Protein AF-0000000078990098 (afdb_homodimer)

Nearest PDB structures (foldseek):
  3ni2-assembly1_A  TM=8.924E-01  e=1.882E-48  Populus tomentosa
  5bsr-assembly1_A  TM=8.924E-01  e=5.964E-48  Nicotiana tabacum
  3a9u-assembly1_A  TM=7.288E-01  e=2.255E-46  Populus tomentosa
  4fuq-assembly3_C  TM=7.105E-01  e=2.298E-41  Rhodopseudomonas palustris CGA009
  4gxq-assembly1_A  TM=7.314E-01  e=4.350E-40  Rhodopseudomonas palustris CGA009

Organism: Anopheles darlingi (NCBI:txid43151)

Radius of gyration: 35.0 Å; Cα contacts (8 Å, |Δi|>4): 2481; chains: 2; bounding box: 60×123×85 Å

InterPro domains:
  IPR000873 AMP-dependent synthetase/ligase domain [PF00501] (38-394)
  IPR020845 AMP-binding, conserved site [PS00455] (195-206)
  IPR025110 AMP-binding enzyme, C-terminal domain [PF13193] (445-523)
  IPR042099 ANL, N-terminal domain [G3DSA:3.40.50.12780] (17-432)
  IPR045851 AMP-binding enzyme domain superfamily [G3DSA:3.30.300.30] (433-537)

Solvent-accessible surface area (backbone atoms only — not comparable to full-atom values): 55470 Å² total; per-residue (Å²): 130,65,56,38,49,75,42,77,90,78,31,34,39,29,14,37,80,68,72,42,49,51,20,41,63,21,27,51,20,42,44,51,53,51,56,28,65,54,39,39,79,44,54,42,35,33,31,70,83,78,65,51,71,34,28,20,43,56,40,46,50,39,16,48,21,26,32,54,41,42,43,72,75,67,54,48,66,67,39,30,32,34,37,28,37,65,43,52,88,60,47,58,31,48,54,50,11,39,41,21,54,36,19,19,38,30,33,32,64,49,73,52,44,46,66,60,45,18,50,54,37,44,72,61,53,43,62,32,36,38,28,25,74,92,35,40,68,45,51,53,54,17,39,62,69,33,33,78,77,76,65,49,59,59,26,27,46,91,56,85,64,83,91,57,46,53,43,65,67,32,49,42,88,77,88,53,70,88,73,65,70,66,51,82,42,77,59,11,71,71,40,52,32,32,32,39,56,37,68,29,68,83,49,58,69,40,31,38,25,33,18,24,18,56,57,42,54,52,40,60,50,66,83,58,78,84,38,54,22,34,36,40,68,50,28,67,42,35,69,67,22,43,49,49,55,43,40,24,68,53,45,54,12,21,28,41,40,38,70,56,75,93,46,64,66,59,51,50,44,41,33,63,76,64,40,27,15,31,37,49,45,36,35,47,57,51,54,53,40,72,66,36,89,60,47,83,75,54,64,37,63,43,30,45,38,39,34,31,28,60,41,56,73,43,68,63,60,43,54,60,48,33,74,58,21,84,61,28,40,63,30,42,38,40,63,46,89,69,75,38,76,43,24,32,27,79,69,72,83,50,91,79,40,37,18,22,37,26,59,41,20,34,34,36,28,23,32,82,85,80,60,45,74,35,55,76,64,37,72,18,36,35,28,36,30,48,93,60,62,51,69,38,34,65,96,31,66,66,63,26,56,74,33,39,45,94,90,48,31,33,58,67,52,33,25,22,31,32,46,94,81,38,36,31,32,74,77,45,59,68,60,81,55,46,31,29,73,51,39,64,34,25,30,61,31,54,32,57,57,54,56,69,38,86,40,48,64,44,66,48,44,26,67,31,61,69,42,98,64,41,26,22,29,22,38,16,39,34,34,20,62,28,92,88,44,81,74,47,54,67,57,51,46,53,57,48,49,74,74,43,44,75,74,61,34,52,74,47,34,62,42,81,40,90,69,75,59,50,45,98,88,63,48,72,38,55,68,60,44,30,50,52,49,51,52,50,51,54,60,66,65,58,130,127,64,58,37,49,75,42,78,91,76,32,33,38,29,13,37,80,67,72,43,50,51,21,39,64,20,28,53,21,42,45,52,53,52,55,30,63,54,40,37,80,45,55,42,34,34,31,69,81,79,64,50,70,33,29,21,44,57,39,46,50,39,16,50,23,25,31,55,42,41,42,73,75,66,54,48,65,68,41,31,31,32,37,28,37,65,41,52,87,60,48,59,32,49,54,51,12,40,41,22,55,36,19,20,38,30,32,32,63,48,71,50,41,47,65,61,45,18,50,52,38,45,74,61,52,43,61,32,37,38,28,25,74,92,34,40,68,47,50,52,55,17,40,62,68,33,34,79,78,74,66,49,58,58,27,26,46,92,54,85,64,82,92,57,46,52,42,66,67,33,49,42,87,75,89,52,71,89,74,66,68,66,50,83,42,77,59,11,71,71,38,52,33,33,32,39,56,37,67,28,71,83,47,57,68,39,31,38,26,32,18,22,18,56,57,43,55,51,40,60,49,66,84,58,78,85,38,53,22,36,37,40,67,52,29,66,43,35,68,67,23,43,48,48,56,44,40,25,67,53,45,53,12,23,29,40,39,38,70,56,72,94,45,62,65,60,52,50,43,42,33,62,76,63,41,26,16,30,36,50,47,35,33,48,58,49,54,53,40,71,66,36,89,59,48,83,74,53,66,37,63,44,29,45,38,38,36,30,26,60,43,57,75,42,67,65,59,43,54,61,50,33,73,58,20,82,61,29,40,63,32,42,38,40,64,46,88,68,74,37,75,42,25,32,26,80,70,73,84,50,89,79,42,40,17,23,37,26,61,40,21,34,34,36,28,24,33,83,84,80,60,45,74,34,56,76,64,37,74,19,36,35,30,37,29,46,92,57,60,52,70,36,35,66,96,30,67,66,63,27,55,72,33,39,44,95,89,47,32,32,58,66,53,33,25,23,31,32,44,95,81,39,34,32,32,72,76,46,58,71,54,83,57,46,30,29,74,51,41,62,34,25,28,62,33,55,31,57,57,55,58,68,40,85,43,49,64,42,66,46,42,25,66,30,60,70,42,99,62,42,25,23,28,24,39,17,38,36,32,21,63,28,92,90,45,81,75,48,54,68,58,50,45,54,58,47,48,74,73,44,43,75,75,63,33,52,74,46,34,62,43,80,42,92,69,73,58,51,46,98,90,63,46,72,38,56,68,58,47,30,49,51,50,50,51,50,52,54,59,67,65,58,132

Structure (mmCIF, N/CA/C/O backbone):
data_AF-0000000078990098-model_v1
#
loop_
_entity.id
_entity.type
_entity.pdbx_description
1 polymer 'AMP dependent ligase'
#
loop_
_atom_site.group_PDB
_atom_site.id
_atom_site.type_symbol
_atom_site.label_atom_id
_atom_site.label_alt_id
_atom_site.label_comp_id
_atom_site.label_asym_id
_atom_site.label_entity_id
_atom_site.label_seq_id
_atom_site.pdbx_PDB_ins_code
_atom_site.Cartn_x
_atom_site.Cartn_y
_atom_site.Cartn_z
_atom_site.occupancy
_atom_site.B_iso_or_equiv
_atom_site.auth_seq_id
_atom_site.auth_comp_id
_atom_site.auth_asym_id
_atom_site.auth_atom_id
_atom_site.pdbx_PDB_model_num
ATOM 1 N N . MET A 1 1 ? 22.219 -3.115 -4.188 1 63.97 1 MET A N 1
ATOM 2 C CA . MET A 1 1 ? 21.875 -4.141 -3.213 1 63.97 1 MET A CA 1
ATOM 3 C C . MET A 1 1 ? 22.312 -5.52 -3.684 1 63.97 1 MET A C 1
ATOM 5 O O . MET A 1 1 ? 22.172 -5.855 -4.863 1 63.97 1 MET A O 1
ATOM 9 N N . ALA A 1 2 ? 22.953 -6.195 -2.762 1 83.06 2 ALA A N 1
ATOM 10 C CA . ALA A 1 2 ? 23.406 -7.539 -3.115 1 83.06 2 ALA A CA 1
ATOM 11 C C . ALA A 1 2 ? 22.219 -8.461 -3.369 1 83.06 2 ALA A C 1
ATOM 13 O O . ALA A 1 2 ? 21.219 -8.414 -2.648 1 83.06 2 ALA A O 1
ATOM 14 N N . LEU A 1 3 ? 22.281 -9.141 -4.445 1 88.88 3 LEU A N 1
ATOM 15 C CA . LEU A 1 3 ? 21.188 -10.047 -4.816 1 88.88 3 LEU A CA 1
ATOM 16 C C . LEU A 1 3 ? 21.109 -11.219 -3.844 1 88.88 3 LEU A C 1
ATOM 18 O O . LEU A 1 3 ? 20.031 -11.812 -3.676 1 88.88 3 LEU A O 1
ATOM 22 N N . CYS A 1 4 ? 22.219 -11.516 -3.225 1 93.69 4 CYS A N 1
ATOM 23 C CA . CYS A 1 4 ? 22.234 -12.578 -2.225 1 93.69 4 CYS A CA 1
ATOM 24 C C . CYS A 1 4 ? 23.281 -12.289 -1.151 1 93.69 4 CYS A C 1
ATOM 26 O O . CYS A 1 4 ? 24.391 -11.844 -1.457 1 93.69 4 CYS A O 1
ATOM 28 N N . THR A 1 5 ? 22.922 -12.484 0.093 1 95.75 5 THR A N 1
ATOM 29 C CA . THR A 1 5 ? 23.844 -12.398 1.218 1 95.75 5 THR A CA 1
ATOM 30 C C . THR A 1 5 ? 23.891 -13.711 1.989 1 95.75 5 THR A C 1
ATOM 32 O O . THR A 1 5 ? 22.906 -14.453 2.02 1 95.75 5 THR A O 1
ATOM 35 N N . TYR A 1 6 ? 25.016 -14.023 2.523 1 97.06 6 TYR A N 1
ATOM 36 C CA . TYR A 1 6 ? 25.219 -15.258 3.271 1 97.06 6 TYR A CA 1
ATOM 37 C C . TYR A 1 6 ? 25.609 -14.961 4.715 1 97.06 6 TYR A C 1
ATOM 39 O O . TYR A 1 6 ? 26.547 -14.203 4.965 1 97.06 6 TYR A O 1
ATOM 47 N N . ASP A 1 7 ? 24.844 -15.453 5.672 1 97.12 7 ASP A N 1
ATOM 48 C CA . ASP A 1 7 ? 25.203 -15.406 7.09 1 97.12 7 ASP A CA 1
ATOM 49 C C . ASP A 1 7 ? 25.953 -16.672 7.512 1 97.12 7 ASP A C 1
ATOM 51 O O . ASP A 1 7 ? 25.359 -17.734 7.664 1 97.12 7 ASP A O 1
ATOM 55 N N . GLU A 1 8 ? 27.141 -16.547 7.805 1 95.38 8 GLU A N 1
ATOM 56 C CA . GLU A 1 8 ? 28.016 -17.688 8.109 1 95.38 8 GLU A CA 1
ATOM 57 C C . GLU A 1 8 ? 27.625 -18.344 9.422 1 95.38 8 GLU A C 1
ATOM 59 O O . GLU A 1 8 ? 27.734 -19.562 9.57 1 95.38 8 GLU A O 1
ATOM 64 N N . GLN A 1 9 ? 27.219 -17.609 10.391 1 96 9 GLN A N 1
ATOM 65 C CA . GLN A 1 9 ? 26.875 -18.125 11.711 1 96 9 GLN A CA 1
ATOM 66 C C . GLN A 1 9 ? 25.656 -19.031 11.641 1 96 9 GLN A C 1
ATOM 68 O O . GLN A 1 9 ? 25.656 -20.156 12.164 1 96 9 GLN A O 1
ATOM 73 N N . SER A 1 10 ? 24.656 -18.625 10.93 1 96 10 SER A N 1
ATOM 74 C CA . SER A 1 10 ? 23.422 -19.391 10.828 1 96 10 SER A CA 1
ATOM 75 C C . SER A 1 10 ? 23.438 -20.281 9.586 1 96 10 SER A C 1
ATOM 77 O O . SER A 1 10 ? 22.531 -21.109 9.398 1 96 10 SER A O 1
ATOM 79 N N . ARG A 1 11 ? 24.469 -20.031 8.711 1 97.31 11 ARG A N 1
ATOM 80 C CA . ARG A 1 11 ? 24.578 -20.75 7.438 1 97.31 11 ARG A CA 1
ATOM 81 C C . ARG A 1 11 ? 23.312 -20.594 6.605 1 97.31 11 ARG A C 1
ATOM 83 O O . ARG A 1 11 ? 22.734 -21.578 6.16 1 97.31 11 ARG A O 1
ATOM 90 N N . THR A 1 12 ? 22.891 -19.422 6.461 1 98.12 12 THR A N 1
ATOM 91 C CA . THR A 1 12 ? 21.656 -19.094 5.762 1 98.12 12 THR A CA 1
ATOM 92 C C . THR A 1 12 ? 21.922 -18.109 4.621 1 98.12 12 THR A C 1
ATOM 94 O O . THR A 1 12 ? 22.672 -17.141 4.789 1 98.12 12 THR A O 1
ATOM 97 N N . TRP A 1 13 ? 21.469 -18.438 3.443 1 98.19 13 TRP A N 1
ATOM 98 C CA . TRP A 1 13 ? 21.484 -17.516 2.311 1 98.19 13 TRP A CA 1
ATOM 99 C C . TRP A 1 13 ? 20.203 -16.703 2.26 1 98.19 13 TRP A C 1
ATOM 101 O O . TRP A 1 13 ? 19.109 -17.234 2.447 1 98.19 13 TRP A O 1
ATOM 111 N N . TYR A 1 14 ? 20.328 -15.406 2.057 1 96.81 14 TYR A N 1
ATOM 112 C CA . TYR A 1 14 ? 19.188 -14.508 1.988 1 96.81 14 TYR A CA 1
ATOM 113 C C . TYR A 1 14 ? 19.141 -13.773 0.653 1 96.81 14 TYR A C 1
ATOM 115 O O . TYR A 1 14 ? 20.156 -13.219 0.209 1 96.81 14 TYR A O 1
ATOM 123 N N . GLY A 1 15 ? 17.938 -13.867 -0.055 1 94.88 15 GLY A N 1
ATOM 124 C CA . GLY A 1 15 ? 17.719 -12.836 -1.061 1 94.88 15 GLY A CA 1
ATOM 125 C C . GLY A 1 15 ? 17.609 -11.445 -0.476 1 94.88 15 GLY A C 1
ATOM 126 O O . GLY A 1 15 ? 17.781 -11.258 0.731 1 94.88 15 GLY A O 1
ATOM 127 N N . PRO A 1 16 ? 17.422 -10.469 -1.361 1 92.19 16 PRO A N 1
ATOM 128 C CA . PRO A 1 16 ? 17.25 -9.117 -0.822 1 92.19 16 PRO A CA 1
ATOM 129 C C . PRO A 1 16 ? 16.156 -9.055 0.239 1 92.19 16 PRO A C 1
ATOM 131 O O . PRO A 1 16 ? 15.055 -9.578 0.035 1 92.19 16 PRO A O 1
ATOM 134 N N . ARG A 1 17 ? 16.453 -8.547 1.43 1 92.12 17 ARG A N 1
ATOM 135 C CA . ARG A 1 17 ? 15.484 -8.391 2.508 1 92.12 17 ARG A CA 1
ATOM 136 C C . ARG A 1 17 ? 14.828 -7.02 2.457 1 92.12 17 ARG A C 1
ATOM 138 O O . ARG A 1 17 ? 15.461 -6.008 2.762 1 92.12 17 ARG A O 1
ATOM 145 N N . VAL A 1 18 ? 13.602 -7.008 2.062 1 90.44 18 VAL A N 1
ATOM 146 C CA . VAL A 1 18 ? 12.883 -5.754 1.853 1 90.44 18 VAL A CA 1
ATOM 147 C C . VAL A 1 18 ? 11.578 -5.766 2.646 1 90.44 18 VAL A C 1
ATOM 149 O O . VAL A 1 18 ? 10.836 -6.75 2.617 1 90.44 18 VAL A O 1
ATOM 152 N N . THR A 1 19 ? 11.281 -4.691 3.398 1 92.31 19 THR A N 1
ATOM 153 C CA . THR A 1 19 ? 9.992 -4.543 4.062 1 92.31 19 THR A CA 1
ATOM 154 C C . THR A 1 19 ? 8.875 -4.34 3.037 1 92.31 19 THR A C 1
ATOM 156 O O . THR A 1 19 ? 8.961 -3.445 2.191 1 92.31 19 THR A O 1
ATOM 159 N N . PRO A 1 20 ? 7.863 -5.172 3.115 1 92 20 PRO A N 1
ATOM 160 C CA . PRO A 1 20 ? 6.789 -5.008 2.135 1 92 20 PRO A CA 1
ATOM 161 C C . PRO A 1 20 ? 6.113 -3.643 2.221 1 92 20 PRO A C 1
ATOM 163 O O . PRO A 1 20 ? 5.93 -3.107 3.316 1 92 20 PRO A O 1
ATOM 166 N N . VAL A 1 21 ? 5.727 -3.125 1.087 1 92 21 VAL A N 1
ATOM 167 C CA . VAL A 1 21 ? 5.066 -1.824 1.02 1 92 21 VAL A CA 1
ATOM 168 C C . VAL A 1 21 ? 3.621 -1.955 1.491 1 92 21 VAL A C 1
ATOM 170 O O . VAL A 1 21 ? 3.105 -1.073 2.182 1 92 21 VAL A O 1
ATOM 173 N N . TYR A 1 22 ? 2.938 -3.023 1.151 1 93.44 22 TYR A N 1
ATOM 174 C CA . TYR A 1 22 ? 1.552 -3.246 1.547 1 93.44 22 TYR A CA 1
ATOM 175 C C . TYR A 1 22 ? 1.478 -3.979 2.883 1 93.44 22 TYR A C 1
ATOM 177 O O . TYR A 1 22 ? 2.336 -4.809 3.189 1 93.44 22 TYR A O 1
ATOM 185 N N . ASN A 1 23 ? 0.471 -3.689 3.654 1 94.69 23 ASN A N 1
ATOM 186 C CA . ASN A 1 23 ? 0.284 -4.184 5.016 1 94.69 23 ASN A CA 1
ATOM 187 C C . ASN A 1 23 ? -0.19 -5.633 5.027 1 94.69 23 ASN A C 1
ATOM 189 O O . ASN A 1 23 ? -1.329 -5.922 4.652 1 94.69 23 ASN A O 1
ATOM 193 N N . PRO A 1 24 ? 0.655 -6.543 5.496 1 94.25 24 PRO A N 1
ATOM 194 C CA . PRO A 1 24 ? 0.235 -7.945 5.512 1 94.25 24 PRO A CA 1
ATOM 195 C C . PRO A 1 24 ? -0.899 -8.211 6.5 1 94.25 24 PRO A C 1
ATOM 197 O O . PRO A 1 24 ? -1.482 -9.297 6.496 1 94.25 24 PRO A O 1
ATOM 200 N N . ALA A 1 25 ? -1.232 -7.23 7.32 1 94.88 25 ALA A N 1
ATOM 201 C CA . ALA A 1 25 ? -2.357 -7.371 8.242 1 94.88 25 ALA A CA 1
ATOM 202 C C . ALA A 1 25 ? -3.678 -7.043 7.547 1 94.88 25 ALA A C 1
ATOM 204 O O . ALA A 1 25 ? -4.754 -7.328 8.078 1 94.88 25 ALA A O 1
ATOM 205 N N . ALA A 1 26 ? -3.621 -6.438 6.387 1 94.5 26 ALA A N 1
ATOM 206 C CA . ALA A 1 26 ? -4.824 -6.133 5.621 1 94.5 26 ALA A CA 1
ATOM 207 C C . ALA A 1 26 ? -5.309 -7.359 4.848 1 94.5 26 ALA A C 1
ATOM 209 O O . ALA A 1 26 ? -4.645 -8.398 4.84 1 94.5 26 ALA A O 1
ATOM 210 N N . SER A 1 27 ? -6.473 -7.277 4.234 1 96.19 27 SER A N 1
ATOM 211 C CA . SER A 1 27 ? -6.945 -8.328 3.338 1 96.19 27 SER A CA 1
ATOM 212 C C . SER A 1 27 ? -6.531 -8.047 1.896 1 96.19 27 SER A C 1
ATOM 214 O O . SER A 1 27 ? -6.32 -6.895 1.518 1 96.19 27 SER A O 1
ATOM 216 N N . VAL A 1 28 ? -6.453 -9.086 1.129 1 96 28 VAL A N 1
ATOM 217 C CA . VAL A 1 28 ? -6.105 -8.953 -0.282 1 96 28 VAL A CA 1
ATOM 218 C C . VAL A 1 28 ? -7.113 -8.039 -0.979 1 96 28 VAL A C 1
ATOM 220 O O . VAL A 1 28 ? -6.734 -7.199 -1.8 1 96 28 VAL A O 1
ATOM 223 N N . GLY A 1 29 ? -8.367 -8.203 -0.566 1 96.12 29 GLY A N 1
ATOM 224 C CA . GLY A 1 29 ? -9.43 -7.406 -1.163 1 96.12 29 GLY A CA 1
ATOM 225 C C . GLY A 1 29 ? -9.273 -5.918 -0.908 1 96.12 29 GLY A C 1
ATOM 226 O O . GLY A 1 29 ? -9.516 -5.102 -1.799 1 96.12 29 GLY A O 1
ATOM 227 N N . GLN A 1 30 ? -8.867 -5.52 0.289 1 94.12 30 GLN A N 1
ATOM 228 C CA . GLN A 1 30 ? -8.609 -4.117 0.613 1 94.12 30 GLN A CA 1
ATOM 229 C C . GLN A 1 30 ? -7.504 -3.543 -0.266 1 94.12 30 GLN A C 1
ATOM 231 O O . GLN A 1 30 ? -7.637 -2.438 -0.796 1 94.12 30 GLN A O 1
ATOM 236 N N . ILE A 1 31 ? -6.48 -4.328 -0.445 1 94 31 ILE A N 1
ATOM 237 C CA . ILE A 1 31 ? -5.312 -3.871 -1.188 1 94 31 ILE A CA 1
ATOM 238 C C . ILE A 1 31 ? -5.652 -3.775 -2.674 1 94 31 ILE A C 1
ATOM 240 O O . ILE A 1 31 ? -5.371 -2.762 -3.318 1 94 31 ILE A O 1
ATOM 244 N N . PHE A 1 32 ? -6.324 -4.781 -3.219 1 94.56 32 PHE A N 1
ATOM 245 C CA . PHE A 1 32 ? -6.711 -4.75 -4.625 1 94.56 32 PHE A CA 1
ATOM 246 C C . PHE A 1 32 ? -7.617 -3.559 -4.91 1 94.56 32 PHE A C 1
ATOM 248 O O . PHE A 1 32 ? -7.414 -2.838 -5.891 1 94.56 32 PHE A O 1
ATOM 255 N N . ASN A 1 33 ? -8.586 -3.408 -4.082 1 93.62 33 ASN A N 1
ATOM 256 C CA . ASN A 1 33 ? -9.523 -2.303 -4.266 1 93.62 33 ASN A CA 1
ATOM 257 C C . ASN A 1 33 ? -8.797 -0.957 -4.273 1 93.62 33 ASN A C 1
ATOM 259 O O . ASN A 1 33 ? -9.086 -0.099 -5.109 1 93.62 33 ASN A O 1
ATOM 263 N N . ASP A 1 34 ? -7.898 -0.811 -3.381 1 90 34 ASP A N 1
ATOM 264 C CA . ASP A 1 34 ? -7.141 0.433 -3.283 1 90 34 ASP A CA 1
ATOM 265 C C . ASP A 1 34 ? -6.32 0.676 -4.547 1 90 34 ASP A C 1
ATOM 267 O O . ASP A 1 34 ? -6.309 1.786 -5.082 1 90 34 ASP A O 1
ATOM 271 N N . ILE A 1 35 ? -5.613 -0.307 -5.008 1 90 35 ILE A N 1
ATOM 272 C CA . ILE A 1 35 ? -4.754 -0.201 -6.184 1 90 35 ILE A CA 1
ATOM 273 C C . ILE A 1 35 ? -5.594 0.166 -7.402 1 90 35 ILE A C 1
ATOM 275 O O . ILE A 1 35 ? -5.215 1.041 -8.188 1 90 35 ILE A O 1
ATOM 279 N N . LEU A 1 36 ? -6.746 -0.444 -7.574 1 91.69 36 LEU A N 1
ATOM 280 C CA . LEU A 1 36 ? -7.617 -0.191 -8.719 1 91.69 36 LEU A CA 1
ATOM 281 C C . LEU A 1 36 ? -8.164 1.231 -8.68 1 91.69 36 LEU A C 1
ATOM 283 O O . LEU A 1 36 ? -8.328 1.867 -9.719 1 91.69 36 LEU A O 1
ATOM 287 N N . LEU A 1 37 ? -8.422 1.689 -7.566 1 86.25 37 LEU A N 1
ATOM 288 C CA . LEU A 1 37 ? -9 3.018 -7.391 1 86.25 37 LEU A CA 1
ATOM 289 C C . LEU A 1 37 ? -7.996 4.102 -7.766 1 86.25 37 LEU A C 1
ATOM 291 O O . LEU A 1 37 ? -8.383 5.184 -8.211 1 86.25 37 LEU A O 1
ATOM 295 N N . ARG A 1 38 ? -6.785 3.877 -7.688 1 81.75 38 ARG A N 1
ATOM 296 C CA . ARG A 1 38 ? -5.746 4.891 -7.855 1 81.75 38 ARG A CA 1
ATOM 297 C C . ARG A 1 38 ? -5.43 5.109 -9.336 1 81.75 38 ARG A C 1
ATOM 299 O O . ARG A 1 38 ? -4.887 6.148 -9.711 1 81.75 38 ARG A O 1
ATOM 306 N N . SER A 1 39 ? -5.691 4.105 -10.148 1 83.38 39 SER A N 1
ATOM 307 C CA . SER A 1 39 ? -5.395 4.223 -11.57 1 83.38 39 SER A CA 1
ATOM 308 C C . SER A 1 39 ? -6.566 3.746 -12.422 1 83.38 39 SER A C 1
ATOM 310 O O . SER A 1 39 ? -6.426 2.814 -13.219 1 83.38 39 SER A O 1
ATOM 312 N N . PRO A 1 40 ? -7.621 4.441 -12.344 1 86.19 40 PRO A N 1
ATOM 313 C CA . PRO A 1 40 ? -8.852 3.951 -12.969 1 86.19 40 PRO A CA 1
ATOM 314 C C . PRO A 1 40 ? -8.727 3.793 -14.484 1 86.19 40 PRO A C 1
ATOM 316 O O . PRO A 1 40 ? -9.352 2.906 -15.07 1 86.19 40 PRO A O 1
ATOM 319 N N . ASN A 1 41 ? -7.871 4.547 -15.141 1 87.81 41 ASN A N 1
ATOM 320 C CA . ASN A 1 41 ? -7.82 4.551 -16.594 1 87.81 41 ASN A CA 1
ATOM 321 C C . ASN A 1 41 ? -6.758 3.592 -17.125 1 87.81 41 ASN A C 1
ATOM 323 O O . ASN A 1 41 ? -6.688 3.336 -18.328 1 87.81 41 ASN A O 1
ATOM 327 N N . ARG A 1 42 ? -5.953 3.105 -16.266 1 88.94 42 ARG A N 1
ATOM 328 C CA . ARG A 1 42 ? -4.926 2.154 -16.688 1 88.94 42 ARG A CA 1
ATOM 329 C C . ARG A 1 42 ? -5.555 0.849 -17.172 1 88.94 42 ARG A C 1
ATOM 331 O O . ARG A 1 42 ? -6.5 0.349 -16.562 1 88.94 42 ARG A O 1
ATOM 338 N N . ILE A 1 43 ? -5.039 0.333 -18.312 1 93.94 43 ILE A N 1
ATOM 339 C CA . ILE A 1 43 ? -5.484 -0.969 -18.797 1 93.94 43 ILE A CA 1
ATOM 340 C C . ILE A 1 43 ? -4.781 -2.078 -18.016 1 93.94 43 ILE A C 1
ATOM 342 O O . ILE A 1 43 ? -3.557 -2.207 -18.078 1 93.94 43 ILE A O 1
ATOM 346 N N . ILE A 1 44 ? -5.508 -2.91 -17.297 1 95 44 ILE A N 1
ATOM 347 C CA . ILE A 1 44 ? -4.898 -3.898 -16.422 1 95 44 ILE A CA 1
ATOM 348 C C . ILE A 1 44 ? -4.914 -5.27 -17.094 1 95 44 ILE A C 1
ATOM 350 O O . ILE A 1 44 ? -4.133 -6.152 -16.734 1 95 44 ILE A O 1
ATOM 354 N N . GLN A 1 45 ? -5.805 -5.465 -18.094 1 96.94 45 GLN A N 1
ATOM 355 C CA . GLN A 1 45 ? -5.922 -6.762 -18.75 1 96.94 45 GLN A CA 1
ATOM 356 C C . GLN A 1 45 ? -6.336 -6.605 -20.203 1 96.94 45 GLN A C 1
ATOM 358 O O . GLN A 1 45 ? -7.195 -5.785 -20.531 1 96.94 45 GLN A O 1
ATOM 363 N N . ILE A 1 46 ? -5.773 -7.367 -21.094 1 97.25 46 ILE A N 1
ATOM 364 C CA . ILE A 1 46 ? -6.176 -7.461 -22.5 1 97.25 46 ILE A CA 1
ATOM 365 C C . ILE A 1 46 ? -6.352 -8.922 -22.891 1 97.25 46 ILE A C 1
ATOM 367 O O . ILE A 1 46 ? -5.5 -9.766 -22.578 1 97.25 46 ILE A O 1
ATOM 371 N N . ASP A 1 47 ? -7.414 -9.25 -23.438 1 96.25 47 ASP A N 1
ATOM 372 C CA . ASP A 1 47 ? -7.633 -10.562 -24.031 1 96.25 47 ASP A CA 1
ATOM 373 C C . ASP A 1 47 ? -7.031 -10.633 -25.438 1 96.25 47 ASP A C 1
ATOM 375 O O . ASP A 1 47 ? -7.551 -10.016 -26.375 1 96.25 47 ASP A O 1
ATOM 379 N N . VAL A 1 48 ? -6.07 -11.422 -25.578 1 95.56 48 VAL A N 1
ATOM 380 C CA . VAL A 1 48 ? -5.316 -11.5 -26.812 1 95.56 48 VAL A CA 1
ATOM 381 C C . VAL A 1 48 ? -6.199 -12.062 -27.922 1 95.56 48 VAL A C 1
ATOM 383 O O . VAL A 1 48 ? -6.027 -11.719 -29.094 1 95.56 48 VAL A O 1
ATOM 386 N N . ASP A 1 49 ? -7.094 -12.891 -27.594 1 93.88 49 ASP A N 1
ATOM 387 C CA . ASP A 1 49 ? -7.945 -13.562 -28.562 1 93.88 49 ASP A CA 1
ATOM 388 C C . ASP A 1 49 ? -8.961 -12.602 -29.172 1 93.88 49 ASP A C 1
ATOM 390 O O . ASP A 1 49 ? -9.219 -12.633 -30.375 1 93.88 49 ASP A O 1
ATOM 394 N N . THR A 1 50 ? -9.508 -11.664 -28.391 1 93.25 50 THR A N 1
ATOM 395 C CA . THR A 1 50 ? -10.617 -10.828 -28.828 1 93.25 50 THR A CA 1
ATOM 396 C C . THR A 1 50 ? -10.18 -9.367 -28.953 1 93.25 50 THR A C 1
ATOM 398 O O . THR A 1 50 ? -10.852 -8.562 -29.594 1 93.25 50 THR A O 1
ATOM 401 N N . GLY A 1 51 ? -9.141 -8.984 -28.25 1 95.25 51 GLY A N 1
ATOM 402 C CA . GLY A 1 51 ? -8.711 -7.594 -28.188 1 95.25 51 GLY A CA 1
ATOM 403 C C . GLY A 1 51 ? -9.398 -6.793 -27.109 1 95.25 51 GLY A C 1
ATOM 404 O O . GLY A 1 51 ? -9.094 -5.617 -26.906 1 95.25 51 GLY A O 1
ATOM 405 N N . ALA A 1 52 ? -10.242 -7.457 -26.422 1 95.81 52 ALA A N 1
ATOM 406 C CA . ALA A 1 52 ? -10.977 -6.77 -25.359 1 95.81 52 ALA A CA 1
ATOM 407 C C . ALA A 1 52 ? -10.023 -6.266 -24.266 1 95.81 52 ALA A C 1
ATOM 409 O O . ALA A 1 52 ? -9.109 -6.977 -23.859 1 95.81 52 ALA A O 1
ATOM 410 N N . GLN A 1 53 ? -10.258 -5.031 -23.891 1 97.06 53 GLN A N 1
ATOM 411 C CA . GLN A 1 53 ? -9.438 -4.398 -22.859 1 97.06 53 GLN A CA 1
ATOM 412 C C . GLN A 1 53 ? -10.266 -4.082 -21.625 1 97.06 53 GLN A C 1
ATOM 414 O O . GLN A 1 53 ? -11.43 -3.691 -21.734 1 97.06 53 GLN A O 1
ATOM 419 N N . LEU A 1 54 ? -9.664 -4.262 -20.484 1 96.94 54 LEU A N 1
ATOM 420 C CA . LEU A 1 54 ? -10.273 -3.887 -19.219 1 96.94 54 LEU A CA 1
ATOM 421 C C . LEU A 1 54 ? -9.43 -2.834 -18.5 1 96.94 54 LEU A C 1
ATOM 423 O O . LEU A 1 54 ? -8.258 -3.064 -18.203 1 96.94 54 LEU A O 1
ATOM 427 N N . SER A 1 55 ? -10.031 -1.679 -18.281 1 95.69 55 SER A N 1
ATOM 428 C CA . SER A 1 55 ? -9.391 -0.678 -17.438 1 95.69 55 SER A CA 1
ATOM 429 C C . SER A 1 55 ? -9.516 -1.044 -15.953 1 95.69 55 SER A C 1
ATOM 431 O O . SER A 1 55 ? -10.305 -1.917 -15.586 1 95.69 55 SER A O 1
ATOM 433 N N . CYS A 1 56 ? -8.742 -0.421 -15.141 1 93.94 56 CYS A N 1
ATOM 434 C CA . CYS A 1 56 ? -8.836 -0.641 -13.703 1 93.94 56 CYS A CA 1
ATOM 435 C C . CYS A 1 56 ? -10.227 -0.289 -13.188 1 93.94 56 CYS A C 1
ATOM 437 O O . CYS A 1 56 ? -10.766 -0.978 -12.32 1 93.94 56 CYS A O 1
ATOM 439 N N . ALA A 1 57 ? -10.828 0.747 -13.742 1 94.19 57 ALA A N 1
ATOM 440 C CA . ALA A 1 57 ? -12.18 1.145 -13.336 1 94.19 57 ALA A CA 1
ATOM 441 C C . ALA A 1 57 ? -13.195 0.063 -13.68 1 94.19 57 ALA A C 1
ATOM 443 O O . ALA A 1 57 ? -14.055 -0.276 -12.867 1 94.19 57 ALA A O 1
ATOM 444 N N . GLU A 1 58 ? -13.117 -0.422 -14.883 1 97.38 58 GLU A N 1
ATOM 445 C CA . GLU A 1 58 ? -14.031 -1.476 -15.312 1 97.38 58 GLU A CA 1
ATOM 446 C C . GLU A 1 58 ? -13.805 -2.76 -14.516 1 97.38 58 GLU A C 1
ATOM 448 O O . GLU A 1 58 ? -14.766 -3.422 -14.117 1 97.38 58 GLU A O 1
ATOM 453 N N . PHE A 1 59 ? -12.539 -3.102 -14.336 1 97.5 59 PHE A N 1
ATOM 454 C CA . PHE A 1 59 ? -12.188 -4.27 -13.539 1 97.5 59 PHE A CA 1
ATOM 455 C C . PHE A 1 59 ? -12.773 -4.156 -12.133 1 97.5 59 PHE A C 1
ATOM 457 O O . PHE A 1 59 ? -13.406 -5.094 -11.641 1 97.5 59 PHE A O 1
ATOM 464 N N . ARG A 1 60 ? -12.633 -3.002 -11.539 1 96.94 60 ARG A N 1
ATOM 465 C CA . ARG A 1 60 ? -13.125 -2.742 -10.188 1 96.94 60 ARG A CA 1
ATOM 466 C C . ARG A 1 60 ? -14.648 -2.836 -10.141 1 96.94 60 ARG A C 1
ATOM 468 O O . ARG A 1 60 ? -15.211 -3.41 -9.211 1 96.94 60 ARG A O 1
ATOM 475 N N . LYS A 1 61 ? -15.297 -2.275 -11.125 1 97.88 61 LYS A N 1
ATOM 476 C CA . LYS A 1 61 ? -16.75 -2.324 -11.203 1 97.88 61 LYS A CA 1
ATOM 477 C C . LYS A 1 61 ? -17.25 -3.766 -11.234 1 97.88 61 LYS A C 1
ATOM 479 O O . LYS A 1 61 ? -18.172 -4.129 -10.492 1 97.88 61 LYS A O 1
ATOM 484 N N . ARG A 1 62 ? -16.672 -4.574 -12.062 1 98.12 62 ARG A N 1
ATOM 485 C CA . ARG A 1 62 ? -17.047 -5.977 -12.156 1 98.12 62 ARG A CA 1
ATOM 486 C C . ARG A 1 62 ? -16.766 -6.711 -10.852 1 98.12 62 ARG A C 1
ATOM 488 O O . ARG A 1 62 ? -17.562 -7.535 -10.406 1 98.12 62 ARG A O 1
ATOM 495 N N . MET A 1 63 ? -15.609 -6.43 -10.258 1 98.06 63 MET A N 1
ATOM 496 C CA . MET A 1 63 ? -15.25 -7.035 -8.977 1 98.06 63 MET A CA 1
ATOM 497 C C . MET A 1 63 ? -16.281 -6.699 -7.902 1 98.06 63 MET A C 1
ATOM 499 O O . MET A 1 63 ? -16.766 -7.59 -7.199 1 98.06 63 MET A O 1
ATOM 503 N N . ILE A 1 64 ? -16.703 -5.406 -7.832 1 98.06 64 ILE A N 1
ATOM 504 C CA . ILE A 1 64 ? -17.641 -4.934 -6.82 1 98.06 64 ILE A CA 1
ATOM 505 C C . ILE A 1 64 ? -19 -5.602 -7.023 1 98.06 64 ILE A C 1
ATOM 507 O O . ILE A 1 64 ? -19.594 -6.113 -6.07 1 98.06 64 ILE A O 1
ATOM 511 N N . ARG A 1 65 ? -19.469 -5.605 -8.266 1 98.62 65 ARG A N 1
ATOM 512 C CA . ARG A 1 65 ? -20.75 -6.238 -8.57 1 98.62 65 ARG A CA 1
ATOM 513 C C . ARG A 1 65 ? -20.734 -7.723 -8.211 1 98.62 65 ARG A C 1
ATOM 515 O O . ARG A 1 65 ? -21.672 -8.234 -7.609 1 98.62 65 ARG A O 1
ATOM 522 N N . ALA A 1 66 ? -19.656 -8.352 -8.555 1 98.5 66 ALA A N 1
ATOM 523 C CA . ALA A 1 66 ? -19.516 -9.773 -8.227 1 98.5 66 ALA A CA 1
ATOM 524 C C . ALA A 1 66 ? -19.531 -9.992 -6.719 1 98.5 66 ALA A C 1
ATOM 526 O O . ALA A 1 66 ? -20.219 -10.891 -6.223 1 98.5 66 ALA A O 1
ATOM 527 N N . VAL A 1 67 ? -18.75 -9.172 -5.93 1 98.38 67 VAL A N 1
ATOM 528 C CA . VAL A 1 67 ? -18.719 -9.297 -4.477 1 98.38 67 VAL A CA 1
ATOM 529 C C . VAL A 1 67 ? -20.141 -9.188 -3.918 1 98.38 67 VAL A C 1
ATOM 531 O O . VAL A 1 67 ? -20.562 -10.031 -3.125 1 98.38 67 VAL A O 1
ATOM 534 N N . GLN A 1 68 ? -20.875 -8.211 -4.336 1 98.06 68 GLN A N 1
ATOM 535 C CA . GLN A 1 68 ? -22.203 -7.918 -3.799 1 98.06 68 GLN A CA 1
ATOM 536 C C . GLN A 1 68 ? -23.203 -9 -4.195 1 98.06 68 GLN A C 1
ATOM 538 O O . GLN A 1 68 ? -24 -9.438 -3.369 1 98.06 68 GLN A O 1
ATOM 543 N N . ASN A 1 69 ? -23.172 -9.422 -5.445 1 98.25 69 ASN A N 1
ATOM 544 C CA . ASN A 1 69 ? -24.078 -10.461 -5.895 1 98.25 69 ASN A CA 1
ATOM 545 C C . ASN A 1 69 ? -23.75 -11.812 -5.273 1 98.25 69 ASN A C 1
ATOM 547 O O . ASN A 1 69 ? -24.641 -12.586 -4.945 1 98.25 69 ASN A O 1
ATOM 551 N N . LEU A 1 70 ? -22.484 -12.141 -5.129 1 98.19 70 LEU A N 1
ATOM 552 C CA . LEU A 1 70 ? -22.062 -13.375 -4.469 1 98.19 70 LEU A CA 1
ATOM 553 C C . LEU A 1 70 ? -22.562 -13.414 -3.029 1 98.19 70 LEU A C 1
ATOM 555 O O . LEU A 1 70 ? -23.047 -14.445 -2.562 1 98.19 70 LEU A O 1
ATOM 559 N N . ALA A 1 71 ? -22.391 -12.32 -2.311 1 96.5 71 ALA A N 1
ATOM 560 C CA . ALA A 1 71 ? -22.891 -12.234 -0.946 1 96.5 71 ALA A CA 1
ATOM 561 C C . ALA A 1 71 ? -24.406 -12.445 -0.916 1 96.5 71 ALA A C 1
ATOM 563 O O . ALA A 1 71 ? -24.922 -13.148 -0.039 1 96.5 71 ALA A O 1
ATOM 564 N N . SER A 1 72 ? -25.125 -11.883 -1.855 1 95.62 72 SER A N 1
ATOM 565 C CA . SER A 1 72 ? -26.578 -11.953 -1.919 1 95.62 72 SER A CA 1
ATOM 566 C C . SER A 1 72 ? -27.047 -13.391 -2.154 1 95.62 72 SER A C 1
ATOM 568 O O . SER A 1 72 ? -28.141 -13.766 -1.731 1 95.62 72 SER A O 1
ATOM 570 N N . VAL A 1 73 ? -26.219 -14.188 -2.814 1 94.31 73 VAL A N 1
ATOM 571 C CA . VAL A 1 73 ? -26.641 -15.562 -3.102 1 94.31 73 VAL A CA 1
ATOM 572 C C . VAL A 1 73 ? -26.109 -16.5 -2.023 1 94.31 73 VAL A C 1
ATOM 574 O O . VAL A 1 73 ? -26.141 -17.719 -2.178 1 94.31 73 VAL A O 1
ATOM 577 N N . GLY A 1 74 ? -25.469 -15.922 -0.982 1 94.19 74 GLY A N 1
ATOM 578 C CA . GLY A 1 74 ? -25.266 -16.719 0.218 1 94.19 74 GLY A CA 1
ATOM 579 C C . GLY A 1 74 ? -23.797 -17.016 0.493 1 94.19 74 GLY A C 1
ATOM 580 O O . GLY A 1 74 ? -23.469 -17.734 1.434 1 94.19 74 GLY A O 1
ATOM 581 N N . LEU A 1 75 ? -22.891 -16.531 -0.298 1 96.94 75 LEU A N 1
ATOM 582 C CA . LEU A 1 75 ? -21.484 -16.734 -0.018 1 96.94 75 LEU A CA 1
ATOM 583 C C . LEU A 1 75 ? -21 -15.828 1.104 1 96.94 75 LEU A C 1
ATOM 585 O O . LEU A 1 75 ? -21.375 -14.648 1.148 1 96.94 75 LEU A O 1
ATOM 589 N N . ALA A 1 76 ? -20.234 -16.328 2 1 95.69 76 ALA A N 1
ATOM 590 C CA . ALA A 1 76 ? -19.734 -15.586 3.146 1 95.69 76 ALA A CA 1
ATOM 591 C C . ALA A 1 76 ? -18.219 -15.789 3.303 1 95.69 76 ALA A C 1
ATOM 593 O O . ALA A 1 76 ? -17.625 -16.625 2.625 1 95.69 76 ALA A O 1
ATOM 594 N N . LYS A 1 77 ? -17.672 -15 4.172 1 94.75 77 LYS A N 1
ATOM 595 C CA . LYS A 1 77 ? -16.266 -15.125 4.516 1 94.75 77 LYS A CA 1
ATOM 596 C C . LYS A 1 77 ? -15.938 -16.547 4.996 1 94.75 77 LYS A C 1
ATOM 598 O O . LYS A 1 77 ? -16.688 -17.125 5.777 1 94.75 77 LYS A O 1
ATOM 603 N N . GLY A 1 78 ? -14.875 -17.047 4.418 1 94.94 78 GLY A N 1
ATOM 604 C CA . GLY A 1 78 ? -14.438 -18.359 4.859 1 94.94 78 GLY A CA 1
ATOM 605 C C . GLY A 1 78 ? -14.977 -19.484 4.008 1 94.94 78 GLY A C 1
ATOM 606 O O . GLY A 1 78 ? -14.453 -20.594 4.035 1 94.94 78 GLY A O 1
ATOM 607 N N . ASP A 1 79 ? -16.078 -19.266 3.271 1 97.62 79 ASP A N 1
ATOM 608 C CA . ASP A 1 79 ? -16.578 -20.297 2.359 1 97.62 79 ASP A CA 1
ATOM 609 C C . ASP A 1 79 ? -15.562 -20.609 1.268 1 97.62 79 ASP A C 1
ATOM 611 O O . ASP A 1 79 ? -14.844 -19.719 0.806 1 97.62 79 ASP A O 1
ATOM 615 N N . ILE A 1 80 ? -15.531 -21.859 0.875 1 98.19 80 ILE A N 1
ATOM 616 C CA . ILE A 1 80 ? -14.609 -22.281 -0.181 1 98.19 80 ILE A CA 1
ATOM 617 C C . ILE A 1 80 ? -15.344 -22.312 -1.52 1 98.19 80 ILE A C 1
ATOM 619 O O . ILE A 1 80 ? -16.484 -22.781 -1.598 1 98.19 80 ILE A O 1
ATOM 623 N N . VAL A 1 81 ? -14.742 -21.766 -2.523 1 98.62 81 VAL A N 1
ATOM 624 C CA . VAL A 1 81 ? -15.273 -21.766 -3.881 1 98.62 81 VAL A CA 1
ATOM 625 C C . VAL A 1 81 ? -14.273 -22.422 -4.832 1 98.62 81 VAL A C 1
ATOM 627 O O . VAL A 1 81 ? -13.094 -22.062 -4.848 1 98.62 81 VAL A O 1
ATOM 630 N N . ALA A 1 82 ? -14.711 -23.406 -5.594 1 98.38 82 ALA A N 1
ATOM 631 C CA . ALA A 1 82 ? -13.867 -24.016 -6.613 1 98.38 82 ALA A CA 1
ATOM 632 C C . ALA A 1 82 ? -13.984 -23.266 -7.941 1 98.38 82 ALA A C 1
ATOM 634 O O .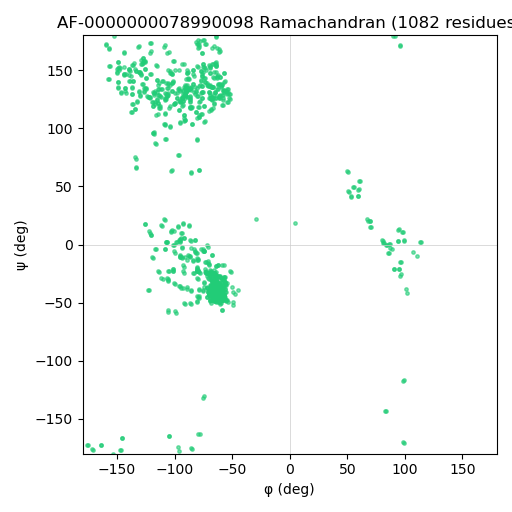 ALA A 1 82 ? -15.078 -22.891 -8.359 1 98.38 82 ALA A O 1
ATOM 635 N N . LEU A 1 83 ? -12.898 -23 -8.539 1 97.69 83 LEU A N 1
ATOM 636 C CA . LEU A 1 83 ? -12.82 -22.375 -9.852 1 97.69 83 LEU A CA 1
ATOM 637 C C . LEU A 1 83 ? -12.156 -23.281 -10.867 1 97.69 83 LEU A C 1
ATOM 639 O O . LEU A 1 83 ? -10.93 -23.266 -11.016 1 97.69 83 LEU A O 1
ATOM 643 N N . ALA A 1 84 ? -12.945 -24 -11.641 1 96.31 84 ALA A N 1
ATOM 644 C CA . ALA A 1 84 ? -12.453 -24.953 -12.633 1 96.31 84 ALA A CA 1
ATOM 645 C C . ALA A 1 84 ? -12.539 -24.391 -14.039 1 96.31 84 ALA A C 1
ATOM 647 O O . ALA A 1 84 ? -13.242 -24.922 -14.898 1 96.31 84 ALA A O 1
ATOM 648 N N . ASN A 1 85 ? -11.82 -23.328 -14.297 1 93.75 85 ASN A N 1
ATOM 649 C CA . ASN A 1 85 ? -11.891 -22.625 -15.578 1 93.75 85 ASN A CA 1
ATOM 650 C C . ASN A 1 85 ? -10.508 -22.25 -16.094 1 93.75 85 ASN A C 1
ATOM 652 O O . ASN A 1 85 ? -9.555 -22.156 -15.312 1 93.75 85 ASN A O 1
ATOM 656 N N . GLY A 1 86 ? -10.438 -22.109 -17.391 1 92.5 86 GLY A N 1
ATOM 657 C CA . GLY A 1 86 ? -9.297 -21.438 -17.984 1 92.5 86 GLY A CA 1
ATOM 658 C C . GLY A 1 86 ? -9.375 -19.922 -17.906 1 92.5 86 GLY A C 1
ATOM 659 O O . GLY A 1 86 ? -10.094 -19.391 -17.062 1 92.5 86 GLY A O 1
ATOM 660 N N . ASN A 1 87 ? -8.562 -19.297 -18.719 1 93.81 87 ASN A N 1
ATOM 661 C CA . ASN A 1 87 ? -8.578 -17.828 -18.734 1 93.81 87 ASN A CA 1
ATOM 662 C C . ASN A 1 87 ? -9.781 -17.297 -19.516 1 93.81 87 ASN A C 1
ATOM 664 O O . ASN A 1 87 ? -10.195 -17.906 -20.516 1 93.81 87 ASN A O 1
ATOM 668 N N . SER A 1 88 ? -10.289 -16.344 -19.078 1 93 88 SER A N 1
ATOM 669 C CA . SER A 1 88 ? -11.281 -15.555 -19.797 1 93 88 SER A CA 1
ATOM 670 C C . SER A 1 88 ? -11.352 -14.133 -19.266 1 93 88 SER A C 1
ATOM 672 O O . SER A 1 88 ? -10.773 -13.828 -18.219 1 93 88 SER A O 1
ATOM 674 N N . GLU A 1 89 ? -12.023 -13.297 -19.938 1 93.38 89 GLU A N 1
ATOM 675 C CA . GLU A 1 89 ? -12.078 -11.875 -19.625 1 93.38 89 GLU A CA 1
ATOM 676 C C . GLU A 1 89 ? -12.562 -11.648 -18.188 1 93.38 89 GLU A C 1
ATOM 678 O O . GLU A 1 89 ? -12.055 -10.773 -17.484 1 93.38 89 GLU A O 1
ATOM 683 N N . ASN A 1 90 ? -13.508 -12.461 -17.781 1 94.81 90 ASN A N 1
ATOM 684 C CA . ASN A 1 90 ? -14.188 -12.156 -16.531 1 94.81 90 ASN A CA 1
ATOM 685 C C . ASN A 1 90 ? -13.656 -13.008 -15.375 1 94.81 90 ASN A C 1
ATOM 687 O O . ASN A 1 90 ? -14.008 -12.781 -14.219 1 94.81 90 ASN A O 1
ATOM 691 N N . VAL A 1 91 ? -12.781 -13.961 -15.625 1 96.12 91 VAL A N 1
ATOM 692 C CA . VAL A 1 91 ? -12.273 -14.844 -14.586 1 96.12 91 VAL A CA 1
ATOM 693 C C . VAL A 1 91 ? -11.414 -14.047 -13.609 1 96.12 91 VAL A C 1
ATOM 695 O O . VAL A 1 91 ? -11.477 -14.258 -12.391 1 96.12 91 VAL A O 1
ATOM 698 N N . GLY A 1 92 ? -10.648 -13.07 -14.133 1 95.88 92 GLY A N 1
ATOM 699 C CA . GLY A 1 92 ? -9.836 -12.211 -13.281 1 95.88 92 GLY A CA 1
ATOM 700 C C . GLY A 1 92 ? -10.648 -11.445 -12.266 1 95.88 92 GLY A C 1
ATOM 701 O O . GLY A 1 92 ? -10.461 -11.602 -11.055 1 95.88 92 GLY A O 1
ATOM 702 N N . PRO A 1 93 ? -11.641 -10.664 -12.75 1 97.12 93 PRO A N 1
ATOM 703 C CA . PRO A 1 93 ? -12.516 -9.922 -11.828 1 97.12 93 PRO A CA 1
ATOM 704 C C . PRO A 1 93 ? -13.242 -10.836 -10.844 1 97.12 93 PRO A C 1
ATOM 706 O O . PRO A 1 93 ? -13.391 -10.492 -9.672 1 97.12 93 PRO A O 1
ATOM 709 N N . LEU A 1 94 ? -13.656 -12 -11.312 1 97.38 94 LEU A N 1
ATOM 710 C CA . LEU A 1 94 ? -14.359 -12.945 -10.453 1 97.38 94 LEU A CA 1
ATOM 711 C C . LEU A 1 94 ? -13.43 -13.484 -9.367 1 97.38 94 LEU A C 1
ATOM 713 O O . LEU A 1 94 ? -13.812 -13.555 -8.195 1 97.38 94 LEU A O 1
ATOM 717 N N . PHE A 1 95 ? -12.312 -13.867 -9.75 1 97.44 95 PHE A N 1
ATOM 718 C CA . PHE A 1 95 ? -11.289 -14.344 -8.82 1 97.44 95 PHE A CA 1
ATOM 719 C C . PHE A 1 95 ? -11.008 -13.312 -7.742 1 97.44 95 PHE A C 1
ATOM 721 O O . PHE A 1 95 ? -11.016 -13.633 -6.551 1 97.44 95 PHE A O 1
ATOM 728 N N . CYS A 1 96 ? -10.812 -12.094 -8.133 1 97.94 96 CYS A N 1
ATOM 729 C CA . CYS A 1 96 ? -10.523 -11.008 -7.203 1 97.94 96 CYS A CA 1
ATOM 730 C C . CYS A 1 96 ? -11.742 -10.703 -6.332 1 97.94 96 CYS A C 1
ATOM 732 O O . CYS A 1 96 ? -11.594 -10.336 -5.164 1 97.94 96 CYS A O 1
ATOM 734 N N . ALA A 1 97 ? -12.945 -10.836 -6.891 1 98.5 97 ALA A N 1
ATOM 735 C CA . ALA A 1 97 ? -14.164 -10.641 -6.117 1 98.5 97 ALA A CA 1
ATOM 736 C C . ALA A 1 97 ? -14.266 -11.648 -4.977 1 98.5 97 ALA A C 1
ATOM 738 O O . ALA A 1 97 ? -14.625 -11.297 -3.854 1 98.5 97 ALA A O 1
ATOM 739 N N . LEU A 1 98 ? -13.945 -12.891 -5.266 1 98.31 98 LEU A N 1
ATOM 740 C CA . LEU A 1 98 ? -13.984 -13.945 -4.258 1 98.31 98 LEU A CA 1
ATOM 741 C C . LEU A 1 98 ? -13.008 -13.648 -3.123 1 98.31 98 LEU A C 1
ATOM 743 O O . LEU A 1 98 ? -13.375 -13.719 -1.948 1 98.31 98 LEU A O 1
ATOM 747 N N . LEU A 1 99 ? -11.828 -13.258 -3.457 1 97.62 99 LEU A N 1
ATOM 748 C CA . LEU A 1 99 ? -10.836 -12.898 -2.453 1 97.62 99 LEU A CA 1
ATOM 749 C C . LEU A 1 99 ? -11.289 -11.688 -1.648 1 97.62 99 LEU A C 1
ATOM 751 O O . LEU A 1 99 ? -11.078 -11.625 -0.434 1 97.62 99 LEU A O 1
ATOM 755 N N . THR A 1 100 ? -11.883 -10.727 -2.332 1 97.75 100 THR A N 1
ATOM 756 C CA . THR A 1 100 ? -12.344 -9.5 -1.679 1 97.75 100 THR A CA 1
ATOM 757 C C . THR A 1 100 ? -13.453 -9.812 -0.681 1 97.75 100 THR A C 1
ATOM 759 O O . THR A 1 100 ? -13.484 -9.258 0.419 1 97.75 100 THR A O 1
ATOM 762 N N . LEU A 1 101 ? -14.312 -10.695 -1.076 1 97.5 101 LEU A N 1
ATOM 763 C CA . LEU A 1 101 ? -15.398 -11.117 -0.2 1 97.5 101 LEU A CA 1
ATOM 764 C C . LEU A 1 101 ? -14.867 -11.852 1.024 1 97.5 101 LEU A C 1
ATOM 766 O O . LEU A 1 101 ? -15.531 -11.906 2.061 1 97.5 101 LEU A O 1
ATOM 770 N N . GLY A 1 102 ? -13.664 -12.445 0.93 1 97.19 102 GLY A N 1
ATOM 771 C CA . GLY A 1 102 ? -13.07 -13.234 1.998 1 97.19 102 GLY A CA 1
ATOM 772 C C . GLY A 1 102 ? -13.266 -14.727 1.82 1 97.19 102 GLY A C 1
ATOM 773 O O . GLY A 1 102 ? -13.008 -15.508 2.738 1 97.19 102 GLY A O 1
ATOM 774 N N . ALA A 1 103 ? -13.719 -15.117 0.671 1 98 103 ALA A N 1
ATOM 775 C CA . ALA A 1 103 ? -13.844 -16.547 0.365 1 98 103 ALA A CA 1
ATOM 776 C C . ALA A 1 103 ? -12.477 -17.156 0.067 1 98 103 ALA A C 1
ATOM 778 O O . ALA A 1 103 ? -11.523 -16.438 -0.241 1 98 103 ALA A O 1
ATOM 779 N N . THR A 1 104 ? -12.383 -18.438 0.273 1 98.19 104 THR A N 1
ATOM 780 C CA . THR A 1 104 ? -11.203 -19.203 -0.111 1 98.19 104 THR A CA 1
ATOM 781 C C . THR A 1 104 ? -11.367 -19.797 -1.507 1 98.19 104 THR A C 1
ATOM 783 O O . THR A 1 104 ? -12.328 -20.516 -1.765 1 98.19 104 THR A O 1
ATOM 786 N N . VAL A 1 105 ? -10.469 -19.484 -2.354 1 98.31 105 VAL A N 1
ATOM 787 C CA . VAL A 1 105 ? -10.57 -19.953 -3.732 1 98.31 105 VAL A CA 1
ATOM 788 C C . VAL A 1 105 ? -9.742 -21.219 -3.91 1 98.31 105 VAL A C 1
ATOM 790 O O . VAL A 1 105 ? -8.602 -21.297 -3.447 1 98.31 105 VAL A O 1
ATOM 793 N N . ASN A 1 106 ? -10.336 -22.156 -4.516 1 98.12 106 ASN A N 1
ATOM 794 C CA . ASN A 1 106 ? -9.688 -23.406 -4.898 1 98.12 106 ASN A CA 1
ATOM 795 C C . ASN A 1 106 ? -9.664 -23.578 -6.414 1 98.12 106 ASN A C 1
ATOM 797 O O . ASN A 1 106 ? -10.539 -24.234 -6.984 1 98.12 106 ASN A O 1
ATOM 801 N N . PRO A 1 107 ? -8.641 -23.031 -7.008 1 96.81 107 PRO A N 1
ATOM 802 C CA . PRO A 1 107 ? -8.547 -23.188 -8.461 1 96.81 107 PRO A CA 1
ATOM 803 C C . PRO A 1 107 ? -8.203 -24.625 -8.875 1 96.81 107 PRO A C 1
ATOM 805 O O . PRO A 1 107 ? -7.32 -25.234 -8.281 1 96.81 107 PRO A O 1
ATOM 808 N N . LEU A 1 108 ? -8.891 -25.078 -9.891 1 94.62 108 LEU A N 1
ATOM 809 C CA . LEU A 1 108 ? -8.703 -26.453 -10.375 1 94.62 108 LEU A CA 1
ATOM 810 C C . LEU A 1 108 ? -8.477 -26.453 -11.883 1 94.62 108 LEU A C 1
ATOM 812 O O . LEU A 1 108 ? -9.062 -25.656 -12.609 1 94.62 108 LEU A O 1
ATOM 816 N N . ALA A 1 109 ? -7.668 -27.391 -12.312 1 88.81 109 ALA A N 1
ATOM 817 C CA . ALA A 1 109 ? -7.445 -27.531 -13.742 1 88.81 109 ALA A CA 1
ATOM 818 C C . ALA A 1 109 ? -8.727 -27.938 -14.461 1 88.81 109 ALA A C 1
ATOM 820 O O . ALA A 1 109 ? -9.375 -28.922 -14.102 1 88.81 109 ALA A O 1
ATOM 821 N N . PRO A 1 110 ? -9.094 -27.172 -15.461 1 90.44 110 PRO A N 1
ATOM 822 C CA . PRO A 1 110 ? -10.312 -27.531 -16.188 1 90.44 110 PRO A CA 1
ATOM 823 C C . PRO A 1 110 ? -10.211 -28.891 -16.875 1 90.44 110 PRO A C 1
ATOM 825 O O . PRO A 1 110 ? -11.227 -29.516 -17.172 1 90.44 110 PRO A O 1
ATOM 828 N N . GLY A 1 111 ? -9 -29.375 -17.047 1 84.69 111 GLY A N 1
ATOM 829 C CA . GLY A 1 111 ? -8.773 -30.641 -17.734 1 84.69 111 GLY A CA 1
ATOM 830 C C . GLY A 1 111 ? -8.734 -31.828 -16.797 1 84.69 111 GLY A C 1
ATOM 831 O O . GLY A 1 111 ? -8.453 -32.938 -17.219 1 84.69 111 GLY A O 1
ATOM 832 N N . PHE A 1 112 ? -9.008 -31.641 -15.555 1 85.75 112 PHE A N 1
ATOM 833 C CA . PHE A 1 112 ? -9.078 -32.75 -14.617 1 85.75 112 PHE A CA 1
ATOM 834 C C . PHE A 1 112 ? -10.133 -33.75 -15.062 1 85.75 112 PHE A C 1
ATOM 836 O O . PHE A 1 112 ? -11.211 -33.375 -15.531 1 85.75 112 PHE A O 1
ATOM 843 N N . ASN A 1 113 ? -9.75 -35.031 -14.922 1 85.44 113 ASN A N 1
ATOM 844 C CA . ASN A 1 113 ? -10.797 -36.031 -15.078 1 85.44 113 ASN A CA 1
ATOM 845 C C . ASN A 1 113 ? -11.734 -36.062 -13.875 1 85.44 113 ASN A C 1
ATOM 847 O O . ASN A 1 113 ? -11.531 -35.344 -12.906 1 85.44 113 ASN A O 1
ATOM 851 N N . LYS A 1 114 ? -12.773 -36.812 -14.016 1 91 114 LYS A N 1
ATOM 852 C CA . LYS A 1 114 ? -13.805 -36.875 -12.984 1 91 114 LYS A CA 1
ATOM 853 C C . LYS A 1 114 ? -13.227 -37.25 -11.633 1 91 114 LYS A C 1
ATOM 855 O O . LYS A 1 114 ? -13.578 -36.656 -10.602 1 91 114 LYS A O 1
ATOM 860 N N . GLN A 1 115 ? -12.305 -38.188 -11.586 1 85.94 115 GLN A N 1
ATOM 861 C CA . GLN A 1 115 ? -11.75 -38.688 -10.344 1 85.94 115 GLN A CA 1
ATOM 862 C C . GLN A 1 115 ? -10.914 -37.625 -9.625 1 85.94 115 GLN A C 1
ATOM 864 O O . GLN A 1 115 ? -11.07 -37.438 -8.422 1 85.94 115 GLN A O 1
ATOM 869 N N . ASP A 1 116 ? -10.062 -37 -10.391 1 85.44 116 ASP A N 1
ATOM 870 C CA . ASP A 1 116 ? -9.242 -35.938 -9.812 1 85.44 116 ASP A CA 1
ATOM 871 C C . ASP A 1 116 ? -10.094 -34.781 -9.336 1 85.44 116 ASP A C 1
ATOM 873 O O . ASP A 1 116 ? -9.867 -34.25 -8.258 1 85.44 116 ASP A O 1
ATOM 877 N N . MET A 1 117 ? -11.078 -34.469 -10.156 1 93.12 117 MET A N 1
ATOM 878 C CA . MET A 1 117 ? -12.008 -33.406 -9.797 1 93.12 117 MET A CA 1
ATOM 879 C C . MET A 1 117 ? -12.766 -33.75 -8.523 1 93.12 117 MET A C 1
ATOM 881 O O . MET A 1 117 ? -12.82 -32.938 -7.59 1 93.12 117 MET A O 1
ATOM 885 N N . ALA A 1 118 ? -13.203 -34.969 -8.461 1 94.44 118 ALA A N 1
ATOM 886 C CA . ALA A 1 118 ? -13.961 -35.406 -7.297 1 94.44 118 ALA A CA 1
ATOM 887 C C . ALA A 1 118 ? -13.086 -35.469 -6.047 1 94.44 118 ALA A C 1
ATOM 889 O O . ALA A 1 118 ? -13.555 -35.156 -4.949 1 94.44 118 ALA A O 1
ATOM 890 N N . HIS A 1 119 ? -11.93 -35.812 -6.25 1 91.56 119 HIS A N 1
ATOM 891 C CA . HIS A 1 119 ? -11.008 -35.875 -5.125 1 91.56 119 HIS A CA 1
ATOM 892 C C . HIS A 1 119 ? -10.859 -34.5 -4.457 1 91.56 119 HIS A C 1
ATOM 894 O O . HIS A 1 119 ? -11.008 -34.406 -3.242 1 91.56 119 HIS A O 1
ATOM 900 N N . MET A 1 120 ? -10.594 -33.531 -5.23 1 94.38 120 MET A N 1
ATOM 901 C CA . MET A 1 120 ? -10.383 -32.188 -4.688 1 94.38 120 MET A CA 1
ATOM 902 C C . MET A 1 120 ? -11.68 -31.625 -4.109 1 94.38 120 MET A C 1
ATOM 904 O O . MET A 1 120 ? -11.672 -30.984 -3.057 1 94.38 120 MET A O 1
ATOM 908 N N . LEU A 1 121 ? -12.789 -31.906 -4.777 1 96.5 121 LEU A N 1
ATOM 909 C CA . LEU A 1 121 ? -14.086 -31.438 -4.285 1 96.5 121 LEU A CA 1
ATOM 910 C C . LEU A 1 121 ? -14.438 -32.094 -2.963 1 96.5 121 LEU A C 1
ATOM 912 O O . LEU A 1 121 ? -15.055 -31.484 -2.094 1 96.5 121 LEU A O 1
ATOM 916 N N . ARG A 1 122 ? -14.062 -33.344 -2.842 1 95.5 122 ARG A N 1
ATOM 917 C CA . ARG A 1 122 ? -14.281 -34.062 -1.588 1 95.5 122 ARG A CA 1
ATOM 918 C C . ARG A 1 122 ? -13.438 -33.469 -0.465 1 95.5 122 ARG A C 1
ATOM 920 O O . ARG A 1 122 ? -13.898 -33.344 0.671 1 95.5 122 ARG A O 1
ATOM 927 N N . LEU A 1 123 ? -12.305 -33.125 -0.813 1 94.44 123 LEU A N 1
ATOM 928 C CA . LEU A 1 123 ? -11.359 -32.594 0.156 1 94.44 123 LEU A CA 1
ATOM 929 C C . LEU A 1 123 ? -11.797 -31.203 0.63 1 94.44 123 LEU A C 1
ATOM 931 O O . LEU A 1 123 ? -11.781 -30.922 1.83 1 94.44 123 LEU A O 1
ATOM 935 N N . THR A 1 124 ? -12.273 -30.297 -0.276 1 96.31 124 THR A N 1
ATOM 936 C CA . THR A 1 124 ? -12.445 -28.875 0.039 1 96.31 124 THR A CA 1
ATOM 937 C C . THR A 1 124 ? -13.906 -28.562 0.323 1 96.31 124 THR A C 1
ATOM 939 O O . THR A 1 124 ? -14.219 -27.531 0.923 1 96.31 124 THR A O 1
ATOM 942 N N . GLN A 1 125 ? -14.789 -29.391 -0.176 1 96.62 125 GLN A N 1
ATOM 943 C CA . GLN A 1 125 ? -16.219 -29.203 0.049 1 96.62 125 GLN A CA 1
ATOM 944 C C . GLN A 1 125 ? -16.656 -27.781 -0.275 1 96.62 125 GLN A C 1
ATOM 946 O O . GLN A 1 125 ? -17.172 -27.078 0.588 1 96.62 125 GLN A O 1
ATOM 951 N N . PRO A 1 126 ? -16.516 -27.375 -1.521 1 97.75 126 PRO A N 1
ATOM 952 C CA . PRO A 1 126 ? -16.844 -25.984 -1.868 1 97.75 126 PRO A CA 1
ATOM 953 C C . PRO A 1 126 ? -18.344 -25.703 -1.778 1 97.75 126 PRO A C 1
ATOM 955 O O . PRO A 1 126 ? -19.156 -26.578 -2.059 1 97.75 126 PRO A O 1
ATOM 958 N N . LYS A 1 127 ? -18.625 -24.469 -1.407 1 97 127 LYS A N 1
ATOM 959 C CA . LYS A 1 127 ? -20 -24 -1.318 1 97 127 LYS A CA 1
ATOM 960 C C . LYS A 1 127 ? -20.547 -23.625 -2.693 1 97 127 LYS A C 1
ATOM 962 O O . LYS A 1 127 ? -21.75 -23.594 -2.902 1 97 127 LYS A O 1
ATOM 967 N N . MET A 1 128 ? -19.672 -23.328 -3.602 1 97.25 128 MET A N 1
ATOM 968 C CA . MET A 1 128 ? -19.984 -22.906 -4.965 1 97.25 128 MET A CA 1
ATOM 969 C C . MET A 1 128 ? -18.875 -23.328 -5.93 1 97.25 128 MET A C 1
ATOM 971 O O . MET A 1 128 ? -17.719 -23.438 -5.535 1 97.25 128 MET A O 1
ATOM 975 N N . ILE A 1 129 ? -19.281 -23.625 -7.195 1 98.06 129 ILE A N 1
ATOM 976 C CA . ILE A 1 129 ? -18.312 -24.047 -8.195 1 98.06 129 ILE A CA 1
ATOM 977 C C . ILE A 1 129 ? -18.5 -23.234 -9.477 1 98.06 129 ILE A C 1
ATOM 979 O O . ILE A 1 129 ? -19.641 -23.062 -9.938 1 98.06 129 ILE A O 1
ATOM 983 N N . PHE A 1 130 ? -17.438 -22.719 -9.992 1 98.12 130 PHE A N 1
ATOM 984 C CA . PHE A 1 130 ? -17.391 -22.125 -11.328 1 98.12 130 PHE A CA 1
ATOM 985 C C . PHE A 1 130 ? -16.703 -23.062 -12.305 1 98.12 130 PHE A C 1
ATOM 987 O O . PHE A 1 130 ? -15.695 -23.688 -11.969 1 98.12 130 PHE A O 1
ATOM 994 N N . CYS A 1 131 ? -17.219 -23.203 -13.477 1 97.25 131 CYS A N 1
ATOM 995 C CA . CYS A 1 131 ? -16.641 -24.047 -14.5 1 97.25 131 CYS A CA 1
ATOM 996 C C . CYS A 1 131 ? -16.875 -23.469 -15.891 1 97.25 131 CYS A C 1
ATOM 998 O O . CYS A 1 131 ? -17.219 -22.297 -16.031 1 97.25 131 CYS A O 1
ATOM 1000 N N . GLU A 1 132 ? -16.484 -24.125 -16.875 1 95.12 132 GLU A N 1
ATOM 1001 C CA . GLU A 1 132 ? -16.703 -23.719 -18.266 1 95.12 132 GLU A CA 1
ATOM 1002 C C . GLU A 1 132 ? -17.5 -24.766 -19.031 1 95.12 132 GLU A C 1
ATOM 1004 O O . GLU A 1 132 ? -17.766 -25.844 -18.516 1 95.12 132 GLU A O 1
ATOM 1009 N N . ASP A 1 133 ? -17.875 -24.469 -20.234 1 94.56 133 ASP A N 1
ATOM 1010 C CA . ASP A 1 133 ? -18.734 -25.344 -21.031 1 94.56 133 ASP A CA 1
ATOM 1011 C C . ASP A 1 133 ? -18.047 -26.703 -21.266 1 94.56 133 ASP A C 1
ATOM 1013 O O . ASP A 1 133 ? -18.703 -27.75 -21.156 1 94.56 133 ASP A O 1
ATOM 1017 N N . SER A 1 134 ? -16.812 -26.688 -21.5 1 91.31 134 SER A N 1
ATOM 1018 C CA . SER A 1 134 ? -16.078 -27.875 -21.922 1 91.31 134 SER A CA 1
ATOM 1019 C C . SER A 1 134 ? -15.992 -28.906 -20.781 1 91.31 134 SER A C 1
ATOM 1021 O O . SER A 1 134 ? -15.828 -30.094 -21.031 1 91.31 134 SER A O 1
ATOM 1023 N N . ASN A 1 135 ? -16.109 -28.469 -19.531 1 94.56 135 ASN A N 1
ATOM 1024 C CA . ASN A 1 135 ? -15.945 -29.406 -18.438 1 94.56 135 ASN A CA 1
ATOM 1025 C C . ASN A 1 135 ? -17.188 -29.453 -17.547 1 94.56 135 ASN A C 1
ATOM 1027 O O . ASN A 1 135 ? -17.141 -30 -16.438 1 94.56 135 ASN A O 1
ATOM 1031 N N . TYR A 1 136 ? -18.266 -28.875 -17.969 1 96.75 136 TYR A N 1
ATOM 1032 C CA . TYR A 1 136 ? -19.484 -28.766 -17.172 1 96.75 136 TYR A CA 1
ATOM 1033 C C . TYR A 1 136 ? -19.969 -30.125 -16.719 1 96.75 136 TYR A C 1
ATOM 1035 O O . TYR A 1 136 ? -20.25 -30.328 -15.539 1 96.75 136 TYR A O 1
ATOM 1043 N N . GLU A 1 137 ? -20.031 -31.094 -17.625 1 96.31 137 GLU A N 1
ATOM 1044 C CA . GLU A 1 137 ? -20.562 -32.406 -17.312 1 96.31 137 GLU A CA 1
ATOM 1045 C C . GLU A 1 137 ? -19.656 -33.125 -16.312 1 96.31 137 GLU A C 1
ATOM 1047 O O . GLU A 1 137 ? -20.156 -33.812 -15.398 1 96.31 137 GLU A O 1
ATOM 1052 N N . ILE A 1 138 ? -18.391 -33 -16.484 1 95.44 138 ILE A N 1
ATOM 1053 C CA . ILE A 1 138 ? -17.438 -33.625 -15.594 1 95.44 138 ILE A CA 1
ATOM 1054 C C . ILE A 1 138 ? -17.547 -33.031 -14.195 1 95.44 138 ILE A C 1
ATOM 1056 O O . ILE A 1 138 ? -17.578 -33.75 -13.203 1 95.44 138 ILE A O 1
ATOM 1060 N N . VAL A 1 139 ? -17.609 -31.75 -14.102 1 97.38 139 VAL A N 1
ATOM 1061 C CA . VAL A 1 139 ? -17.703 -31.047 -12.82 1 97.38 139 VAL A CA 1
ATOM 1062 C C . VAL A 1 139 ? -19.016 -31.406 -12.125 1 97.38 139 VAL A C 1
ATOM 1064 O O . VAL A 1 139 ? -19.031 -31.656 -10.922 1 97.38 139 VAL A O 1
ATOM 1067 N N . LYS A 1 140 ? -20.078 -31.406 -12.867 1 96.31 140 LYS A N 1
ATOM 1068 C CA . LYS A 1 140 ? -21.391 -31.766 -12.328 1 96.31 140 LYS A CA 1
ATOM 1069 C C . LYS A 1 140 ? -21.375 -33.156 -11.742 1 96.31 140 LYS A C 1
ATOM 1071 O O . LYS A 1 140 ? -21.844 -33.375 -10.617 1 96.31 140 LYS A O 1
ATOM 1076 N N . ALA A 1 141 ? -20.844 -34.062 -12.477 1 95.88 141 ALA A N 1
ATOM 1077 C CA . ALA A 1 141 ? -20.797 -35.469 -12.039 1 95.88 141 ALA A CA 1
ATOM 1078 C C . ALA A 1 141 ? -19.891 -35.625 -10.812 1 95.88 141 ALA A C 1
ATOM 1080 O O . ALA A 1 141 ? -20.234 -36.312 -9.867 1 95.88 141 ALA A O 1
ATOM 1081 N N . ALA A 1 142 ? -18.75 -34.969 -10.891 1 96.12 142 ALA A N 1
ATOM 1082 C CA . ALA A 1 142 ? -17.797 -35.031 -9.773 1 96.12 142 ALA A CA 1
ATOM 1083 C C . ALA A 1 142 ? -18.406 -34.438 -8.516 1 96.12 142 ALA A C 1
ATOM 1085 O O . ALA A 1 142 ? -18.219 -34.969 -7.414 1 96.12 142 ALA A O 1
ATOM 1086 N N . SER A 1 143 ? -19.078 -33.312 -8.664 1 96.69 143 SER A N 1
ATOM 1087 C CA . SER A 1 143 ? -19.688 -32.625 -7.527 1 96.69 143 SER A CA 1
ATOM 1088 C C . SER A 1 143 ? -20.766 -33.5 -6.883 1 96.69 143 SER A C 1
ATOM 1090 O O . SER A 1 143 ? -20.859 -33.562 -5.656 1 96.69 143 SER A O 1
ATOM 1092 N N . ALA A 1 144 ? -21.578 -34.125 -7.641 1 94.94 144 ALA A N 1
ATOM 1093 C CA . ALA A 1 144 ? -22.641 -35 -7.137 1 94.94 144 ALA A CA 1
ATOM 1094 C C . ALA A 1 144 ? -22.047 -36.156 -6.336 1 94.94 144 ALA A C 1
ATOM 1096 O O . ALA A 1 144 ? -22.641 -36.625 -5.352 1 94.94 144 ALA A O 1
ATOM 1097 N N . GLU A 1 145 ? -20.984 -36.531 -6.742 1 94.12 145 GLU A N 1
ATOM 1098 C CA . GLU A 1 145 ? -20.328 -37.656 -6.086 1 94.12 145 GLU A CA 1
ATOM 1099 C C . GLU A 1 145 ? -19.625 -37.188 -4.805 1 94.12 145 GLU A C 1
ATOM 1101 O O . GLU A 1 145 ? -19.688 -37.906 -3.787 1 94.12 145 GLU A O 1
ATOM 1106 N N . ALA A 1 146 ? -18.984 -36.188 -4.875 1 94.94 146 ALA A N 1
ATOM 1107 C CA . ALA A 1 146 ? -17.984 -35.812 -3.877 1 94.94 146 ALA A CA 1
ATOM 1108 C C . ALA A 1 146 ? -18.625 -35 -2.756 1 94.94 146 ALA A C 1
ATOM 1110 O O . ALA A 1 146 ? -18.188 -35.062 -1.604 1 94.94 146 ALA A O 1
ATOM 1111 N N . ILE A 1 147 ? -19.531 -34.156 -3.08 1 92.69 147 ILE A N 1
ATOM 1112 C CA . ILE A 1 147 ? -20.016 -33.188 -2.111 1 92.69 147 ILE A CA 1
ATOM 1113 C C . ILE A 1 147 ? -21.219 -33.781 -1.359 1 92.69 147 ILE A C 1
ATOM 1115 O O . ILE A 1 147 ? -22.141 -34.312 -1.973 1 92.69 147 ILE A O 1
ATOM 1119 N N . GLN A 1 148 ? -21.094 -33.688 -0.128 1 84.19 148 GLN A N 1
ATOM 1120 C CA . GLN A 1 148 ? -22.156 -34.188 0.75 1 84.19 148 GLN A CA 1
ATOM 1121 C C . GLN A 1 148 ? -23.375 -33.25 0.726 1 84.19 148 GLN A C 1
ATOM 1123 O O . GLN A 1 148 ? -23.234 -32.031 0.73 1 84.19 148 GLN A O 1
ATOM 1128 N N . GLY A 1 149 ? -24.578 -33.812 0.715 1 81.88 149 GLY A N 1
ATOM 1129 C CA . GLY A 1 149 ? -25.812 -33.031 0.748 1 81.88 149 GLY A CA 1
ATOM 1130 C C . GLY A 1 149 ? -26.234 -32.531 -0.618 1 81.88 149 GLY A C 1
ATOM 1131 O O . GLY A 1 149 ? -26.078 -33.219 -1.619 1 81.88 149 GLY A O 1
ATOM 1132 N N . ASN A 1 150 ? -26.797 -31.281 -0.598 1 79.81 150 ASN A N 1
ATOM 1133 C CA . ASN A 1 150 ? -27.203 -30.672 -1.855 1 79.81 150 ASN A CA 1
ATOM 1134 C C . ASN A 1 150 ? -26.016 -30.156 -2.656 1 79.81 150 ASN A C 1
ATOM 1136 O O . ASN A 1 150 ? -25.078 -29.578 -2.092 1 79.81 150 ASN A O 1
ATOM 1140 N N . SER A 1 151 ? -26.031 -30.531 -3.906 1 83.88 151 SER A N 1
ATOM 1141 C CA . SER A 1 151 ? -24.969 -30.047 -4.785 1 83.88 151 SER A CA 1
ATOM 1142 C C . SER A 1 151 ? -24.891 -28.516 -4.754 1 83.88 151 SER A C 1
ATOM 1144 O O . SER A 1 151 ? -25.922 -27.844 -4.785 1 83.88 151 SER A O 1
ATOM 1146 N N . PRO A 1 152 ? -23.703 -28.062 -4.637 1 93 152 PRO A N 1
ATOM 1147 C CA . PRO A 1 152 ? -23.562 -26.609 -4.676 1 93 152 PRO A CA 1
ATOM 1148 C C . PRO A 1 152 ? -23.953 -26.016 -6.023 1 93 152 PRO A C 1
ATOM 1150 O O . PRO A 1 152 ? -23.984 -26.719 -7.031 1 93 152 PRO A O 1
ATOM 1153 N N . PRO A 1 153 ? -24.328 -24.75 -5.992 1 94.25 153 PRO A N 1
ATOM 1154 C CA . PRO A 1 153 ? -24.609 -24.094 -7.277 1 94.25 153 PRO A CA 1
ATOM 1155 C C . PRO A 1 153 ? -23.406 -24.125 -8.219 1 94.25 153 PRO A C 1
ATOM 1157 O O . PRO A 1 153 ? -22.266 -23.906 -7.785 1 94.25 153 PRO A O 1
ATOM 1160 N N . LEU A 1 154 ? -23.672 -24.5 -9.453 1 96.31 154 LEU A N 1
ATOM 1161 C CA . LEU A 1 154 ? -22.688 -24.5 -10.523 1 96.31 154 LEU A CA 1
ATOM 1162 C C . LEU A 1 154 ? -22.891 -23.328 -11.469 1 96.31 154 LEU A C 1
ATOM 1164 O O . LEU A 1 154 ? -23.969 -23.172 -12.047 1 96.31 154 LEU A O 1
ATOM 1168 N N . PHE A 1 155 ? -21.891 -22.484 -11.562 1 97.62 155 PHE A N 1
ATOM 1169 C CA . PHE A 1 155 ? -21.906 -21.375 -12.508 1 97.62 155 PHE A CA 1
ATOM 1170 C C . PHE A 1 155 ? -20.969 -21.641 -13.68 1 97.62 155 PHE A C 1
ATOM 1172 O O . PHE A 1 155 ? -19.844 -22.109 -13.484 1 97.62 155 PHE A O 1
ATOM 1179 N N . VAL A 1 156 ? -21.406 -21.391 -14.844 1 97.44 156 VAL A N 1
ATOM 1180 C CA . VAL A 1 156 ? -20.594 -21.594 -16.031 1 97.44 156 VAL A CA 1
ATOM 1181 C C . VAL A 1 156 ? -20.172 -20.25 -16.609 1 97.44 156 VAL A C 1
ATOM 1183 O O . VAL A 1 156 ? -21.016 -19.406 -16.906 1 97.44 156 VAL A O 1
ATOM 1186 N N . VAL A 1 157 ? -18.891 -20.094 -16.766 1 95.19 157 VAL A N 1
ATOM 1187 C CA . VAL A 1 157 ? -18.328 -18.828 -17.234 1 95.19 157 VAL A CA 1
ATOM 1188 C C . VAL A 1 157 ? -18.438 -18.734 -18.75 1 95.19 157 VAL A C 1
ATOM 1190 O O . VAL A 1 157 ? -18.094 -19.672 -19.453 1 95.19 157 VAL A O 1
ATOM 1193 N N . GLU A 1 158 ? -18.922 -17.594 -19.203 1 90.44 158 GLU A N 1
ATOM 1194 C CA . GLU A 1 158 ? -19.016 -17.25 -20.609 1 90.44 158 GLU A CA 1
ATOM 1195 C C . GLU A 1 158 ? -19.688 -18.359 -21.406 1 90.44 158 GLU A C 1
ATOM 1197 O O . GLU A 1 158 ? -19.203 -18.781 -22.469 1 90.44 158 GLU A O 1
ATOM 1202 N N . SER A 1 159 ? -20.734 -18.859 -20.938 1 92.88 159 SER A N 1
ATOM 1203 C CA . SER A 1 159 ? -21.469 -19.938 -21.578 1 92.88 159 SER A CA 1
ATOM 1204 C C . SER A 1 159 ? -22.672 -19.391 -22.359 1 92.88 159 SER A C 1
ATOM 1206 O O . SER A 1 159 ? -23.25 -18.375 -21.984 1 92.88 159 SER A O 1
ATOM 1208 N N . GLU A 1 160 ? -22.984 -20.141 -23.406 1 90.94 160 GLU A N 1
ATOM 1209 C CA . GLU A 1 160 ? -24.188 -19.844 -24.156 1 90.94 160 GLU A CA 1
ATOM 1210 C C . GLU A 1 160 ? -25.281 -20.875 -23.906 1 90.94 160 GLU A C 1
ATOM 1212 O O . GLU A 1 160 ? -26.375 -20.797 -24.469 1 90.94 160 GLU A O 1
ATOM 1217 N N . ARG A 1 161 ? -24.953 -21.781 -23.047 1 92.94 161 ARG A N 1
ATOM 1218 C CA . ARG A 1 161 ? -25.922 -22.812 -22.703 1 92.94 161 ARG A CA 1
ATOM 1219 C C . ARG A 1 161 ? -27.125 -22.219 -21.969 1 92.94 161 ARG A C 1
ATOM 1221 O O . ARG A 1 161 ? -26.969 -21.312 -21.141 1 92.94 161 ARG A O 1
ATOM 1228 N N . LYS A 1 162 ? -28.297 -22.719 -22.219 1 93.12 162 LYS A N 1
ATOM 1229 C CA . LYS A 1 162 ? -29.516 -22.219 -21.594 1 93.12 162 LYS A CA 1
ATOM 1230 C C . LYS A 1 162 ? -29.828 -22.984 -20.312 1 93.12 162 LYS A C 1
ATOM 1232 O O . LYS A 1 162 ? -30.578 -22.5 -19.453 1 93.12 162 LYS A O 1
ATOM 1237 N N . ASP A 1 163 ? -29.297 -24.172 -20.094 1 93.19 163 ASP A N 1
ATOM 1238 C CA . ASP A 1 163 ? -29.656 -25.047 -19 1 93.19 163 ASP A CA 1
ATOM 1239 C C . ASP A 1 163 ? -28.672 -24.906 -17.828 1 93.19 163 ASP A C 1
ATOM 1241 O O . ASP A 1 163 ? -28.547 -25.797 -17 1 93.19 163 ASP A O 1
ATOM 1245 N N . VAL A 1 164 ? -27.922 -23.859 -17.859 1 95 164 VAL A N 1
ATOM 1246 C CA . VAL A 1 164 ? -26.938 -23.672 -16.797 1 95 164 VAL A CA 1
ATOM 1247 C C . VAL A 1 164 ? -27.094 -22.297 -16.172 1 95 164 VAL A C 1
ATOM 1249 O O . VAL A 1 164 ? -27.766 -21.422 -16.719 1 95 164 VAL A O 1
ATOM 1252 N N . ARG A 1 165 ? -26.594 -22.062 -14.969 1 95.5 165 ARG A N 1
ATOM 1253 C CA . ARG A 1 165 ? -26.453 -20.734 -14.391 1 95.5 165 ARG A CA 1
ATOM 1254 C C . ARG A 1 165 ? -25.203 -20.031 -14.938 1 95.5 165 ARG A C 1
ATOM 1256 O O . ARG A 1 165 ? -24.109 -20.578 -14.898 1 95.5 165 ARG A O 1
ATOM 1263 N N . HIS A 1 166 ? -25.359 -18.859 -15.422 1 97.19 166 HIS A N 1
ATOM 1264 C CA . HIS A 1 166 ? -24.25 -18.109 -16.016 1 97.19 166 HIS A CA 1
ATOM 1265 C C . HIS A 1 166 ? -23.516 -17.281 -14.977 1 97.19 166 HIS A C 1
ATOM 1267 O O . HIS A 1 166 ? -24.141 -16.562 -14.188 1 97.19 166 HIS A O 1
ATOM 1273 N N . ALA A 1 167 ? -22.203 -17.375 -15.008 1 97.06 167 ALA A N 1
ATOM 1274 C CA . ALA A 1 167 ? -21.406 -16.578 -14.086 1 97.06 167 ALA A CA 1
ATOM 1275 C C . ALA A 1 167 ? -21.672 -15.086 -14.273 1 97.06 167 ALA A C 1
ATOM 1277 O O . ALA A 1 167 ? -21.578 -14.312 -13.32 1 97.06 167 ALA A O 1
ATOM 1278 N N . GLU A 1 168 ? -22.016 -14.648 -15.461 1 96 168 GLU A N 1
ATOM 1279 C CA . GLU A 1 168 ? -22.234 -13.25 -15.828 1 96 168 GLU A CA 1
ATOM 1280 C C . GLU A 1 168 ? -23.422 -12.672 -15.062 1 96 168 GLU A C 1
ATOM 1282 O O . GLU A 1 168 ? -23.578 -11.445 -14.977 1 96 168 GLU A O 1
ATOM 1287 N N . GLU A 1 169 ? -24.281 -13.531 -14.516 1 96.44 169 GLU A N 1
ATOM 1288 C CA . GLU A 1 169 ? -25.359 -13.07 -13.656 1 96.44 169 GLU A CA 1
ATOM 1289 C C . GLU A 1 169 ? -24.828 -12.344 -12.422 1 96.44 169 GLU A C 1
ATOM 1291 O O . GLU A 1 169 ? -25.469 -11.445 -11.891 1 96.44 169 GLU A O 1
ATOM 1296 N N . LEU A 1 170 ? -23.672 -12.727 -12.047 1 97.62 170 LEU A N 1
ATOM 1297 C CA . LEU A 1 170 ? -23.047 -12.172 -10.844 1 97.62 170 LEU A CA 1
ATOM 1298 C C . LEU A 1 170 ? -22.406 -10.82 -11.141 1 97.62 170 LEU A C 1
ATOM 1300 O O . LEU A 1 170 ? -21.953 -10.133 -10.219 1 97.62 170 LEU A O 1
ATOM 1304 N N . LEU A 1 171 ? -22.344 -10.406 -12.359 1 97.44 171 LEU A N 1
ATOM 1305 C CA . LEU A 1 171 ? -21.719 -9.148 -12.766 1 97.44 171 LEU A CA 1
ATOM 1306 C C . LEU A 1 171 ? -22.766 -8.07 -13.016 1 97.44 171 LEU A C 1
ATOM 1308 O O . LEU A 1 171 ? -22.438 -6.934 -13.352 1 97.44 171 LEU A O 1
ATOM 1312 N N . LYS A 1 172 ? -24 -8.438 -12.836 1 97.5 172 LYS A N 1
ATOM 1313 C CA . LYS A 1 172 ? -25.094 -7.496 -13.07 1 97.5 172 LYS A CA 1
ATOM 1314 C C . LYS A 1 172 ? -25.078 -6.367 -12.047 1 97.5 172 LYS A C 1
ATOM 1316 O O . LYS A 1 172 ? -24.578 -6.543 -10.93 1 97.5 172 LYS A O 1
ATOM 1321 N N . GLU A 1 173 ? -25.641 -5.25 -12.43 1 97.62 173 GLU A N 1
ATOM 1322 C CA . GLU A 1 173 ? -25.719 -4.074 -11.562 1 97.62 173 GLU A CA 1
ATOM 1323 C C . GLU A 1 173 ? -26.516 -4.379 -10.289 1 97.62 173 GLU A C 1
ATOM 1325 O O . GLU A 1 173 ? -27.531 -5.07 -10.328 1 97.62 173 GLU A O 1
ATOM 1330 N N . THR A 1 174 ? -25.984 -3.867 -9.195 1 96.94 174 THR A N 1
ATOM 1331 C CA . THR A 1 174 ? -26.609 -4.129 -7.906 1 96.94 174 THR A CA 1
ATOM 1332 C C . THR A 1 174 ? -27.344 -2.889 -7.406 1 96.94 174 THR A C 1
ATOM 1334 O O . THR A 1 174 ? -28.203 -2.984 -6.531 1 96.94 174 THR A O 1
ATOM 1337 N N . GLY A 1 175 ? -27 -1.711 -7.84 1 94.94 175 GLY A N 1
ATOM 1338 C CA . GLY A 1 175 ? -27.547 -0.45 -7.363 1 94.94 175 GLY A CA 1
ATOM 1339 C C . GLY A 1 175 ? -26.875 0.064 -6.109 1 94.94 175 GLY A C 1
ATOM 1340 O O . GLY A 1 175 ? -27.203 1.138 -5.609 1 94.94 175 GLY A O 1
ATOM 1341 N N . ARG A 1 176 ? -25.906 -0.658 -5.59 1 92.94 176 ARG A N 1
ATOM 1342 C CA . ARG A 1 176 ? -25.25 -0.278 -4.348 1 92.94 176 ARG A CA 1
ATOM 1343 C C . ARG A 1 176 ? -23.734 -0.189 -4.539 1 92.94 176 ARG A C 1
ATOM 1345 O O . ARG A 1 176 ? -22.969 -0.242 -3.568 1 92.94 176 ARG A O 1
ATOM 1352 N N . GLU A 1 177 ? -23.25 -0.096 -5.801 1 94.31 177 GLU A N 1
ATOM 1353 C CA . GLU A 1 177 ? -21.828 -0.127 -6.113 1 94.31 177 GLU A CA 1
ATOM 1354 C C . GLU A 1 177 ? -21.094 1.039 -5.457 1 94.31 177 GLU A C 1
ATOM 1356 O O . GLU A 1 177 ? -19.953 0.886 -4.992 1 94.31 177 GLU A O 1
ATOM 1361 N N . GLU A 1 178 ? -21.703 2.197 -5.328 1 85.56 178 GLU A N 1
ATOM 1362 C CA . GLU A 1 178 ? -21.078 3.414 -4.82 1 85.56 178 GLU A CA 1
ATOM 1363 C C . GLU A 1 178 ? -20.812 3.318 -3.32 1 85.56 178 GLU A C 1
ATOM 1365 O O . GLU A 1 178 ? -19.953 4.02 -2.787 1 85.56 178 GLU A O 1
ATOM 1370 N N . SER A 1 179 ? -21.562 2.502 -2.668 1 84.69 179 SER A N 1
ATOM 1371 C CA . SER A 1 179 ? -21.422 2.367 -1.221 1 84.69 179 SER A CA 1
ATOM 1372 C C . SER A 1 179 ? -20.484 1.222 -0.856 1 84.69 179 SER A C 1
ATOM 1374 O O . SER A 1 179 ? -20.359 0.867 0.317 1 84.69 179 SER A O 1
ATOM 1376 N N . PHE A 1 180 ? -19.844 0.708 -1.82 1 90.12 180 PHE A N 1
ATOM 1377 C CA . PHE A 1 180 ? -19.016 -0.469 -1.602 1 90.12 180 PHE A CA 1
ATOM 1378 C C . PHE A 1 180 ? -17.781 -0.117 -0.768 1 90.12 180 PHE A C 1
ATOM 1380 O O . PHE A 1 180 ? -17.109 0.886 -1.029 1 90.12 180 PHE A O 1
ATOM 1387 N N . PHE A 1 181 ? -17.531 -0.923 0.262 1 87.31 181 PHE A N 1
ATOM 1388 C CA . PHE A 1 181 ? -16.312 -0.948 1.069 1 87.31 181 PHE A CA 1
ATOM 1389 C C . PHE A 1 181 ? -15.82 -2.375 1.247 1 87.31 181 PHE A C 1
ATOM 1391 O O . PHE A 1 181 ? -16.578 -3.26 1.65 1 87.31 181 PHE A O 1
ATOM 1398 N N . PRO A 1 182 ? -14.586 -2.574 0.838 1 91.75 182 PRO A N 1
ATOM 1399 C CA . PRO A 1 182 ? -14.102 -3.953 0.938 1 91.75 182 PRO A CA 1
ATOM 1400 C C . PRO A 1 182 ? -14.125 -4.484 2.369 1 91.75 182 PRO A C 1
ATOM 1402 O O . PRO A 1 182 ? -13.688 -3.793 3.295 1 91.75 182 PRO A O 1
ATOM 1405 N N . PRO A 1 183 ? -14.578 -5.688 2.537 1 92.06 183 PRO A N 1
ATOM 1406 C CA . PRO A 1 183 ? -14.586 -6.285 3.875 1 92.06 183 PRO A CA 1
ATOM 1407 C C . PRO A 1 183 ? -13.18 -6.461 4.449 1 92.06 183 PRO A C 1
ATOM 1409 O O . PRO A 1 183 ? -12.242 -6.777 3.715 1 92.06 183 PRO A O 1
ATOM 1412 N N . GLN A 1 184 ? -13.109 -6.266 5.742 1 91.81 184 GLN A N 1
ATOM 1413 C CA . GLN A 1 184 ? -11.859 -6.539 6.445 1 91.81 184 GLN A CA 1
ATOM 1414 C C . GLN A 1 184 ? -11.789 -7.992 6.906 1 91.81 184 GLN A C 1
ATOM 1416 O O . GLN A 1 184 ? -12.82 -8.602 7.203 1 91.81 184 GLN A O 1
ATOM 1421 N N . ILE A 1 185 ? -10.625 -8.516 6.836 1 91.88 185 ILE A N 1
ATOM 1422 C CA . ILE A 1 185 ? -10.383 -9.883 7.301 1 91.88 185 ILE A CA 1
ATOM 1423 C C . ILE A 1 185 ? -9.445 -9.859 8.508 1 91.88 185 ILE A C 1
ATOM 1425 O O . ILE A 1 185 ? -8.328 -9.328 8.422 1 91.88 185 ILE A O 1
ATOM 1429 N N . GLU A 1 186 ? -9.953 -10.406 9.57 1 88.12 186 GLU A N 1
ATOM 1430 C CA . GLU A 1 186 ? -9.117 -10.492 10.773 1 88.12 186 GLU A CA 1
ATOM 1431 C C . GLU A 1 186 ? -8.078 -11.602 10.641 1 88.12 186 GLU A C 1
ATOM 1433 O O . GLU A 1 186 ? -8.305 -12.594 9.953 1 88.12 186 GLU A O 1
ATOM 1438 N N . ASN A 1 187 ? -6.938 -11.492 11.133 1 91 187 ASN A N 1
ATOM 1439 C CA . ASN A 1 187 ? -5.879 -12.492 11.156 1 91 187 ASN A CA 1
ATOM 1440 C C . ASN A 1 187 ? -5.457 -12.906 9.75 1 91 187 ASN A C 1
ATOM 1442 O O . ASN A 1 187 ? -5.48 -14.086 9.414 1 91 187 ASN A O 1
ATOM 1446 N N . SER A 1 188 ? -5.098 -11.945 8.961 1 93.25 188 SER A N 1
ATOM 1447 C CA . SER A 1 188 ? -4.73 -12.125 7.559 1 93.25 188 SER A CA 1
ATOM 1448 C C . SER A 1 188 ? -3.676 -13.219 7.398 1 93.25 188 SER A C 1
ATOM 1450 O O . SER A 1 188 ? -3.584 -13.852 6.344 1 93.25 188 SER A O 1
ATOM 1452 N N . ARG A 1 189 ? -2.867 -13.562 8.422 1 93.5 189 ARG A N 1
ATOM 1453 C CA . ARG A 1 189 ? -1.82 -14.578 8.375 1 93.5 189 ARG A CA 1
ATOM 1454 C C . ARG A 1 189 ? -2.41 -15.977 8.477 1 93.5 189 ARG A C 1
ATOM 1456 O O . ARG A 1 189 ? -1.812 -16.953 8 1 93.5 189 ARG A O 1
ATOM 1463 N N . GLU A 1 190 ? -3.553 -16.047 9.055 1 94.69 190 GLU A N 1
ATOM 1464 C CA . GLU A 1 190 ? -4.176 -17.344 9.281 1 94.69 190 GLU A CA 1
ATOM 1465 C C . GLU A 1 190 ? -5.328 -17.578 8.312 1 94.69 190 GLU A C 1
ATOM 1467 O O . GLU A 1 190 ? -5.656 -18.734 7.996 1 94.69 190 GLU A O 1
ATOM 1472 N N . ALA A 1 191 ? -5.973 -16.484 7.902 1 96.06 191 ALA A N 1
ATOM 1473 C CA . ALA A 1 191 ? -7.121 -16.609 7.012 1 96.06 191 ALA A CA 1
ATOM 1474 C C . ALA A 1 191 ? -6.695 -17.094 5.629 1 96.06 191 ALA A C 1
ATOM 1476 O O . ALA A 1 191 ? -5.984 -16.391 4.91 1 96.06 191 ALA A O 1
ATOM 1477 N N . ILE A 1 192 ? -7.133 -18.266 5.191 1 97.12 192 ILE A N 1
ATOM 1478 C CA . ILE A 1 192 ? -6.734 -18.875 3.932 1 97.12 192 ILE A CA 1
ATOM 1479 C C . ILE A 1 192 ? -7.453 -18.188 2.771 1 97.12 192 ILE A C 1
ATOM 1481 O O . ILE A 1 192 ? -8.68 -18.062 2.781 1 97.12 192 ILE A O 1
ATOM 1485 N N . SER A 1 193 ? -6.707 -17.75 1.838 1 96.81 193 SER A N 1
ATOM 1486 C CA . SER A 1 193 ? -7.254 -17.094 0.655 1 96.81 193 SER A CA 1
ATOM 1487 C C . SER A 1 193 ? -7.301 -18.047 -0.533 1 96.81 193 SER A C 1
ATOM 1489 O O . SER A 1 193 ? -8.203 -17.969 -1.37 1 96.81 193 SER A O 1
ATOM 1491 N N . LEU A 1 194 ? -6.309 -18.953 -0.593 1 96.75 194 LEU A N 1
ATOM 1492 C CA . LEU A 1 194 ? -6.176 -19.828 -1.745 1 96.75 194 LEU A CA 1
ATOM 1493 C C . LEU A 1 194 ? -5.797 -21.25 -1.307 1 96.75 194 LEU A C 1
ATOM 1495 O O . LEU A 1 194 ? -5.016 -21.422 -0.371 1 96.75 194 LEU A O 1
ATOM 1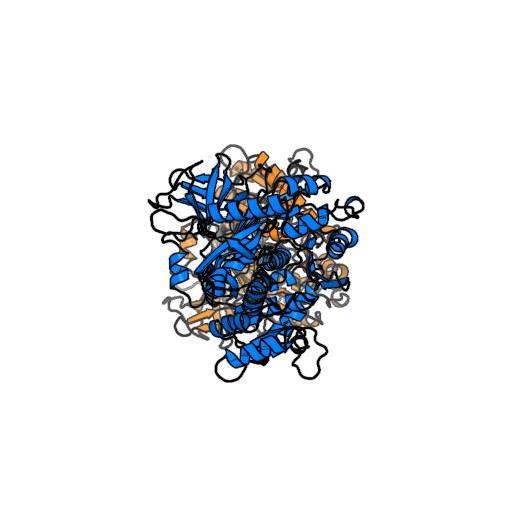499 N N . ILE A 1 195 ? -6.391 -22.219 -1.983 1 97.31 195 ILE A N 1
ATOM 1500 C CA . ILE A 1 195 ? -5.969 -23.609 -1.911 1 97.31 195 ILE A CA 1
ATOM 1501 C C . ILE A 1 195 ? -5.508 -24.078 -3.289 1 97.31 195 ILE A C 1
ATOM 1503 O O . ILE A 1 195 ? -6.328 -24.5 -4.113 1 97.31 195 ILE A O 1
ATOM 1507 N N . LEU A 1 196 ? -4.242 -24.016 -3.52 1 94.5 196 LEU A N 1
ATOM 1508 C CA . LEU A 1 196 ? -3.674 -24.375 -4.816 1 94.5 196 LEU A CA 1
ATOM 1509 C C . LEU A 1 196 ? -3.459 -25.891 -4.914 1 94.5 196 LEU A C 1
ATOM 1511 O O . LEU A 1 196 ? -2.988 -26.516 -3.965 1 94.5 196 LEU A O 1
ATOM 1515 N N . CYS A 1 197 ? -3.809 -26.344 -6.059 1 88.69 197 CYS A N 1
ATOM 1516 C CA . CYS A 1 197 ? -3.652 -27.766 -6.27 1 88.69 197 CYS A CA 1
ATOM 1517 C C . CYS A 1 197 ? -2.24 -28.109 -6.742 1 88.69 197 CYS A C 1
ATOM 1519 O O . CYS A 1 197 ? -1.747 -27.516 -7.703 1 88.69 197 CYS A O 1
ATOM 1521 N N . SER A 1 198 ? -1.584 -28.844 -5.969 1 80.12 198 SER A N 1
ATOM 1522 C CA . SER A 1 198 ? -0.255 -29.312 -6.352 1 80.12 198 SER A CA 1
ATOM 1523 C C . SER A 1 198 ? -0.234 -30.828 -6.547 1 80.12 198 SER A C 1
ATOM 1525 O O . SER A 1 198 ? -0.931 -31.562 -5.84 1 80.12 198 SER A O 1
ATOM 1527 N N . SER A 1 199 ? 0.441 -31.25 -7.562 1 62 199 SER A N 1
ATOM 1528 C CA . SER A 1 199 ? 0.529 -32.688 -7.84 1 62 199 SER A CA 1
ATOM 1529 C C . SER A 1 199 ? 1.457 -33.375 -6.855 1 62 199 SER A C 1
ATOM 1531 O O . SER A 1 199 ? 2.482 -32.812 -6.457 1 62 199 SER A O 1
ATOM 1533 N N . GLY A 1 200 ? 0.918 -34.125 -5.898 1 52.72 200 GLY A N 1
ATOM 1534 C CA . GLY A 1 200 ? 1.659 -34.781 -4.82 1 52.72 200 GLY A CA 1
ATOM 1535 C C . GLY A 1 200 ? 2.477 -35.969 -5.277 1 52.72 200 GLY A C 1
ATOM 1536 O O . GLY A 1 200 ? 2.23 -36.531 -6.352 1 52.72 200 GLY A O 1
ATOM 1537 N N . SER A 1 201 ? 3.578 -36.188 -4.551 1 45.38 201 SER A N 1
ATOM 1538 C CA . SER A 1 201 ? 4.434 -37.344 -4.754 1 45.38 201 SER A CA 1
ATOM 1539 C C . SER A 1 201 ? 3.637 -38.625 -4.652 1 45.38 201 SER A C 1
ATOM 1541 O O . SER A 1 201 ? 4.004 -39.656 -5.254 1 45.38 201 SER A O 1
ATOM 1543 N N . THR A 1 202 ? 2.637 -38.625 -3.779 1 47.66 202 THR A N 1
ATOM 1544 C CA . THR A 1 202 ? 1.857 -39.812 -3.51 1 47.66 202 THR A CA 1
ATOM 1545 C C . THR A 1 202 ? 0.761 -40 -4.555 1 47.66 202 THR A C 1
ATOM 1547 O O . THR A 1 202 ? -0.081 -40.875 -4.43 1 47.66 202 THR A O 1
ATOM 1550 N N . GLY A 1 203 ? 0.709 -39.188 -5.531 1 59.44 203 GLY A N 1
ATOM 1551 C CA . GLY A 1 203 ? -0.178 -39.344 -6.672 1 59.44 203 GLY A CA 1
ATOM 1552 C C . GLY A 1 203 ? -1.409 -38.438 -6.594 1 59.44 203 GLY A C 1
ATOM 1553 O O . GLY A 1 203 ? -1.88 -37.938 -7.617 1 59.44 203 GLY A O 1
ATOM 1554 N N . LEU A 1 204 ? -2.105 -38.25 -5.371 1 68.12 204 LEU A N 1
ATOM 1555 C CA . LEU A 1 204 ? -3.293 -37.406 -5.348 1 68.12 204 LEU A CA 1
ATOM 1556 C C . LEU A 1 204 ? -2.914 -35.938 -5.113 1 68.12 204 LEU A C 1
ATOM 1558 O O . LEU A 1 204 ? -2.01 -35.625 -4.328 1 68.12 204 LEU A O 1
ATOM 1562 N N . PRO A 1 205 ? -3.605 -35.125 -5.758 1 77.88 205 PRO A N 1
ATOM 1563 C CA . PRO A 1 205 ? -3.307 -33.688 -5.598 1 77.88 205 PRO A CA 1
ATOM 1564 C C . PRO A 1 205 ? -3.525 -33.219 -4.168 1 77.88 205 PRO A C 1
ATOM 1566 O O . PRO A 1 205 ? -4.43 -33.688 -3.477 1 77.88 205 PRO A O 1
ATOM 1569 N N . LYS A 1 206 ? -2.59 -32.375 -3.688 1 88.06 206 LYS A N 1
ATOM 1570 C CA . LYS A 1 206 ? -2.705 -31.75 -2.381 1 88.06 206 LYS A CA 1
ATOM 1571 C C . LYS A 1 206 ? -3.076 -30.266 -2.525 1 88.06 206 LYS A C 1
ATOM 1573 O O . LYS A 1 206 ? -2.785 -29.656 -3.549 1 88.06 206 LYS A O 1
ATOM 1578 N N . GLY A 1 207 ? -3.789 -29.797 -1.517 1 94.56 207 GLY A N 1
ATOM 1579 C CA . GLY A 1 207 ? -4.172 -28.391 -1.511 1 94.56 207 GLY A CA 1
ATOM 1580 C C . GLY A 1 207 ? -3.225 -27.516 -0.706 1 94.56 207 GLY A C 1
ATOM 1581 O O . GLY A 1 207 ? -3.248 -27.547 0.527 1 94.56 207 GLY A O 1
ATOM 1582 N N . VAL A 1 208 ? -2.391 -26.75 -1.379 1 95.38 208 VAL A N 1
ATOM 1583 C CA . VAL A 1 208 ? -1.459 -25.828 -0.73 1 95.38 208 VAL A CA 1
ATOM 1584 C C . VAL A 1 208 ? -2.193 -24.562 -0.301 1 95.38 208 VAL A C 1
ATOM 1586 O O . VAL A 1 208 ? -2.758 -23.859 -1.137 1 95.38 208 VAL A O 1
ATOM 1589 N N . CYS A 1 209 ? -2.143 -24.234 0.975 1 97.12 209 CYS A N 1
ATOM 1590 C CA . CYS A 1 209 ? -2.906 -23.109 1.506 1 97.12 209 CYS A CA 1
ATOM 1591 C C . CYS A 1 209 ? -2.057 -21.844 1.557 1 97.12 209 CYS A C 1
ATOM 1593 O O . CYS A 1 209 ? -0.97 -21.844 2.135 1 97.12 209 CYS A O 1
ATOM 1595 N N . TRP A 1 210 ? -2.57 -20.828 0.89 1 95.88 210 TRP A N 1
ATOM 1596 C CA . TRP A 1 210 ? -2.004 -19.484 1.011 1 95.88 210 TRP A CA 1
ATOM 1597 C C . TRP A 1 210 ? -2.924 -18.578 1.817 1 95.88 210 TRP A C 1
ATOM 1599 O O . TRP A 1 210 ? -4.129 -18.531 1.565 1 95.88 210 TRP A O 1
ATOM 1609 N N . SER A 1 211 ? -2.391 -17.922 2.781 1 96.75 211 SER A N 1
ATOM 1610 C CA . SER A 1 211 ? -3.145 -16.922 3.52 1 96.75 211 SER A CA 1
ATOM 1611 C C . SER A 1 211 ? -3.223 -15.602 2.744 1 96.75 211 SER A C 1
ATOM 1613 O O . SER A 1 211 ? -2.559 -15.445 1.72 1 96.75 211 SER A O 1
ATOM 1615 N N . HIS A 1 212 ? -4.074 -14.68 3.221 1 96.69 212 HIS A N 1
ATOM 1616 C CA . HIS A 1 212 ? -4.09 -13.328 2.674 1 96.69 212 HIS A CA 1
ATOM 1617 C C . HIS A 1 212 ? -2.717 -12.68 2.775 1 96.69 212 HIS A C 1
ATOM 1619 O O . HIS A 1 212 ? -2.225 -12.102 1.804 1 96.69 212 HIS A O 1
ATOM 1625 N N . ALA A 1 213 ? -2.088 -12.836 3.9 1 95.88 213 ALA A N 1
ATOM 1626 C CA . ALA A 1 213 ? -0.776 -12.234 4.129 1 95.88 213 ALA A CA 1
ATOM 1627 C C . ALA A 1 213 ? 0.25 -12.758 3.129 1 95.88 213 ALA A C 1
ATOM 1629 O O . ALA A 1 213 ? 1.119 -12.008 2.672 1 95.88 213 ALA A O 1
ATOM 1630 N N . HIS A 1 214 ? 0.17 -14.023 2.771 1 94.75 214 HIS A N 1
ATOM 1631 C CA . HIS A 1 214 ? 1.101 -14.617 1.818 1 94.75 214 HIS A CA 1
ATOM 1632 C C . HIS A 1 214 ? 1.005 -13.938 0.457 1 94.75 214 HIS A C 1
ATOM 1634 O O . HIS A 1 214 ? 2.025 -13.57 -0.131 1 94.75 214 HIS A O 1
ATOM 1640 N N . ILE A 1 215 ? -0.199 -13.695 0.01 1 94.25 215 ILE A N 1
ATOM 1641 C CA . ILE A 1 215 ? -0.428 -13.047 -1.278 1 94.25 215 ILE A CA 1
ATOM 1642 C C . ILE A 1 215 ? 0.056 -11.602 -1.226 1 94.25 215 ILE A C 1
ATOM 1644 O O . ILE A 1 215 ? 0.705 -11.125 -2.158 1 94.25 215 ILE A O 1
ATOM 1648 N N . ILE A 1 216 ? -0.201 -10.914 -0.139 1 94.12 216 ILE A N 1
ATOM 1649 C CA . ILE A 1 216 ? 0.179 -9.516 0.015 1 94.12 216 ILE A CA 1
ATOM 1650 C C . ILE A 1 216 ? 1.701 -9.391 0.013 1 94.12 216 ILE A C 1
ATOM 1652 O O . ILE A 1 216 ? 2.256 -8.492 -0.621 1 94.12 216 ILE A O 1
ATOM 1656 N N . ASN A 1 217 ? 2.342 -10.266 0.669 1 92.06 217 ASN A N 1
ATOM 1657 C CA . ASN A 1 217 ? 3.799 -10.266 0.707 1 92.06 217 ASN A CA 1
ATOM 1658 C C . ASN A 1 217 ? 4.395 -10.508 -0.676 1 92.06 217 ASN A C 1
ATOM 1660 O O . ASN A 1 217 ? 5.484 -10.016 -0.984 1 92.06 217 ASN A O 1
ATOM 1664 N N . MET A 1 218 ? 3.68 -11.18 -1.507 1 89.12 218 MET A N 1
ATOM 1665 C CA . MET A 1 218 ? 4.137 -11.438 -2.869 1 89.12 218 MET A CA 1
ATOM 1666 C C . MET A 1 218 ? 4.035 -10.18 -3.725 1 89.12 218 MET A C 1
ATOM 1668 O O . MET A 1 218 ? 4.836 -9.984 -4.641 1 89.12 218 MET A O 1
ATOM 1672 N N . LEU A 1 219 ? 3.068 -9.281 -3.525 1 85.56 219 LEU A N 1
ATOM 1673 C CA . LEU A 1 219 ? 2.867 -8.047 -4.27 1 85.56 219 LEU A CA 1
ATOM 1674 C C . LEU A 1 219 ? 4.117 -7.172 -4.219 1 85.56 219 LEU A C 1
ATOM 1676 O O . LEU A 1 219 ? 4.445 -6.496 -5.195 1 85.56 219 LEU A O 1
ATOM 1680 N N . GLY A 1 220 ? 4.941 -7.199 -3.277 1 68.31 220 GLY A N 1
ATOM 1681 C CA . GLY A 1 220 ? 6.125 -6.367 -3.117 1 68.31 220 GLY A CA 1
ATOM 1682 C C . GLY A 1 220 ? 7.391 -7.023 -3.631 1 68.31 220 GLY A C 1
ATOM 1683 O O . GLY A 1 220 ? 8.477 -6.438 -3.553 1 68.31 220 GLY A O 1
ATOM 1684 N N . SER A 1 221 ? 7.316 -8.164 -4.195 1 66.25 221 SER A N 1
ATOM 1685 C CA . SER A 1 221 ? 8.508 -8.945 -4.504 1 66.25 221 SER A CA 1
ATOM 1686 C C . SER A 1 221 ? 8.734 -9.039 -6.008 1 66.25 221 SER A C 1
ATOM 1688 O O . SER A 1 221 ? 9.531 -9.859 -6.477 1 66.25 221 SER A O 1
ATOM 1690 N N . TYR A 1 222 ? 8.07 -8.164 -6.746 1 62.53 222 TYR A N 1
ATOM 1691 C CA . TYR A 1 222 ? 8.227 -8.25 -8.195 1 62.53 222 TYR A CA 1
ATOM 1692 C C . TYR A 1 222 ? 9.359 -7.359 -8.672 1 62.53 222 TYR A C 1
ATOM 1694 O O . TYR A 1 222 ? 9.352 -6.148 -8.438 1 62.53 222 TYR A O 1
ATOM 1702 N N . PRO A 1 223 ? 10.414 -7.906 -9.07 1 57.53 223 PRO A N 1
ATOM 1703 C CA . PRO A 1 223 ? 11.594 -7.133 -9.445 1 57.53 223 PRO A CA 1
ATOM 1704 C C . PRO A 1 223 ? 11.414 -6.371 -10.758 1 57.53 223 PRO A C 1
ATOM 1706 O O . PRO A 1 223 ? 12.336 -5.695 -11.219 1 57.53 223 PRO A O 1
ATOM 1709 N N . ILE A 1 224 ? 10.266 -6.473 -11.477 1 58.16 224 ILE A N 1
ATOM 1710 C CA . ILE A 1 224 ? 10.281 -6.008 -12.859 1 58.16 224 ILE A CA 1
ATOM 1711 C C . ILE A 1 224 ? 9.727 -4.586 -12.93 1 58.16 224 ILE A C 1
ATOM 1713 O O . ILE A 1 224 ? 8.516 -4.387 -13.047 1 58.16 224 ILE A O 1
ATOM 1717 N N . ALA A 1 225 ? 10.477 -3.551 -12.555 1 55.88 225 ALA A N 1
ATOM 1718 C CA . ALA A 1 225 ? 9.992 -2.174 -12.492 1 55.88 225 ALA A CA 1
ATOM 1719 C C . ALA A 1 225 ? 9.586 -1.671 -13.875 1 55.88 225 ALA A C 1
ATOM 1721 O O . ALA A 1 225 ? 8.641 -0.897 -14.008 1 55.88 225 ALA A O 1
ATOM 1722 N N . ASP A 1 226 ? 10.273 -2.168 -14.914 1 59.94 226 ASP A N 1
ATOM 1723 C CA . ASP A 1 226 ? 10.062 -1.503 -16.188 1 59.94 226 ASP A CA 1
ATOM 1724 C C . ASP A 1 226 ? 9.125 -2.309 -17.078 1 59.94 226 ASP A C 1
ATOM 1726 O O . ASP A 1 226 ? 9.016 -2.043 -18.281 1 59.94 226 ASP A O 1
ATOM 1730 N N . SER A 1 227 ? 8.492 -3.291 -16.438 1 60.94 227 SER A N 1
ATOM 1731 C CA . SER A 1 227 ? 7.609 -4.066 -17.312 1 60.94 227 SER A CA 1
ATOM 1732 C C . SER A 1 227 ? 6.23 -3.424 -17.406 1 60.94 227 SER A C 1
ATOM 1734 O O . SER A 1 227 ? 5.598 -3.137 -16.391 1 60.94 227 SER A O 1
ATOM 1736 N N . THR A 1 228 ? 5.871 -3.414 -18.688 1 76.12 228 THR A N 1
ATOM 1737 C CA . THR A 1 228 ? 4.633 -2.691 -18.953 1 76.12 228 THR A CA 1
ATOM 1738 C C . THR A 1 228 ? 3.527 -3.654 -19.391 1 76.12 228 THR A C 1
ATOM 1740 O O . THR A 1 228 ? 2.35 -3.416 -19.109 1 76.12 228 THR A O 1
ATOM 1743 N N . VAL A 1 229 ? 3.984 -4.801 -20.047 1 93.25 229 VAL A N 1
ATOM 1744 C CA . VAL A 1 229 ? 3 -5.766 -20.531 1 93.25 229 VAL A CA 1
ATOM 1745 C C . VAL A 1 229 ? 3.469 -7.184 -20.219 1 93.25 229 VAL A C 1
ATOM 1747 O O . VAL A 1 229 ? 4.531 -7.609 -20.672 1 93.25 229 VAL A O 1
ATOM 1750 N N . SER A 1 230 ? 2.668 -7.918 -19.453 1 93.06 230 SER A N 1
ATOM 1751 C CA . SER A 1 230 ? 3.027 -9.266 -19.047 1 93.06 230 SER A CA 1
ATOM 1752 C C . SER A 1 230 ? 2.152 -10.312 -19.719 1 93.06 230 SER A C 1
ATOM 1754 O O . SER A 1 230 ? 0.95 -10.102 -19.906 1 93.06 230 SER A O 1
ATOM 1756 N N . PHE A 1 231 ? 2.826 -11.406 -20.078 1 92.75 231 PHE A N 1
ATOM 1757 C CA . PHE A 1 231 ? 2.08 -12.469 -20.75 1 92.75 231 PHE A CA 1
ATOM 1758 C C . PHE A 1 231 ? 2.479 -13.836 -20.203 1 92.75 231 PHE A C 1
ATOM 1760 O O . PHE A 1 231 ? 3.666 -14.125 -20.047 1 92.75 231 PHE A O 1
ATOM 1767 N N . SER A 1 232 ? 1.472 -14.602 -19.844 1 88.06 232 SER A N 1
ATOM 1768 C CA . SER A 1 232 ? 1.568 -16.031 -19.531 1 88.06 232 SER A CA 1
ATOM 1769 C C . SER A 1 232 ? 0.343 -16.781 -20.031 1 88.06 232 SER A C 1
ATOM 1771 O O . SER A 1 232 ? -0.789 -16.328 -19.859 1 88.06 232 SER A O 1
ATOM 1773 N N . PHE A 1 233 ? 0.538 -17.938 -20.672 1 86.81 233 PHE A N 1
ATOM 1774 C CA . PHE A 1 233 ? -0.558 -18.766 -21.156 1 86.81 233 PHE A CA 1
ATOM 1775 C C . PHE A 1 233 ? -1.291 -19.422 -19.984 1 86.81 233 PHE A C 1
ATOM 1777 O O . PHE A 1 233 ? -2.412 -19.906 -20.156 1 86.81 233 PHE A O 1
ATOM 1784 N N . SER A 1 234 ? -0.688 -19.406 -18.891 1 87.75 234 SER A N 1
ATOM 1785 C CA . SER A 1 234 ? -1.177 -20.188 -17.766 1 87.75 234 SER A CA 1
ATOM 1786 C C . SER A 1 234 ? -2.482 -19.625 -17.219 1 87.75 234 SER A C 1
ATOM 1788 O O . SER A 1 234 ? -2.637 -18.406 -17.109 1 87.75 234 SER A O 1
ATOM 1790 N N . PRO A 1 235 ? -3.418 -20.562 -16.922 1 91.44 235 PRO A N 1
ATOM 1791 C CA . PRO A 1 235 ? -4.598 -20.125 -16.172 1 91.44 235 PRO A CA 1
ATOM 1792 C C . PRO A 1 235 ? -4.316 -19.984 -14.68 1 91.44 235 PRO A C 1
ATOM 1794 O O . PRO A 1 235 ? -3.24 -20.344 -14.211 1 91.44 235 PRO A O 1
ATOM 1797 N N . LEU A 1 236 ? -5.289 -19.516 -13.945 1 92.31 236 LEU A N 1
ATOM 1798 C CA . LEU A 1 236 ? -5.098 -19.094 -12.562 1 92.31 236 LEU A CA 1
ATOM 1799 C C . LEU A 1 236 ? -4.938 -20.297 -11.641 1 92.31 236 LEU A C 1
ATOM 1801 O O . LEU A 1 236 ? -4.625 -20.141 -10.461 1 92.31 236 LEU A O 1
ATOM 1805 N N . TYR A 1 237 ? -5.094 -21.516 -12.125 1 89.94 237 TYR A N 1
ATOM 1806 C CA . TYR A 1 237 ? -4.848 -22.688 -11.281 1 89.94 237 TYR A CA 1
ATOM 1807 C C . TYR A 1 237 ? -3.361 -23.016 -11.227 1 89.94 237 TYR A C 1
ATOM 1809 O O . TYR A 1 237 ? -2.932 -23.844 -10.414 1 89.94 237 TYR A O 1
ATOM 1817 N N . TRP A 1 238 ? -2.627 -22.266 -12.055 1 86.88 238 TRP A N 1
ATOM 1818 C CA . TRP A 1 238 ? -1.172 -22.359 -12 1 86.88 238 TRP A CA 1
ATOM 1819 C C . TRP A 1 238 ? -0.568 -21.172 -11.258 1 86.88 238 TRP A C 1
ATOM 1821 O O . TRP A 1 238 ? -1.043 -20.047 -11.391 1 86.88 238 TRP A O 1
ATOM 1831 N N . GLY A 1 239 ? 0.523 -21.453 -10.57 1 87.81 239 GLY A N 1
ATOM 1832 C CA . GLY A 1 239 ? 1.213 -20.406 -9.828 1 87.81 239 GLY A CA 1
ATOM 1833 C C . GLY A 1 239 ? 1.703 -19.281 -10.719 1 87.81 239 GLY A C 1
ATOM 1834 O O . GLY A 1 239 ? 1.689 -18.109 -10.32 1 87.81 239 GLY A O 1
ATOM 1835 N N . SER A 1 240 ? 2.115 -19.594 -11.914 1 85.5 240 SER A N 1
ATOM 1836 C CA . SER A 1 240 ? 2.646 -18.578 -12.828 1 85.5 240 SER A CA 1
ATOM 1837 C C . SER A 1 240 ? 1.58 -17.562 -13.188 1 85.5 240 SER A C 1
ATOM 1839 O O . SER A 1 240 ? 1.876 -16.359 -13.312 1 85.5 240 SER A O 1
ATOM 1841 N N . ALA A 1 241 ? 0.371 -18.062 -13.398 1 89.88 241 ALA A N 1
ATOM 1842 C CA . ALA A 1 241 ? -0.724 -17.141 -13.711 1 89.88 241 ALA A CA 1
ATOM 1843 C C . ALA A 1 241 ? -1.049 -16.266 -12.508 1 89.88 241 ALA A C 1
ATOM 1845 O O . ALA A 1 241 ? -1.346 -15.07 -12.664 1 89.88 241 ALA A O 1
ATOM 1846 N N . LEU A 1 242 ? -1.021 -16.859 -11.344 1 90.69 242 LEU A N 1
ATOM 1847 C CA . LEU A 1 242 ? -1.259 -16.094 -10.133 1 90.69 242 LEU A CA 1
ATOM 1848 C C . LEU A 1 242 ? -0.21 -15.008 -9.961 1 90.69 242 LEU A C 1
ATOM 1850 O O . LEU A 1 242 ? -0.541 -13.867 -9.617 1 90.69 242 LEU A O 1
ATOM 1854 N N . PHE A 1 243 ? 0.934 -15.344 -10.289 1 86.56 243 PHE A N 1
ATOM 1855 C CA . PHE A 1 243 ? 2.027 -14.391 -10.188 1 86.56 243 PHE A CA 1
ATOM 1856 C C . PHE A 1 243 ? 1.82 -13.227 -11.156 1 86.56 243 PHE A C 1
ATOM 1858 O O . PHE A 1 243 ? 2.049 -12.07 -10.797 1 86.56 243 PHE A O 1
ATOM 1865 N N . THR A 1 244 ? 1.417 -13.516 -12.375 1 87.69 244 THR A N 1
ATOM 1866 C CA . THR A 1 244 ? 1.206 -12.461 -13.359 1 87.69 244 THR A CA 1
ATOM 1867 C C . THR A 1 244 ? 0.018 -11.586 -12.969 1 87.69 244 THR A C 1
ATOM 1869 O O . THR A 1 244 ? 0.042 -10.375 -13.18 1 87.69 244 THR A O 1
ATOM 1872 N N . MET A 1 245 ? -0.979 -12.258 -12.438 1 91.38 245 MET A N 1
ATOM 1873 C CA . MET A 1 245 ? -2.145 -11.5 -11.984 1 91.38 245 MET A CA 1
ATOM 1874 C C . MET A 1 245 ? -1.779 -10.578 -10.828 1 91.38 245 MET A C 1
ATOM 1876 O O . MET A 1 245 ? -2.053 -9.375 -10.875 1 91.38 245 MET A O 1
ATOM 1880 N N . ILE A 1 246 ? -1.102 -11.094 -9.859 1 89.19 246 ILE A N 1
ATOM 1881 C CA . ILE A 1 246 ? -0.677 -10.32 -8.695 1 89.19 246 ILE A CA 1
ATOM 1882 C C . ILE A 1 246 ? 0.314 -9.242 -9.133 1 89.19 246 ILE A C 1
ATOM 1884 O O . ILE A 1 246 ? 0.256 -8.102 -8.656 1 89.19 246 ILE A O 1
ATOM 1888 N N . GLY A 1 247 ? 1.146 -9.617 -10.047 1 87.38 247 GLY A N 1
ATOM 1889 C CA . GLY A 1 247 ? 2.113 -8.672 -10.586 1 87.38 247 GLY A CA 1
ATOM 1890 C C . GLY A 1 247 ? 1.472 -7.473 -11.258 1 87.38 247 GLY A C 1
ATOM 1891 O O . GLY A 1 247 ? 1.991 -6.359 -11.18 1 87.38 247 GLY A O 1
ATOM 1892 N N . SER A 1 248 ? 0.359 -7.664 -11.938 1 88.75 248 SER A N 1
ATOM 1893 C CA . SER A 1 248 ? -0.329 -6.566 -12.609 1 88.75 248 SER A CA 1
ATOM 1894 C C . SER A 1 248 ? -0.861 -5.551 -11.602 1 88.75 248 SER A C 1
ATOM 1896 O O . SER A 1 248 ? -0.981 -4.363 -11.914 1 88.75 248 SER A O 1
ATOM 1898 N N . PHE A 1 249 ? -1.137 -6 -10.43 1 88.62 249 PHE A N 1
ATOM 1899 C CA . PHE A 1 249 ? -1.541 -5.09 -9.367 1 88.62 249 PHE A CA 1
ATOM 1900 C C . PHE A 1 249 ? -0.33 -4.383 -8.766 1 88.62 249 PHE A C 1
ATOM 1902 O O . PHE A 1 249 ? -0.372 -3.176 -8.516 1 88.62 249 PHE A O 1
ATOM 1909 N N . GLY A 1 250 ? 0.727 -5.078 -8.633 1 81.69 250 GLY A N 1
ATOM 1910 C CA . GLY A 1 250 ? 1.898 -4.555 -7.949 1 81.69 250 GLY A CA 1
ATOM 1911 C C . GLY A 1 250 ? 2.742 -3.643 -8.82 1 81.69 250 GLY A C 1
ATOM 1912 O O . GLY A 1 250 ? 3.467 -2.787 -8.305 1 81.69 250 GLY A O 1
ATOM 1913 N N . THR A 1 251 ? 2.814 -3.766 -10.148 1 78.25 251 THR A N 1
ATOM 1914 C CA . THR A 1 251 ? 3.729 -3.041 -11.023 1 78.25 251 THR A CA 1
ATOM 1915 C C . THR A 1 251 ? 2.955 -2.15 -11.992 1 78.25 251 THR A C 1
ATOM 1917 O O . THR A 1 251 ? 3.553 -1.478 -12.836 1 78.25 251 THR A O 1
ATOM 1920 N N . ALA A 1 252 ? 1.702 -2.125 -12.062 1 78 252 ALA A N 1
ATOM 1921 C CA . ALA A 1 252 ? 0.844 -1.387 -12.984 1 78 252 ALA A CA 1
ATOM 1922 C C . ALA A 1 252 ? 0.978 -1.921 -14.406 1 78 252 ALA A C 1
ATOM 1924 O O . ALA A 1 252 ? 0.736 -1.195 -15.375 1 78 252 ALA A O 1
ATOM 1925 N N . ALA A 1 253 ? 1.469 -3.152 -14.523 1 86.88 253 ALA A N 1
ATOM 1926 C CA . ALA A 1 253 ? 1.578 -3.781 -15.836 1 86.88 253 ALA A CA 1
ATOM 1927 C C . ALA A 1 253 ? 0.209 -4.215 -16.344 1 86.88 253 ALA A C 1
ATOM 1929 O O . ALA A 1 253 ? -0.714 -4.441 -15.562 1 86.88 253 ALA A O 1
ATOM 1930 N N . THR A 1 254 ? 0.132 -4.246 -17.688 1 93.69 254 THR A N 1
ATOM 1931 C CA . THR A 1 254 ? -1.022 -4.852 -18.344 1 93.69 254 THR A CA 1
ATOM 1932 C C . THR A 1 254 ? -0.82 -6.355 -18.516 1 93.69 254 THR A C 1
ATOM 1934 O O . THR A 1 254 ? 0.224 -6.793 -19 1 93.69 254 THR A O 1
ATOM 1937 N N . ARG A 1 255 ? -1.754 -7.113 -18.078 1 94.94 255 ARG A N 1
ATOM 1938 C CA . ARG A 1 255 ? -1.694 -8.562 -18.219 1 94.94 255 ARG A CA 1
ATOM 1939 C C . ARG A 1 255 ? -2.41 -9.023 -19.484 1 94.94 255 ARG A C 1
ATOM 1941 O O . ARG A 1 255 ? -3.564 -8.656 -19.719 1 94.94 255 ARG A O 1
ATOM 1948 N N . LEU A 1 256 ? -1.736 -9.766 -20.297 1 96.56 256 LEU A N 1
ATOM 1949 C CA . LEU A 1 256 ? -2.352 -10.414 -21.453 1 96.56 256 LEU A CA 1
ATOM 1950 C C . LEU A 1 256 ? -2.883 -11.797 -21.078 1 96.56 256 LEU A C 1
ATOM 1952 O O . LEU A 1 256 ? -2.207 -12.562 -20.391 1 96.56 256 LEU A O 1
ATOM 1956 N N . ILE A 1 257 ? -4.07 -12.078 -21.5 1 95.88 257 ILE A N 1
ATOM 1957 C CA . ILE A 1 257 ? -4.617 -13.406 -21.25 1 95.88 257 ILE A CA 1
ATOM 1958 C C . ILE A 1 257 ? -5.074 -14.031 -22.578 1 95.88 257 ILE A C 1
ATOM 1960 O O . ILE A 1 257 ? -5.293 -13.32 -23.562 1 95.88 257 ILE A O 1
ATOM 1964 N N . THR A 1 258 ? -5.164 -15.352 -22.625 1 94.56 258 THR A N 1
ATOM 1965 C CA . THR A 1 258 ? -5.73 -16.109 -23.734 1 94.56 258 THR A CA 1
ATOM 1966 C C . THR A 1 258 ? -6.48 -17.344 -23.234 1 94.56 258 THR A C 1
ATOM 1968 O O . THR A 1 258 ? -6.102 -17.938 -22.219 1 94.56 258 THR A O 1
ATOM 1971 N N . ARG A 1 259 ? -7.504 -17.672 -23.938 1 88.88 259 ARG A N 1
ATOM 1972 C CA . ARG A 1 259 ? -8.289 -18.859 -23.609 1 88.88 259 ARG A CA 1
ATOM 1973 C C . ARG A 1 259 ? -7.707 -20.109 -24.281 1 88.88 259 ARG A C 1
ATOM 1975 O O . ARG A 1 259 ? -8.047 -21.234 -23.922 1 88.88 259 ARG A O 1
ATOM 1982 N N . LYS A 1 260 ? -6.852 -19.875 -25.094 1 86.88 260 LYS A N 1
ATOM 1983 C CA . LYS A 1 260 ? -6.344 -20.953 -25.938 1 86.88 260 LYS A CA 1
ATOM 1984 C C . LYS A 1 260 ? -5.168 -21.672 -25.266 1 86.88 260 LYS A C 1
ATOM 1986 O O . LYS A 1 260 ? -4.441 -21.062 -24.469 1 86.88 260 LYS A O 1
ATOM 1991 N N . SER A 1 261 ? -5.113 -22.969 -25.609 1 82.25 261 SER A N 1
ATOM 1992 C CA . SER A 1 261 ? -3.891 -23.688 -25.266 1 82.25 261 SER A CA 1
ATOM 1993 C C . SER A 1 261 ? -2.68 -23.078 -25.969 1 82.25 261 SER A C 1
ATOM 1995 O O . SER A 1 261 ? -2.828 -22.297 -26.906 1 82.25 261 SER A O 1
ATOM 1997 N N . PHE A 1 262 ? -1.618 -23.469 -25.562 1 85.75 262 PHE A N 1
ATOM 1998 C CA . PHE A 1 262 ? -0.403 -22.906 -26.141 1 85.75 262 PHE A CA 1
ATOM 1999 C C . PHE A 1 262 ? -0.364 -23.141 -27.641 1 85.75 262 PHE A C 1
ATOM 2001 O O . PHE A 1 262 ? -0.604 -24.25 -28.109 1 85.75 262 PHE A O 1
ATOM 2008 N N . CYS A 1 263 ? -0.141 -22.078 -28.312 1 88.62 263 CYS A N 1
ATOM 2009 C CA . CYS A 1 263 ? 0.147 -22.047 -29.75 1 88.62 263 CYS A CA 1
ATOM 2010 C C . CYS A 1 263 ? 1.175 -20.969 -30.062 1 88.62 263 CYS A C 1
ATOM 2012 O O . CYS A 1 263 ? 1.067 -19.828 -29.578 1 88.62 263 CYS A O 1
ATOM 2014 N N . VAL A 1 264 ? 2.148 -21.328 -30.812 1 91.75 264 VAL A N 1
ATOM 2015 C CA . VAL A 1 264 ? 3.27 -20.438 -31.094 1 91.75 264 VAL A CA 1
ATOM 2016 C C . VAL A 1 264 ? 2.76 -19.156 -31.734 1 91.75 264 VAL A C 1
ATOM 2018 O O . VAL A 1 264 ? 3.275 -18.078 -31.469 1 91.75 264 VAL A O 1
ATOM 2021 N N . GLU A 1 265 ? 1.725 -19.297 -32.531 1 93.44 265 GLU A N 1
ATOM 2022 C CA . GLU A 1 265 ? 1.175 -18.125 -33.219 1 93.44 265 GLU A CA 1
ATOM 2023 C C . GLU A 1 265 ? 0.595 -17.125 -32.219 1 93.44 265 GLU A C 1
ATOM 2025 O O . GLU A 1 265 ? 0.716 -15.914 -32.406 1 93.44 265 GLU A O 1
ATOM 2030 N N . THR A 1 266 ? -0.056 -17.609 -31.234 1 94.06 266 THR A N 1
ATOM 2031 C CA . THR A 1 266 ? -0.587 -16.734 -30.188 1 94.06 266 THR A CA 1
ATOM 2032 C C . THR A 1 266 ? 0.544 -16.031 -29.438 1 94.06 266 THR A C 1
ATOM 2034 O O . THR A 1 266 ? 0.426 -14.859 -29.094 1 94.06 266 THR A O 1
ATOM 2037 N N . PHE A 1 267 ? 1.544 -16.734 -29.25 1 94.56 267 PHE A N 1
ATOM 2038 C CA . PHE A 1 267 ? 2.729 -16.156 -28.641 1 94.56 267 PHE A CA 1
ATOM 2039 C C . PHE A 1 267 ? 3.279 -15.023 -29.5 1 94.56 267 PHE A C 1
ATOM 2041 O O . PHE A 1 267 ? 3.568 -13.938 -28.984 1 94.56 267 PHE A O 1
ATOM 2048 N N . PHE A 1 268 ? 3.439 -15.305 -30.797 1 96.81 268 PHE A N 1
ATOM 2049 C CA . PHE A 1 268 ? 3.932 -14.281 -31.703 1 96.81 268 PHE A CA 1
ATOM 2050 C C . PHE A 1 268 ? 3.016 -13.062 -31.703 1 96.81 268 PHE A C 1
ATOM 2052 O O . PHE A 1 268 ? 3.49 -11.922 -31.719 1 96.81 268 PHE A O 1
ATOM 2059 N N . LYS A 1 269 ? 1.771 -13.281 -31.609 1 95.56 269 LYS A N 1
ATOM 2060 C CA . LYS A 1 269 ? 0.802 -12.188 -31.562 1 95.56 269 LYS A CA 1
ATOM 2061 C C . LYS A 1 269 ? 1.008 -11.328 -30.312 1 95.56 269 LYS A C 1
ATOM 2063 O O . LYS A 1 269 ? 0.995 -10.102 -30.391 1 95.56 269 LYS A O 1
ATOM 2068 N N . ALA A 1 270 ? 1.206 -11.969 -29.188 1 95.94 270 ALA A N 1
ATOM 2069 C CA . ALA A 1 270 ? 1.445 -11.266 -27.922 1 95.94 270 ALA A CA 1
ATOM 2070 C C . ALA A 1 270 ? 2.672 -10.367 -28.016 1 95.94 270 ALA A C 1
ATOM 2072 O O . ALA A 1 270 ? 2.67 -9.242 -27.516 1 95.94 270 ALA A O 1
ATOM 2073 N N . VAL A 1 271 ? 3.684 -10.828 -28.688 1 96.5 271 VAL A N 1
ATOM 2074 C CA . VAL A 1 271 ? 4.953 -10.117 -28.781 1 96.5 271 VAL A CA 1
ATOM 2075 C C . VAL A 1 271 ? 4.848 -9.016 -29.844 1 96.5 271 VAL A C 1
ATOM 2077 O O . VAL A 1 271 ? 5.234 -7.871 -29.578 1 96.5 271 VAL A O 1
ATOM 2080 N N . GLU A 1 272 ? 4.277 -9.297 -30.969 1 96.06 272 GLU A N 1
ATOM 2081 C CA . GLU A 1 272 ? 4.285 -8.391 -32.125 1 96.06 272 GLU A CA 1
ATOM 2082 C C . GLU A 1 272 ? 3.217 -7.309 -31.953 1 96.06 272 GLU A C 1
ATOM 2084 O O . GLU A 1 272 ? 3.482 -6.125 -32.188 1 96.06 272 GLU A O 1
ATOM 2089 N N . GLN A 1 273 ? 2.08 -7.695 -31.641 1 95.69 273 GLN A N 1
ATOM 2090 C CA . GLN A 1 273 ? 0.944 -6.781 -31.625 1 95.69 273 GLN A CA 1
ATOM 2091 C C . GLN A 1 273 ? 0.839 -6.051 -30.297 1 95.69 273 GLN A C 1
ATOM 2093 O O . GLN A 1 273 ? 0.544 -4.855 -30.25 1 95.69 273 GLN A O 1
ATOM 2098 N N . TYR A 1 274 ? 1.1 -6.773 -29.203 1 96.06 274 TYR A N 1
ATOM 2099 C CA . TYR A 1 274 ? 0.849 -6.176 -27.891 1 96.06 274 TYR A CA 1
ATOM 2100 C C . TYR A 1 274 ? 2.156 -5.836 -27.188 1 96.06 274 TYR A C 1
ATOM 2102 O O . TYR A 1 274 ? 2.15 -5.316 -26.062 1 96.06 274 TYR A O 1
ATOM 2110 N N . ARG A 1 275 ? 3.238 -6.18 -27.797 1 95.56 275 ARG A N 1
ATOM 2111 C CA . ARG A 1 275 ? 4.566 -5.773 -27.344 1 95.56 275 ARG A CA 1
ATOM 2112 C C . ARG A 1 275 ? 4.84 -6.27 -25.922 1 95.56 275 ARG A C 1
ATOM 2114 O O . ARG A 1 275 ? 5.27 -5.5 -25.062 1 95.56 275 ARG A O 1
ATOM 2121 N N . ALA A 1 276 ? 4.539 -7.559 -25.703 1 95.56 276 ALA A N 1
ATOM 2122 C CA . ALA A 1 276 ? 4.824 -8.164 -24.406 1 95.56 276 ALA A CA 1
ATOM 2123 C C . ALA A 1 276 ? 6.277 -7.938 -24 1 95.56 276 ALA A C 1
ATOM 2125 O O . ALA A 1 276 ? 7.188 -8.117 -24.812 1 95.56 276 ALA A O 1
ATOM 2126 N N . SER A 1 277 ? 6.445 -7.453 -22.781 1 93.81 277 SER A N 1
ATOM 2127 C CA . SER A 1 277 ? 7.793 -7.148 -22.312 1 93.81 277 SER A CA 1
ATOM 2128 C C . SER A 1 277 ? 8.266 -8.188 -21.297 1 93.81 277 SER A C 1
ATOM 2130 O O . SER A 1 277 ? 9.469 -8.438 -21.172 1 93.81 277 SER A O 1
ATOM 2132 N N . PHE A 1 278 ? 7.348 -8.742 -20.562 1 92.69 278 PHE A N 1
ATOM 2133 C CA . PHE A 1 278 ? 7.613 -9.852 -19.656 1 92.69 278 PHE A CA 1
ATOM 2134 C C . PHE A 1 278 ? 6.812 -11.086 -20.062 1 92.69 278 PHE A C 1
ATOM 2136 O O . PHE A 1 278 ? 5.586 -11.016 -20.203 1 92.69 278 PHE A O 1
ATOM 2143 N N . ILE A 1 279 ? 7.52 -12.18 -20.172 1 93.44 279 ILE A N 1
ATOM 2144 C CA . ILE A 1 279 ? 6.859 -13.422 -20.562 1 93.44 279 ILE A CA 1
ATOM 2145 C C . ILE A 1 279 ? 7.363 -14.57 -19.703 1 93.44 279 ILE A C 1
ATOM 2147 O O . ILE A 1 279 ? 8.562 -14.688 -19.453 1 93.44 279 ILE A O 1
ATOM 2151 N N . PHE A 1 280 ? 6.441 -15.344 -19.25 1 91.44 280 PHE A N 1
ATOM 2152 C CA . PHE A 1 280 ? 6.781 -16.609 -18.609 1 91.44 280 PHE A CA 1
ATOM 2153 C C . PHE A 1 280 ? 6.297 -17.781 -19.453 1 91.44 280 PHE A C 1
ATOM 2155 O O . PHE A 1 280 ? 5.164 -17.781 -19.953 1 91.44 280 PHE A O 1
ATOM 2162 N N . MET A 1 281 ? 7.164 -18.75 -19.625 1 89.06 281 MET A N 1
ATOM 2163 C CA . MET A 1 281 ? 6.711 -19.984 -20.266 1 89.06 281 MET A CA 1
ATOM 2164 C C . MET A 1 281 ? 7.613 -21.156 -19.875 1 89.06 281 MET A C 1
ATOM 2166 O O . MET A 1 281 ? 8.781 -20.969 -19.531 1 89.06 281 MET A O 1
ATOM 2170 N N . PRO A 1 282 ? 7.059 -22.344 -19.922 1 85.19 282 PRO A N 1
ATOM 2171 C CA . PRO A 1 282 ? 7.875 -23.547 -19.703 1 85.19 282 PRO A CA 1
ATOM 2172 C C . PRO A 1 282 ? 8.859 -23.812 -20.844 1 85.19 282 PRO A C 1
ATOM 2174 O O . PRO A 1 282 ? 8.617 -23.391 -21.969 1 85.19 282 PRO A O 1
ATOM 2177 N N . PRO A 1 283 ? 9.938 -24.484 -20.547 1 82 283 PRO A N 1
ATOM 2178 C CA . PRO A 1 283 ? 10.938 -24.766 -21.578 1 82 283 PRO A CA 1
ATOM 2179 C C . PRO A 1 283 ? 10.352 -25.516 -22.766 1 82 283 PRO A C 1
ATOM 2181 O O . PRO A 1 283 ? 10.797 -25.312 -23.906 1 82 283 PRO A O 1
ATOM 2184 N N . SER A 1 284 ? 9.312 -26.391 -22.562 1 78.12 284 SER A N 1
ATOM 2185 C CA . SER A 1 284 ? 8.695 -27.125 -23.672 1 78.12 284 SER A CA 1
ATOM 2186 C C . SER A 1 284 ? 8.07 -26.172 -24.688 1 78.12 284 SER A C 1
ATOM 2188 O O . SER A 1 284 ? 8.18 -26.391 -25.891 1 78.12 284 SER A O 1
ATOM 2190 N N . TYR A 1 285 ? 7.453 -25.094 -24.203 1 85.44 285 TYR A N 1
ATOM 2191 C CA . TYR A 1 285 ? 6.871 -24.078 -25.078 1 85.44 285 TYR A CA 1
ATOM 2192 C C . TYR A 1 285 ? 7.957 -23.281 -25.781 1 85.44 285 TYR A C 1
ATOM 2194 O O . TYR A 1 285 ? 7.863 -23 -26.969 1 85.44 285 TYR A O 1
ATOM 2202 N N . ALA A 1 286 ? 8.992 -22.969 -25.031 1 88.75 286 ALA A N 1
ATOM 2203 C CA . ALA A 1 286 ? 10.094 -22.188 -25.594 1 88.75 286 ALA A CA 1
ATOM 2204 C C . ALA A 1 286 ? 10.766 -22.938 -26.75 1 88.75 286 ALA A C 1
ATOM 2206 O O . ALA A 1 286 ? 11.133 -22.328 -27.75 1 88.75 286 ALA A O 1
ATOM 2207 N N . ASN A 1 287 ? 10.891 -24.203 -26.5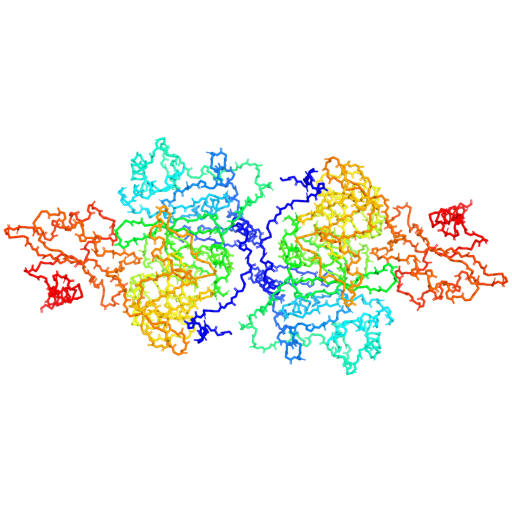62 1 82.25 287 ASN A N 1
ATOM 2208 C CA . ASN A 1 287 ? 11.484 -25.031 -27.609 1 82.25 287 ASN A CA 1
ATOM 2209 C C . ASN A 1 287 ? 10.664 -24.984 -28.891 1 82.25 287 ASN A C 1
ATOM 2211 O O . ASN A 1 287 ? 11.227 -24.969 -30 1 82.25 287 ASN A O 1
ATOM 2215 N N . GLN A 1 288 ? 9.367 -24.984 -28.75 1 85.12 288 GLN A N 1
ATOM 2216 C CA . GLN A 1 288 ? 8.484 -24.891 -29.906 1 85.12 288 GLN A CA 1
ATOM 2217 C C . GLN A 1 288 ? 8.641 -23.531 -30.594 1 85.12 288 GLN A C 1
ATOM 2219 O O . GLN A 1 288 ? 8.633 -23.453 -31.828 1 85.12 288 GLN A O 1
ATOM 2224 N N . VAL A 1 289 ? 8.859 -22.531 -29.875 1 92 289 VAL A N 1
ATOM 2225 C CA . VAL A 1 289 ? 8.992 -21.172 -30.422 1 92 289 VAL A CA 1
ATOM 2226 C C . VAL A 1 289 ? 10.289 -21.062 -31.219 1 92 289 VAL A C 1
ATOM 2228 O O . VAL A 1 289 ? 10.281 -20.625 -32.375 1 92 289 VAL A O 1
ATOM 2231 N N . VAL A 1 290 ? 11.391 -21.516 -30.672 1 90.38 290 VAL A N 1
ATOM 2232 C CA . VAL A 1 290 ? 12.711 -21.344 -31.266 1 90.38 290 VAL A CA 1
ATOM 2233 C C . VAL A 1 290 ? 12.805 -22.156 -32.562 1 90.38 290 VAL A C 1
ATOM 2235 O O . VAL A 1 290 ? 13.547 -21.797 -33.469 1 90.38 290 VAL A O 1
ATOM 2238 N N . ARG A 1 291 ? 12.023 -23.172 -32.656 1 86.62 291 ARG A N 1
ATOM 2239 C CA . ARG A 1 291 ? 12.094 -24.062 -33.781 1 86.62 291 ARG A CA 1
ATOM 2240 C C . ARG A 1 291 ? 11.086 -23.656 -34.875 1 86.62 291 ARG A C 1
ATOM 2242 O O . ARG A 1 291 ? 11.094 -24.203 -35.969 1 86.62 291 ARG A O 1
ATOM 2249 N N . HIS A 1 292 ? 10.258 -22.797 -34.5 1 89.81 292 HIS A N 1
ATOM 2250 C CA . HIS A 1 292 ? 9.195 -22.422 -35.438 1 89.81 292 HIS A CA 1
ATOM 2251 C C . HIS A 1 292 ? 9.773 -21.719 -36.656 1 89.81 292 HIS A C 1
ATOM 2253 O O . HIS A 1 292 ? 10.719 -20.938 -36.562 1 89.81 292 HIS A O 1
ATOM 2259 N N . GLU A 1 293 ? 9.156 -21.891 -37.75 1 90.69 293 GLU A N 1
ATOM 2260 C CA . GLU A 1 293 ? 9.656 -21.391 -39.031 1 90.69 293 GLU A CA 1
ATOM 2261 C C . GLU A 1 293 ? 9.641 -19.875 -39.094 1 90.69 293 GLU A C 1
ATOM 2263 O O . GLU A 1 293 ? 10.508 -19.266 -39.719 1 90.69 293 GLU A O 1
ATOM 2268 N N . ARG A 1 294 ? 8.773 -19.266 -38.406 1 93.5 294 ARG A N 1
ATOM 2269 C CA . ARG A 1 294 ? 8.586 -17.812 -38.5 1 93.5 294 ARG A CA 1
ATOM 2270 C C . ARG A 1 294 ? 9.375 -17.094 -37.406 1 93.5 294 ARG A C 1
ATOM 2272 O O . ARG A 1 294 ? 9.336 -15.867 -37.312 1 93.5 294 ARG A O 1
ATOM 2279 N N . VAL A 1 295 ? 10.094 -17.734 -36.656 1 93.25 295 VAL A N 1
ATOM 2280 C CA . VAL A 1 295 ? 10.688 -17.172 -35.438 1 93.25 295 VAL A CA 1
ATOM 2281 C C . VAL A 1 295 ? 11.609 -16.016 -35.812 1 93.25 295 VAL A C 1
ATOM 2283 O O . VAL A 1 295 ? 11.688 -15.023 -35.094 1 93.25 295 VAL A O 1
ATOM 2286 N N . THR A 1 296 ? 12.266 -16.078 -36.969 1 91.81 296 THR A N 1
ATOM 2287 C CA . THR A 1 296 ? 13.242 -15.07 -37.344 1 91.81 296 THR A CA 1
ATOM 2288 C C . THR A 1 296 ? 12.547 -13.82 -37.906 1 91.81 296 THR A C 1
ATOM 2290 O O . THR A 1 296 ? 13.172 -12.766 -38.031 1 91.81 296 THR A O 1
ATOM 2293 N N . GLU A 1 297 ? 11.305 -13.969 -38.188 1 95.31 297 GLU A N 1
ATOM 2294 C CA . GLU A 1 297 ? 10.539 -12.852 -38.719 1 95.31 297 GLU A CA 1
ATOM 2295 C C . GLU A 1 297 ? 9.914 -12.016 -37.594 1 95.31 297 GLU A C 1
ATOM 2297 O O . GLU A 1 297 ? 9.414 -10.914 -37.844 1 95.31 297 GLU A O 1
ATOM 2302 N N . VAL A 1 298 ? 9.922 -12.516 -36.5 1 96.06 298 VAL A N 1
ATOM 2303 C CA . VAL A 1 298 ? 9.242 -11.867 -35.375 1 96.06 298 VAL A CA 1
ATOM 2304 C C . VAL A 1 298 ? 10.18 -10.859 -34.719 1 96.06 298 VAL A C 1
ATOM 2306 O O . VAL A 1 298 ? 11.359 -11.148 -34.5 1 96.06 298 VAL A O 1
ATOM 2309 N N . ASP A 1 299 ? 9.695 -9.664 -34.438 1 97.19 299 ASP A N 1
ATOM 2310 C CA . ASP A 1 299 ? 10.453 -8.633 -33.719 1 97.19 299 ASP A CA 1
ATOM 2311 C C . ASP A 1 299 ? 10.336 -8.82 -32.219 1 97.19 299 ASP A C 1
ATOM 2313 O O . ASP A 1 299 ? 9.359 -8.375 -31.594 1 97.19 299 ASP A O 1
ATOM 2317 N N . PHE A 1 300 ? 11.344 -9.32 -31.609 1 97.06 300 PHE A N 1
ATOM 2318 C CA . PHE A 1 300 ? 11.336 -9.625 -30.188 1 97.06 300 PHE A CA 1
ATOM 2319 C C . PHE A 1 300 ? 11.883 -8.453 -29.375 1 97.06 300 PHE A C 1
ATOM 2321 O O . PHE A 1 300 ? 12.211 -8.609 -28.203 1 97.06 300 PHE A O 1
ATOM 2328 N N . SER A 1 301 ? 11.961 -7.246 -29.906 1 96.19 301 SER A N 1
ATOM 2329 C CA . SER A 1 301 ? 12.633 -6.121 -29.266 1 96.19 301 SER A CA 1
ATOM 2330 C C . SER A 1 301 ? 11.844 -5.641 -28.047 1 96.19 301 SER A C 1
ATOM 2332 O O . SER A 1 301 ? 12.383 -4.926 -27.188 1 96.19 301 SER A O 1
ATOM 2334 N N . SER A 1 302 ? 10.547 -6.016 -27.906 1 94.81 302 SER A N 1
ATOM 2335 C CA . SER A 1 302 ? 9.75 -5.613 -26.75 1 94.81 302 SER A CA 1
ATOM 2336 C C . SER A 1 302 ? 10.031 -6.5 -25.547 1 94.81 302 SER A C 1
ATOM 2338 O O . SER A 1 302 ? 9.719 -6.129 -24.406 1 94.81 302 SER A O 1
ATOM 2340 N N . VAL A 1 303 ? 10.57 -7.68 -25.766 1 95.06 303 VAL A N 1
ATOM 2341 C CA . VAL A 1 303 ? 10.766 -8.664 -24.703 1 95.06 303 VAL A CA 1
ATOM 2342 C C . VAL A 1 303 ? 12 -8.297 -23.875 1 95.06 303 VAL A C 1
ATOM 2344 O O . VAL A 1 303 ? 13.125 -8.422 -24.359 1 95.06 303 VAL A O 1
ATOM 2347 N N . LYS A 1 304 ? 11.773 -7.898 -22.703 1 92.12 304 LYS A N 1
ATOM 2348 C CA . LYS A 1 304 ? 12.859 -7.531 -21.812 1 92.12 304 LYS A CA 1
ATOM 2349 C C . LYS A 1 304 ? 13.25 -8.695 -20.906 1 92.12 304 LYS A C 1
ATOM 2351 O O . LYS A 1 304 ? 14.43 -8.867 -20.578 1 92.12 304 LYS A O 1
ATOM 2356 N N . MET A 1 305 ? 12.25 -9.438 -20.531 1 92.69 305 MET A N 1
ATOM 2357 C CA . MET A 1 305 ? 12.461 -10.578 -19.641 1 92.69 305 MET A CA 1
ATOM 2358 C C . MET A 1 305 ? 11.648 -11.789 -20.109 1 92.69 305 MET A C 1
ATOM 2360 O O . MET A 1 305 ? 10.422 -11.75 -20.094 1 92.69 305 MET A O 1
ATOM 2364 N N . LEU A 1 306 ? 12.328 -12.766 -20.5 1 94.56 306 LEU A N 1
ATOM 2365 C CA . LEU A 1 306 ? 11.703 -14.047 -20.797 1 94.56 306 LEU A CA 1
ATOM 2366 C C . LEU A 1 306 ? 12.062 -15.086 -19.734 1 94.56 306 LEU A C 1
ATOM 2368 O O . LEU A 1 306 ? 13.148 -15.664 -19.766 1 94.56 306 LEU A O 1
ATOM 2372 N N . SER A 1 307 ? 11.148 -15.344 -18.906 1 93.06 307 SER A N 1
ATOM 2373 C CA . SER A 1 307 ? 11.375 -16.234 -17.781 1 93.06 307 SER A CA 1
ATOM 2374 C C . SER A 1 307 ? 10.977 -17.672 -18.109 1 93.06 307 SER A C 1
ATOM 2376 O O . SER A 1 307 ? 9.859 -17.922 -18.578 1 93.06 307 SER A O 1
ATOM 2378 N N . LEU A 1 308 ? 11.906 -18.531 -17.891 1 90.38 308 LEU A N 1
ATOM 2379 C CA . LEU A 1 308 ? 11.688 -19.953 -18.094 1 90.38 308 LEU A CA 1
ATOM 2380 C C . LEU A 1 308 ? 11.688 -20.703 -16.766 1 90.38 308 LEU A C 1
ATOM 2382 O O . LEU A 1 308 ? 12.484 -20.391 -15.883 1 90.38 308 LEU A O 1
ATOM 2386 N N . GLY A 1 309 ? 10.719 -21.547 -16.641 1 85.44 309 GLY A N 1
ATOM 2387 C CA . GLY A 1 309 ? 10.633 -22.328 -15.414 1 85.44 309 GLY A CA 1
ATOM 2388 C C . GLY A 1 309 ? 9.578 -23.422 -15.469 1 85.44 309 GLY A C 1
ATOM 2389 O O . GLY A 1 309 ? 8.953 -23.625 -16.516 1 85.44 309 GLY A O 1
ATOM 2390 N N . GLY A 1 310 ? 9.406 -24.125 -14.305 1 78.06 310 GLY A N 1
ATOM 2391 C CA . GLY A 1 310 ? 8.453 -25.219 -14.203 1 78.06 310 GLY A CA 1
ATOM 2392 C C . GLY A 1 310 ? 9.086 -26.578 -14.422 1 78.06 310 GLY A C 1
ATOM 2393 O O . GLY A 1 310 ? 8.516 -27.609 -14.023 1 78.06 310 GLY A O 1
ATOM 2394 N N . SER A 1 311 ? 10.148 -26.594 -15.164 1 73.56 311 SER A N 1
ATOM 2395 C CA . SER A 1 311 ? 10.992 -27.766 -15.391 1 73.56 311 SER A CA 1
ATOM 2396 C C . SER A 1 311 ? 12.43 -27.375 -15.695 1 73.56 311 SER A C 1
ATOM 2398 O O . SER A 1 311 ? 12.789 -26.203 -15.602 1 73.56 311 SER A O 1
ATOM 2400 N N . PHE A 1 312 ? 13.258 -28.375 -15.898 1 72.88 312 PHE A N 1
ATOM 2401 C CA . PHE A 1 312 ? 14.664 -28.125 -16.172 1 72.88 312 PHE A CA 1
ATOM 2402 C C . PHE A 1 312 ? 14.82 -27.234 -17.406 1 72.88 312 PHE A C 1
ATOM 2404 O O . PHE A 1 312 ? 14.18 -27.453 -18.422 1 72.88 312 PHE A O 1
ATOM 2411 N N . VAL A 1 313 ? 15.625 -26.219 -17.281 1 81.88 313 VAL A N 1
ATOM 2412 C CA . VAL A 1 313 ? 15.914 -25.281 -18.375 1 81.88 313 VAL A CA 1
ATOM 2413 C C . VAL A 1 313 ? 17.328 -25.5 -18.891 1 81.88 313 VAL A C 1
ATOM 2415 O O . VAL A 1 313 ? 18.297 -25.203 -18.188 1 81.88 313 VAL A O 1
ATOM 2418 N N . SER A 1 314 ? 17.469 -25.969 -20.125 1 79.44 314 SER A N 1
ATOM 2419 C CA . SER A 1 314 ? 18.797 -26.219 -20.672 1 79.44 314 SER A CA 1
ATOM 2420 C C . SER A 1 314 ? 19.484 -24.922 -21.094 1 79.44 314 SER A C 1
ATOM 2422 O O . SER A 1 314 ? 18.828 -24 -21.547 1 79.44 314 SER A O 1
ATOM 2424 N N . GLU A 1 315 ? 20.812 -24.922 -21 1 84.62 315 GLU A N 1
ATOM 2425 C CA . GLU A 1 315 ? 21.609 -23.781 -21.422 1 84.62 315 GLU A CA 1
ATOM 2426 C C . GLU A 1 315 ? 21.516 -23.562 -22.938 1 84.62 315 GLU A C 1
ATOM 2428 O O . GLU A 1 315 ? 21.516 -22.422 -23.406 1 84.62 315 GLU A O 1
ATOM 2433 N N . GLU A 1 316 ? 21.391 -24.594 -23.609 1 81.94 316 GLU A N 1
ATOM 2434 C CA . GLU A 1 316 ? 21.281 -24.5 -25.062 1 81.94 316 GLU A CA 1
ATOM 2435 C C . GLU A 1 316 ? 20.016 -23.781 -25.484 1 81.94 316 GLU A C 1
ATOM 2437 O O . GLU A 1 316 ? 20.047 -22.938 -26.391 1 81.94 316 GLU A O 1
ATOM 2442 N N . LEU A 1 317 ? 18.922 -24.188 -24.875 1 85.44 317 LEU A N 1
ATOM 2443 C CA . LEU A 1 317 ? 17.656 -23.516 -25.156 1 85.44 317 LEU A CA 1
ATOM 2444 C C . LEU A 1 317 ? 17.766 -22.016 -24.875 1 85.44 317 LEU A C 1
ATOM 2446 O O . LEU A 1 317 ? 17.328 -21.203 -25.688 1 85.44 317 LEU A O 1
ATOM 2450 N N . ARG A 1 318 ? 18.359 -21.672 -23.75 1 93.69 318 ARG A N 1
ATOM 2451 C CA . ARG A 1 318 ? 18.516 -20.266 -23.391 1 93.69 318 ARG A CA 1
ATOM 2452 C C . ARG A 1 318 ? 19.406 -19.531 -24.391 1 93.69 318 ARG A C 1
ATOM 2454 O O . ARG A 1 318 ? 19.109 -18.406 -24.781 1 93.69 318 ARG A O 1
ATOM 2461 N N . ASP A 1 319 ? 20.516 -20.188 -24.828 1 92.25 319 ASP A N 1
ATOM 2462 C CA . ASP A 1 319 ? 21.406 -19.594 -25.812 1 92.25 319 ASP A CA 1
ATOM 2463 C C . ASP A 1 319 ? 20.656 -19.281 -27.109 1 92.25 319 ASP A C 1
ATOM 2465 O O . ASP A 1 319 ? 20.812 -18.188 -27.672 1 92.25 319 ASP A O 1
ATOM 2469 N N . ARG A 1 320 ? 19.906 -20.25 -27.562 1 90.5 320 ARG A N 1
ATOM 2470 C CA . ARG A 1 320 ? 19.156 -20.078 -28.812 1 90.5 320 ARG A CA 1
ATOM 2471 C C . ARG A 1 320 ? 18.156 -18.938 -28.688 1 90.5 320 ARG A C 1
ATOM 2473 O O . ARG A 1 320 ? 18.047 -18.109 -29.594 1 90.5 320 ARG A O 1
ATOM 2480 N N . PHE A 1 321 ? 17.438 -18.891 -27.625 1 94.88 321 PHE A N 1
ATOM 2481 C CA . PHE A 1 321 ? 16.422 -17.859 -27.484 1 94.88 321 PHE A CA 1
ATOM 2482 C C . PHE A 1 321 ? 17.047 -16.484 -27.281 1 94.88 321 PHE A C 1
ATOM 2484 O O . PHE A 1 321 ? 16.547 -15.484 -27.797 1 94.88 321 PHE A O 1
ATOM 2491 N N . ASP A 1 322 ? 18.109 -16.406 -26.5 1 96.12 322 ASP A N 1
ATOM 2492 C CA . ASP A 1 322 ? 18.797 -15.141 -26.219 1 96.12 322 ASP A CA 1
ATOM 2493 C C . ASP A 1 322 ? 19.234 -14.461 -27.516 1 96.12 322 ASP A C 1
ATOM 2495 O O . ASP A 1 322 ? 19.234 -13.234 -27.609 1 96.12 322 ASP A O 1
ATOM 2499 N N . ARG A 1 323 ? 19.562 -15.195 -28.5 1 94.81 323 ARG A N 1
ATOM 2500 C CA . ARG A 1 323 ? 19.969 -14.648 -29.797 1 94.81 323 ARG A CA 1
ATOM 2501 C C . ARG A 1 323 ? 18.812 -13.906 -30.453 1 94.81 323 ARG A C 1
ATOM 2503 O O . ARG A 1 323 ? 19.047 -13.023 -31.281 1 94.81 323 ARG A O 1
ATOM 2510 N N . LEU A 1 324 ? 17.594 -14.281 -30.094 1 95.62 324 LEU A N 1
ATOM 2511 C CA . LEU A 1 324 ? 16.406 -13.672 -30.688 1 95.62 324 LEU A CA 1
ATOM 2512 C C . LEU A 1 324 ? 16.016 -12.414 -29.922 1 95.62 324 LEU A C 1
ATOM 2514 O O . LEU A 1 324 ? 15.172 -11.641 -30.391 1 95.62 324 LEU A O 1
ATOM 2518 N N . LEU A 1 325 ? 16.625 -12.141 -28.766 1 96.56 325 LEU A N 1
ATOM 2519 C CA . LEU A 1 325 ? 16.188 -11.07 -27.859 1 96.56 325 LEU A CA 1
ATOM 2520 C C . LEU A 1 325 ? 17.188 -9.914 -27.875 1 96.56 325 LEU A C 1
ATOM 2522 O O . LEU A 1 325 ? 18.062 -9.836 -27 1 96.56 325 LEU A O 1
ATOM 2526 N N . PRO A 1 326 ? 17.031 -8.953 -28.703 1 95.38 326 PRO A N 1
ATOM 2527 C CA . PRO A 1 326 ? 18.031 -7.891 -28.828 1 95.38 326 PRO A CA 1
ATOM 2528 C C . PRO A 1 326 ? 18.062 -6.965 -27.609 1 95.38 326 PRO A C 1
ATOM 2530 O O . PRO A 1 326 ? 19.094 -6.336 -27.344 1 95.38 326 PRO A O 1
ATOM 2533 N N . LYS A 1 327 ? 16.984 -6.84 -26.875 1 93.12 327 LYS A N 1
ATOM 2534 C CA . LYS A 1 327 ? 16.922 -5.891 -25.766 1 93.12 327 LYS A CA 1
ATOM 2535 C C . LYS A 1 327 ? 16.641 -6.602 -24.438 1 93.12 327 LYS A C 1
ATOM 2537 O O . LYS A 1 327 ? 16.281 -5.961 -23.453 1 93.12 327 LYS A O 1
ATOM 2542 N N . GLY A 1 328 ? 16.672 -7.895 -24.5 1 93.44 328 GLY A N 1
ATOM 2543 C CA . GLY A 1 328 ? 16.391 -8.688 -23.312 1 93.44 328 GLY A CA 1
ATOM 2544 C C . GLY A 1 328 ? 17.188 -9.969 -23.25 1 93.44 328 GLY A C 1
ATOM 2545 O O . GLY A 1 328 ? 18.203 -10.109 -23.938 1 93.44 328 GLY A O 1
ATOM 2546 N N . ARG A 1 329 ? 16.797 -10.836 -22.375 1 94.25 329 ARG A N 1
ATOM 2547 C CA . ARG A 1 329 ? 17.391 -12.156 -22.266 1 94.25 329 ARG A CA 1
ATOM 2548 C C . ARG A 1 329 ? 16.469 -13.133 -21.547 1 94.25 329 ARG A C 1
ATOM 2550 O O . ARG A 1 329 ? 15.414 -12.727 -21.047 1 94.25 329 ARG A O 1
ATOM 2557 N N . THR A 1 330 ? 16.891 -14.367 -21.562 1 94.81 330 THR A N 1
ATOM 2558 C CA . THR A 1 330 ? 16.156 -15.391 -20.828 1 94.81 330 THR A CA 1
ATOM 2559 C C . THR A 1 330 ? 16.578 -15.422 -19.359 1 94.81 330 THR A C 1
ATOM 2561 O O . THR A 1 330 ? 17.719 -15.086 -19.031 1 94.81 330 THR A O 1
ATOM 2564 N N . PHE A 1 331 ? 15.672 -15.789 -18.531 1 94.38 331 PHE A N 1
ATOM 2565 C CA . PHE A 1 331 ? 15.914 -15.977 -17.109 1 94.38 331 PHE A CA 1
ATOM 2566 C C . PHE A 1 331 ? 15.484 -17.375 -16.656 1 94.38 331 PHE A C 1
ATOM 2568 O O . PHE A 1 331 ? 14.438 -17.859 -17.094 1 94.38 331 PHE A O 1
ATOM 2575 N N . ASN A 1 332 ? 16.297 -18.031 -15.898 1 92.69 332 ASN A N 1
ATOM 2576 C CA . ASN A 1 332 ? 15.938 -19.281 -15.242 1 92.69 332 ASN A CA 1
ATOM 2577 C C . ASN A 1 332 ? 15.258 -19.031 -13.898 1 92.69 332 ASN A C 1
ATOM 2579 O O . ASN A 1 332 ? 15.828 -18.375 -13.023 1 92.69 332 ASN A O 1
ATOM 2583 N N . THR A 1 333 ? 14.039 -19.562 -13.766 1 91.81 333 THR A N 1
ATOM 2584 C CA . THR A 1 333 ? 13.266 -19.266 -12.562 1 91.81 333 THR A CA 1
ATOM 2585 C C . THR A 1 333 ? 12.766 -20.562 -11.914 1 91.81 333 THR A C 1
ATOM 2587 O O . THR A 1 333 ? 12.359 -21.484 -12.609 1 91.81 333 THR A O 1
ATOM 2590 N N . ILE A 1 334 ? 12.875 -20.547 -10.602 1 89.69 334 ILE A N 1
ATOM 2591 C CA . ILE A 1 334 ? 12.352 -21.656 -9.812 1 89.69 334 ILE A CA 1
ATOM 2592 C C . ILE A 1 334 ? 11.25 -21.156 -8.883 1 89.69 334 ILE A C 1
ATOM 2594 O O . ILE A 1 334 ? 11.375 -20.094 -8.281 1 89.69 334 ILE A O 1
ATOM 2598 N N . GLY A 1 335 ? 10.172 -21.844 -8.93 1 90.31 335 GLY A N 1
ATOM 2599 C CA . GLY A 1 335 ? 9.086 -21.625 -7.988 1 90.31 335 GLY A CA 1
ATOM 2600 C C . GLY A 1 335 ? 8.453 -22.906 -7.484 1 90.31 335 GLY A C 1
ATOM 2601 O O . GLY A 1 335 ? 8.484 -23.922 -8.164 1 90.31 335 GLY A O 1
ATOM 2602 N N . ILE A 1 336 ? 7.973 -22.875 -6.293 1 88.31 336 ILE A N 1
ATOM 2603 C CA . ILE A 1 336 ? 7.188 -23.984 -5.738 1 88.31 336 ILE A CA 1
ATOM 2604 C C . ILE A 1 336 ? 5.898 -23.438 -5.133 1 88.31 336 ILE A C 1
ATOM 2606 O O . ILE A 1 336 ? 5.852 -22.297 -4.676 1 88.31 336 ILE A O 1
ATOM 2610 N N . SER A 1 337 ? 4.859 -24.172 -5.156 1 89.88 337 SER A N 1
ATOM 2611 C CA . SER A 1 337 ? 3.539 -23.734 -4.723 1 89.88 337 SER A CA 1
ATOM 2612 C C . SER A 1 337 ? 3.561 -23.281 -3.266 1 89.88 337 SER A C 1
ATOM 2614 O O . SER A 1 337 ? 2.816 -22.375 -2.877 1 89.88 337 SER A O 1
ATOM 2616 N N . GLU A 1 338 ? 4.445 -23.891 -2.482 1 92.12 338 GLU A N 1
ATOM 2617 C CA . GLU A 1 338 ? 4.48 -23.625 -1.05 1 92.12 338 GLU A CA 1
ATOM 2618 C C . GLU A 1 338 ? 5.062 -22.234 -0.768 1 92.12 338 GLU A C 1
ATOM 2620 O O . GLU A 1 338 ? 4.773 -21.641 0.271 1 92.12 338 GLU A O 1
ATOM 2625 N N . ILE A 1 339 ? 5.875 -21.703 -1.7 1 90.25 339 ILE A N 1
ATOM 2626 C CA . ILE A 1 339 ? 6.574 -20.453 -1.471 1 90.25 339 ILE A CA 1
ATOM 2627 C C . ILE A 1 339 ? 6.215 -19.453 -2.57 1 90.25 339 ILE A C 1
ATOM 2629 O O . ILE A 1 339 ? 6.027 -18.266 -2.301 1 90.25 339 ILE A O 1
ATOM 2633 N N . ALA A 1 340 ? 6.094 -19.828 -3.719 1 88.88 340 ALA A N 1
ATOM 2634 C CA . ALA A 1 340 ? 5.926 -19.031 -4.934 1 88.88 340 ALA A CA 1
ATOM 2635 C C . ALA A 1 340 ? 7.25 -18.859 -5.672 1 88.88 340 ALA A C 1
ATOM 2637 O O . ALA A 1 340 ? 7.895 -19.844 -6.039 1 88.88 340 ALA A O 1
ATOM 2638 N N . TRP A 1 341 ? 7.758 -17.688 -5.836 1 89.12 341 TRP A N 1
ATOM 2639 C CA . TRP A 1 341 ? 8.992 -17.406 -6.57 1 89.12 341 TRP A CA 1
ATOM 2640 C C . TRP A 1 341 ? 10.211 -17.578 -5.664 1 89.12 341 TRP A C 1
ATOM 2642 O O . TRP A 1 341 ? 10.367 -16.828 -4.695 1 89.12 341 TRP A O 1
ATOM 2652 N N . VAL A 1 342 ? 11.086 -18.5 -5.992 1 92.75 342 VAL A N 1
ATOM 2653 C CA . VAL A 1 342 ? 12.148 -18.906 -5.078 1 92.75 342 VAL A CA 1
ATOM 2654 C C . VAL A 1 342 ? 13.484 -18.328 -5.543 1 92.75 342 VAL A C 1
ATOM 2656 O O . VAL A 1 342 ? 14.18 -17.641 -4.777 1 92.75 342 VAL A O 1
ATOM 2659 N N . THR A 1 343 ? 13.867 -18.641 -6.801 1 94.06 343 THR A N 1
ATOM 2660 C CA . THR A 1 343 ? 15.125 -18.141 -7.344 1 94.06 343 THR A CA 1
ATOM 2661 C C . THR A 1 343 ? 14.938 -17.656 -8.781 1 94.06 343 THR A C 1
ATOM 2663 O O . THR A 1 343 ? 14 -18.062 -9.461 1 94.06 343 THR A O 1
ATOM 2666 N N . CYS A 1 344 ? 15.742 -16.812 -9.156 1 92.56 344 CYS A N 1
ATOM 2667 C CA . CYS A 1 344 ? 15.852 -16.312 -10.516 1 92.56 344 CYS A CA 1
ATOM 2668 C C . CYS A 1 344 ? 17.25 -15.734 -10.773 1 92.56 344 CYS A C 1
ATOM 2670 O O . CYS A 1 344 ? 17.859 -15.164 -9.875 1 92.56 344 CYS A O 1
ATOM 2672 N N . ASP A 1 345 ? 17.734 -15.93 -11.898 1 92.75 345 ASP A N 1
ATOM 2673 C CA . ASP A 1 345 ? 19.047 -15.375 -12.188 1 92.75 345 ASP A CA 1
ATOM 2674 C C . ASP A 1 345 ? 18.938 -13.93 -12.68 1 92.75 345 ASP A C 1
ATOM 2676 O O . ASP A 1 345 ? 19.438 -13.602 -13.758 1 92.75 345 ASP A O 1
ATOM 2680 N N . ILE A 1 346 ? 18.438 -13.062 -11.875 1 88.5 346 ILE A N 1
ATOM 2681 C CA . ILE A 1 346 ? 18.172 -11.664 -12.172 1 88.5 346 ILE A CA 1
ATOM 2682 C C . ILE A 1 346 ? 19.484 -10.945 -12.492 1 88.5 346 ILE A C 1
ATOM 2684 O O . ILE A 1 346 ? 19.516 -10.062 -13.344 1 88.5 346 ILE A O 1
ATOM 2688 N N . GLY A 1 347 ? 20.5 -11.305 -11.773 1 88.31 347 GLY A N 1
ATOM 2689 C CA . GLY A 1 347 ? 21.797 -10.734 -12.07 1 88.31 347 GLY A CA 1
ATOM 2690 C C . GLY A 1 347 ? 22.438 -11.312 -13.32 1 88.31 347 GLY A C 1
ATOM 2691 O O . GLY A 1 347 ? 21.781 -11.414 -14.359 1 88.31 347 GLY A O 1
ATOM 2692 N N . GLN A 1 348 ? 23.625 -11.688 -13.164 1 90.12 348 GLN A N 1
ATOM 2693 C CA . GLN A 1 348 ? 24.344 -12.297 -14.281 1 90.12 348 GLN A CA 1
ATOM 2694 C C . GLN A 1 348 ? 23.938 -13.758 -14.469 1 90.12 348 GLN A C 1
ATOM 2696 O O . GLN A 1 348 ? 23.734 -14.477 -13.492 1 90.12 348 GLN A O 1
ATOM 2701 N N . ARG A 1 349 ? 23.75 -14.086 -15.695 1 92.81 349 ARG A N 1
ATOM 2702 C CA . ARG A 1 349 ? 23.531 -15.5 -15.992 1 92.81 349 ARG A CA 1
ATOM 2703 C C . ARG A 1 349 ? 24.781 -16.328 -15.695 1 92.81 349 ARG A C 1
ATOM 2705 O O . ARG A 1 349 ? 25.859 -16.031 -16.219 1 92.81 349 ARG A O 1
ATOM 2712 N N . LYS A 1 350 ? 24.656 -17.266 -14.852 1 92 350 LYS A N 1
ATOM 2713 C CA . LYS A 1 350 ? 25.688 -18.266 -14.609 1 92 350 LYS A CA 1
ATOM 2714 C C . LYS A 1 350 ? 25.219 -19.641 -15.07 1 92 350 LYS A C 1
ATOM 2716 O O . LYS A 1 350 ? 24.219 -20.172 -14.578 1 92 350 LYS A O 1
ATOM 2721 N N . ARG A 1 351 ? 25.938 -20.156 -15.992 1 88.31 351 ARG A N 1
ATOM 2722 C CA . ARG A 1 351 ? 25.547 -21.406 -16.609 1 88.31 351 ARG A CA 1
ATOM 2723 C C . ARG A 1 351 ? 25.344 -22.5 -15.562 1 88.31 351 ARG A C 1
ATOM 2725 O O . ARG A 1 351 ? 26.188 -22.672 -14.672 1 88.31 351 ARG A O 1
ATOM 2732 N N . GLY A 1 352 ? 24.188 -23.156 -15.664 1 84.31 352 GLY A N 1
ATOM 2733 C CA . GLY A 1 352 ? 23.875 -24.266 -14.781 1 84.31 352 GLY A CA 1
ATOM 2734 C C . GLY A 1 352 ? 23.156 -23.844 -13.516 1 84.31 352 GLY A C 1
ATOM 2735 O O . GLY A 1 352 ? 22.547 -24.672 -12.828 1 84.31 352 GLY A O 1
ATOM 2736 N N . SER A 1 353 ? 23.281 -22.578 -13.148 1 92.88 353 SER A N 1
ATOM 2737 C CA . SER A 1 353 ? 22.656 -22.062 -11.938 1 92.88 353 SER A CA 1
ATOM 2738 C C . SER A 1 353 ? 21.172 -21.75 -12.172 1 92.88 353 SER A C 1
ATOM 2740 O O . SER A 1 353 ? 20.766 -21.5 -13.305 1 92.88 353 SER A O 1
ATOM 2742 N N . VAL A 1 354 ? 20.484 -21.828 -11.086 1 93.44 354 VAL A N 1
ATOM 2743 C CA . VAL A 1 354 ? 19.078 -21.422 -11.172 1 93.44 354 VAL A CA 1
ATOM 2744 C C . VAL A 1 354 ? 18.906 -20.031 -10.562 1 93.44 354 VAL A C 1
ATOM 2746 O O . VAL A 1 354 ? 17.766 -19.594 -10.328 1 93.44 354 VAL A O 1
ATOM 2749 N N . GLY A 1 355 ? 20 -19.359 -10.289 1 95.75 355 GLY A N 1
ATOM 2750 C CA . GLY A 1 355 ? 19.938 -17.984 -9.859 1 95.75 355 GLY A CA 1
ATOM 2751 C C . GLY A 1 355 ? 20.062 -17.812 -8.352 1 95.75 355 GLY A C 1
ATOM 2752 O O . GLY A 1 355 ? 20.547 -18.719 -7.668 1 95.75 355 GLY A O 1
ATOM 2753 N N . THR A 1 356 ? 19.828 -16.625 -7.855 1 96.56 356 THR A N 1
ATOM 2754 C CA . THR A 1 356 ? 19.906 -16.281 -6.441 1 96.56 356 THR A CA 1
ATOM 2755 C C . THR A 1 356 ? 18.516 -16.234 -5.809 1 96.56 356 THR A C 1
ATOM 2757 O O . THR A 1 356 ? 17.516 -16.141 -6.516 1 96.56 356 THR A O 1
ATOM 2760 N N . PRO A 1 357 ? 18.438 -16.391 -4.488 1 96.12 357 PRO A N 1
ATOM 2761 C CA . PRO A 1 357 ? 17.125 -16.297 -3.838 1 96.12 357 PRO A CA 1
ATOM 2762 C C . PRO A 1 357 ? 16.422 -14.969 -4.125 1 96.12 357 PRO A C 1
ATOM 2764 O O . PRO A 1 357 ? 17.062 -13.922 -4.164 1 96.12 357 PRO A O 1
ATOM 2767 N N . MET A 1 358 ? 15.148 -15.062 -4.324 1 94.25 358 MET A N 1
ATOM 2768 C CA . MET A 1 358 ? 14.336 -13.891 -4.621 1 94.25 358 MET A CA 1
ATOM 2769 C C . MET A 1 358 ? 14.109 -13.055 -3.363 1 94.25 358 MET A C 1
ATOM 2771 O O . MET A 1 358 ? 14.547 -13.43 -2.275 1 94.25 358 MET A O 1
ATOM 2775 N N . ILE A 1 359 ? 13.469 -11.961 -3.584 1 92.31 359 ILE A N 1
ATOM 2776 C CA . ILE A 1 359 ? 13.195 -11.008 -2.514 1 92.31 359 ILE A CA 1
ATOM 2777 C C . ILE A 1 359 ? 12.5 -11.711 -1.354 1 92.31 359 ILE A C 1
ATOM 2779 O O . ILE A 1 359 ? 11.484 -12.391 -1.552 1 92.31 359 ILE A O 1
ATOM 2783 N N . ASN A 1 360 ? 13.086 -11.633 -0.195 1 93.62 360 ASN A N 1
ATOM 2784 C CA . ASN A 1 360 ? 12.555 -12.086 1.084 1 93.62 360 ASN A CA 1
ATOM 2785 C C . ASN A 1 360 ? 12.484 -13.609 1.152 1 93.62 360 ASN A C 1
ATOM 2787 O O . ASN A 1 360 ? 11.688 -14.164 1.911 1 93.62 360 ASN A O 1
ATOM 2791 N N . VAL A 1 361 ? 13.25 -14.227 0.314 1 95.44 361 VAL A N 1
ATOM 2792 C CA . VAL A 1 361 ? 13.422 -15.68 0.396 1 95.44 361 VAL A CA 1
ATOM 2793 C C . VAL A 1 361 ? 14.758 -16 1.053 1 95.44 361 VAL A C 1
ATOM 2795 O O . VAL A 1 361 ? 15.773 -15.375 0.749 1 95.44 361 VAL A O 1
ATOM 2798 N N . SER A 1 362 ? 14.742 -16.875 1.986 1 96.88 362 SER A N 1
ATOM 2799 C CA . SER A 1 362 ? 15.969 -17.406 2.568 1 96.88 362 SER A CA 1
ATOM 2800 C C . SER A 1 362 ? 16.109 -18.906 2.295 1 96.88 362 SER A C 1
ATOM 2802 O O . SER A 1 362 ? 15.117 -19.578 2.016 1 96.88 362 SER A O 1
ATOM 2804 N N . ALA A 1 363 ? 17.297 -19.328 2.299 1 97.44 363 ALA A N 1
ATOM 2805 C CA . ALA A 1 363 ? 17.562 -20.719 1.967 1 97.44 363 ALA A CA 1
ATOM 2806 C C . ALA A 1 363 ? 18.641 -21.312 2.873 1 97.44 363 ALA A C 1
ATOM 2808 O O . ALA A 1 363 ? 19.5 -20.578 3.375 1 97.44 363 ALA A O 1
ATOM 2809 N N . LYS A 1 364 ? 18.594 -22.531 3.107 1 97.75 364 LYS A N 1
ATOM 2810 C CA . LYS A 1 364 ? 19.609 -23.344 3.771 1 97.75 364 LYS A CA 1
ATOM 2811 C C . LYS A 1 364 ? 19.875 -24.641 2.996 1 97.75 364 LYS A C 1
ATOM 2813 O O . LYS A 1 364 ? 19.016 -25.109 2.246 1 97.75 364 LYS A O 1
ATOM 2818 N N . ILE A 1 365 ? 21.062 -25.062 3.111 1 96.69 365 ILE A N 1
ATOM 2819 C CA . ILE A 1 365 ? 21.422 -26.406 2.65 1 96.69 365 ILE A CA 1
ATOM 2820 C C . ILE A 1 365 ? 21.641 -27.312 3.852 1 96.69 365 ILE A C 1
ATOM 2822 O O . ILE A 1 365 ? 22.422 -26.984 4.754 1 96.69 365 ILE A O 1
ATOM 2826 N N . VAL A 1 366 ? 20.938 -28.438 3.797 1 96.06 366 VAL A N 1
ATOM 2827 C CA . VAL A 1 366 ? 21.031 -29.297 4.969 1 96.06 366 VAL A CA 1
ATOM 2828 C C . VAL A 1 366 ? 21.484 -30.688 4.551 1 96.06 366 VAL A C 1
ATOM 2830 O O . VAL A 1 366 ? 21.078 -31.188 3.5 1 96.06 366 VAL A O 1
ATOM 2833 N N . ASP A 1 367 ? 22.281 -31.234 5.43 1 90.75 367 ASP A N 1
ATOM 2834 C CA . ASP A 1 367 ? 22.688 -32.625 5.223 1 90.75 367 ASP A CA 1
ATOM 2835 C C . ASP A 1 367 ? 21.516 -33.562 5.41 1 90.75 367 ASP A C 1
ATOM 2837 O O . ASP A 1 367 ? 20.828 -33.531 6.434 1 90.75 367 ASP A O 1
ATOM 2841 N N . GLU A 1 368 ? 21.281 -34.375 4.449 1 81.12 368 GLU A N 1
ATOM 2842 C CA . GLU A 1 368 ? 20.109 -35.25 4.449 1 81.12 368 GLU A CA 1
ATOM 2843 C C . GLU A 1 368 ? 20.172 -36.25 5.594 1 81.12 368 GLU A C 1
ATOM 2845 O O . GLU A 1 368 ? 19.141 -36.719 6.078 1 81.12 368 GLU A O 1
ATOM 2850 N N . VAL A 1 369 ? 21.359 -36.594 5.977 1 80.19 369 VAL A N 1
ATOM 2851 C CA . VAL A 1 369 ? 21.547 -37.656 6.969 1 80.19 369 VAL A CA 1
ATOM 2852 C C . VAL A 1 369 ? 21.594 -37.031 8.367 1 80.19 369 VAL A C 1
ATOM 2854 O O . VAL A 1 369 ? 20.844 -37.438 9.258 1 80.19 369 VAL A O 1
ATOM 2857 N N . THR A 1 370 ? 22.391 -36.031 8.555 1 86.38 370 THR A N 1
ATOM 2858 C CA . THR A 1 370 ? 22.625 -35.5 9.883 1 86.38 370 THR A CA 1
ATOM 2859 C C . THR A 1 370 ? 21.656 -34.344 10.195 1 86.38 370 THR A C 1
ATOM 2861 O O . THR A 1 370 ? 21.453 -34 11.359 1 86.38 370 THR A O 1
ATOM 2864 N N . GLY A 1 371 ? 21.172 -33.75 9.164 1 89.69 371 GLY A N 1
ATOM 2865 C CA . GLY A 1 371 ? 20.297 -32.625 9.367 1 89.69 371 GLY A CA 1
ATOM 2866 C C . GLY A 1 371 ? 21.031 -31.312 9.641 1 89.69 371 GLY A C 1
ATOM 2867 O O . GLY A 1 371 ? 20.422 -30.281 9.852 1 89.69 371 GLY A O 1
ATOM 2868 N N . GLN A 1 372 ? 22.328 -31.375 9.633 1 93.19 372 GLN A N 1
ATOM 2869 C CA . GLN A 1 372 ? 23.141 -30.188 9.914 1 93.19 372 GLN A CA 1
ATOM 2870 C C . GLN A 1 372 ? 23.125 -29.219 8.742 1 93.19 372 GLN A C 1
ATOM 2872 O O . GLN A 1 372 ? 23.141 -29.625 7.582 1 93.19 372 GLN A O 1
ATOM 2877 N N . ASP A 1 373 ? 23.125 -27.953 9.117 1 97.44 373 ASP A N 1
ATOM 2878 C CA . ASP A 1 373 ? 23.234 -26.922 8.094 1 97.44 373 ASP A CA 1
ATOM 2879 C C . ASP A 1 373 ? 24.625 -26.953 7.441 1 97.44 373 ASP A C 1
ATOM 2881 O O . ASP A 1 373 ? 25.641 -27.062 8.125 1 97.44 373 ASP A O 1
ATOM 2885 N N . LEU A 1 374 ? 24.625 -26.859 6.164 1 96.69 374 LEU A N 1
ATOM 2886 C CA . LEU A 1 374 ? 25.859 -26.938 5.395 1 96.69 374 LEU A CA 1
ATOM 2887 C C . LEU A 1 374 ? 26.25 -25.562 4.875 1 96.69 374 LEU A C 1
ATOM 2889 O O . LEU A 1 374 ? 25.453 -24.625 4.898 1 96.69 374 LEU A O 1
ATOM 2893 N N . GLY A 1 375 ? 27.516 -25.453 4.438 1 96 375 GLY A N 1
ATOM 2894 C CA . GLY A 1 375 ? 28.047 -24.172 3.996 1 96 375 GLY A CA 1
ATOM 2895 C C . GLY A 1 375 ? 28.172 -24.047 2.488 1 96 375 GLY A C 1
ATOM 2896 O O . GLY A 1 375 ? 27.594 -24.859 1.755 1 96 375 GLY A O 1
ATOM 2897 N N . ILE A 1 376 ? 28.938 -23.047 2.078 1 96.94 376 ILE A N 1
ATOM 2898 C CA . ILE A 1 376 ? 29.125 -22.719 0.669 1 96.94 376 ILE A CA 1
ATOM 2899 C C . ILE A 1 376 ? 29.75 -23.906 -0.062 1 96.94 376 ILE A C 1
ATOM 2901 O O . ILE A 1 376 ? 30.734 -24.469 0.405 1 96.94 376 ILE A O 1
ATOM 2905 N N . GLY A 1 377 ? 29.125 -24.281 -1.152 1 93.06 377 GLY A N 1
ATOM 2906 C CA . GLY A 1 377 ? 29.672 -25.312 -2.008 1 93.06 377 GLY A CA 1
ATOM 2907 C C . GLY A 1 377 ? 29.297 -26.719 -1.562 1 93.06 377 GLY A C 1
ATOM 2908 O O . GLY A 1 377 ? 29.531 -27.688 -2.283 1 93.06 377 GLY A O 1
ATOM 2909 N N . GLU A 1 378 ? 28.688 -26.844 -0.456 1 92.56 378 GLU A N 1
ATOM 2910 C CA . GLU A 1 378 ? 28.344 -28.156 0.076 1 92.56 378 GLU A CA 1
ATOM 2911 C C . GLU A 1 378 ? 26.953 -28.594 -0.395 1 92.56 378 GLU A C 1
ATOM 2913 O O . GLU A 1 378 ? 26.016 -27.797 -0.379 1 92.56 378 GLU A O 1
ATOM 2918 N N . ARG A 1 379 ? 26.859 -29.844 -0.762 1 89.31 379 ARG A N 1
ATOM 2919 C CA . ARG A 1 379 ? 25.656 -30.375 -1.362 1 89.31 379 ARG A CA 1
ATOM 2920 C C . ARG A 1 379 ? 24.719 -30.953 -0.298 1 89.31 379 ARG A C 1
ATOM 2922 O O . ARG A 1 379 ? 25.188 -31.625 0.628 1 89.31 379 ARG A O 1
ATOM 2929 N N . GLY A 1 380 ? 23.469 -30.641 -0.428 1 91.94 380 GLY A N 1
ATOM 2930 C CA . GLY A 1 380 ? 22.438 -31.156 0.465 1 91.94 380 GLY A CA 1
ATOM 2931 C C . GLY A 1 380 ? 21.031 -30.734 0.062 1 91.94 380 GLY A C 1
ATOM 2932 O O . GLY A 1 380 ? 20.812 -30.281 -1.06 1 91.94 380 GLY A O 1
ATOM 2933 N N . GLU A 1 381 ? 20.031 -31.031 0.917 1 93.06 381 GLU A N 1
ATOM 2934 C CA . GLU A 1 381 ? 18.656 -30.656 0.65 1 93.06 381 GLU A CA 1
ATOM 2935 C C . GLU A 1 381 ? 18.469 -29.141 0.75 1 93.06 381 GLU A C 1
ATOM 2937 O O . GLU A 1 381 ? 18.969 -28.516 1.679 1 93.06 381 GLU A O 1
ATOM 2942 N N . VAL A 1 382 ? 17.75 -28.641 -0.202 1 95.19 382 VAL A N 1
ATOM 2943 C CA . VAL A 1 382 ? 17.484 -27.203 -0.215 1 95.19 382 VAL A CA 1
ATOM 2944 C C . VAL A 1 382 ? 16.25 -26.906 0.634 1 95.19 382 VAL A C 1
ATOM 2946 O O . VAL A 1 382 ? 15.156 -27.422 0.36 1 95.19 382 VAL A O 1
ATOM 2949 N N . LEU A 1 383 ? 16.422 -26.141 1.675 1 95.88 383 LEU A N 1
ATOM 2950 C CA . LEU A 1 383 ? 15.32 -25.609 2.475 1 95.88 383 LEU A CA 1
ATOM 2951 C C . LEU A 1 383 ? 15.047 -24.156 2.125 1 95.88 383 LEU A C 1
ATOM 2953 O O . LEU A 1 383 ? 15.984 -23.375 1.886 1 95.88 383 LEU A O 1
ATOM 2957 N N . LEU A 1 384 ? 13.805 -23.844 2.09 1 96.62 384 LEU A N 1
ATOM 2958 C CA . LEU A 1 384 ? 13.422 -22.5 1.676 1 96.62 384 LEU A CA 1
ATOM 2959 C C . LEU A 1 384 ? 12.438 -21.891 2.668 1 96.62 384 LEU A C 1
ATOM 2961 O O . LEU A 1 384 ? 11.641 -22.609 3.283 1 96.62 384 LEU A O 1
ATOM 2965 N N . ARG A 1 385 ? 12.539 -20.625 2.779 1 95.75 385 ARG A N 1
ATOM 2966 C CA . ARG A 1 385 ? 11.594 -19.906 3.629 1 95.75 385 ARG A CA 1
ATOM 2967 C C . ARG A 1 385 ? 11.305 -18.516 3.072 1 95.75 385 ARG A C 1
ATOM 2969 O O . ARG A 1 385 ? 12.211 -17.828 2.584 1 95.75 385 ARG A O 1
ATOM 2976 N N . PHE A 1 386 ? 10.094 -18.234 3.01 1 93.75 386 PHE A N 1
ATOM 2977 C CA . PHE A 1 386 ? 9.633 -16.891 2.688 1 93.75 386 PHE A CA 1
ATOM 2978 C C . PHE A 1 386 ? 9.289 -16.109 3.957 1 93.75 386 PHE A C 1
ATOM 2980 O O . PHE A 1 386 ? 9.664 -16.516 5.059 1 93.75 386 PHE A O 1
ATOM 2987 N N . LEU A 1 387 ? 8.734 -14.875 3.955 1 88.56 387 LEU A N 1
ATOM 2988 C CA . LEU A 1 387 ? 8.477 -14.039 5.117 1 88.56 387 LEU A CA 1
ATOM 2989 C C . LEU A 1 387 ? 7.738 -14.82 6.199 1 88.56 387 LEU A C 1
ATOM 2991 O O . LEU A 1 387 ? 8.016 -14.656 7.391 1 88.56 387 LEU A O 1
ATOM 2995 N N . ALA A 1 388 ? 6.82 -15.727 5.781 1 79.75 388 ALA A N 1
ATOM 2996 C CA . ALA A 1 388 ? 6.152 -16.672 6.664 1 79.75 388 ALA A CA 1
ATOM 2997 C C . ALA A 1 388 ? 5.926 -18.016 5.961 1 79.75 388 ALA A C 1
ATOM 2999 O O . ALA A 1 388 ? 5.852 -18.078 4.73 1 79.75 388 ALA A O 1
ATOM 3000 N N . PRO A 1 389 ? 6.012 -19.047 6.781 1 84.06 389 PRO A N 1
ATOM 3001 C CA . PRO A 1 389 ? 5.664 -20.328 6.152 1 84.06 389 PRO A CA 1
ATOM 3002 C C . PRO A 1 389 ? 4.262 -20.328 5.555 1 84.06 389 PRO A C 1
ATOM 3004 O O . PRO A 1 389 ? 3.4 -19.547 5.984 1 84.06 389 PRO A O 1
ATOM 3007 N N . PHE A 1 390 ? 4.176 -21.094 4.48 1 87.81 390 PHE A N 1
ATOM 3008 C CA . PHE A 1 390 ? 2.818 -21.25 3.965 1 87.81 390 PHE A CA 1
ATOM 3009 C C . PHE A 1 390 ? 1.918 -21.906 5.008 1 87.81 390 PHE A C 1
ATOM 3011 O O . PHE A 1 390 ? 2.398 -22.406 6.027 1 87.81 390 PHE A O 1
ATOM 3018 N N . ASN A 1 391 ? 0.652 -21.875 4.867 1 92.62 391 ASN A N 1
ATOM 3019 C CA . ASN A 1 391 ? -0.312 -22.25 5.895 1 92.62 391 ASN A CA 1
ATOM 3020 C C . ASN A 1 391 ? -0.608 -23.75 5.859 1 92.62 391 ASN A C 1
ATOM 3022 O O . ASN A 1 391 ? -1.651 -24.188 6.348 1 92.62 391 ASN A O 1
ATOM 3026 N N . GLY A 1 392 ? 0.208 -24.562 5.203 1 94.94 392 GLY A N 1
ATOM 3027 C CA . GLY A 1 392 ? 0.087 -26.016 5.227 1 94.94 392 GLY A CA 1
ATOM 3028 C C . GLY A 1 392 ? -0.781 -26.562 4.105 1 94.94 392 GLY A C 1
ATOM 3029 O O . GLY A 1 392 ? -1.212 -25.812 3.229 1 94.94 392 GLY A O 1
ATOM 3030 N N . TYR A 1 393 ? -0.885 -27.906 4.113 1 95.25 393 TYR A N 1
ATOM 3031 C CA . TYR A 1 393 ? -1.751 -28.594 3.164 1 95.25 393 TYR A CA 1
ATOM 3032 C C . TYR A 1 393 ? -3.152 -28.781 3.734 1 95.25 393 TYR A C 1
ATOM 3034 O O . TYR A 1 393 ? -3.316 -29.281 4.848 1 95.25 393 TYR A O 1
ATOM 3042 N N . TYR A 1 394 ? -4.125 -28.344 2.945 1 96.56 394 TYR A N 1
ATOM 3043 C CA . TYR A 1 394 ? -5.504 -28.344 3.424 1 96.56 394 TYR A CA 1
ATOM 3044 C C . TYR A 1 394 ? -5.945 -29.734 3.834 1 96.56 394 TYR A C 1
ATOM 3046 O O . TYR A 1 394 ? -5.895 -30.672 3.031 1 96.56 394 TYR A O 1
ATOM 3054 N N . GLY A 1 395 ? -6.316 -29.922 5.082 1 94.44 395 GLY A N 1
ATOM 3055 C CA . GLY A 1 395 ? -6.82 -31.188 5.582 1 94.44 395 GLY A CA 1
ATOM 3056 C C . GLY A 1 395 ? -5.75 -32.25 5.672 1 94.44 395 GLY A C 1
ATOM 3057 O O . GLY A 1 395 ? -6.062 -33.469 5.727 1 94.44 395 GLY A O 1
ATOM 3058 N N . ASN A 1 396 ? -4.562 -31.891 5.602 1 93.75 396 ASN A N 1
ATOM 3059 C CA . ASN A 1 396 ? -3.479 -32.844 5.621 1 93.75 396 ASN A CA 1
ATOM 3060 C C . ASN A 1 396 ? -2.359 -32.438 6.566 1 93.75 396 ASN A C 1
ATOM 3062 O O . ASN A 1 396 ? -1.263 -32.094 6.125 1 93.75 396 ASN A O 1
ATOM 3066 N N . PRO A 1 397 ? -2.576 -32.562 7.832 1 94.25 397 PRO A N 1
ATOM 3067 C CA . PRO A 1 397 ? -1.588 -32.125 8.82 1 94.25 397 PRO A CA 1
ATOM 3068 C C . PRO A 1 397 ? -0.29 -32.938 8.75 1 94.25 397 PRO A C 1
ATOM 3070 O O . PRO A 1 397 ? 0.788 -32.406 9.016 1 94.25 397 PRO A O 1
ATOM 3073 N N . GLU A 1 398 ? -0.396 -34.188 8.414 1 92.5 398 GLU A N 1
ATOM 3074 C CA . GLU A 1 398 ? 0.796 -35.031 8.344 1 92.5 398 GLU A CA 1
ATOM 3075 C C . GLU A 1 398 ? 1.739 -34.531 7.242 1 92.5 398 GLU A C 1
ATOM 3077 O O . GLU A 1 398 ? 2.941 -34.375 7.469 1 92.5 398 GLU A O 1
ATOM 3082 N N . ALA A 1 399 ? 1.213 -34.312 6.082 1 90 399 ALA A N 1
ATOM 3083 C CA . ALA A 1 399 ? 2.027 -33.812 4.98 1 90 399 ALA A CA 1
ATOM 3084 C C . ALA A 1 399 ? 2.602 -32.438 5.316 1 90 399 ALA A C 1
ATOM 3086 O O . ALA A 1 399 ? 3.73 -32.125 4.934 1 90 399 ALA A O 1
ATOM 3087 N N . THR A 1 400 ? 1.821 -31.656 6.059 1 94.62 400 THR A N 1
ATOM 3088 C CA . THR A 1 400 ? 2.26 -30.328 6.461 1 94.62 400 THR A CA 1
ATOM 3089 C C . THR A 1 400 ? 3.475 -30.406 7.379 1 94.62 400 THR A C 1
ATOM 3091 O O . THR A 1 400 ? 4.48 -29.734 7.148 1 94.62 400 THR A O 1
ATOM 3094 N N . LYS A 1 401 ? 3.377 -31.25 8.328 1 93.44 401 LYS A N 1
ATOM 3095 C CA . LYS A 1 401 ? 4.457 -31.422 9.297 1 93.44 401 LYS A CA 1
ATOM 3096 C C . LYS A 1 401 ? 5.715 -31.969 8.617 1 93.44 401 LYS A C 1
ATOM 3098 O O . LYS A 1 401 ? 6.832 -31.609 8.992 1 93.44 401 LYS A O 1
ATOM 3103 N N . ALA A 1 402 ? 5.508 -32.781 7.688 1 90 402 ALA A N 1
ATOM 3104 C CA . ALA A 1 402 ? 6.629 -33.406 6.984 1 90 402 ALA A CA 1
ATOM 3105 C C . ALA A 1 402 ? 7.348 -32.406 6.094 1 90 402 ALA A C 1
ATOM 3107 O O . ALA A 1 402 ? 8.547 -32.531 5.836 1 90 402 ALA A O 1
ATOM 3108 N N . THR A 1 403 ? 6.668 -31.422 5.656 1 92.12 403 THR A N 1
ATOM 3109 C CA . THR A 1 403 ? 7.203 -30.484 4.68 1 92.12 403 THR A CA 1
ATOM 3110 C C . THR A 1 403 ? 7.801 -29.266 5.379 1 92.12 403 THR A C 1
ATOM 3112 O O . THR A 1 403 ? 8.828 -28.734 4.945 1 92.12 403 THR A O 1
ATOM 3115 N N . ILE A 1 404 ? 7.18 -28.828 6.441 1 94.12 404 ILE A N 1
ATOM 3116 C CA . ILE A 1 404 ? 7.684 -27.688 7.188 1 94.12 404 ILE A CA 1
ATOM 3117 C C . ILE A 1 404 ? 8.523 -28.156 8.367 1 94.12 404 ILE A C 1
ATOM 3119 O O . ILE A 1 404 ? 8.016 -28.797 9.289 1 94.12 404 ILE A O 1
ATOM 3123 N N . GLU A 1 405 ? 9.758 -27.812 8.289 1 89.81 405 GLU A N 1
ATOM 3124 C CA . GLU A 1 405 ? 10.641 -28.25 9.375 1 89.81 405 GLU A CA 1
ATOM 3125 C C . GLU A 1 405 ? 10.484 -27.359 10.602 1 89.81 405 GLU A C 1
ATOM 3127 O O . GLU A 1 405 ? 9.805 -26.328 10.547 1 89.81 405 GLU A O 1
ATOM 3132 N N . GLU A 1 406 ? 11.062 -27.656 11.695 1 88.81 406 GLU A N 1
ATOM 3133 C CA . GLU A 1 406 ? 10.82 -27.078 13.008 1 88.81 406 GLU A CA 1
ATOM 3134 C C . GLU A 1 406 ? 11.195 -25.594 13.039 1 88.81 406 GLU A C 1
ATOM 3136 O O . GLU A 1 406 ? 10.602 -24.812 13.773 1 88.81 406 GLU A O 1
ATOM 3141 N N . ARG A 1 407 ? 12.18 -25.266 12.273 1 93.12 407 ARG A N 1
ATOM 3142 C CA . ARG A 1 407 ? 12.648 -23.891 12.266 1 93.12 407 ARG A CA 1
ATOM 3143 C C . ARG A 1 407 ? 11.852 -23.047 11.289 1 93.12 407 ARG A C 1
ATOM 3145 O O . ARG A 1 407 ? 12.18 -21.875 11.047 1 93.12 407 ARG A O 1
ATOM 3152 N N . GLY A 1 408 ? 10.766 -23.625 10.602 1 93.31 408 GLY A N 1
ATOM 3153 C CA . GLY A 1 408 ? 9.859 -22.891 9.727 1 93.31 408 GLY A CA 1
ATOM 3154 C C . GLY A 1 408 ? 10.273 -22.938 8.266 1 93.31 408 GLY A C 1
ATOM 3155 O O . GLY A 1 408 ? 9.664 -22.266 7.426 1 93.31 408 GLY A O 1
ATOM 3156 N N . TYR A 1 409 ? 11.297 -23.641 7.953 1 95.88 409 TYR A N 1
ATOM 3157 C CA . TYR A 1 409 ? 11.719 -23.797 6.566 1 95.88 409 TYR A CA 1
ATOM 3158 C C . TYR A 1 409 ? 10.93 -24.891 5.871 1 95.88 409 TYR A C 1
ATOM 3160 O O . TYR A 1 409 ? 10.602 -25.906 6.48 1 95.88 409 TYR A O 1
ATOM 3168 N N . THR A 1 410 ? 10.672 -24.688 4.617 1 95.62 410 THR A N 1
ATOM 3169 C CA . THR A 1 410 ? 10.008 -25.656 3.756 1 95.62 410 THR A CA 1
ATOM 3170 C C . THR A 1 410 ? 11.031 -26.562 3.074 1 95.62 410 THR A C 1
ATOM 3172 O O . THR A 1 410 ? 11.984 -26.078 2.457 1 95.62 410 THR A O 1
ATOM 3175 N N . ARG A 1 411 ? 10.805 -27.812 3.191 1 92.31 411 ARG A N 1
ATOM 3176 C CA . ARG A 1 411 ? 11.625 -28.766 2.447 1 92.31 411 ARG A CA 1
ATOM 3177 C C . ARG A 1 411 ? 11.242 -28.781 0.97 1 92.31 411 ARG A C 1
ATOM 3179 O O . ARG A 1 411 ? 10.117 -29.125 0.616 1 92.31 411 ARG A O 1
ATOM 3186 N N . SER A 1 412 ? 12.195 -28.438 0.149 1 89.31 412 SER A N 1
ATOM 3187 C CA . SER A 1 412 ? 11.875 -28.312 -1.271 1 89.31 412 SER A CA 1
ATOM 3188 C C . SER A 1 412 ? 11.852 -29.672 -1.954 1 89.31 412 SER A C 1
ATOM 3190 O O . SER A 1 412 ? 11.258 -29.828 -3.023 1 89.31 412 SER A O 1
ATOM 3192 N N . GLY A 1 413 ? 12.523 -30.625 -1.361 1 84.94 413 GLY A N 1
ATOM 3193 C CA . GLY A 1 413 ? 12.695 -31.906 -2.002 1 84.94 413 GLY A CA 1
ATOM 3194 C C . GLY A 1 413 ? 13.797 -31.922 -3.043 1 84.94 413 GLY A C 1
ATOM 3195 O O . GLY A 1 413 ? 14.062 -32.969 -3.66 1 84.94 413 GLY A O 1
ATOM 3196 N N . ASP A 1 414 ? 14.508 -30.828 -3.199 1 83.94 414 ASP A N 1
ATOM 3197 C CA . ASP A 1 414 ? 15.609 -30.719 -4.148 1 83.94 414 ASP A CA 1
ATOM 3198 C C . ASP A 1 414 ? 16.953 -30.781 -3.438 1 83.94 414 ASP A C 1
ATOM 3200 O O . ASP A 1 414 ? 17.078 -30.359 -2.287 1 83.94 414 ASP A O 1
ATOM 3204 N N . ILE A 1 415 ? 17.906 -31.359 -4.191 1 86.44 415 ILE A N 1
ATOM 3205 C CA . ILE A 1 415 ? 19.281 -31.391 -3.719 1 86.44 415 ILE A CA 1
ATOM 3206 C C . ILE A 1 415 ? 20.109 -30.391 -4.512 1 86.44 415 ILE A C 1
ATOM 3208 O O . ILE A 1 415 ? 20.016 -30.312 -5.738 1 86.44 415 ILE A O 1
ATOM 3212 N N . GLY A 1 416 ? 20.812 -29.578 -3.799 1 92.5 416 GLY A N 1
ATOM 3213 C CA . GLY A 1 416 ? 21.625 -28.578 -4.48 1 92.5 416 GLY A CA 1
ATOM 3214 C C . GLY A 1 416 ? 22.688 -27.953 -3.59 1 92.5 416 GLY A C 1
ATOM 3215 O O . GLY A 1 416 ? 23.016 -28.5 -2.529 1 92.5 416 GLY A O 1
ATOM 3216 N N . TYR A 1 417 ? 23.375 -26.938 -4.055 1 93.69 417 TYR A N 1
ATOM 3217 C CA . TYR A 1 417 ? 24.375 -26.172 -3.318 1 93.69 417 TYR A CA 1
ATOM 3218 C C . TYR A 1 417 ? 24.422 -24.719 -3.795 1 93.69 417 TYR A C 1
ATOM 3220 O O . TYR A 1 417 ? 23.922 -24.406 -4.875 1 93.69 417 TYR A O 1
ATOM 3228 N N . PHE A 1 418 ? 24.906 -23.859 -2.959 1 97.5 418 PHE A N 1
ATOM 3229 C CA . PHE A 1 418 ? 25.172 -22.469 -3.326 1 97.5 418 PHE A CA 1
ATOM 3230 C C . PHE A 1 418 ? 26.656 -22.25 -3.572 1 97.5 418 PHE A C 1
ATOM 3232 O O . PHE A 1 418 ? 27.5 -22.781 -2.846 1 97.5 418 PHE A O 1
ATOM 3239 N N . ASP A 1 419 ? 26.969 -21.484 -4.602 1 95.12 419 ASP A N 1
ATOM 3240 C CA . ASP A 1 419 ? 28.375 -21.125 -4.793 1 95.12 419 ASP A CA 1
ATOM 3241 C C . ASP A 1 419 ? 28.734 -19.891 -3.973 1 95.12 419 ASP A C 1
ATOM 3243 O O . ASP A 1 419 ? 27.938 -19.406 -3.174 1 95.12 419 ASP A O 1
ATOM 3247 N N . LYS A 1 420 ? 29.953 -19.375 -4.102 1 94.75 420 LYS A N 1
ATOM 3248 C CA . LYS A 1 420 ? 30.484 -18.297 -3.281 1 94.75 420 LYS A CA 1
ATOM 3249 C C . LYS A 1 420 ? 29.766 -16.969 -3.57 1 94.75 420 LYS A C 1
ATOM 3251 O O . LYS A 1 420 ? 29.734 -16.078 -2.729 1 94.75 420 LYS A O 1
ATOM 3256 N N . ASP A 1 421 ? 29.172 -16.922 -4.789 1 95 421 ASP A N 1
ATOM 3257 C CA . ASP A 1 421 ? 28.5 -15.68 -5.195 1 95 421 ASP A CA 1
ATOM 3258 C C . ASP A 1 421 ? 27.016 -15.727 -4.855 1 95 421 ASP A C 1
ATOM 3260 O O . ASP A 1 421 ? 26.266 -14.789 -5.156 1 95 421 ASP A O 1
ATOM 3264 N N . GLY A 1 422 ? 26.516 -16.859 -4.305 1 96.94 422 GLY A N 1
ATOM 3265 C CA . GLY A 1 422 ? 25.141 -16.953 -3.842 1 96.94 422 GLY A CA 1
ATOM 3266 C C . GLY A 1 422 ? 24.203 -17.547 -4.879 1 96.94 422 GLY A C 1
ATOM 3267 O O . GLY A 1 422 ? 22.984 -17.375 -4.781 1 96.94 422 GLY A O 1
ATOM 3268 N N . TYR A 1 423 ? 24.797 -18.125 -5.898 1 96.56 423 TYR A N 1
ATOM 3269 C CA . TYR A 1 423 ? 23.984 -18.781 -6.91 1 96.56 423 TYR A CA 1
ATOM 3270 C C . TYR A 1 423 ? 23.672 -20.219 -6.512 1 96.56 423 TYR A C 1
ATOM 3272 O O . TYR A 1 423 ? 24.547 -20.953 -6.078 1 96.56 423 TYR A O 1
ATOM 3280 N N . LEU A 1 424 ? 22.453 -20.594 -6.676 1 97 424 LEU A N 1
ATOM 3281 C CA . LEU A 1 424 ? 21.984 -21.938 -6.359 1 97 424 LEU A CA 1
ATOM 3282 C C . LEU A 1 424 ? 22.109 -22.859 -7.57 1 97 424 LEU A C 1
ATOM 3284 O O . LEU A 1 424 ? 21.797 -22.469 -8.695 1 97 424 LEU A O 1
ATOM 3288 N N . TYR A 1 425 ? 22.656 -23.969 -7.344 1 91.12 425 TYR A N 1
ATOM 3289 C CA . TYR A 1 425 ? 22.719 -25.047 -8.32 1 91.12 425 TYR A CA 1
ATOM 3290 C C . TYR A 1 425 ? 21.922 -26.266 -7.852 1 91.12 425 TYR A C 1
ATOM 3292 O O . TYR A 1 425 ? 22.109 -26.734 -6.727 1 91.12 425 TYR A O 1
ATOM 3300 N N . LEU A 1 426 ? 21 -26.688 -8.688 1 87.12 426 LEU A N 1
ATOM 3301 C CA . LEU A 1 426 ? 20.219 -27.875 -8.375 1 87.12 426 LEU A CA 1
ATOM 3302 C C . LEU A 1 426 ? 20.781 -29.094 -9.078 1 87.12 426 LEU A C 1
ATOM 3304 O O . LEU A 1 426 ? 21.062 -29.062 -10.281 1 87.12 426 LEU A O 1
ATOM 3308 N N . ILE A 1 427 ? 21.062 -30.094 -8.375 1 74.62 427 ILE A N 1
ATOM 3309 C CA . ILE A 1 427 ? 21.703 -31.281 -8.906 1 74.62 427 ILE A CA 1
ATOM 3310 C C . ILE A 1 427 ? 20.641 -32.344 -9.18 1 74.62 427 ILE A C 1
ATOM 3312 O O . ILE A 1 427 ? 20.656 -33 -10.242 1 74.62 427 ILE A O 1
ATOM 3316 N N . ASP A 1 428 ? 19.922 -32.719 -8.141 1 65.19 428 ASP A N 1
ATOM 3317 C CA . ASP A 1 428 ? 18.969 -33.812 -8.242 1 65.19 428 ASP A CA 1
ATOM 3318 C C . ASP A 1 428 ? 17.734 -33.531 -7.371 1 65.19 428 ASP A C 1
ATOM 3320 O O . ASP A 1 428 ? 17.703 -32.594 -6.598 1 65.19 428 ASP A O 1
ATOM 3324 N N . ARG A 1 429 ? 16.547 -34.188 -7.875 1 56.84 429 ARG A N 1
ATOM 3325 C CA . ARG A 1 429 ? 15.422 -34.219 -6.945 1 56.84 429 ARG A CA 1
ATOM 3326 C C . ARG A 1 429 ? 15.547 -35.375 -5.961 1 56.84 429 ARG A C 1
ATOM 3328 O O . ARG A 1 429 ? 16.078 -36.438 -6.309 1 56.84 429 ARG A O 1
ATOM 3335 N N . GLN A 1 430 ? 15.352 -34.969 -4.73 1 51.59 430 GLN A N 1
ATOM 3336 C CA . GLN A 1 430 ? 15.445 -36.062 -3.758 1 51.59 430 GLN A CA 1
ATOM 3337 C C . GLN A 1 430 ? 14.602 -37.25 -4.191 1 51.59 430 GLN A C 1
ATOM 3339 O O . GLN A 1 430 ? 15.023 -38.406 -4.031 1 51.59 430 GLN A O 1
ATOM 3344 N N . LYS A 1 431 ? 13.203 -37.062 -4.535 1 52.97 431 LYS A N 1
ATOM 3345 C CA . LYS A 1 431 ? 12.281 -38.156 -4.738 1 52.97 431 LYS A CA 1
ATOM 3346 C C . LYS A 1 431 ? 11.922 -38.312 -6.211 1 52.97 431 LYS A C 1
ATOM 3348 O O . LYS A 1 431 ? 11.469 -37.375 -6.852 1 52.97 431 LYS A O 1
ATOM 3353 N N . ASP A 1 432 ? 12.406 -39.188 -6.938 1 56 432 ASP A N 1
ATOM 3354 C CA . ASP A 1 432 ? 12.164 -39.719 -8.281 1 56 432 ASP A CA 1
ATOM 3355 C C . ASP A 1 432 ? 11.062 -38.906 -8.984 1 56 432 ASP A C 1
ATOM 3357 O O . ASP A 1 432 ? 10.547 -39.344 -10.016 1 56 432 ASP A O 1
ATOM 3361 N N . ILE A 1 433 ? 10.695 -37.688 -8.594 1 60.44 433 ILE A N 1
ATOM 3362 C CA . ILE A 1 433 ? 9.617 -36.938 -9.227 1 60.44 433 ILE A CA 1
ATOM 3363 C C . ILE A 1 433 ? 10.172 -36.125 -10.383 1 60.44 433 ILE A C 1
ATOM 3365 O O . ILE A 1 433 ? 11.266 -35.562 -10.289 1 60.44 433 ILE A O 1
ATOM 3369 N N . PHE A 1 434 ? 9.477 -36.344 -11.625 1 68.81 434 PHE A N 1
ATOM 3370 C CA . PHE A 1 434 ? 9.922 -35.562 -12.781 1 68.81 434 PHE A CA 1
ATOM 3371 C C . PHE A 1 434 ? 8.781 -34.719 -13.336 1 68.81 434 PHE A C 1
ATOM 3373 O O . PHE A 1 434 ? 7.664 -34.75 -12.82 1 68.81 434 PHE A O 1
ATOM 3380 N N . LYS A 1 435 ? 9.062 -33.75 -14.164 1 73 435 LYS A N 1
ATOM 3381 C CA . LYS A 1 435 ? 8.047 -32.812 -14.648 1 73 435 LYS A CA 1
ATOM 3382 C C . LYS A 1 435 ? 7.777 -33 -16.141 1 73 435 LYS A C 1
ATOM 3384 O O . LYS A 1 435 ? 8.711 -33.094 -16.938 1 73 435 LYS A O 1
ATOM 3389 N N . TYR A 1 436 ? 6.453 -33.188 -16.547 1 76.88 436 TYR A N 1
ATOM 3390 C CA . TYR A 1 436 ? 5.988 -33.125 -17.922 1 76.88 436 TYR A CA 1
ATOM 3391 C C . TYR A 1 436 ? 5.266 -31.828 -18.219 1 76.88 436 TYR A C 1
ATOM 3393 O O . TYR A 1 436 ? 4.133 -31.625 -17.766 1 76.88 436 TYR A O 1
ATOM 3401 N N . ARG A 1 437 ? 5.949 -30.906 -18.875 1 67.88 437 ARG A N 1
ATOM 3402 C CA . ARG A 1 437 ? 5.402 -29.625 -19.297 1 67.88 437 ARG A CA 1
ATOM 3403 C C . ARG A 1 437 ? 4.891 -28.812 -18.109 1 67.88 437 ARG A C 1
ATOM 3405 O O . ARG A 1 437 ? 3.758 -28.328 -18.125 1 67.88 437 ARG A O 1
ATOM 3412 N N . GLY A 1 438 ? 5.66 -28.875 -17.125 1 64.62 438 GLY A N 1
ATOM 3413 C CA . GLY A 1 438 ? 5.387 -28.047 -15.969 1 64.62 438 GLY A CA 1
ATOM 3414 C C . GLY A 1 438 ? 4.613 -28.766 -14.883 1 64.62 438 GLY A C 1
ATOM 3415 O O . GLY A 1 438 ? 4.449 -28.234 -13.773 1 64.62 438 GLY A O 1
ATOM 3416 N N . PHE A 1 439 ? 3.988 -29.984 -15.266 1 66.88 439 PHE A N 1
ATOM 3417 C CA . PHE A 1 439 ? 3.236 -30.75 -14.281 1 66.88 439 PHE A CA 1
ATOM 3418 C C . PHE A 1 439 ? 4.125 -31.797 -13.617 1 66.88 439 PHE A C 1
ATOM 3420 O O . PHE A 1 439 ? 4.902 -32.469 -14.297 1 66.88 439 PHE A O 1
ATOM 3427 N N . HIS A 1 440 ? 4.078 -31.875 -12.336 1 68.44 440 HIS A N 1
ATOM 3428 C CA . HIS A 1 440 ? 4.809 -32.906 -11.609 1 68.44 440 HIS A CA 1
ATOM 3429 C C . HIS A 1 440 ? 4.215 -34.281 -11.859 1 68.44 440 HIS A C 1
ATOM 3431 O O . HIS A 1 440 ? 2.992 -34.469 -11.852 1 68.44 440 HIS A O 1
ATOM 3437 N N . VAL A 1 441 ? 5.09 -35.188 -12.242 1 74.19 441 VAL A N 1
ATOM 3438 C CA . VAL A 1 441 ? 4.676 -36.594 -12.438 1 74.19 441 VAL A CA 1
ATOM 3439 C C . VAL A 1 441 ? 5.363 -37.469 -11.406 1 74.19 441 VAL A C 1
ATOM 3441 O O . VAL A 1 441 ? 6.59 -37.469 -11.281 1 74.19 441 VAL A O 1
ATOM 3444 N N . SER A 1 442 ? 4.688 -37.969 -10.586 1 69.69 442 SER A N 1
ATOM 3445 C CA . SER A 1 442 ? 5.188 -38.906 -9.609 1 69.69 442 SER A CA 1
ATOM 3446 C C . SER A 1 442 ? 5.312 -40.312 -10.219 1 69.69 442 SER A C 1
ATOM 3448 O O . SER A 1 442 ? 4.309 -40.969 -10.523 1 69.69 442 SER A O 1
ATOM 3450 N N . PRO A 1 443 ? 6.566 -40.75 -10.438 1 79.88 443 PRO A N 1
ATOM 3451 C CA . PRO A 1 443 ? 6.715 -42.094 -10.992 1 79.88 443 PRO A CA 1
ATOM 3452 C C . PRO A 1 443 ? 5.996 -43.156 -10.156 1 79.88 443 PRO A C 1
ATOM 3454 O O . PRO A 1 443 ? 5.375 -44.062 -10.719 1 79.88 443 PRO A O 1
ATOM 3457 N N . SER A 1 444 ? 5.984 -42.906 -8.859 1 68.56 444 SER A N 1
ATOM 3458 C CA . SER A 1 444 ? 5.375 -43.906 -7.984 1 68.56 444 SER A CA 1
ATOM 3459 C C . SER A 1 444 ? 3.865 -43.969 -8.188 1 68.56 444 SER A C 1
ATOM 3461 O O . SER A 1 444 ? 3.266 -45.031 -8.109 1 68.56 444 SER A O 1
ATOM 3463 N N . GLU A 1 445 ? 3.326 -42.812 -8.453 1 72.56 445 GLU A N 1
ATOM 3464 C CA . GLU A 1 445 ? 1.896 -42.812 -8.75 1 72.56 445 GLU A CA 1
ATOM 3465 C C . GLU A 1 445 ? 1.585 -43.625 -9.992 1 72.56 445 GLU A C 1
ATOM 3467 O O . GLU A 1 445 ? 0.67 -44.469 -9.992 1 72.56 445 GLU A O 1
ATOM 3472 N N . LEU A 1 446 ? 2.248 -43.406 -10.953 1 85.19 446 LEU A N 1
ATOM 3473 C CA . LEU A 1 446 ? 2.027 -44.125 -12.203 1 85.19 446 LEU A CA 1
ATOM 3474 C C . LEU A 1 446 ? 2.342 -45.594 -12.039 1 85.19 446 LEU A C 1
ATOM 3476 O O . LEU A 1 446 ? 1.642 -46.469 -12.586 1 85.19 446 LEU A O 1
ATOM 3480 N N . GLU A 1 447 ? 3.346 -45.938 -11.273 1 81.12 447 GLU A N 1
ATOM 3481 C CA . GLU A 1 447 ? 3.695 -47.344 -11 1 81.12 447 GLU A CA 1
ATOM 3482 C C . GLU A 1 447 ? 2.559 -48.062 -10.281 1 81.12 447 GLU A C 1
ATOM 3484 O O . GLU A 1 447 ? 2.213 -49.188 -10.633 1 81.12 447 GLU A O 1
ATOM 3489 N N . SER A 1 448 ? 1.992 -47.281 -9.375 1 75.56 448 SER A N 1
ATOM 3490 C CA . SER A 1 448 ? 0.88 -47.875 -8.641 1 75.56 448 SER A CA 1
ATOM 3491 C C . SER A 1 448 ? -0.286 -48.188 -9.57 1 75.56 448 SER A C 1
ATOM 3493 O O . SER A 1 448 ? -0.979 -49.188 -9.391 1 75.56 448 SER A O 1
ATOM 3495 N N . ILE A 1 449 ? -0.501 -47.406 -10.469 1 82 449 ILE A N 1
ATOM 3496 C CA . ILE A 1 449 ? -1.573 -47.594 -11.438 1 82 449 ILE A CA 1
ATOM 3497 C C . ILE A 1 449 ? -1.235 -48.812 -12.328 1 82 449 ILE A C 1
ATOM 3499 O O . ILE A 1 449 ? -2.057 -49.688 -12.5 1 82 449 ILE A O 1
ATOM 3503 N N . VAL A 1 450 ? -0.08 -48.875 -12.867 1 89.44 450 VAL A N 1
ATOM 3504 C CA . VAL A 1 450 ? 0.34 -49.906 -13.797 1 89.44 450 VAL A CA 1
ATOM 3505 C C . VAL A 1 450 ? 0.362 -51.281 -13.086 1 89.44 450 VAL A C 1
ATOM 3507 O O . VAL A 1 450 ? 0.017 -52.281 -13.68 1 89.44 450 VAL A O 1
ATOM 3510 N N . GLU A 1 451 ? 0.683 -51.188 -11.82 1 78.94 451 GLU A N 1
ATOM 3511 C CA . GLU A 1 451 ? 0.79 -52.438 -11.031 1 78.94 451 GLU A CA 1
ATOM 3512 C C . GLU A 1 451 ? -0.565 -53.125 -10.898 1 78.94 451 GLU A C 1
ATOM 3514 O O . GLU A 1 451 ? -0.634 -54.312 -10.617 1 78.94 451 GLU A O 1
ATOM 3519 N N . ARG A 1 452 ? -1.543 -52.375 -11.055 1 78.56 452 ARG A N 1
ATOM 3520 C CA . ARG A 1 452 ? -2.881 -52.938 -10.93 1 78.56 452 ARG A CA 1
ATOM 3521 C C . ARG A 1 452 ? -3.229 -53.812 -12.141 1 78.56 452 ARG A C 1
ATOM 3523 O O . ARG A 1 452 ? -4.203 -54.562 -12.109 1 78.56 452 ARG A O 1
ATOM 3530 N N . LEU A 1 453 ? -2.543 -53.719 -13.133 1 82.81 453 LEU A N 1
ATOM 3531 C CA . LEU A 1 453 ? -2.797 -54.5 -14.336 1 82.81 453 LEU A CA 1
ATOM 3532 C C . LEU A 1 453 ? -2.316 -55.938 -14.172 1 82.81 453 LEU A C 1
ATOM 3534 O O . LEU A 1 453 ? -1.175 -56.156 -13.773 1 82.81 453 LEU A O 1
ATOM 3538 N N . ASP A 1 454 ? -3.23 -56.781 -14.523 1 83.5 454 ASP A N 1
ATOM 3539 C CA . ASP A 1 454 ? -2.852 -58.188 -14.508 1 83.5 454 ASP A CA 1
ATOM 3540 C C . ASP A 1 454 ? -1.764 -58.469 -15.539 1 83.5 454 ASP A C 1
ATOM 3542 O O . ASP A 1 454 ? -1.827 -58 -16.672 1 83.5 454 ASP A O 1
ATOM 3546 N N . GLY A 1 455 ? -0.688 -59.156 -15.109 1 85 455 GLY A N 1
ATOM 3547 C CA . GLY A 1 455 ? 0.385 -59.531 -16.016 1 85 455 GLY A CA 1
ATOM 3548 C C . GLY A 1 455 ? 1.649 -58.719 -15.812 1 85 455 GLY A C 1
ATOM 3549 O O . GLY A 1 455 ? 2.672 -58.969 -16.453 1 85 455 GLY A O 1
ATOM 3550 N N . VAL A 1 456 ? 1.546 -57.75 -14.977 1 87.38 456 VAL A N 1
ATOM 3551 C CA . VAL A 1 456 ? 2.715 -56.938 -14.648 1 87.38 456 VAL A CA 1
ATOM 3552 C C . VAL A 1 456 ? 3.402 -57.5 -13.406 1 87.38 456 VAL A C 1
ATOM 3554 O O . VAL A 1 456 ? 2.791 -57.594 -12.336 1 87.38 456 VAL A O 1
ATOM 3557 N N . ARG A 1 457 ? 4.637 -57.906 -13.523 1 80.94 457 ARG A N 1
ATOM 3558 C CA . ARG A 1 457 ? 5.426 -58.375 -12.398 1 80.94 457 ARG A CA 1
ATOM 3559 C C . ARG A 1 457 ? 6.109 -57.219 -11.68 1 80.94 457 ARG A C 1
ATOM 3561 O O . ARG A 1 457 ? 6.043 -57.125 -10.453 1 80.94 457 ARG A O 1
ATOM 3568 N N . GLU A 1 458 ? 6.805 -56.406 -12.477 1 81.69 458 GLU A N 1
ATOM 3569 C CA . GLU A 1 458 ? 7.477 -55.219 -11.969 1 81.69 458 GLU A CA 1
ATOM 3570 C C . GLU A 1 458 ? 7.297 -54.031 -12.914 1 81.69 458 GLU A C 1
ATOM 3572 O O . GLU A 1 458 ? 7.152 -54.219 -14.125 1 81.69 458 GLU A O 1
ATOM 3577 N N . VAL A 1 459 ? 7.203 -52.938 -12.367 1 87.5 459 VAL A N 1
ATOM 3578 C CA . VAL A 1 459 ? 7.125 -51.719 -13.164 1 87.5 459 VAL A CA 1
ATOM 3579 C C . VAL A 1 459 ? 8.016 -50.656 -12.555 1 87.5 459 VAL A C 1
ATOM 3581 O O . VAL A 1 459 ? 8.141 -50.562 -11.328 1 87.5 459 VAL A O 1
ATOM 3584 N N . CYS A 1 460 ? 8.734 -49.844 -13.391 1 85.44 460 CYS A N 1
ATOM 3585 C CA . CYS A 1 460 ? 9.492 -48.656 -13.062 1 85.44 460 CYS A CA 1
ATOM 3586 C C . CYS A 1 460 ? 9.203 -47.531 -14.062 1 85.44 460 CYS A C 1
ATOM 3588 O O . CYS A 1 460 ? 9.422 -47.688 -15.266 1 85.44 460 CYS A O 1
ATOM 3590 N N . VAL A 1 461 ? 8.648 -46.5 -13.523 1 88.31 461 VAL A N 1
ATOM 3591 C CA . VAL A 1 461 ? 8.398 -45.375 -14.398 1 88.31 461 VAL A CA 1
ATOM 3592 C C . VAL A 1 461 ? 9.594 -44.406 -14.367 1 88.31 461 VAL A C 1
ATOM 3594 O O . VAL A 1 461 ? 10.102 -44.094 -13.297 1 88.31 461 VAL A O 1
ATOM 3597 N N . VAL A 1 462 ? 10.031 -44.094 -15.508 1 86.12 462 VAL A N 1
ATOM 3598 C CA . VAL A 1 462 ? 11.188 -43.219 -15.648 1 86.12 462 VAL A CA 1
ATOM 3599 C C . VAL A 1 462 ? 10.852 -42.062 -16.594 1 86.12 462 VAL A C 1
ATOM 3601 O O . VAL A 1 462 ? 9.867 -42.125 -17.328 1 86.12 462 VAL A O 1
ATOM 3604 N N . ALA A 1 463 ? 11.617 -41.156 -16.359 1 85.5 463 ALA A N 1
ATOM 3605 C CA . ALA A 1 463 ? 11.461 -40 -17.234 1 85.5 463 ALA A CA 1
ATOM 3606 C C . ALA A 1 463 ? 12.281 -40.156 -18.5 1 85.5 463 ALA A C 1
ATOM 3608 O O . ALA A 1 463 ? 13.445 -40.562 -18.453 1 85.5 463 ALA A O 1
ATOM 3609 N N . VAL A 1 464 ? 11.555 -40.031 -19.672 1 87.06 464 VAL A N 1
ATOM 3610 C CA . VAL A 1 464 ? 12.211 -40 -20.969 1 87.06 464 VAL A CA 1
ATOM 3611 C C . VAL A 1 464 ? 12.125 -38.562 -21.531 1 87.06 464 VAL A C 1
ATOM 3613 O O . VAL A 1 464 ? 11.062 -37.938 -21.516 1 87.06 464 VAL A O 1
ATOM 3616 N N . PRO A 1 465 ? 13.273 -38.062 -21.875 1 84.75 465 PRO A N 1
ATOM 3617 C CA . PRO A 1 465 ? 13.242 -36.688 -22.422 1 84.75 465 PRO A CA 1
ATOM 3618 C C . PRO A 1 465 ? 12.305 -36.562 -23.625 1 84.75 465 PRO A C 1
ATOM 3620 O O . PRO A 1 465 ? 12.273 -37.438 -24.484 1 84.75 465 PRO A O 1
ATOM 3623 N N . GLU A 1 466 ? 11.469 -35.531 -23.578 1 79.75 466 GLU A N 1
ATOM 3624 C CA . GLU A 1 466 ? 10.57 -35.25 -24.703 1 79.75 466 GLU A CA 1
ATOM 3625 C C . GLU A 1 466 ? 11.336 -34.781 -25.922 1 79.75 466 GLU A C 1
ATOM 3627 O O . GLU A 1 466 ? 10.898 -35 -27.062 1 79.75 466 GLU A O 1
ATOM 3632 N N . ASP A 1 467 ? 12.422 -34.125 -25.641 1 75.06 467 ASP A N 1
ATOM 3633 C CA . ASP A 1 467 ? 13.273 -33.594 -26.703 1 75.06 467 ASP A CA 1
ATOM 3634 C C . ASP A 1 467 ? 14.75 -33.688 -26.312 1 75.06 467 ASP A C 1
ATOM 3636 O O . ASP A 1 467 ? 15.078 -34.094 -25.203 1 75.06 467 ASP A O 1
ATOM 3640 N N . ALA A 1 468 ? 15.586 -33.531 -27.312 1 73.94 468 ALA A N 1
ATOM 3641 C CA . ALA A 1 468 ? 17.016 -33.656 -27.094 1 73.94 468 ALA A CA 1
ATOM 3642 C C . ALA A 1 468 ? 17.516 -32.688 -26.031 1 73.94 468 ALA A C 1
ATOM 3644 O O . ALA A 1 468 ? 18.531 -32.938 -25.375 1 73.94 468 ALA A O 1
ATOM 3645 N N . GLU A 1 469 ? 16.656 -31.672 -25.766 1 66.5 469 GLU A N 1
ATOM 3646 C CA . GLU A 1 469 ? 17.078 -30.641 -24.812 1 66.5 469 GLU A CA 1
ATOM 3647 C C . GLU A 1 469 ? 16.5 -30.891 -23.422 1 66.5 469 GLU A C 1
ATOM 3649 O O . GLU A 1 469 ? 16.75 -30.141 -22.5 1 66.5 469 GLU A O 1
ATOM 3654 N N . ASN A 1 470 ? 15.781 -31.969 -23.25 1 70.31 470 ASN A N 1
ATOM 3655 C CA . ASN A 1 470 ? 15.195 -32.375 -21.969 1 70.31 470 ASN A CA 1
ATOM 3656 C C . ASN A 1 470 ? 14.375 -31.281 -21.344 1 70.31 470 ASN A C 1
ATOM 3658 O O . ASN A 1 470 ? 14.477 -31.031 -20.141 1 70.31 470 ASN A O 1
ATOM 3662 N N . THR A 1 471 ? 13.586 -30.547 -22.188 1 66.88 471 THR A N 1
ATOM 3663 C CA . THR A 1 471 ? 12.766 -29.438 -21.703 1 66.88 471 THR A CA 1
ATOM 3664 C C . THR A 1 471 ? 11.555 -29.953 -20.938 1 66.88 471 THR A C 1
ATOM 3666 O O . THR A 1 471 ? 10.906 -29.203 -20.219 1 66.88 471 THR A O 1
ATOM 3669 N N . SER A 1 472 ? 11.203 -31.156 -21.25 1 78.56 472 SER A N 1
ATOM 3670 C CA . SER A 1 472 ? 10.141 -31.875 -20.562 1 78.56 472 SER A CA 1
ATOM 3671 C C . SER A 1 472 ? 10.406 -33.375 -20.531 1 78.56 472 SER A C 1
ATOM 3673 O O . SER A 1 472 ? 11.211 -33.875 -21.312 1 78.56 472 SER A O 1
ATOM 3675 N N . GLU A 1 473 ? 9.914 -34.031 -19.578 1 82.19 473 GLU A N 1
ATOM 3676 C CA . GLU A 1 473 ? 10.109 -35.469 -19.406 1 82.19 473 GLU A CA 1
ATOM 3677 C C . GLU A 1 473 ? 8.781 -36.219 -19.484 1 82.19 473 GLU A C 1
ATOM 3679 O O . GLU A 1 473 ? 7.805 -35.812 -18.844 1 82.19 473 GLU A O 1
ATOM 3684 N N . MET A 1 474 ? 8.797 -37.062 -20.406 1 90 474 MET A N 1
ATOM 3685 C CA . MET A 1 474 ? 7.613 -37.906 -20.578 1 90 474 MET A CA 1
ATOM 3686 C C . MET A 1 474 ? 7.711 -39.188 -19.719 1 90 474 MET A C 1
ATOM 3688 O O . MET A 1 474 ? 8.781 -39.781 -19.625 1 90 474 MET A O 1
ATOM 3692 N N . PRO A 1 475 ? 6.648 -39.469 -19.094 1 90.5 475 PRO A N 1
ATOM 3693 C CA . PRO A 1 475 ? 6.684 -40.719 -18.344 1 90.5 475 PRO A CA 1
ATOM 3694 C C . PRO A 1 475 ? 6.762 -41.969 -19.234 1 90.5 475 PRO A C 1
ATOM 3696 O O . PRO A 1 475 ? 6.012 -42.062 -20.203 1 90.5 475 PRO A O 1
ATOM 3699 N N . ALA A 1 476 ? 7.742 -42.781 -19.016 1 93.31 476 ALA A N 1
ATOM 3700 C CA . ALA A 1 476 ? 7.859 -44.094 -19.641 1 93.31 476 ALA A CA 1
ATOM 3701 C C . ALA A 1 476 ? 7.777 -45.219 -18.609 1 93.31 476 ALA A C 1
ATOM 3703 O O . ALA A 1 476 ? 8.344 -45.094 -17.516 1 93.31 476 ALA A O 1
ATOM 3704 N N . ALA A 1 477 ? 6.969 -46.125 -18.922 1 93.25 477 ALA A N 1
ATOM 3705 C CA . ALA A 1 477 ? 6.879 -47.281 -18.031 1 93.25 477 ALA A CA 1
ATOM 3706 C C . ALA A 1 477 ? 7.789 -48.406 -18.516 1 93.25 477 ALA A C 1
ATOM 3708 O O . ALA A 1 477 ? 7.715 -48.812 -19.672 1 93.25 477 ALA A O 1
ATOM 3709 N N . VAL A 1 478 ? 8.617 -48.75 -17.625 1 92.19 478 VAL A N 1
ATOM 3710 C CA . VAL A 1 478 ? 9.453 -49.906 -17.859 1 92.19 478 VAL A CA 1
ATOM 3711 C C . VAL A 1 478 ? 8.867 -51.125 -17.109 1 92.19 478 VAL A C 1
ATOM 3713 O O . VAL A 1 478 ? 8.734 -51.094 -15.891 1 92.19 478 VAL A O 1
ATOM 3716 N N . ILE A 1 479 ? 8.547 -52.188 -17.922 1 91.69 479 ILE A N 1
ATOM 3717 C CA . ILE A 1 479 ? 7.715 -53.219 -17.344 1 91.69 479 ILE A CA 1
ATOM 3718 C C . ILE A 1 479 ? 8.422 -54.562 -17.5 1 91.69 479 ILE A C 1
ATOM 3720 O O . ILE A 1 479 ? 9.023 -54.844 -18.531 1 91.69 479 ILE A O 1
ATOM 3724 N N . VAL A 1 480 ? 8.43 -55.344 -16.406 1 87.19 480 VAL A N 1
ATOM 3725 C CA . VAL A 1 480 ? 8.695 -56.781 -16.453 1 87.19 480 VAL A CA 1
ATOM 3726 C C . VAL A 1 480 ? 7.383 -57.531 -16.391 1 87.19 480 VAL A C 1
ATOM 3728 O O . VAL A 1 480 ? 6.609 -57.406 -15.445 1 87.19 480 VAL A O 1
ATOM 3731 N N . ARG A 1 481 ? 7.16 -58.312 -17.391 1 88.5 481 ARG A N 1
ATOM 3732 C CA . ARG A 1 481 ? 5.918 -59.062 -17.469 1 88.5 481 ARG A CA 1
ATOM 3733 C C . ARG A 1 481 ? 5.934 -60.25 -16.5 1 88.5 481 ARG A C 1
ATOM 3735 O O . ARG A 1 481 ? 6.996 -60.812 -16.219 1 88.5 481 ARG A O 1
ATOM 3742 N N . GLN A 1 482 ? 4.711 -60.531 -16.031 1 83.56 482 GLN A N 1
ATOM 3743 C CA . GLN A 1 482 ? 4.566 -61.844 -15.414 1 83.56 482 GLN A CA 1
ATOM 3744 C C . GLN A 1 482 ? 4.781 -62.969 -16.422 1 83.56 482 GLN A C 1
ATOM 3746 O O . GLN A 1 482 ? 4.566 -62.75 -17.625 1 83.56 482 GLN A O 1
ATOM 3751 N N . ASP A 1 483 ? 5.219 -64.125 -15.883 1 79.81 483 ASP A N 1
ATOM 3752 C CA . ASP A 1 483 ? 5.418 -65.25 -16.766 1 79.81 483 ASP A CA 1
ATOM 3753 C C . ASP A 1 483 ? 4.133 -65.625 -17.516 1 79.81 483 ASP A C 1
ATOM 3755 O O . ASP A 1 483 ? 3.07 -65.75 -16.906 1 79.81 483 ASP A O 1
ATOM 3759 N N . GLY A 1 484 ? 4.199 -65.688 -18.828 1 84 484 GLY A N 1
ATOM 3760 C CA . GLY A 1 484 ? 3.055 -66.062 -19.641 1 84 484 GLY A CA 1
ATOM 3761 C C . GLY A 1 484 ? 2.16 -64.875 -20 1 84 484 GLY A C 1
ATOM 3762 O O . GLY A 1 484 ? 1.207 -65.062 -20.766 1 84 484 GLY A O 1
ATOM 3763 N N . SER A 1 485 ? 2.535 -63.719 -19.453 1 85.44 485 SER A N 1
ATOM 3764 C CA . SER A 1 485 ? 1.686 -62.562 -19.703 1 85.44 485 SER A CA 1
ATOM 3765 C C . SER A 1 485 ? 1.831 -62.094 -21.141 1 85.44 485 SER A C 1
ATOM 3767 O O . SER A 1 485 ? 2.932 -62.094 -21.703 1 85.44 485 SER A O 1
ATOM 3769 N N . THR A 1 486 ? 0.672 -61.688 -21.844 1 87.38 486 THR A N 1
ATOM 3770 C CA . THR A 1 486 ? 0.667 -61.188 -23.219 1 87.38 486 THR A CA 1
ATOM 3771 C C . THR A 1 486 ? 0.363 -59.688 -23.234 1 87.38 486 THR A C 1
ATOM 3773 O O . THR A 1 486 ? -0.028 -59.156 -24.266 1 87.38 486 THR A O 1
ATOM 3776 N N . LEU A 1 487 ? 0.619 -59.156 -22.141 1 87.19 487 LEU A N 1
ATOM 3777 C CA . LEU A 1 487 ? 0.347 -57.719 -22.016 1 87.19 487 LEU A CA 1
ATOM 3778 C C . LEU A 1 487 ? 1.188 -56.938 -23.016 1 87.19 487 LEU A C 1
ATOM 3780 O O . LEU A 1 487 ? 2.395 -57.156 -23.125 1 87.19 487 LEU A O 1
ATOM 3784 N N . ASP A 1 488 ? 0.531 -56.125 -23.812 1 90.19 488 ASP A N 1
ATOM 3785 C CA . ASP A 1 488 ? 1.3 -55.312 -24.75 1 90.19 488 ASP A CA 1
ATOM 3786 C C . ASP A 1 488 ? 1.284 -53.844 -24.344 1 90.19 488 ASP A C 1
ATOM 3788 O O . ASP A 1 488 ? 0.581 -53.469 -23.406 1 90.19 488 ASP A O 1
ATOM 3792 N N . ALA A 1 489 ? 2.125 -53.125 -25.031 1 93.25 489 ALA A N 1
ATOM 3793 C CA . ALA A 1 489 ? 2.334 -51.719 -24.719 1 93.25 489 ALA A CA 1
ATOM 3794 C C . ALA A 1 489 ? 1.041 -50.906 -24.875 1 93.25 489 ALA A C 1
ATOM 3796 O O . ALA A 1 489 ? 0.731 -50.031 -24.047 1 93.25 489 ALA A O 1
ATOM 3797 N N . ALA A 1 490 ? 0.267 -51.219 -25.859 1 92.69 490 ALA A N 1
ATOM 3798 C CA . ALA A 1 490 ? -0.97 -50.5 -26.141 1 92.69 490 ALA A CA 1
ATOM 3799 C C . ALA A 1 490 ? -1.985 -50.688 -25.016 1 92.69 490 ALA A C 1
ATOM 3801 O O . ALA A 1 490 ? -2.691 -49.75 -24.641 1 92.69 490 ALA A O 1
ATOM 3802 N N . GLN A 1 491 ? -2.043 -51.875 -24.516 1 89.5 491 GLN A N 1
ATOM 3803 C CA . GLN A 1 491 ? -2.945 -52.156 -23.406 1 89.5 491 GLN A CA 1
ATOM 3804 C C . GLN A 1 491 ? -2.58 -51.375 -22.156 1 89.5 491 GLN A C 1
ATOM 3806 O O . GLN A 1 491 ? -3.457 -50.812 -21.484 1 89.5 491 GLN A O 1
ATOM 3811 N N . ILE A 1 492 ? -1.36 -51.281 -21.922 1 92 492 ILE A N 1
ATOM 3812 C CA . ILE A 1 492 ? -0.886 -50.562 -20.734 1 92 492 ILE A CA 1
ATOM 3813 C C . ILE A 1 492 ? -1.141 -49.062 -20.891 1 92 492 ILE A C 1
ATOM 3815 O O . ILE A 1 492 ? -1.642 -48.406 -19.969 1 92 492 ILE A O 1
ATOM 3819 N N . VAL A 1 493 ? -0.854 -48.562 -22.031 1 93.62 493 VAL A N 1
ATOM 3820 C CA . VAL A 1 493 ? -1.058 -47.156 -22.297 1 93.62 493 VAL A CA 1
ATOM 3821 C C . VAL A 1 493 ? -2.535 -46.812 -22.141 1 93.62 493 VAL A C 1
ATOM 3823 O O . VAL A 1 493 ? -2.883 -45.844 -21.469 1 93.62 493 VAL A O 1
ATOM 3826 N N . ARG A 1 494 ? -3.41 -47.594 -22.641 1 90.06 494 ARG A N 1
ATOM 3827 C CA . ARG A 1 494 ? -4.848 -47.375 -22.547 1 90.06 494 ARG A CA 1
ATOM 3828 C C . ARG A 1 494 ? -5.316 -47.438 -21.094 1 90.06 494 ARG A C 1
ATOM 3830 O O . ARG A 1 494 ? -6.109 -46.594 -20.656 1 90.06 494 ARG A O 1
ATOM 3837 N N . PHE A 1 495 ? -4.836 -48.438 -20.469 1 86.44 495 PHE A N 1
ATOM 3838 C CA . PHE A 1 495 ? -5.207 -48.625 -19.078 1 86.44 495 PHE A CA 1
ATOM 3839 C C . PHE A 1 495 ? -4.828 -47.406 -18.25 1 86.44 495 PHE A C 1
ATOM 3841 O O . PHE A 1 495 ? -5.633 -46.906 -17.453 1 86.44 495 PHE A O 1
ATOM 3848 N N . VAL A 1 496 ? -3.65 -46.875 -18.406 1 89.56 496 VAL A N 1
ATOM 3849 C CA . VAL A 1 496 ? -3.158 -45.719 -17.656 1 89.56 496 VAL A CA 1
ATOM 3850 C C . VAL A 1 496 ? -3.904 -44.469 -18.094 1 89.56 496 VAL A C 1
ATOM 3852 O O . VAL A 1 496 ? -4.32 -43.688 -17.25 1 89.56 496 VAL A O 1
ATOM 3855 N N . GLU A 1 497 ? -4.145 -44.344 -19.344 1 87.94 497 GLU A N 1
ATOM 3856 C CA . GLU A 1 497 ? -4.801 -43.156 -19.891 1 87.94 497 GLU A CA 1
ATOM 3857 C C . GLU A 1 497 ? -6.203 -42.969 -19.312 1 87.94 497 GLU A C 1
ATOM 3859 O O . GLU A 1 497 ? -6.672 -41.844 -19.125 1 87.94 497 GLU A O 1
ATOM 3864 N N . GLU A 1 498 ? -6.762 -44.031 -18.938 1 80 498 GLU A N 1
ATOM 3865 C CA . GLU A 1 498 ? -8.117 -44 -18.391 1 80 498 GLU A CA 1
ATOM 3866 C C . GLU A 1 498 ? -8.125 -43.562 -16.938 1 80 498 GLU A C 1
ATOM 3868 O O . GLU A 1 498 ? -9.172 -43.188 -16.391 1 80 498 GLU A O 1
ATOM 3873 N N . GLN A 1 499 ? -7.008 -43.531 -16.359 1 75.75 499 GLN A N 1
ATOM 3874 C CA . GLN A 1 499 ? -6.969 -43.375 -14.906 1 75.75 499 GLN A CA 1
ATOM 3875 C C . GLN A 1 499 ? -6.234 -42.094 -14.531 1 75.75 499 GLN A C 1
ATOM 3877 O O . GLN A 1 499 ? -6.23 -41.688 -13.359 1 75.75 499 GLN A O 1
ATOM 3882 N N . VAL A 1 500 ? -5.602 -41.531 -15.5 1 79.88 500 VAL A N 1
ATOM 3883 C CA . VAL A 1 500 ? -4.742 -40.406 -15.125 1 79.88 500 VAL A CA 1
ATOM 3884 C C . VAL A 1 500 ? -5.055 -39.188 -16 1 79.88 500 VAL A C 1
ATOM 3886 O O . VAL A 1 500 ? -5.656 -39.344 -17.078 1 79.88 500 VAL A O 1
ATOM 3889 N N . SER A 1 501 ? -4.75 -38 -15.484 1 79.62 501 SER A N 1
ATOM 3890 C CA . SER A 1 501 ? -4.828 -36.781 -16.266 1 79.62 501 SER A CA 1
ATOM 3891 C C . SER A 1 501 ? -3.836 -36.781 -17.422 1 79.62 501 SER A C 1
ATOM 3893 O O . SER A 1 501 ? -2.861 -37.562 -17.406 1 79.62 501 SER A O 1
ATOM 3895 N N . ASP A 1 502 ? -4.148 -36 -18.391 1 79.94 502 ASP A N 1
ATOM 3896 C CA . ASP A 1 502 ? -3.4 -35.969 -19.641 1 79.94 502 ASP A CA 1
ATOM 3897 C C . ASP A 1 502 ? -1.899 -35.844 -19.391 1 79.94 502 ASP A C 1
ATOM 3899 O O . ASP A 1 502 ? -1.105 -36.562 -19.984 1 79.94 502 ASP A O 1
ATOM 3903 N N . PHE A 1 503 ? -1.486 -35.062 -18.484 1 75.19 503 PHE A N 1
ATOM 3904 C CA . PHE A 1 503 ? -0.067 -34.812 -18.297 1 75.19 503 PHE A CA 1
ATOM 3905 C C . PHE A 1 503 ? 0.633 -35.969 -17.625 1 75.19 503 PHE A C 1
ATOM 3907 O O . PHE A 1 503 ? 1.862 -36 -17.547 1 75.19 503 PHE A O 1
ATOM 3914 N N . LYS A 1 504 ? -0.1 -37 -17.234 1 81.19 504 LYS A N 1
ATOM 3915 C CA . LYS A 1 504 ? 0.468 -38.156 -16.562 1 81.19 504 LYS A CA 1
ATOM 3916 C C . LYS A 1 504 ? 0.511 -39.344 -17.5 1 81.19 504 LYS A C 1
ATOM 3918 O O . LYS A 1 504 ? 0.994 -40.438 -17.125 1 81.19 504 LYS A O 1
ATOM 3923 N N . ARG A 1 505 ? 0.086 -39.156 -18.75 1 88.88 505 ARG A N 1
ATOM 3924 C CA . ARG A 1 505 ? 0.009 -40.281 -19.672 1 88.88 505 ARG A CA 1
ATOM 3925 C C . ARG A 1 505 ? 1.401 -40.781 -20.062 1 88.88 505 ARG A C 1
ATOM 3927 O O . ARG A 1 505 ? 2.352 -40 -20.109 1 88.88 505 ARG A O 1
ATOM 3934 N N . LEU A 1 506 ? 1.583 -42.062 -20.406 1 92.31 506 LEU A N 1
ATOM 3935 C CA . LEU A 1 506 ? 2.852 -42.719 -20.688 1 92.31 506 LEU A CA 1
ATOM 3936 C C . LEU A 1 506 ? 3.33 -42.375 -22.094 1 92.31 506 LEU A C 1
ATOM 3938 O O . LEU A 1 506 ? 3.582 -43.281 -22.906 1 92.31 506 LEU A O 1
ATOM 3942 N N . ARG A 1 507 ? 3.59 -41.094 -22.219 1 91.12 507 ARG A N 1
ATOM 3943 C CA . ARG A 1 507 ? 3.996 -40.625 -23.531 1 91.12 507 ARG A CA 1
ATOM 3944 C C . ARG A 1 507 ? 5.422 -41.062 -23.859 1 91.12 507 ARG A C 1
ATOM 3946 O O . ARG A 1 507 ? 5.832 -41.062 -25.031 1 91.12 507 ARG A O 1
ATOM 3953 N N . GLY A 1 508 ? 6.203 -41.375 -22.891 1 91.44 508 GLY A N 1
ATOM 3954 C CA . GLY A 1 508 ? 7.543 -41.875 -23.109 1 91.44 508 GLY A CA 1
ATOM 3955 C C . GLY A 1 508 ? 7.551 -43.344 -23.531 1 91.44 508 GLY A C 1
ATOM 3956 O O . GLY A 1 508 ? 8.609 -43.906 -23.797 1 91.44 508 GLY A O 1
ATOM 3957 N N . GLY A 1 509 ? 6.363 -43.906 -23.547 1 91.44 509 GLY A N 1
ATOM 3958 C CA . GLY A 1 509 ? 6.23 -45.281 -24.031 1 91.44 509 GLY A CA 1
ATOM 3959 C C . GLY A 1 509 ? 6.246 -46.312 -22.922 1 91.44 509 GLY A C 1
ATOM 3960 O O . GLY A 1 509 ? 6.352 -45.969 -21.75 1 91.44 509 GLY A O 1
ATOM 3961 N N . VAL A 1 510 ? 5.945 -47.5 -23.359 1 93.75 510 VAL A N 1
ATOM 3962 C CA . VAL A 1 510 ? 6.039 -48.688 -22.5 1 93.75 510 VAL A CA 1
ATOM 3963 C C . VAL A 1 510 ? 7.141 -49.625 -23.016 1 93.75 510 VAL A C 1
ATOM 3965 O O . VAL A 1 510 ? 7.156 -49.969 -24.203 1 93.75 510 VAL A O 1
ATOM 3968 N N . HIS A 1 511 ? 8.086 -49.781 -22.156 1 92.94 511 HIS A N 1
ATOM 3969 C CA . HIS A 1 511 ? 9.234 -50.625 -22.516 1 92.94 511 HIS A CA 1
ATOM 3970 C C . HIS A 1 511 ? 9.289 -51.875 -21.672 1 92.94 511 HIS A C 1
ATOM 3972 O O . HIS A 1 511 ? 9.219 -51.812 -20.453 1 92.94 511 HIS A O 1
ATOM 3978 N N . PHE A 1 512 ? 9.398 -53.062 -22.406 1 91.75 512 PHE A N 1
ATOM 3979 C CA . PHE A 1 512 ? 9.43 -54.344 -21.703 1 91.75 512 PHE A CA 1
ATOM 3980 C C . PHE A 1 512 ? 10.867 -54.812 -21.547 1 91.75 512 PHE A C 1
ATOM 3982 O O . PHE A 1 512 ? 11.664 -54.719 -22.469 1 91.75 512 PHE A O 1
ATOM 3989 N N . PHE A 1 513 ? 11.172 -55.156 -20.359 1 88.5 513 PHE A N 1
ATOM 3990 C CA . PHE A 1 513 ? 12.453 -55.781 -20.062 1 88.5 513 PHE A CA 1
ATOM 3991 C C . PHE A 1 513 ? 12.25 -57.094 -19.281 1 88.5 513 PHE A C 1
ATOM 3993 O O . PHE A 1 513 ? 11.195 -57.312 -18.688 1 88.5 513 PHE A O 1
ATOM 4000 N N . GLU A 1 514 ? 13.266 -58.031 -19.375 1 87.12 514 GLU A N 1
ATOM 4001 C CA . GLU A 1 514 ? 13.195 -59.281 -18.656 1 87.12 514 GLU A CA 1
ATOM 4002 C C . GLU A 1 514 ? 13.398 -59.094 -17.156 1 87.12 514 GLU A C 1
ATOM 4004 O O . GLU A 1 514 ? 12.797 -59.781 -16.344 1 87.12 514 GLU A O 1
ATOM 4009 N N . GLU A 1 515 ? 14.242 -58.219 -16.828 1 83.44 515 GLU A N 1
ATOM 4010 C CA . GLU A 1 515 ? 14.547 -57.875 -15.438 1 83.44 515 GLU A CA 1
ATOM 4011 C C . GLU A 1 515 ? 14.93 -56.406 -15.289 1 83.44 515 GLU A C 1
ATOM 4013 O O . GLU A 1 515 ? 15.359 -55.781 -16.25 1 83.44 515 GLU A O 1
ATOM 4018 N N . LEU A 1 516 ? 14.625 -55.875 -14.102 1 84.62 516 LEU A N 1
ATOM 4019 C CA . LEU A 1 516 ? 15.031 -54.531 -13.781 1 84.62 516 LEU A CA 1
ATOM 4020 C C . LEU A 1 516 ? 16.188 -54.5 -12.797 1 84.62 516 LEU A C 1
ATOM 4022 O O . LEU A 1 516 ? 16.25 -55.344 -11.898 1 84.62 516 LEU A O 1
ATOM 4026 N N . PRO A 1 517 ? 17.109 -53.594 -13.07 1 81.75 517 PRO A N 1
ATOM 4027 C CA . PRO A 1 517 ? 18.219 -53.5 -12.133 1 81.75 517 PRO A CA 1
ATOM 4028 C C . PRO A 1 517 ? 17.781 -53.125 -10.719 1 81.75 517 PRO A C 1
ATOM 4030 O O . PRO A 1 517 ? 16.953 -52.219 -10.547 1 81.75 517 PRO A O 1
ATOM 4033 N N . LYS A 1 518 ? 18.234 -53.969 -9.789 1 73.06 518 LYS A N 1
ATOM 4034 C CA . LYS A 1 518 ? 17.875 -53.781 -8.391 1 73.06 518 LYS A CA 1
ATOM 4035 C C . LYS A 1 518 ? 19.109 -53.719 -7.496 1 73.06 518 LYS A C 1
ATOM 4037 O O . LYS A 1 518 ? 20.172 -54.188 -7.879 1 73.06 518 LYS A O 1
ATOM 4042 N N . THR A 1 519 ? 18.922 -53 -6.426 1 61.34 519 THR A N 1
ATOM 4043 C CA . THR A 1 519 ? 19.969 -53.062 -5.406 1 61.34 519 THR A CA 1
ATOM 4044 C C . THR A 1 519 ? 20.016 -54.438 -4.781 1 61.34 519 THR A C 1
ATOM 4046 O O . THR A 1 519 ? 19.172 -55.312 -5.07 1 61.34 519 THR A O 1
ATOM 4049 N N . GLN A 1 520 ? 21.062 -54.688 -4 1 59.91 520 GLN A N 1
ATOM 4050 C CA . GLN A 1 520 ? 21.172 -55.938 -3.289 1 59.91 520 GLN A CA 1
ATOM 4051 C C . GLN A 1 520 ? 19.969 -56.188 -2.393 1 59.91 520 GLN A C 1
ATOM 4053 O O . GLN A 1 520 ? 19.562 -57.344 -2.178 1 59.91 520 GLN A O 1
ATOM 4058 N N . SER A 1 521 ? 19.281 -55.094 -1.889 1 52.56 521 SER A N 1
ATOM 4059 C CA . SER A 1 521 ? 18.125 -55.188 -1.016 1 52.56 521 SER A CA 1
ATOM 4060 C C . SER A 1 521 ? 16.844 -55.344 -1.823 1 52.56 521 SER A C 1
ATOM 4062 O O . SER A 1 521 ? 15.75 -55.438 -1.254 1 52.56 521 SER A O 1
ATOM 4064 N N . GLY A 1 522 ? 16.906 -55.312 -3.107 1 58.34 522 GLY A N 1
ATOM 4065 C CA . GLY A 1 522 ? 15.758 -55.562 -3.959 1 58.34 522 GLY A CA 1
ATOM 4066 C C . GLY A 1 522 ? 15.094 -54.312 -4.48 1 58.34 522 GLY A C 1
ATOM 4067 O O . GLY A 1 522 ? 14.047 -54.375 -5.137 1 58.34 522 GLY A O 1
ATOM 4068 N N . LYS A 1 523 ? 15.68 -53.188 -4.137 1 61.03 523 LYS A N 1
ATOM 4069 C CA . LYS A 1 523 ? 15.07 -51.938 -4.605 1 61.03 523 LYS A CA 1
ATOM 4070 C C . LYS A 1 523 ? 15.453 -51.656 -6.051 1 61.03 523 LYS A C 1
ATOM 4072 O O . LYS A 1 523 ? 16.625 -51.812 -6.43 1 61.03 523 LYS A O 1
ATOM 4077 N N . ILE A 1 524 ? 14.398 -51.25 -6.887 1 72.25 524 ILE A N 1
ATOM 4078 C CA . ILE A 1 524 ? 14.648 -50.938 -8.289 1 72.25 524 ILE A CA 1
ATOM 4079 C C . ILE A 1 524 ? 15.516 -49.688 -8.391 1 72.25 524 ILE A C 1
ATOM 4081 O O . ILE A 1 524 ? 15.258 -48.688 -7.715 1 72.25 524 ILE A O 1
ATOM 4085 N N . LEU A 1 525 ? 16.641 -49.719 -9.102 1 71.38 525 LEU A N 1
ATOM 4086 C CA . LEU A 1 525 ? 17.5 -48.594 -9.406 1 71.38 525 LEU A CA 1
ATOM 4087 C C . LEU A 1 525 ? 16.953 -47.781 -10.578 1 71.38 525 LEU A C 1
ATOM 4089 O O . LEU A 1 525 ? 17.297 -48.031 -11.734 1 71.38 525 LEU A O 1
ATOM 4093 N N . ARG A 1 526 ? 16.125 -46.781 -10.289 1 78.19 526 ARG A N 1
ATOM 4094 C CA . ARG A 1 526 ? 15.383 -46.031 -11.297 1 78.19 526 ARG A CA 1
ATOM 4095 C C . ARG A 1 526 ? 16.328 -45.375 -12.289 1 78.19 526 ARG A C 1
ATOM 4097 O O . ARG A 1 526 ? 16.047 -45.312 -13.492 1 78.19 526 ARG A O 1
ATOM 4104 N N . ARG A 1 527 ? 17.359 -44.906 -11.766 1 75 527 ARG A N 1
ATOM 4105 C CA . ARG A 1 527 ? 18.328 -44.25 -12.633 1 75 527 ARG A CA 1
ATOM 4106 C C . ARG A 1 527 ? 18.859 -45.219 -13.695 1 75 527 ARG A C 1
ATOM 4108 O O . ARG A 1 527 ? 18.984 -44.844 -14.867 1 75 527 ARG A O 1
ATOM 4115 N N . LYS A 1 528 ? 19.203 -46.375 -13.242 1 75.94 528 LYS A N 1
ATOM 4116 C CA . LYS A 1 528 ? 19.688 -47.375 -14.18 1 75.94 528 LYS A CA 1
ATOM 4117 C C . LYS A 1 528 ? 18.609 -47.781 -15.164 1 75.94 528 LYS A C 1
ATOM 4119 O O . LYS A 1 528 ? 18.891 -48 -16.344 1 75.94 528 LYS A O 1
ATOM 4124 N N . VAL A 1 529 ? 17.406 -47.875 -14.617 1 84.06 529 VAL A N 1
ATOM 4125 C CA . VAL A 1 529 ? 16.281 -48.219 -15.484 1 84.06 529 VAL A CA 1
ATOM 4126 C C . VAL A 1 529 ? 16.109 -47.125 -16.547 1 84.06 529 VAL A C 1
ATOM 4128 O O . VAL A 1 529 ? 15.891 -47.438 -17.719 1 84.06 529 VAL A O 1
ATOM 4131 N N . GLN A 1 530 ? 16.234 -45.938 -16.094 1 84.12 530 GLN A N 1
ATOM 4132 C CA . GLN A 1 530 ? 16.109 -44.812 -17.016 1 84.12 530 GLN A CA 1
ATOM 4133 C C . GLN A 1 530 ? 17.188 -44.875 -18.109 1 84.12 530 GLN A C 1
ATOM 4135 O O . GLN A 1 530 ? 16.891 -44.688 -19.281 1 84.12 530 GLN A O 1
ATOM 4140 N N . GLU A 1 531 ? 18.359 -45.188 -17.672 1 83.81 531 GLU A N 1
ATOM 4141 C CA . GLU A 1 531 ? 19.453 -45.344 -18.625 1 83.81 531 GLU A CA 1
ATOM 4142 C C . GLU A 1 531 ? 19.172 -46.438 -19.625 1 83.81 531 GLU A C 1
ATOM 4144 O O . GLU A 1 531 ? 19.453 -46.312 -20.812 1 83.81 531 GLU A O 1
ATOM 4149 N N . MET A 1 532 ? 18.609 -47.562 -19.141 1 83.38 532 MET A N 1
ATOM 4150 C CA . MET A 1 532 ? 18.266 -48.688 -19.984 1 83.38 532 MET A CA 1
ATOM 4151 C C . MET A 1 532 ? 17.25 -48.312 -21.062 1 83.38 532 MET A C 1
ATOM 4153 O O . MET A 1 532 ? 17.391 -48.656 -22.219 1 83.38 532 MET A O 1
ATOM 4157 N N . VAL A 1 533 ? 16.328 -47.562 -20.578 1 87.19 533 VAL A N 1
ATOM 4158 C CA . VAL A 1 533 ? 15.273 -47.125 -21.5 1 87.19 533 VAL A CA 1
ATOM 4159 C C . VAL A 1 533 ? 15.844 -46.156 -22.531 1 87.19 533 VAL A C 1
ATOM 4161 O O . VAL A 1 533 ? 15.547 -46.281 -23.719 1 87.19 533 VAL A O 1
ATOM 4164 N N . LEU A 1 534 ? 16.672 -45.281 -22.094 1 86.25 534 LEU A N 1
ATOM 4165 C CA . LEU A 1 534 ? 17.266 -44.312 -23 1 86.25 534 LEU A CA 1
ATOM 4166 C C . LEU A 1 534 ? 18.172 -44.969 -24.031 1 86.25 534 LEU A C 1
ATOM 4168 O O . LEU A 1 534 ? 18.188 -44.594 -25.203 1 86.25 534 LEU A O 1
ATOM 4172 N N . ALA A 1 535 ? 18.875 -46 -23.625 1 81.25 535 ALA A N 1
ATOM 4173 C CA . ALA A 1 535 ? 19.719 -46.75 -24.531 1 81.25 535 ALA A CA 1
ATOM 4174 C C . ALA A 1 535 ? 18.875 -47.5 -25.562 1 81.25 535 ALA A C 1
ATOM 4176 O O . ALA A 1 535 ? 19.25 -47.562 -26.734 1 81.25 535 ALA A O 1
ATOM 4177 N N . LYS A 1 536 ? 17.781 -47.969 -25.094 1 81.5 536 LYS A N 1
ATOM 4178 C CA . LYS A 1 536 ? 16.875 -48.688 -25.984 1 81.5 536 LYS A CA 1
ATOM 4179 C C . LYS A 1 536 ? 16.25 -47.75 -27 1 81.5 536 LYS A C 1
ATOM 4181 O O . LYS A 1 536 ? 16.094 -48.094 -28.172 1 81.5 536 LYS A O 1
ATOM 4186 N N . ILE A 1 537 ? 15.906 -46.562 -26.562 1 79.31 537 ILE A N 1
ATOM 4187 C CA . ILE A 1 537 ? 15.273 -45.594 -27.438 1 79.31 537 ILE A CA 1
ATOM 4188 C C . ILE A 1 537 ? 16.281 -45.094 -28.453 1 79.31 537 ILE A C 1
ATOM 4190 O O . ILE A 1 537 ? 15.953 -44.906 -29.625 1 79.31 537 ILE A O 1
ATOM 4194 N N . CYS A 1 538 ? 17.469 -44.812 -28 1 70.81 538 CYS A N 1
ATOM 4195 C CA . CYS A 1 538 ? 18.531 -44.375 -28.891 1 70.81 538 CYS A CA 1
ATOM 4196 C C . CYS A 1 538 ? 18.875 -45.469 -29.906 1 70.81 538 CYS A C 1
ATOM 4198 O O . CYS A 1 538 ? 19.172 -45.156 -31.062 1 70.81 538 CYS A O 1
ATOM 4200 N N . ASN A 1 539 ? 18.922 -46.688 -29.5 1 62.34 539 ASN A N 1
ATOM 4201 C CA . ASN A 1 539 ? 19.219 -47.781 -30.406 1 62.34 539 ASN A CA 1
ATOM 4202 C C . ASN A 1 539 ? 18.109 -48 -31.422 1 62.34 539 ASN A C 1
ATOM 4204 O O . ASN A 1 539 ? 18.359 -48.406 -32.562 1 62.34 539 ASN A O 1
ATOM 4208 N N . ASN A 1 540 ? 16.969 -47.719 -31.016 1 56.25 540 ASN A N 1
ATOM 4209 C CA . ASN A 1 540 ? 15.867 -47.844 -31.969 1 56.25 540 ASN A CA 1
ATOM 4210 C C . ASN A 1 540 ? 15.797 -46.656 -32.906 1 56.25 540 ASN A C 1
ATOM 4212 O O . ASN A 1 540 ? 15.07 -46.688 -33.906 1 56.25 540 ASN A O 1
ATOM 4216 N N . SER A 1 541 ? 16.328 -45.5 -32.594 1 47.09 541 SER A N 1
ATOM 4217 C CA . SER A 1 541 ? 16.344 -44.312 -33.438 1 47.09 541 SER A CA 1
ATOM 4218 C C . SER A 1 541 ? 17.453 -44.406 -34.5 1 47.09 541 SER A C 1
ATOM 4220 O O . SER A 1 541 ? 17.594 -43.5 -35.312 1 47.09 541 SER A O 1
ATOM 4222 N N . THR A 1 542 ? 18.516 -45.125 -34.438 1 36.62 542 THR A N 1
ATOM 4223 C CA . THR A 1 542 ? 19.422 -45.312 -35.562 1 36.62 542 THR A CA 1
ATOM 4224 C C . THR A 1 542 ? 18.75 -46.094 -36.688 1 36.62 542 THR A C 1
ATOM 4226 O O . THR A 1 542 ? 18.312 -47.25 -36.438 1 36.62 542 THR A O 1
ATOM 4229 N N . PRO A 1 543 ? 18.594 -45.438 -37.906 1 41.44 543 PRO A N 1
ATOM 4230 C CA . PRO A 1 543 ? 18.156 -46.219 -39.094 1 41.44 543 PRO A CA 1
ATOM 4231 C C . PRO A 1 543 ? 19.172 -47.281 -39.5 1 41.44 543 PRO A C 1
ATOM 4233 O O . PRO A 1 543 ? 20.391 -47.062 -39.375 1 41.44 543 PRO A O 1
ATOM 4236 N N . MET B 1 1 ? -21.031 1.219 7.246 1 63.69 1 MET B N 1
ATOM 4237 C CA . MET B 1 1 ? -20.203 1.23 8.438 1 63.69 1 MET B CA 1
ATOM 4238 C C . MET B 1 1 ? -20.547 2.414 9.336 1 63.69 1 MET B C 1
ATOM 4240 O O . MET B 1 1 ? -20.766 3.523 8.852 1 63.69 1 MET B O 1
ATOM 4244 N N . ALA B 1 2 ? -20.719 2.08 10.586 1 82.88 2 ALA B N 1
ATOM 4245 C CA . ALA B 1 2 ? -21.031 3.156 11.523 1 82.88 2 ALA B CA 1
ATOM 4246 C C . ALA B 1 2 ? -19.859 4.137 11.648 1 82.88 2 ALA B C 1
ATOM 4248 O O . ALA B 1 2 ? -18.703 3.73 11.68 1 82.88 2 ALA B O 1
ATOM 4249 N N . LEU B 1 3 ? -20.188 5.367 11.539 1 88.75 3 LEU B N 1
ATOM 4250 C CA . LEU B 1 3 ? -19.156 6.406 11.609 1 88.75 3 LEU B CA 1
ATOM 4251 C C . LEU B 1 3 ? -18.562 6.48 13.008 1 88.75 3 LEU B C 1
ATOM 4253 O O . LEU B 1 3 ? -17.406 6.91 13.172 1 88.75 3 LEU B O 1
ATOM 4257 N N . CYS B 1 4 ? -19.328 6.051 13.969 1 93.75 4 CYS B N 1
ATOM 4258 C CA . CYS B 1 4 ? -18.828 6.016 15.344 1 93.75 4 CYS B CA 1
ATOM 4259 C C . CYS B 1 4 ? -19.469 4.875 16.125 1 93.75 4 CYS B C 1
ATOM 4261 O O . CYS B 1 4 ? -20.672 4.629 16 1 93.75 4 CYS B O 1
ATOM 4263 N N . THR B 1 5 ? -18.672 4.145 16.859 1 95.69 5 THR B N 1
ATOM 4264 C CA . THR B 1 5 ? -19.141 3.109 17.766 1 95.69 5 THR B CA 1
ATOM 4265 C C . THR B 1 5 ? -18.719 3.404 19.203 1 95.69 5 THR B C 1
ATOM 4267 O O . THR B 1 5 ? -17.672 4.035 19.438 1 95.69 5 THR B O 1
ATOM 4270 N N . TYR B 1 6 ? -19.531 3.035 20.141 1 97.12 6 TYR B N 1
ATOM 4271 C CA . TYR B 1 6 ? -19.25 3.27 21.547 1 97.12 6 TYR B CA 1
ATOM 4272 C C . TYR B 1 6 ? -19.172 1.955 22.312 1 97.12 6 TYR B C 1
ATOM 4274 O O . TYR B 1 6 ? -20.062 1.114 22.219 1 97.12 6 TYR B O 1
ATOM 4282 N N . ASP B 1 7 ? -18.047 1.688 22.984 1 97.12 7 ASP B N 1
ATOM 4283 C CA . ASP B 1 7 ? -17.891 0.563 23.891 1 97.12 7 ASP B CA 1
ATOM 4284 C C . ASP B 1 7 ? -18.234 0.965 25.328 1 97.12 7 ASP B C 1
ATOM 4286 O O . ASP B 1 7 ? -17.453 1.647 26 1 97.12 7 ASP B O 1
ATOM 4290 N N . GLU B 1 8 ? -19.25 0.475 25.828 1 95.5 8 GLU B N 1
ATOM 4291 C CA . GLU B 1 8 ? -19.766 0.866 27.125 1 95.5 8 GLU B CA 1
ATOM 4292 C C . GLU B 1 8 ? -18.844 0.399 28.25 1 95.5 8 GLU B C 1
ATOM 4294 O O . GLU B 1 8 ? -18.703 1.076 29.266 1 95.5 8 GLU B O 1
ATOM 4299 N N . GLN B 1 9 ? -18.266 -0.738 28.141 1 96 9 GLN B N 1
ATOM 4300 C CA . GLN B 1 9 ? -17.406 -1.303 29.172 1 96 9 GLN B CA 1
ATOM 4301 C C . GLN B 1 9 ? -16.156 -0.457 29.359 1 96 9 GLN B C 1
ATOM 4303 O O . GLN B 1 9 ? -15.805 -0.108 30.484 1 96 9 GLN B O 1
ATOM 4308 N N . SER B 1 10 ? -15.555 -0.054 28.297 1 96 10 SER B N 1
ATOM 4309 C CA . SER B 1 10 ? -14.328 0.731 28.375 1 96 10 SER B CA 1
ATOM 4310 C C . SER B 1 10 ? -14.617 2.227 28.297 1 96 10 SER B C 1
ATOM 4312 O O . SER B 1 10 ? -13.719 3.051 28.484 1 96 10 SER B O 1
ATOM 4314 N N . ARG B 1 11 ? -15.914 2.555 27.969 1 97.31 11 ARG B N 1
ATOM 4315 C CA . ARG B 1 11 ? -16.344 3.938 27.781 1 97.31 11 ARG B CA 1
ATOM 4316 C C . ARG B 1 11 ? -15.492 4.648 26.75 1 97.31 11 ARG B C 1
ATOM 4318 O O . ARG B 1 11 ? -14.945 5.723 27.016 1 97.31 11 ARG B O 1
ATOM 4325 N N . THR B 1 12 ? -15.336 4.043 25.672 1 98.12 12 THR B N 1
ATOM 4326 C CA . THR B 1 12 ? -14.484 4.535 24.594 1 98.12 12 THR B CA 1
ATOM 4327 C C . THR B 1 12 ? -15.281 4.684 23.297 1 98.12 12 THR B C 1
ATOM 4329 O O . THR B 1 12 ? -16.062 3.801 22.938 1 98.12 12 THR B O 1
ATOM 4332 N N . TRP B 1 13 ? -15.227 5.836 22.703 1 98.19 13 TRP B N 1
ATOM 4333 C CA . TRP B 1 13 ? -15.773 6.055 21.359 1 98.19 13 TRP B CA 1
ATOM 4334 C C . TRP B 1 13 ? -14.727 5.762 20.297 1 98.19 13 TRP B C 1
ATOM 4336 O O . TRP B 1 13 ? -13.562 6.152 20.422 1 98.19 13 TRP B O 1
ATOM 4346 N N . TYR B 1 14 ? -15.125 5.035 19.266 1 96.81 14 TYR B N 1
ATOM 4347 C CA . TYR B 1 14 ? -14.227 4.676 18.172 1 96.81 14 TYR B CA 1
ATOM 4348 C C . TYR B 1 14 ? -14.766 5.18 16.844 1 96.81 14 TYR B C 1
ATOM 4350 O O . TYR B 1 14 ? -15.938 4.98 16.531 1 96.81 14 TYR B O 1
ATOM 4358 N N . GLY B 1 15 ? -13.883 5.945 16.078 1 94.88 15 GLY B N 1
ATOM 4359 C CA . GLY B 1 15 ? -14.195 6.039 14.656 1 94.88 15 GLY B CA 1
ATOM 4360 C C . GLY B 1 15 ? -14.117 4.707 13.938 1 94.88 15 GLY B C 1
ATOM 4361 O O . GLY B 1 15 ? -13.883 3.67 14.562 1 94.88 15 GLY B O 1
ATOM 4362 N N . PRO B 1 16 ? -14.414 4.746 12.648 1 92.19 16 PRO B N 1
ATOM 4363 C CA . PRO B 1 16 ? -14.281 3.486 11.906 1 92.19 16 PRO B CA 1
ATOM 4364 C C . PRO B 1 16 ? -12.914 2.834 12.094 1 92.19 16 PRO B C 1
ATOM 4366 O O . PRO B 1 16 ? -11.883 3.506 11.977 1 92.19 16 PRO B O 1
ATOM 4369 N N . ARG B 1 17 ? -12.859 1.573 12.516 1 92.19 17 ARG B N 1
ATOM 4370 C CA . ARG B 1 17 ? -11.617 0.832 12.688 1 92.19 17 ARG B CA 1
ATOM 4371 C C . ARG B 1 17 ? -11.242 0.082 11.414 1 92.19 17 ARG B C 1
ATOM 4373 O O . ARG B 1 17 ? -11.891 -0.899 11.055 1 92.19 17 ARG B O 1
ATOM 4380 N N . VAL B 1 18 ? -10.25 0.565 10.758 1 90.5 18 VAL B N 1
ATOM 4381 C CA . VAL B 1 18 ? -9.852 0.017 9.461 1 90.5 18 VAL B CA 1
ATOM 4382 C C . VAL B 1 18 ? -8.375 -0.348 9.484 1 90.5 18 VAL B C 1
ATOM 4384 O O . VAL B 1 18 ? -7.539 0.443 9.93 1 90.5 18 VAL B O 1
ATOM 4387 N N . THR B 1 19 ? -8.008 -1.568 9.039 1 92.38 19 THR B N 1
ATOM 4388 C CA . THR B 1 19 ? -6.605 -1.947 8.867 1 92.38 19 THR B CA 1
ATOM 4389 C C . THR B 1 19 ? -5.961 -1.151 7.738 1 92.38 19 THR B C 1
ATOM 4391 O O . THR B 1 19 ? -6.473 -1.133 6.617 1 92.38 19 THR B O 1
ATOM 4394 N N . PRO B 1 20 ? -4.871 -0.499 8.047 1 92.06 20 PRO B N 1
ATOM 4395 C CA . PRO B 1 20 ? -4.238 0.289 6.988 1 92.06 20 PRO B CA 1
ATOM 4396 C C . PRO B 1 20 ? -3.799 -0.566 5.801 1 92.06 20 PRO B C 1
ATOM 4398 O O . PRO B 1 20 ? -3.332 -1.692 5.988 1 92.06 20 PRO B O 1
ATOM 4401 N N . VAL B 1 21 ? -3.912 -0.012 4.625 1 92 21 VAL B N 1
ATOM 4402 C CA . VAL B 1 21 ? -3.527 -0.712 3.406 1 92 21 VAL B CA 1
ATOM 4403 C C . VAL B 1 21 ? -2.006 -0.743 3.285 1 92 21 VAL B C 1
ATOM 4405 O O . VAL B 1 21 ? -1.43 -1.752 2.871 1 92 21 VAL B O 1
ATOM 4408 N N . TYR B 1 22 ? -1.318 0.321 3.625 1 93.44 22 TYR B N 1
ATOM 4409 C CA . TYR B 1 22 ? 0.137 0.394 3.545 1 93.44 22 TYR B CA 1
ATOM 4410 C C . TYR B 1 22 ? 0.779 -0.092 4.84 1 93.44 22 TYR B C 1
ATOM 4412 O O . TYR B 1 22 ? 0.222 0.092 5.922 1 93.44 22 TYR B O 1
ATOM 4420 N N . ASN B 1 23 ? 1.936 -0.685 4.738 1 94.69 23 ASN B N 1
ATOM 4421 C CA . ASN B 1 23 ? 2.652 -1.331 5.832 1 94.69 23 ASN B CA 1
ATOM 4422 C C . ASN B 1 23 ? 3.328 -0.309 6.742 1 94.69 23 ASN B C 1
ATOM 4424 O O . ASN B 1 23 ? 4.301 0.333 6.348 1 94.69 23 ASN B O 1
ATOM 4428 N N . PRO B 1 24 ? 2.846 -0.19 7.969 1 94.25 24 PRO B N 1
ATOM 4429 C CA . PRO B 1 24 ? 3.463 0.789 8.867 1 94.25 24 PRO B CA 1
ATOM 4430 C C . PRO B 1 24 ? 4.895 0.417 9.25 1 94.25 24 PRO B C 1
ATOM 4432 O O . PRO B 1 24 ? 5.605 1.227 9.852 1 94.25 24 PRO B O 1
ATOM 4435 N N . ALA B 1 25 ? 5.324 -0.777 8.898 1 94.94 25 ALA B N 1
ATOM 4436 C CA . ALA B 1 25 ? 6.703 -1.186 9.156 1 94.94 25 ALA B CA 1
ATOM 4437 C C . ALA B 1 25 ? 7.637 -0.688 8.055 1 94.94 25 ALA B C 1
ATOM 4439 O O . ALA B 1 25 ? 8.859 -0.72 8.211 1 94.94 25 ALA B O 1
ATOM 4440 N N . ALA B 1 26 ? 7.094 -0.233 6.953 1 94.5 26 ALA B N 1
ATOM 4441 C CA . ALA B 1 26 ? 7.902 0.321 5.871 1 94.5 26 ALA B CA 1
ATOM 4442 C C . ALA B 1 26 ? 8.289 1.77 6.156 1 94.5 26 ALA B C 1
ATOM 4444 O O . ALA B 1 26 ? 7.863 2.342 7.164 1 94.5 26 ALA B O 1
ATOM 4445 N N . SER B 1 27 ? 9.117 2.365 5.32 1 96.19 27 SER B N 1
ATOM 4446 C CA . SER B 1 27 ? 9.414 3.791 5.406 1 96.19 27 SER B CA 1
ATOM 4447 C C . SER B 1 27 ? 8.492 4.602 4.5 1 96.19 27 SER B C 1
ATOM 4449 O O . SER B 1 27 ? 7.988 4.086 3.5 1 96.19 27 SER B O 1
ATOM 4451 N N . VAL B 1 28 ? 8.32 5.828 4.836 1 96 28 VAL B N 1
ATOM 4452 C CA . VAL B 1 28 ? 7.488 6.723 4.031 1 96 28 VAL B CA 1
ATOM 4453 C C . VAL B 1 28 ? 8.039 6.797 2.609 1 96 28 VAL B C 1
ATOM 4455 O O . VAL B 1 28 ? 7.273 6.789 1.643 1 96 28 VAL B O 1
ATOM 4458 N N . GLY B 1 29 ? 9.367 6.797 2.535 1 96.12 29 GLY B N 1
ATOM 4459 C CA . GLY B 1 29 ? 10.016 6.883 1.236 1 96.12 29 GLY B CA 1
ATOM 4460 C C . GLY B 1 29 ? 9.727 5.691 0.345 1 96.12 29 GLY B C 1
ATOM 4461 O O . GLY B 1 29 ? 9.516 5.848 -0.86 1 96.12 29 GLY B O 1
ATOM 4462 N N . GLN B 1 30 ? 9.695 4.48 0.899 1 94.19 30 GLN B N 1
ATOM 4463 C CA . GLN B 1 30 ? 9.352 3.281 0.145 1 94.19 30 GLN B CA 1
ATOM 4464 C C . GLN B 1 30 ? 7.93 3.375 -0.414 1 94.19 30 GLN B C 1
ATOM 4466 O O . GLN B 1 30 ? 7.695 3.059 -1.582 1 94.19 30 GLN B O 1
ATOM 4471 N N . ILE B 1 31 ? 7.047 3.854 0.402 1 94 31 ILE B N 1
ATOM 4472 C CA . ILE B 1 31 ? 5.637 3.912 0.032 1 94 31 ILE B CA 1
ATOM 4473 C C . ILE B 1 31 ? 5.422 4.996 -1.023 1 94 31 ILE B C 1
ATOM 4475 O O . ILE B 1 31 ? 4.781 4.754 -2.047 1 94 31 ILE B O 1
ATOM 4479 N N . PHE B 1 32 ? 6.02 6.176 -0.827 1 94.5 32 PHE B N 1
ATOM 4480 C CA . PHE B 1 32 ? 5.891 7.25 -1.806 1 94.5 32 PHE B CA 1
ATOM 4481 C C . PHE B 1 32 ? 6.441 6.816 -3.16 1 94.5 32 PHE B C 1
ATOM 4483 O O . PHE B 1 32 ? 5.801 7.031 -4.191 1 94.5 32 PHE B O 1
ATOM 4490 N N . ASN B 1 33 ? 7.598 6.262 -3.119 1 93.69 33 ASN B N 1
ATOM 4491 C CA . ASN B 1 33 ? 8.219 5.816 -4.359 1 93.69 33 ASN B CA 1
ATOM 4492 C C . ASN B 1 33 ? 7.34 4.82 -5.105 1 93.69 33 ASN B C 1
ATOM 4494 O O . ASN B 1 33 ? 7.184 4.914 -6.324 1 93.69 33 ASN B O 1
ATOM 4498 N N . ASP B 1 34 ? 6.785 3.926 -4.379 1 90.06 34 ASP B N 1
ATOM 4499 C CA . ASP B 1 34 ? 5.922 2.912 -4.973 1 90.06 34 ASP B CA 1
ATOM 4500 C C . ASP B 1 34 ? 4.688 3.551 -5.609 1 90.06 34 ASP B C 1
ATOM 4502 O O . ASP B 1 34 ? 4.316 3.209 -6.734 1 90.06 34 ASP B O 1
ATOM 4506 N N . ILE B 1 35 ? 4.027 4.426 -4.914 1 90 35 ILE B N 1
ATOM 4507 C CA . ILE B 1 35 ? 2.816 5.082 -5.387 1 90 35 ILE B CA 1
ATOM 4508 C C . ILE B 1 35 ? 3.117 5.871 -6.66 1 90 35 ILE B C 1
ATOM 4510 O O . ILE B 1 35 ? 2.361 5.805 -7.633 1 90 35 ILE B O 1
ATOM 4514 N N . LEU B 1 36 ? 4.23 6.594 -6.699 1 91.75 36 LEU B N 1
ATOM 4515 C CA . LEU B 1 36 ? 4.605 7.406 -7.852 1 91.75 36 LEU B CA 1
ATOM 4516 C C . LEU B 1 36 ? 4.902 6.527 -9.062 1 91.75 36 LEU B C 1
ATOM 4518 O O . LEU B 1 36 ? 4.594 6.898 -10.195 1 91.75 36 LEU B O 1
ATOM 4522 N N . LEU B 1 37 ? 5.449 5.453 -8.844 1 86.44 37 LEU B N 1
ATOM 4523 C CA . LEU B 1 37 ? 5.84 4.539 -9.914 1 86.44 37 LEU B CA 1
ATOM 4524 C C . LEU B 1 37 ? 4.609 3.941 -10.594 1 86.44 37 LEU B C 1
ATOM 4526 O O . LEU B 1 37 ? 4.645 3.623 -11.781 1 86.44 37 LEU B O 1
ATOM 4530 N N . ARG B 1 38 ? 3.549 3.83 -9.969 1 81.75 38 ARG B N 1
ATOM 4531 C CA . ARG B 1 38 ? 2.375 3.119 -10.461 1 81.75 38 ARG B CA 1
ATOM 4532 C C . ARG B 1 38 ? 1.538 4.008 -11.375 1 81.75 38 ARG B C 1
ATOM 4534 O O . ARG B 1 38 ? 0.746 3.51 -12.18 1 81.75 38 ARG B O 1
ATOM 4541 N N . SER B 1 39 ? 1.653 5.312 -11.203 1 83.31 39 SER B N 1
ATOM 4542 C CA . SER B 1 39 ? 0.87 6.23 -12.023 1 83.31 39 SER B CA 1
ATOM 4543 C C . SER B 1 39 ? 1.737 7.359 -12.57 1 83.31 39 SER B C 1
ATOM 4545 O O . SER B 1 39 ? 1.479 8.531 -12.312 1 83.31 39 SER B O 1
ATOM 4547 N N . PRO B 1 40 ? 2.623 7.016 -13.406 1 86.31 40 PRO B N 1
ATOM 4548 C CA . PRO B 1 40 ? 3.627 7.996 -13.828 1 86.31 40 PRO B CA 1
ATOM 4549 C C . PRO B 1 40 ? 3.016 9.195 -14.555 1 86.31 40 PRO B C 1
ATOM 4551 O O . PRO B 1 40 ? 3.533 10.305 -14.453 1 86.31 40 PRO B O 1
ATOM 4554 N N . ASN B 1 41 ? 1.884 9.039 -15.195 1 87.94 41 ASN B N 1
ATOM 4555 C CA . ASN B 1 41 ? 1.338 10.102 -16.031 1 87.94 41 ASN B CA 1
ATOM 4556 C C . ASN B 1 41 ? 0.322 10.945 -15.273 1 87.94 41 ASN B C 1
ATOM 4558 O O . ASN B 1 41 ? -0.116 11.992 -15.766 1 87.94 41 ASN B O 1
ATOM 4562 N N . ARG B 1 42 ? -0.052 10.516 -14.148 1 89 42 ARG B N 1
ATOM 4563 C CA . ARG B 1 42 ? -0.996 11.281 -13.336 1 89 42 ARG B CA 1
ATOM 4564 C C . ARG B 1 42 ? -0.376 12.594 -12.867 1 89 42 ARG B C 1
ATOM 4566 O O . ARG B 1 42 ? 0.79 12.625 -12.469 1 89 42 ARG B O 1
ATOM 4573 N N . ILE B 1 43 ? -1.163 13.695 -12.977 1 93.94 43 ILE B N 1
ATOM 4574 C CA . ILE B 1 43 ? -0.711 14.977 -12.445 1 93.94 43 ILE B CA 1
ATOM 4575 C C . ILE B 1 43 ? -0.918 15.016 -10.938 1 93.94 43 ILE B C 1
ATOM 4577 O O . ILE B 1 43 ? -2.051 14.945 -10.453 1 93.94 43 ILE B O 1
ATOM 4581 N N . ILE B 1 44 ? 0.114 15.156 -10.148 1 95 44 ILE B N 1
ATOM 4582 C CA . ILE B 1 44 ? 0.013 15.055 -8.695 1 95 44 ILE B CA 1
ATOM 4583 C C . ILE B 1 44 ? 0.011 16.453 -8.086 1 95 44 ILE B C 1
ATOM 4585 O O . ILE B 1 44 ? -0.453 16.656 -6.961 1 95 44 ILE B O 1
ATOM 4589 N N . GLN B 1 45 ? 0.529 17.469 -8.836 1 96.94 45 GLN B N 1
ATOM 4590 C CA . GLN B 1 45 ? 0.613 18.828 -8.305 1 96.94 45 GLN B CA 1
ATOM 4591 C C . GLN B 1 45 ? 0.469 19.859 -9.414 1 96.94 45 GLN B C 1
ATOM 4593 O O . GLN B 1 45 ? 1.025 19.703 -10.5 1 96.94 45 GLN B O 1
ATOM 4598 N N . ILE B 1 46 ? -0.232 20.922 -9.18 1 97.31 46 ILE B N 1
ATOM 4599 C CA . ILE B 1 46 ? -0.326 22.078 -10.062 1 97.31 46 ILE B CA 1
ATOM 4600 C C . ILE B 1 46 ? -0.067 23.359 -9.273 1 97.31 46 ILE B C 1
ATOM 4602 O O . ILE B 1 46 ? -0.615 23.547 -8.188 1 97.31 46 ILE B O 1
ATOM 4606 N N . ASP B 1 47 ? 0.781 24.141 -9.711 1 96.31 47 ASP B N 1
ATOM 4607 C CA . ASP B 1 47 ? 0.981 25.484 -9.172 1 96.31 47 ASP B CA 1
ATOM 4608 C C . ASP B 1 47 ? -0.044 26.469 -9.734 1 96.31 47 ASP B C 1
ATOM 4610 O O . ASP B 1 47 ? 0.023 26.828 -10.914 1 96.31 47 ASP B O 1
ATOM 4614 N N . VAL B 1 48 ? -0.859 26.938 -8.906 1 95.69 48 VAL B N 1
ATOM 4615 C CA . VAL B 1 48 ? -1.976 27.781 -9.32 1 95.69 48 VAL B CA 1
ATOM 4616 C C . VAL B 1 48 ? -1.45 29.109 -9.852 1 95.69 48 VAL B C 1
ATOM 4618 O O . VAL B 1 48 ? -2.066 29.719 -10.734 1 95.69 48 VAL B O 1
ATOM 4621 N N . ASP B 1 49 ? -0.377 29.547 -9.352 1 93.94 49 ASP B N 1
ATOM 4622 C CA . ASP B 1 49 ? 0.184 30.844 -9.711 1 93.94 49 ASP B CA 1
ATOM 4623 C C . ASP B 1 49 ? 0.766 30.828 -11.125 1 93.94 49 ASP B C 1
ATOM 4625 O O . ASP B 1 49 ? 0.592 31.766 -11.891 1 93.94 49 ASP B O 1
ATOM 4629 N N . THR B 1 50 ? 1.383 29.719 -11.555 1 93.31 50 THR B N 1
ATOM 4630 C CA . THR B 1 50 ? 2.129 29.672 -12.805 1 93.31 50 THR B CA 1
ATOM 4631 C C . THR B 1 50 ? 1.454 28.719 -13.805 1 93.31 50 THR B C 1
ATOM 4633 O O . THR B 1 50 ? 1.731 28.781 -15 1 93.31 50 THR B O 1
ATOM 4636 N N . GLY B 1 51 ? 0.675 27.797 -13.312 1 95.25 51 GLY B N 1
ATOM 4637 C CA . GLY B 1 51 ? 0.075 26.766 -14.148 1 95.25 51 GLY B CA 1
ATOM 4638 C C . GLY B 1 51 ? 0.964 25.562 -14.344 1 95.25 51 GLY B C 1
ATOM 4639 O O . GLY B 1 51 ? 0.566 24.578 -14.984 1 95.25 51 GLY B O 1
ATOM 4640 N N . ALA B 1 52 ? 2.084 25.625 -13.742 1 95.81 52 ALA B N 1
ATOM 4641 C CA . ALA B 1 52 ? 3.021 24.5 -13.875 1 95.81 52 ALA B CA 1
ATOM 4642 C C . ALA B 1 52 ? 2.436 23.219 -13.297 1 95.81 52 ALA B C 1
ATOM 4644 O O . ALA B 1 52 ? 1.84 23.234 -12.211 1 95.81 52 ALA B O 1
ATOM 4645 N N . GLN B 1 53 ? 2.588 22.172 -14.062 1 97.06 53 GLN B N 1
ATOM 4646 C CA . GLN B 1 53 ? 2.086 20.859 -13.648 1 97.06 53 GLN B CA 1
ATOM 4647 C C . GLN B 1 53 ? 3.229 19.875 -13.438 1 97.06 53 GLN B C 1
ATOM 4649 O O . GLN B 1 53 ? 4.211 19.891 -14.188 1 97.06 53 GLN B O 1
ATOM 4654 N N . LEU B 1 54 ? 3.086 19.062 -12.438 1 97 54 LEU B N 1
ATOM 4655 C CA . LEU B 1 54 ? 4.027 17.969 -12.18 1 97 54 LEU B CA 1
ATOM 4656 C C . LEU B 1 54 ? 3.328 16.625 -12.25 1 97 54 LEU B C 1
ATOM 4658 O O . LEU B 1 54 ? 2.377 16.375 -11.508 1 97 54 LEU B O 1
ATOM 4662 N N . SER B 1 55 ? 3.781 15.797 -13.18 1 95.81 55 SER B N 1
ATOM 4663 C CA . SER B 1 55 ? 3.324 14.414 -13.203 1 95.81 55 SER B CA 1
ATOM 4664 C C . SER B 1 55 ? 4 13.586 -12.117 1 95.81 55 SER B C 1
ATOM 4666 O O . SER B 1 55 ? 4.996 14.023 -11.523 1 95.81 55 SER B O 1
ATOM 4668 N N . CYS B 1 56 ? 3.469 12.453 -11.836 1 94 56 CYS B N 1
ATOM 4669 C CA . CYS B 1 56 ? 4.086 11.555 -10.867 1 94 56 CYS B CA 1
ATOM 4670 C C . CYS B 1 56 ? 5.496 11.164 -11.297 1 94 56 CYS B C 1
ATOM 4672 O O . CYS B 1 56 ? 6.398 11.07 -10.469 1 94 56 CYS B O 1
ATOM 4674 N N . ALA B 1 57 ? 5.699 10.984 -12.586 1 94.25 57 ALA B N 1
ATOM 4675 C CA . ALA B 1 57 ? 7.023 10.641 -13.102 1 94.25 57 ALA B CA 1
ATOM 4676 C C . ALA B 1 57 ? 8.016 11.773 -12.859 1 94.25 57 ALA B C 1
ATOM 4678 O O . ALA B 1 57 ? 9.148 11.539 -12.43 1 94.25 57 ALA B O 1
ATOM 4679 N N . GLU B 1 58 ? 7.613 12.969 -13.172 1 97.38 58 GLU B N 1
ATOM 4680 C CA . GLU B 1 58 ? 8.469 14.125 -12.961 1 97.38 58 GLU B CA 1
ATOM 4681 C C . GLU B 1 58 ? 8.742 14.352 -11.477 1 97.38 58 GLU B C 1
ATOM 4683 O O . GLU B 1 58 ? 9.875 14.648 -11.086 1 97.38 58 GLU B O 1
ATOM 4688 N N . PHE B 1 59 ? 7.68 14.234 -10.68 1 97.56 59 PHE B N 1
ATOM 4689 C CA . PHE B 1 59 ? 7.816 14.359 -9.234 1 97.56 59 PHE B CA 1
ATOM 4690 C C . PHE B 1 59 ? 8.82 13.344 -8.695 1 97.56 59 PHE B C 1
ATOM 4692 O O . PHE B 1 59 ? 9.727 13.703 -7.938 1 97.56 59 PHE B O 1
ATOM 4699 N N . ARG B 1 60 ? 8.719 12.125 -9.148 1 97 60 ARG B N 1
ATOM 4700 C CA . ARG B 1 60 ? 9.602 11.047 -8.719 1 97 60 ARG B CA 1
ATOM 4701 C C . ARG B 1 60 ? 11.039 11.32 -9.141 1 97 60 ARG B C 1
ATOM 4703 O O . ARG B 1 60 ? 11.969 11.094 -8.367 1 97 60 ARG B O 1
ATOM 4710 N N . LYS B 1 61 ? 11.211 11.773 -10.352 1 97.88 61 LYS B N 1
ATOM 4711 C CA . LYS B 1 61 ? 12.539 12.094 -10.859 1 97.88 61 LYS B CA 1
ATOM 4712 C C . LYS B 1 61 ? 13.219 13.156 -9.992 1 97.88 61 LYS B C 1
ATOM 4714 O O . LYS B 1 61 ? 14.375 12.992 -9.602 1 97.88 61 LYS B O 1
ATOM 4719 N N . ARG B 1 62 ? 12.523 14.195 -9.672 1 98.12 62 ARG B N 1
ATOM 4720 C CA . ARG B 1 62 ? 13.062 15.258 -8.828 1 98.12 62 ARG B CA 1
ATOM 4721 C C . ARG B 1 62 ? 13.367 14.734 -7.426 1 98.12 62 ARG B C 1
ATOM 4723 O O . ARG B 1 62 ? 14.391 15.07 -6.84 1 98.12 62 ARG B O 1
ATOM 4730 N N . MET B 1 63 ? 12.453 13.922 -6.898 1 98.06 63 MET B N 1
ATOM 4731 C CA . MET B 1 63 ? 12.648 13.32 -5.582 1 98.06 63 MET B CA 1
ATOM 4732 C C . MET B 1 63 ? 13.922 12.477 -5.555 1 98.06 63 MET B C 1
ATOM 4734 O O . MET B 1 63 ? 14.75 12.625 -4.652 1 98.06 63 MET B O 1
ATOM 4738 N N . ILE B 1 64 ? 14.133 11.641 -6.598 1 98.06 64 ILE B N 1
ATOM 4739 C CA . ILE B 1 64 ? 15.273 10.742 -6.68 1 98.06 64 ILE B CA 1
ATOM 4740 C C . ILE B 1 64 ? 16.562 11.547 -6.773 1 98.06 64 ILE B C 1
ATOM 4742 O O . ILE B 1 64 ? 17.516 11.281 -6.043 1 98.06 64 ILE B O 1
ATOM 4746 N N . ARG B 1 65 ? 16.578 12.539 -7.656 1 98.62 65 ARG B N 1
ATOM 4747 C CA . ARG B 1 65 ? 17.766 13.383 -7.805 1 98.62 65 ARG B CA 1
ATOM 4748 C C . ARG B 1 65 ? 18.094 14.094 -6.496 1 98.62 65 ARG B C 1
ATOM 4750 O O . ARG B 1 65 ? 19.266 14.141 -6.094 1 98.62 65 ARG B O 1
ATOM 4757 N N . ALA B 1 66 ? 17.078 14.594 -5.871 1 98.5 66 ALA B N 1
ATOM 4758 C CA . ALA B 1 66 ? 17.297 15.266 -4.594 1 98.5 66 ALA B CA 1
ATOM 4759 C C . ALA B 1 66 ? 17.875 14.305 -3.557 1 98.5 66 ALA B C 1
ATOM 4761 O O . ALA B 1 66 ? 18.812 14.641 -2.846 1 98.5 66 ALA B O 1
ATOM 4762 N N . VAL B 1 67 ? 17.281 13.055 -3.428 1 98.31 67 VAL B N 1
ATOM 4763 C CA . VAL B 1 67 ? 17.781 12.07 -2.473 1 98.31 67 VAL B CA 1
ATOM 4764 C C . VAL B 1 67 ? 19.266 11.805 -2.713 1 98.31 67 VAL B C 1
ATOM 4766 O O . VAL B 1 67 ? 20.062 11.852 -1.776 1 98.31 67 VAL B O 1
ATOM 4769 N N . GLN B 1 68 ? 19.641 11.586 -3.924 1 98 68 GLN B N 1
ATOM 4770 C CA . GLN B 1 68 ? 21 11.211 -4.281 1 98 68 GLN B CA 1
ATOM 4771 C C . GLN B 1 68 ? 21.969 12.375 -4.062 1 98 68 GLN B C 1
ATOM 4773 O O . GLN B 1 68 ? 23.062 12.18 -3.535 1 98 68 GLN B O 1
ATOM 4778 N N . ASN B 1 69 ? 21.562 13.562 -4.469 1 98.25 69 ASN B N 1
ATOM 4779 C CA . ASN B 1 69 ? 22.422 14.727 -4.285 1 98.25 69 ASN B CA 1
ATOM 4780 C C . ASN B 1 69 ? 22.547 15.109 -2.814 1 98.25 69 ASN B C 1
ATOM 4782 O O . ASN B 1 69 ? 23.609 15.523 -2.359 1 98.25 69 ASN B O 1
ATOM 4786 N N . LEU B 1 70 ? 21.469 15.016 -2.057 1 98.12 70 LEU B N 1
ATOM 4787 C CA . LEU B 1 70 ? 21.516 15.273 -0.623 1 98.12 70 LEU B CA 1
ATOM 4788 C C . LEU B 1 70 ? 22.469 14.32 0.078 1 98.12 70 LEU B C 1
ATOM 4790 O O . LEU B 1 70 ? 23.25 14.734 0.945 1 98.12 70 LEU B O 1
ATOM 4794 N N . ALA B 1 71 ? 22.375 13.047 -0.24 1 96.5 71 ALA B N 1
ATOM 4795 C CA . ALA B 1 71 ? 23.312 12.07 0.318 1 96.5 71 ALA B CA 1
ATOM 4796 C C . ALA B 1 71 ? 24.75 12.43 -0.027 1 96.5 71 ALA B C 1
ATOM 4798 O O . ALA B 1 71 ? 25.641 12.328 0.819 1 96.5 71 ALA B O 1
ATOM 4799 N N . SER B 1 72 ? 25 12.859 -1.237 1 95.62 72 SER B N 1
ATOM 4800 C CA . SER B 1 72 ? 26.344 13.188 -1.719 1 95.62 72 SER B CA 1
ATOM 4801 C C . SER B 1 72 ? 26.922 14.383 -0.965 1 95.62 72 SER B C 1
ATOM 4803 O O . SER B 1 72 ? 28.141 14.5 -0.817 1 95.62 72 SER B O 1
ATOM 4805 N N . VAL B 1 73 ? 26.047 15.266 -0.478 1 94.19 73 VAL B N 1
ATOM 4806 C CA . VAL B 1 73 ? 26.547 16.453 0.218 1 94.19 73 VAL B CA 1
ATOM 4807 C C . VAL B 1 73 ? 26.578 16.188 1.723 1 94.19 73 VAL B C 1
ATOM 4809 O O . VAL B 1 73 ? 26.766 17.125 2.516 1 94.19 73 VAL B O 1
ATOM 4812 N N . GLY B 1 74 ? 26.266 14.938 2.119 1 94.12 74 GLY B N 1
ATOM 4813 C CA . GLY B 1 74 ? 26.609 14.547 3.477 1 94.12 74 GLY B CA 1
ATOM 4814 C C . GLY B 1 74 ? 25.406 14.312 4.359 1 94.12 74 GLY B C 1
ATOM 4815 O O . GLY B 1 74 ? 25.547 14.047 5.555 1 94.12 74 GLY B O 1
ATOM 4816 N N . LEU B 1 75 ? 24.219 14.43 3.852 1 96.88 75 LEU B N 1
ATOM 4817 C CA . LEU B 1 75 ? 23.031 14.133 4.652 1 96.88 75 LEU B CA 1
ATOM 4818 C C . LEU B 1 75 ? 22.828 12.633 4.797 1 96.88 75 LEU B C 1
ATOM 4820 O O . LEU B 1 75 ? 23 11.883 3.83 1 96.88 75 LEU B O 1
ATOM 4824 N N . ALA B 1 76 ? 22.516 12.188 5.961 1 95.69 76 ALA B N 1
ATOM 4825 C CA . ALA B 1 76 ? 22.312 10.773 6.254 1 95.69 76 ALA B CA 1
ATOM 4826 C C . ALA B 1 76 ? 21 10.547 7.008 1 95.69 76 ALA B C 1
ATOM 4828 O O . ALA B 1 76 ? 20.359 11.508 7.441 1 95.69 76 ALA B O 1
ATOM 4829 N N . LYS B 1 77 ? 20.672 9.297 7.125 1 94.75 77 LYS B N 1
ATOM 4830 C CA . LYS B 1 77 ? 19.5 8.906 7.91 1 94.75 77 LYS B CA 1
ATOM 4831 C C . LYS B 1 77 ? 19.594 9.438 9.336 1 94.75 77 LYS B C 1
ATOM 4833 O O . LYS B 1 77 ? 20.656 9.367 9.961 1 94.75 77 LYS B O 1
ATOM 4838 N N . GLY B 1 78 ? 18.5 10.031 9.734 1 94.94 78 GLY B N 1
ATOM 4839 C CA . GLY B 1 78 ? 18.453 10.492 11.109 1 94.94 78 GLY B CA 1
ATOM 4840 C C . GLY B 1 78 ? 18.844 11.953 11.258 1 94.94 78 GLY B C 1
ATOM 4841 O O . GLY B 1 78 ? 18.531 12.586 12.273 1 94.94 78 GLY B O 1
ATOM 4842 N N . ASP B 1 79 ? 19.562 12.531 10.297 1 97.62 79 ASP B N 1
ATOM 4843 C CA . ASP B 1 79 ? 19.891 13.953 10.344 1 97.62 79 ASP B CA 1
ATOM 4844 C C . ASP B 1 79 ? 18.609 14.797 10.281 1 97.62 79 ASP B C 1
ATOM 4846 O O . ASP B 1 79 ? 17.656 14.438 9.602 1 97.62 79 ASP B O 1
ATOM 4850 N N . ILE B 1 80 ? 18.641 15.906 10.992 1 98.19 80 ILE B N 1
ATOM 4851 C CA . ILE B 1 80 ? 17.5 16.812 10.992 1 98.19 80 ILE B CA 1
ATOM 4852 C C . ILE B 1 80 ? 17.719 17.922 9.984 1 98.19 80 ILE B C 1
ATOM 4854 O O . ILE B 1 80 ? 18.828 18.469 9.883 1 98.19 80 ILE B O 1
ATOM 4858 N N . VAL B 1 81 ? 16.734 18.219 9.203 1 98.62 81 VAL B N 1
ATOM 4859 C CA . VAL B 1 81 ? 16.75 19.297 8.227 1 98.62 81 VAL B CA 1
ATOM 4860 C C . VAL B 1 81 ? 15.602 20.266 8.5 1 98.62 81 VAL B C 1
ATOM 4862 O O . VAL B 1 81 ? 14.453 19.844 8.625 1 98.62 81 VAL B O 1
ATOM 4865 N N . ALA B 1 82 ? 15.906 21.531 8.625 1 98.31 82 ALA B N 1
ATOM 4866 C CA . ALA B 1 82 ? 14.867 22.547 8.766 1 98.31 82 ALA B CA 1
ATOM 4867 C C . ALA B 1 82 ? 14.398 23.047 7.398 1 98.31 82 ALA B C 1
ATOM 4869 O O . ALA B 1 82 ? 15.219 23.281 6.504 1 98.31 82 ALA B O 1
ATOM 4870 N N . LEU B 1 83 ? 13.148 23.141 7.23 1 97.69 83 LEU B N 1
ATOM 4871 C CA . LEU B 1 83 ? 12.523 23.656 6.02 1 97.69 83 LEU B CA 1
ATOM 4872 C C . LEU B 1 83 ? 11.695 24.891 6.32 1 97.69 83 LEU B C 1
ATOM 4874 O O . LEU B 1 83 ? 10.508 24.797 6.629 1 97.69 83 LEU B O 1
ATOM 4878 N N . ALA B 1 84 ? 12.258 26.062 6.125 1 96.25 84 ALA B N 1
ATOM 4879 C CA . ALA B 1 84 ? 11.594 27.344 6.41 1 96.25 84 ALA B CA 1
ATOM 4880 C C . ALA B 1 84 ? 11.094 28 5.129 1 96.25 84 ALA B C 1
ATOM 4882 O O . ALA B 1 84 ? 11.539 29.094 4.773 1 96.25 84 ALA B O 1
ATOM 4883 N N . ASN B 1 85 ? 10.164 27.359 4.465 1 93.75 85 ASN B N 1
ATOM 4884 C CA . ASN B 1 85 ? 9.68 27.797 3.164 1 93.75 85 ASN B CA 1
ATOM 4885 C C . ASN B 1 85 ? 8.156 27.766 3.088 1 93.75 85 ASN B C 1
ATOM 4887 O O . ASN B 1 85 ? 7.516 27 3.814 1 93.75 85 ASN B O 1
ATOM 4891 N N . GLY B 1 86 ? 7.652 28.656 2.264 1 92.38 86 GLY B N 1
ATOM 4892 C CA . GLY B 1 86 ? 6.281 28.469 1.808 1 92.38 86 GLY B CA 1
ATOM 4893 C C . GLY B 1 86 ? 6.145 27.422 0.719 1 92.38 86 GLY B C 1
ATOM 4894 O O . GLY B 1 86 ? 7.012 26.562 0.569 1 92.38 86 GLY B O 1
ATOM 4895 N N . ASN B 1 87 ? 5.004 27.484 0.045 1 93.88 87 ASN B N 1
ATOM 4896 C CA . ASN B 1 87 ? 4.781 26.547 -1.049 1 93.88 87 ASN B CA 1
ATOM 4897 C C . ASN B 1 87 ? 5.539 26.953 -2.307 1 93.88 87 ASN B C 1
ATOM 4899 O O . ASN B 1 87 ? 5.672 28.156 -2.592 1 93.88 87 ASN B O 1
ATOM 4903 N N . SER B 1 88 ? 6.027 26.078 -2.926 1 93 88 SER B N 1
ATOM 4904 C CA . SER B 1 88 ? 6.578 26.25 -4.266 1 93 88 SER B CA 1
ATOM 4905 C C . SER B 1 88 ? 6.609 24.922 -5.023 1 93 88 SER B C 1
ATOM 4907 O O . SER B 1 88 ? 6.387 23.859 -4.434 1 93 88 SER B O 1
ATOM 4909 N N . GLU B 1 89 ? 6.855 24.984 -6.262 1 93.44 89 GLU B N 1
ATOM 4910 C CA . GLU B 1 89 ? 6.805 23.812 -7.141 1 93.44 89 GLU B CA 1
ATOM 4911 C C . GLU B 1 89 ? 7.719 22.703 -6.637 1 93.44 89 GLU B C 1
ATOM 4913 O O . GLU B 1 89 ? 7.355 21.531 -6.691 1 93.44 89 GLU B O 1
ATOM 4918 N N . ASN B 1 90 ? 8.867 23.094 -6.125 1 95 90 ASN B N 1
ATOM 4919 C CA . ASN B 1 90 ? 9.891 22.094 -5.848 1 95 90 ASN B CA 1
ATOM 4920 C C . ASN B 1 90 ? 9.914 21.719 -4.367 1 95 90 ASN B C 1
ATOM 4922 O O . ASN B 1 90 ? 10.609 20.781 -3.977 1 95 90 ASN B O 1
ATOM 4926 N N . VAL B 1 91 ? 9.172 22.391 -3.514 1 96.06 91 VAL B N 1
ATOM 4927 C CA . VAL B 1 91 ? 9.203 22.125 -2.082 1 96.06 91 VAL B CA 1
ATOM 4928 C C . VAL B 1 91 ? 8.617 20.734 -1.807 1 96.06 91 VAL B C 1
ATOM 4930 O O . VAL B 1 91 ? 9.133 19.984 -0.969 1 96.06 91 VAL B O 1
ATOM 4933 N N . GLY B 1 92 ? 7.57 20.359 -2.566 1 95.88 92 GLY B N 1
ATOM 4934 C CA . GLY B 1 92 ? 6.98 19.031 -2.422 1 95.88 92 GLY B CA 1
ATOM 4935 C C . GLY B 1 92 ? 7.965 17.906 -2.674 1 95.88 92 GLY B C 1
ATOM 4936 O O . GLY B 1 92 ? 8.227 17.094 -1.785 1 95.88 92 GLY B O 1
ATOM 4937 N N . PRO B 1 93 ? 8.594 17.922 -3.875 1 97.12 93 PRO B N 1
ATOM 4938 C CA . PRO B 1 93 ? 9.602 16.891 -4.18 1 97.12 93 PRO B CA 1
ATOM 4939 C C . PRO B 1 93 ? 10.758 16.891 -3.188 1 97.12 93 PRO B C 1
ATOM 4941 O O . PRO B 1 93 ? 11.25 15.82 -2.807 1 97.12 93 PRO B O 1
ATOM 4944 N N . LEU B 1 94 ? 11.164 18.062 -2.738 1 97.31 94 LEU B N 1
ATOM 4945 C CA . LEU B 1 94 ? 12.266 18.156 -1.784 1 97.31 94 LEU B CA 1
ATOM 4946 C C . LEU B 1 94 ? 11.867 17.562 -0.435 1 97.31 94 LEU B C 1
ATOM 4948 O O . LEU B 1 94 ? 12.633 16.812 0.17 1 97.31 94 LEU B O 1
ATOM 4952 N N . PHE B 1 95 ? 10.75 17.922 0.007 1 97.44 95 PHE B N 1
ATOM 4953 C CA . PHE B 1 95 ? 10.203 17.391 1.25 1 97.44 95 PHE B CA 1
ATOM 4954 C C . PHE B 1 95 ? 10.148 15.867 1.214 1 97.44 95 PHE B C 1
ATOM 4956 O O . PHE B 1 95 ? 10.617 15.203 2.143 1 97.44 95 PHE B O 1
ATOM 4963 N N . CYS B 1 96 ? 9.633 15.328 0.156 1 97.94 96 CYS B N 1
ATOM 4964 C CA . CYS B 1 96 ? 9.523 13.883 -0.001 1 97.94 96 CYS B CA 1
ATOM 4965 C C . CYS B 1 96 ? 10.898 13.242 -0.125 1 97.94 96 CYS B C 1
ATOM 4967 O O . CYS B 1 96 ? 11.102 12.117 0.335 1 97.94 96 CYS B O 1
ATOM 4969 N N . ALA B 1 97 ? 11.844 13.93 -0.779 1 98.5 97 ALA B N 1
ATOM 4970 C CA . ALA B 1 97 ? 13.211 13.43 -0.889 1 98.5 97 ALA B CA 1
ATOM 4971 C C . ALA B 1 97 ? 13.852 13.273 0.487 1 98.5 97 ALA B C 1
ATOM 4973 O O . ALA B 1 97 ? 14.516 12.273 0.759 1 98.5 97 ALA B O 1
ATOM 4974 N N . LEU B 1 98 ? 13.648 14.25 1.346 1 98.31 98 LEU B N 1
ATOM 4975 C CA . LEU B 1 98 ? 14.195 14.211 2.695 1 98.31 98 LEU B CA 1
ATOM 4976 C C . LEU B 1 98 ? 13.641 13.023 3.475 1 98.31 98 LEU B C 1
ATOM 4978 O O . LEU B 1 98 ? 14.391 12.266 4.09 1 98.31 98 LEU B O 1
ATOM 4982 N N . LEU B 1 99 ? 12.367 12.82 3.4 1 97.62 99 LEU B N 1
ATOM 4983 C CA . LEU B 1 99 ? 11.734 11.688 4.062 1 97.62 99 LEU B CA 1
ATOM 4984 C C . LEU B 1 99 ? 12.242 10.367 3.486 1 97.62 99 LEU B C 1
ATOM 4986 O O . LEU B 1 99 ? 12.461 9.406 4.223 1 97.62 99 LEU B O 1
ATOM 4990 N N . THR B 1 100 ? 12.406 10.336 2.176 1 97.75 100 THR B N 1
ATOM 4991 C CA . THR B 1 100 ? 12.867 9.125 1.504 1 97.75 100 THR B CA 1
ATOM 4992 C C . THR B 1 100 ? 14.289 8.781 1.934 1 97.75 100 THR B C 1
ATOM 4994 O O . THR B 1 100 ? 14.602 7.605 2.162 1 97.75 100 THR B O 1
ATOM 4997 N N . LEU B 1 101 ? 15.086 9.797 2.057 1 97.56 101 LEU B N 1
ATOM 4998 C CA . LEU B 1 101 ? 16.469 9.602 2.506 1 97.56 101 LEU B CA 1
ATOM 4999 C C . LEU B 1 101 ? 16.5 9.094 3.943 1 97.56 101 LEU B C 1
ATOM 5001 O O . LEU B 1 101 ? 17.484 8.477 4.363 1 97.56 101 LEU B O 1
ATOM 5005 N N . GLY B 1 102 ? 15.445 9.359 4.738 1 97.19 102 GLY B N 1
ATOM 5006 C CA . GLY B 1 102 ? 15.391 9 6.145 1 97.19 102 GLY B CA 1
ATOM 5007 C C . GLY B 1 102 ? 15.75 10.141 7.07 1 97.19 102 GLY B C 1
ATOM 5008 O O . GLY B 1 102 ? 15.961 9.938 8.266 1 97.19 102 GLY B O 1
ATOM 5009 N N . ALA B 1 103 ? 15.844 11.32 6.523 1 98 103 ALA B N 1
ATOM 5010 C CA . ALA B 1 103 ? 16.078 12.5 7.352 1 98 103 ALA B CA 1
ATOM 5011 C C . ALA B 1 103 ? 14.805 12.906 8.102 1 98 103 ALA B C 1
ATOM 5013 O O . ALA B 1 103 ? 13.703 12.5 7.73 1 98 103 ALA B O 1
ATOM 5014 N N . THR B 1 104 ? 14.992 13.586 9.203 1 98.19 104 THR B N 1
ATOM 5015 C CA . THR B 1 104 ? 13.883 14.172 9.945 1 98.19 104 THR B CA 1
ATOM 5016 C C . THR B 1 104 ? 13.648 15.617 9.508 1 98.19 104 THR B C 1
ATOM 5018 O O . THR B 1 104 ? 14.562 16.453 9.562 1 98.19 104 THR B O 1
ATOM 5021 N N . VAL B 1 105 ? 12.477 15.891 9.086 1 98.31 105 VAL B N 1
ATOM 5022 C CA . VAL B 1 105 ? 12.172 17.219 8.586 1 98.31 105 VAL B CA 1
ATOM 5023 C C . VAL B 1 105 ? 11.547 18.062 9.703 1 98.31 105 VAL B C 1
ATOM 5025 O O . VAL B 1 105 ? 10.664 17.594 10.422 1 98.31 105 VAL B O 1
ATOM 5028 N N . ASN B 1 106 ? 12.039 19.203 9.828 1 98.06 106 ASN B N 1
ATOM 5029 C CA . ASN B 1 106 ? 11.5 20.219 10.742 1 98.06 106 ASN B CA 1
ATOM 5030 C C . ASN B 1 106 ? 10.977 21.438 10 1 98.06 106 ASN B C 1
ATOM 5032 O O . ASN B 1 106 ? 11.695 22.422 9.844 1 98.06 106 ASN B O 1
ATOM 5036 N N . PRO B 1 107 ? 9.742 21.344 9.594 1 96.81 107 PRO B N 1
ATOM 5037 C CA . PRO B 1 107 ? 9.18 22.5 8.898 1 96.81 107 PRO B CA 1
ATOM 5038 C C . PRO B 1 107 ? 8.938 23.688 9.828 1 96.81 107 PRO B C 1
ATOM 5040 O O . PRO B 1 107 ? 8.422 23.516 10.938 1 96.81 107 PRO B O 1
ATOM 5043 N N . LEU B 1 108 ? 9.297 24.844 9.344 1 94.62 108 LEU B N 1
ATOM 5044 C CA . LEU B 1 108 ? 9.172 26.078 10.125 1 94.62 108 LEU B CA 1
ATOM 5045 C C . LEU B 1 108 ? 8.438 27.156 9.336 1 94.62 108 LEU B C 1
ATOM 5047 O O . LEU B 1 108 ? 8.602 27.25 8.117 1 94.62 108 LEU B O 1
ATOM 5051 N N . ALA B 1 109 ? 7.688 27.953 10.047 1 88.75 109 ALA B N 1
ATOM 5052 C CA . ALA B 1 109 ? 7.008 29.062 9.391 1 88.75 109 ALA B CA 1
ATOM 5053 C C . ALA B 1 109 ? 8.008 30.062 8.828 1 88.75 109 ALA B C 1
ATOM 5055 O O . ALA B 1 109 ? 8.883 30.547 9.547 1 88.75 109 ALA B O 1
ATOM 5056 N N . PRO B 1 110 ? 7.879 30.344 7.559 1 90.38 110 PRO B N 1
ATOM 5057 C CA . PRO B 1 110 ? 8.812 31.328 6.98 1 90.38 110 PRO B CA 1
ATOM 5058 C C . PRO B 1 110 ? 8.688 32.719 7.609 1 90.38 110 PRO B C 1
ATOM 5060 O O . PRO B 1 110 ? 9.617 33.5 7.539 1 90.38 110 PRO B O 1
ATOM 5063 N N . GLY B 1 111 ? 7.59 32.969 8.281 1 84.75 111 GLY B N 1
ATOM 5064 C CA . GLY B 1 111 ? 7.336 34.25 8.891 1 84.75 111 GLY B CA 1
ATOM 5065 C C . GLY B 1 111 ? 7.809 34.344 10.328 1 84.75 111 GLY B C 1
ATOM 5066 O O . GLY B 1 111 ? 7.582 35.344 11 1 84.75 111 GLY B O 1
ATOM 5067 N N . PHE B 1 112 ? 8.469 33.344 10.812 1 85.62 112 PHE B N 1
ATOM 5068 C CA . PHE B 1 112 ? 9.039 33.406 12.156 1 85.62 112 PHE B CA 1
ATOM 5069 C C . PHE B 1 112 ? 10.016 34.562 12.273 1 85.62 112 PHE B C 1
ATOM 5071 O O . PHE B 1 112 ? 10.781 34.844 11.344 1 85.62 112 PHE B O 1
ATOM 5078 N N . ASN B 1 113 ? 9.906 35.25 13.414 1 85.31 113 ASN B N 1
ATOM 5079 C CA . ASN B 1 113 ? 10.977 36.188 13.703 1 85.31 113 ASN B CA 1
ATOM 5080 C C . ASN B 1 113 ? 12.266 35.5 14.109 1 85.31 113 ASN B C 1
ATOM 5082 O O . ASN B 1 113 ? 12.297 34.25 14.211 1 85.31 113 ASN B O 1
ATOM 5086 N N . LYS B 1 114 ? 13.289 36.25 14.227 1 90.88 114 LYS B N 1
ATOM 5087 C CA . LYS B 1 114 ? 14.609 35.688 14.5 1 90.88 114 LYS B CA 1
ATOM 5088 C C . LYS B 1 114 ? 14.602 34.844 15.781 1 90.88 114 LYS B C 1
ATOM 5090 O O . LYS B 1 114 ? 15.195 33.781 15.828 1 90.88 114 LYS B O 1
ATOM 5095 N N . GLN B 1 115 ? 13.922 35.281 16.812 1 85.69 115 GLN B N 1
ATOM 5096 C CA . GLN B 1 115 ? 13.914 34.625 18.109 1 85.69 115 GLN B CA 1
ATOM 5097 C C . GLN B 1 115 ? 13.227 33.25 18.031 1 85.69 115 GLN B C 1
ATOM 5099 O O . GLN B 1 115 ? 13.75 32.25 18.531 1 85.69 115 GLN B O 1
ATOM 5104 N N . ASP B 1 116 ? 12.078 33.281 17.406 1 85.56 116 ASP B N 1
ATOM 5105 C CA . ASP B 1 116 ? 11.352 32 17.25 1 85.56 116 ASP B CA 1
ATOM 5106 C C . ASP B 1 116 ? 12.117 31.031 16.375 1 85.56 116 ASP B C 1
ATOM 5108 O O . ASP B 1 116 ? 12.188 29.844 16.688 1 85.56 116 ASP B O 1
ATOM 5112 N N . MET B 1 117 ? 12.695 31.578 15.328 1 93.06 117 MET B N 1
ATOM 5113 C CA . MET B 1 117 ? 13.508 30.766 14.438 1 93.06 117 MET B CA 1
ATOM 5114 C C . MET B 1 117 ? 14.711 30.188 15.172 1 93.06 117 MET B C 1
ATOM 5116 O O . MET B 1 117 ? 14.953 28.969 15.117 1 93.06 117 MET B O 1
ATOM 5120 N N . ALA B 1 118 ? 15.328 31.016 15.961 1 94.44 118 ALA B N 1
ATOM 5121 C CA . ALA B 1 118 ? 16.5 30.594 16.703 1 94.44 118 ALA B CA 1
ATOM 5122 C C . ALA B 1 118 ? 16.141 29.547 17.766 1 94.44 118 ALA B C 1
ATOM 5124 O O . ALA B 1 118 ? 16.906 28.625 18.031 1 94.44 118 ALA B O 1
ATOM 5125 N N . HIS B 1 119 ? 15.055 29.75 18.312 1 91.62 119 HIS B N 1
ATOM 5126 C CA . HIS B 1 119 ? 14.602 28.812 19.344 1 91.62 119 HIS B CA 1
ATOM 5127 C C . HIS B 1 119 ? 14.477 27.406 18.781 1 91.62 119 HIS B C 1
ATOM 5129 O O . HIS B 1 119 ? 15.016 26.453 19.344 1 91.62 119 HIS B O 1
ATOM 5135 N N . MET B 1 120 ? 13.805 27.281 17.688 1 94.31 120 MET B N 1
ATOM 5136 C CA . MET B 1 120 ? 13.594 25.969 17.094 1 94.31 120 MET B CA 1
ATOM 5137 C C . MET B 1 120 ? 14.906 25.375 16.578 1 94.31 120 MET B C 1
ATOM 5139 O O . MET B 1 120 ? 15.164 24.188 16.734 1 94.31 120 MET B O 1
ATOM 5143 N N . LEU B 1 121 ? 15.742 26.234 16 1 96.5 121 LEU B N 1
ATOM 5144 C CA . LEU B 1 121 ? 17.031 25.781 15.508 1 96.5 121 LEU B CA 1
ATOM 5145 C C . LEU B 1 121 ? 17.922 25.312 16.656 1 96.5 121 LEU B C 1
ATOM 5147 O O . LEU B 1 121 ? 18.703 24.359 16.484 1 96.5 121 LEU B O 1
ATOM 5151 N N . ARG B 1 122 ? 17.812 25.969 17.766 1 95.44 122 ARG B N 1
ATOM 5152 C CA . ARG B 1 122 ? 18.562 25.562 18.938 1 95.44 122 ARG B CA 1
ATOM 5153 C C . ARG B 1 122 ? 18.078 24.203 19.453 1 95.44 122 ARG B C 1
ATOM 5155 O O . ARG B 1 122 ? 18.891 23.375 19.875 1 95.44 122 ARG B O 1
ATOM 5162 N N . LEU B 1 123 ? 16.844 24.047 19.391 1 94.44 123 LEU B N 1
ATOM 5163 C CA . LEU B 1 123 ? 16.234 22.828 19.891 1 94.44 123 LEU B CA 1
ATOM 5164 C C . LEU B 1 123 ? 16.578 21.641 19 1 94.44 123 LEU B C 1
ATOM 5166 O O . LEU B 1 123 ? 16.938 20.562 19.5 1 94.44 123 LEU B O 1
ATOM 5170 N N . THR B 1 124 ? 16.562 21.781 17.641 1 96.25 124 THR B N 1
ATOM 5171 C CA . THR B 1 124 ? 16.609 20.641 16.719 1 96.25 124 THR B CA 1
ATOM 5172 C C . THR B 1 124 ? 18.016 20.469 16.156 1 96.25 124 THR B C 1
ATOM 5174 O O . THR B 1 124 ? 18.359 19.391 15.648 1 96.25 124 THR B O 1
ATOM 5177 N N . GLN B 1 125 ? 18.781 21.531 16.172 1 96.62 125 GLN B N 1
ATOM 5178 C CA . GLN B 1 125 ? 20.156 21.469 15.672 1 96.62 125 GLN B CA 1
ATOM 5179 C C . GLN B 1 125 ? 20.219 20.828 14.289 1 96.62 125 GLN B C 1
ATOM 5181 O O . GLN B 1 125 ? 20.891 19.812 14.094 1 96.62 125 GLN B O 1
ATOM 5186 N N . PRO B 1 126 ? 19.594 21.453 13.305 1 97.69 126 PRO B N 1
ATOM 5187 C CA . PRO B 1 126 ? 19.562 20.844 11.969 1 97.69 126 PRO B CA 1
ATOM 5188 C C . PRO B 1 126 ? 20.922 20.828 11.297 1 97.69 126 PRO B C 1
ATOM 5190 O O . PRO B 1 126 ? 21.719 21.75 11.492 1 97.69 126 PRO B O 1
ATOM 5193 N N . LYS B 1 127 ? 21.125 19.797 10.516 1 97 127 LYS B N 1
ATOM 5194 C CA . LYS B 1 127 ? 22.359 19.656 9.75 1 97 127 LYS B CA 1
ATOM 5195 C C . LYS B 1 127 ? 22.328 20.5 8.484 1 97 127 LYS B C 1
ATOM 5197 O O . LYS B 1 127 ? 23.375 20.828 7.926 1 97 127 LYS B O 1
ATOM 5202 N N . MET B 1 128 ? 21.156 20.828 8.031 1 97.19 128 MET B N 1
ATOM 5203 C CA . MET B 1 128 ? 20.906 21.609 6.82 1 97.19 128 MET B CA 1
ATOM 5204 C C . MET B 1 128 ? 19.625 22.406 6.941 1 97.19 128 MET B C 1
ATOM 5206 O O . MET B 1 128 ? 18.703 22 7.648 1 97.19 128 MET B O 1
ATOM 5210 N N . ILE B 1 129 ? 19.609 23.594 6.277 1 98.06 129 ILE B N 1
ATOM 5211 C CA . ILE B 1 129 ? 18.438 24.438 6.336 1 98.06 129 ILE B CA 1
ATOM 5212 C C . ILE B 1 129 ? 18.047 24.875 4.93 1 98.06 129 ILE B C 1
ATOM 5214 O O . ILE B 1 129 ? 18.906 25.281 4.137 1 98.06 129 ILE B O 1
ATOM 5218 N N . PHE B 1 130 ? 16.781 24.75 4.613 1 98.12 130 PHE B N 1
ATOM 5219 C CA . PHE B 1 130 ? 16.203 25.328 3.414 1 98.12 130 PHE B CA 1
ATOM 5220 C C . PHE B 1 130 ? 15.359 26.547 3.766 1 98.12 130 PHE B C 1
ATOM 5222 O O . PHE B 1 130 ? 14.641 26.547 4.77 1 98.12 130 PHE B O 1
ATOM 5229 N N . CYS B 1 131 ? 15.453 27.578 3 1 97.19 131 CYS B N 1
ATOM 5230 C CA . CYS B 1 131 ? 14.695 28.797 3.227 1 97.19 131 CYS B CA 1
ATOM 5231 C C . CYS B 1 131 ? 14.344 29.484 1.907 1 97.19 131 CYS B C 1
ATOM 5233 O O . CYS B 1 131 ? 14.438 28.859 0.844 1 97.19 131 CYS B O 1
ATOM 5235 N N . GLU B 1 132 ? 13.75 30.562 1.945 1 95.12 132 GLU B N 1
ATOM 5236 C CA . GLU B 1 132 ? 13.406 31.344 0.76 1 95.12 132 GLU B CA 1
ATOM 5237 C C . GLU B 1 132 ? 14.039 32.75 0.812 1 95.12 132 GLU B C 1
ATOM 5239 O O . GLU B 1 132 ? 14.641 33.125 1.82 1 95.12 132 GLU B O 1
ATOM 5244 N N . ASP B 1 133 ? 13.922 33.5 -0.239 1 94.5 133 ASP B N 1
ATOM 5245 C CA . ASP B 1 133 ? 14.57 34.812 -0.344 1 94.5 133 ASP B CA 1
ATOM 5246 C C . ASP B 1 133 ? 14.078 35.75 0.752 1 94.5 133 ASP B C 1
ATOM 5248 O O . ASP B 1 133 ? 14.883 36.469 1.363 1 94.5 133 ASP B O 1
ATOM 5252 N N . SER B 1 134 ? 12.852 35.719 1.026 1 91.06 134 SER B N 1
ATOM 5253 C CA . SER B 1 134 ? 12.219 36.688 1.909 1 91.06 134 SER B CA 1
ATOM 5254 C C . SER B 1 134 ? 12.688 36.5 3.35 1 91.06 134 SER B C 1
ATOM 5256 O O . SER B 1 134 ? 12.633 37.438 4.141 1 91.06 134 SER B O 1
ATOM 5258 N N . ASN B 1 135 ? 13.156 35.312 3.719 1 94.5 135 ASN B N 1
ATOM 5259 C CA . ASN B 1 135 ? 13.531 35.094 5.113 1 94.5 135 ASN B CA 1
ATOM 5260 C C . ASN B 1 135 ? 14.992 34.688 5.242 1 94.5 135 ASN B C 1
ATOM 5262 O O . ASN B 1 135 ? 15.422 34.219 6.301 1 94.5 135 ASN B O 1
ATOM 5266 N N . TYR B 1 136 ? 15.75 34.781 4.18 1 96.62 136 TYR B N 1
ATOM 5267 C CA . TYR B 1 136 ? 17.141 34.344 4.145 1 96.62 136 TYR B CA 1
ATOM 5268 C C . TYR B 1 136 ? 17.953 34.969 5.254 1 96.62 136 TYR B C 1
ATOM 5270 O O . TYR B 1 136 ? 18.672 34.281 5.992 1 96.62 136 TYR B O 1
ATOM 5278 N N . GLU B 1 137 ? 17.844 36.281 5.402 1 96.12 137 GLU B N 1
ATOM 5279 C CA . GLU B 1 137 ? 18.656 37.031 6.379 1 96.12 137 GLU B CA 1
ATOM 5280 C C . GLU B 1 137 ? 18.297 36.625 7.805 1 96.12 137 GLU B C 1
ATOM 5282 O O . GLU B 1 137 ? 19.172 36.469 8.664 1 96.12 137 GLU B O 1
ATOM 5287 N N . ILE B 1 138 ? 17.031 36.438 8.039 1 95.19 138 ILE B N 1
ATOM 5288 C CA . ILE B 1 138 ? 16.547 36.062 9.359 1 95.19 138 ILE B CA 1
ATOM 5289 C C . ILE B 1 138 ? 17.047 34.656 9.695 1 95.19 138 ILE B C 1
ATOM 5291 O O . ILE B 1 138 ? 17.531 34.406 10.805 1 95.19 138 ILE B O 1
ATOM 5295 N N . VAL B 1 139 ? 16.953 33.75 8.781 1 97.31 139 VAL B N 1
ATOM 5296 C CA . VAL B 1 139 ? 17.359 32.375 8.984 1 97.31 139 VAL B CA 1
ATOM 5297 C C . VAL B 1 139 ? 18.875 32.312 9.203 1 97.31 139 VAL B C 1
ATOM 5299 O O . VAL B 1 139 ? 19.344 31.594 10.094 1 97.31 139 VAL B O 1
ATOM 5302 N N . LYS B 1 140 ? 19.594 33.031 8.398 1 96.19 140 LYS B N 1
ATOM 5303 C CA . LYS B 1 140 ? 21.047 33.062 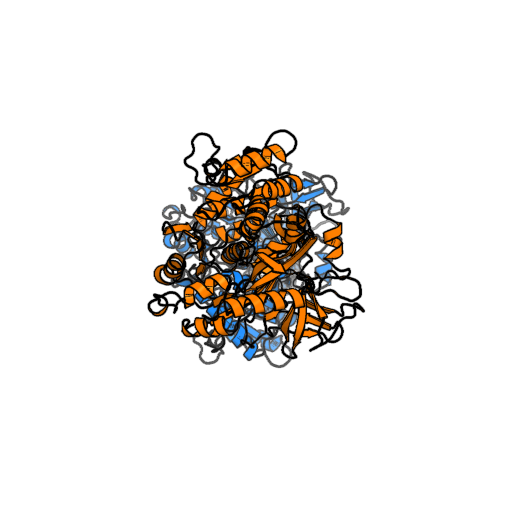8.523 1 96.19 140 LYS B CA 1
ATOM 5304 C C . LYS B 1 140 ? 21.453 33.562 9.906 1 96.19 140 LYS B C 1
ATOM 5306 O O . LYS B 1 140 ? 22.312 32.969 10.562 1 96.19 140 LYS B O 1
ATOM 5311 N N . ALA B 1 141 ? 20.859 34.625 10.328 1 95.88 141 ALA B N 1
ATOM 5312 C CA . ALA B 1 141 ? 21.172 35.188 11.625 1 95.88 141 ALA B CA 1
ATOM 5313 C C . ALA B 1 141 ? 20.797 34.25 12.758 1 95.88 141 ALA B C 1
ATOM 5315 O O . ALA B 1 141 ? 21.547 34.094 13.719 1 95.88 141 ALA B O 1
ATOM 5316 N N . ALA B 1 142 ? 19.594 33.719 12.641 1 96.12 142 ALA B N 1
ATOM 5317 C CA . ALA B 1 142 ? 19.125 32.781 13.656 1 96.12 142 ALA B CA 1
ATOM 5318 C C . ALA B 1 142 ? 20.031 31.547 13.75 1 96.12 142 ALA B C 1
ATOM 5320 O O . ALA B 1 142 ? 20.312 31.062 14.844 1 96.12 142 ALA B O 1
ATOM 5321 N N . SER B 1 143 ? 20.422 31.031 12.609 1 96.69 143 SER B N 1
ATOM 5322 C CA . SER B 1 143 ? 21.281 29.859 12.562 1 96.69 143 SER B CA 1
ATOM 5323 C C . SER B 1 143 ? 22.625 30.125 13.211 1 96.69 143 SER B C 1
ATOM 5325 O O . SER B 1 143 ? 23.156 29.281 13.938 1 96.69 143 SER B O 1
ATOM 5327 N N . ALA B 1 144 ? 23.219 31.234 12.938 1 94.88 144 ALA B N 1
ATOM 5328 C CA . ALA B 1 144 ? 24.5 31.609 13.516 1 94.88 144 ALA B CA 1
ATOM 5329 C C . ALA B 1 144 ? 24.422 31.688 15.039 1 94.88 144 ALA B C 1
ATOM 5331 O O . ALA B 1 144 ? 25.391 31.359 15.734 1 94.88 144 ALA B O 1
ATOM 5332 N N . GLU B 1 145 ? 23.359 32.062 15.43 1 94.12 145 GLU B N 1
ATOM 5333 C CA . GLU B 1 145 ? 23.141 32.219 16.875 1 94.12 145 GLU B CA 1
ATOM 5334 C C . GLU B 1 145 ? 22.875 30.859 17.531 1 94.12 145 GLU B C 1
ATOM 5336 O O . GLU B 1 145 ? 23.391 30.578 18.609 1 94.12 145 GLU B O 1
ATOM 5341 N N . ALA B 1 146 ? 22.094 30.141 16.969 1 94.94 146 ALA B N 1
ATOM 5342 C CA . ALA B 1 146 ? 21.469 29 17.609 1 94.94 146 ALA B CA 1
ATOM 5343 C C . ALA B 1 146 ? 22.297 27.734 17.453 1 94.94 146 ALA B C 1
ATOM 5345 O O . ALA B 1 146 ? 22.312 26.859 18.312 1 94.94 146 ALA B O 1
ATOM 5346 N N . ILE B 1 147 ? 22.906 27.578 16.344 1 92.69 147 ILE B N 1
ATOM 5347 C CA . ILE B 1 147 ? 23.531 26.297 16.031 1 92.69 147 ILE B CA 1
ATOM 5348 C C . ILE B 1 147 ? 25 26.328 16.469 1 92.69 147 ILE B C 1
ATOM 5350 O O . ILE B 1 147 ? 25.719 27.281 16.188 1 92.69 147 ILE B O 1
ATOM 5354 N N . GLN B 1 148 ? 25.312 25.344 17.172 1 84.5 148 GLN B N 1
ATOM 5355 C CA . GLN B 1 148 ? 26.672 25.203 17.688 1 84.5 148 GLN B CA 1
ATOM 5356 C C . GLN B 1 148 ? 27.641 24.812 16.578 1 84.5 148 GLN B C 1
ATOM 5358 O O . GLN B 1 148 ? 27.328 23.984 15.719 1 84.5 148 GLN B O 1
ATOM 5363 N N . GLY B 1 149 ? 28.844 25.375 16.562 1 81.88 149 GLY B N 1
ATOM 5364 C CA . GLY B 1 149 ? 29.859 25.047 15.586 1 81.88 149 GLY B CA 1
ATOM 5365 C C . GLY B 1 149 ? 29.703 25.781 14.273 1 81.88 149 GLY B C 1
ATOM 5366 O O . GLY B 1 149 ? 29.328 26.953 14.258 1 81.88 149 GLY B O 1
ATOM 5367 N N . ASN B 1 150 ? 30.031 25.031 13.172 1 79.62 150 ASN B N 1
ATOM 5368 C CA . ASN B 1 150 ? 29.875 25.625 11.852 1 79.62 150 ASN B CA 1
ATOM 5369 C C . ASN B 1 150 ? 28.422 25.672 11.414 1 79.62 150 ASN B C 1
ATOM 5371 O O . ASN B 1 150 ? 27.672 24.734 11.648 1 79.62 150 ASN B O 1
ATOM 5375 N N . SER B 1 151 ? 28.062 26.844 10.961 1 83.62 151 SER B N 1
ATOM 5376 C CA . SER B 1 151 ? 26.703 27 10.445 1 83.62 151 SER B CA 1
ATOM 5377 C C . SER B 1 151 ? 26.406 25.953 9.375 1 83.62 151 SER B C 1
ATOM 5379 O O . SER B 1 151 ? 27.234 25.703 8.5 1 83.62 151 SER B O 1
ATOM 5381 N N . PRO B 1 152 ? 25.281 25.375 9.516 1 92.94 152 PRO B N 1
ATOM 5382 C CA . PRO B 1 152 ? 24.891 24.422 8.477 1 92.94 152 PRO B CA 1
ATOM 5383 C C . PRO B 1 152 ? 24.703 25.078 7.113 1 92.94 152 PRO B C 1
ATOM 5385 O O . PRO B 1 152 ? 24.5 26.297 7.031 1 92.94 152 PRO B O 1
ATOM 5388 N N . PRO B 1 153 ? 24.875 24.281 6.078 1 94.19 153 PRO B N 1
ATOM 5389 C CA . PRO B 1 153 ? 24.578 24.828 4.758 1 94.19 153 PRO B CA 1
ATOM 5390 C C . PRO B 1 153 ? 23.141 25.344 4.637 1 94.19 153 PRO B C 1
ATOM 5392 O O . PRO B 1 153 ? 22.219 24.688 5.117 1 94.19 153 PRO B O 1
ATOM 5395 N N . LEU B 1 154 ? 23.031 26.531 4.09 1 96.19 154 LEU B N 1
ATOM 5396 C CA . LEU B 1 154 ? 21.75 27.172 3.812 1 96.19 154 LEU B CA 1
ATOM 5397 C C . LEU B 1 154 ? 21.422 27.125 2.32 1 96.19 154 LEU B C 1
ATOM 5399 O O . LEU B 1 154 ? 22.188 27.625 1.502 1 96.19 154 LEU B O 1
ATOM 5403 N N . PHE B 1 155 ? 20.328 26.453 1.998 1 97.56 155 PHE B N 1
ATOM 5404 C CA . PHE B 1 155 ? 19.859 26.422 0.622 1 97.56 155 PHE B CA 1
ATOM 5405 C C . PHE B 1 155 ? 18.625 27.297 0.453 1 97.56 155 PHE B C 1
ATOM 5407 O O . PHE B 1 155 ? 17.719 27.281 1.292 1 97.56 155 PHE B O 1
ATOM 5414 N N . VAL B 1 156 ? 18.594 28.062 -0.564 1 97.38 156 VAL B N 1
ATOM 5415 C CA . VAL B 1 156 ? 17.453 28.953 -0.829 1 97.38 156 VAL B CA 1
ATOM 5416 C C . VAL B 1 156 ? 16.656 28.422 -2.018 1 97.38 156 VAL B C 1
ATOM 5418 O O . VAL B 1 156 ? 17.203 28.203 -3.1 1 97.38 156 VAL B O 1
ATOM 5421 N N . VAL B 1 157 ? 15.398 28.219 -1.792 1 95.06 157 VAL B N 1
ATOM 5422 C CA . VAL B 1 157 ? 14.531 27.625 -2.803 1 95.06 157 VAL B CA 1
ATOM 5423 C C . VAL B 1 157 ? 14.086 28.688 -3.795 1 95.06 157 VAL B C 1
ATOM 5425 O O . VAL B 1 157 ? 13.641 29.766 -3.395 1 95.06 157 VAL B O 1
ATOM 5428 N N . GLU B 1 158 ? 14.219 28.359 -5.059 1 90.31 158 GLU B N 1
ATOM 5429 C CA . GLU B 1 158 ? 13.758 29.172 -6.176 1 90.31 158 GLU B CA 1
ATOM 5430 C C . GLU B 1 158 ? 14.266 30.609 -6.055 1 90.31 158 GLU B C 1
ATOM 5432 O O . GLU B 1 158 ? 13.492 31.562 -6.199 1 90.31 158 GLU B O 1
ATOM 5437 N N . SER B 1 159 ? 15.461 30.766 -5.746 1 92.62 159 SER B N 1
ATOM 5438 C CA . SER B 1 159 ? 16.094 32.062 -5.574 1 92.62 159 SER B CA 1
ATOM 5439 C C . SER B 1 159 ? 16.828 32.5 -6.836 1 92.62 159 SER B C 1
ATOM 5441 O O . SER B 1 159 ? 17.344 31.656 -7.574 1 92.62 159 SER B O 1
ATOM 5443 N N . GLU B 1 160 ? 16.875 33.812 -6.996 1 90.69 160 GLU B N 1
ATOM 5444 C CA . GLU B 1 160 ? 17.688 34.375 -8.078 1 90.69 160 GLU B CA 1
ATOM 5445 C C . GLU B 1 160 ? 18.938 35.031 -7.531 1 90.69 160 GLU B C 1
ATOM 5447 O O . GLU B 1 160 ? 19.75 35.562 -8.297 1 90.69 160 GLU B O 1
ATOM 5452 N N . ARG B 1 161 ? 19.078 34.938 -6.254 1 92.69 161 ARG B N 1
ATOM 5453 C CA . ARG B 1 161 ? 20.266 35.531 -5.633 1 92.69 161 ARG B CA 1
ATOM 5454 C C . ARG B 1 161 ? 21.531 34.781 -6.062 1 92.69 161 ARG B C 1
ATOM 5456 O O . ARG B 1 161 ? 21.516 33.562 -6.188 1 92.69 161 ARG B O 1
ATOM 5463 N N . LYS B 1 162 ? 22.594 35.5 -6.234 1 92.75 162 LYS B N 1
ATOM 5464 C CA . LYS B 1 162 ? 23.859 34.875 -6.664 1 92.75 162 LYS B CA 1
ATOM 5465 C C . LYS B 1 162 ? 24.719 34.5 -5.465 1 92.75 162 LYS B C 1
ATOM 5467 O O . LYS B 1 162 ? 25.609 33.656 -5.582 1 92.75 162 LYS B O 1
ATOM 5472 N N . ASP B 1 163 ? 24.484 35.031 -4.297 1 92.88 163 ASP B N 1
ATOM 5473 C CA . ASP B 1 163 ? 25.344 34.875 -3.129 1 92.88 163 ASP B CA 1
ATOM 5474 C C . ASP B 1 163 ? 24.812 33.75 -2.221 1 92.88 163 ASP B C 1
ATOM 5476 O O . ASP B 1 163 ? 25.109 33.75 -1.023 1 92.88 163 ASP B O 1
ATOM 5480 N N . VAL B 1 164 ? 23.953 32.969 -2.756 1 94.81 164 VAL B N 1
ATOM 5481 C CA . VAL B 1 164 ? 23.375 31.906 -1.929 1 94.81 164 VAL B CA 1
ATOM 5482 C C . VAL B 1 164 ? 23.531 30.562 -2.625 1 94.81 164 VAL B C 1
ATOM 5484 O O . VAL B 1 164 ? 23.828 30.5 -3.82 1 94.81 164 VAL B O 1
ATOM 5487 N N . ARG B 1 165 ? 23.438 29.453 -1.923 1 95.44 165 ARG B N 1
ATOM 5488 C CA . ARG B 1 165 ? 23.297 28.125 -2.508 1 95.44 165 ARG B CA 1
ATOM 5489 C C . ARG B 1 165 ? 21.859 27.859 -2.92 1 95.44 165 ARG B C 1
ATOM 5491 O O . ARG B 1 165 ? 20.938 27.984 -2.107 1 95.44 165 ARG B O 1
ATOM 5498 N N . HIS B 1 166 ? 21.656 27.469 -4.129 1 97.12 166 HIS B N 1
ATOM 5499 C CA . HIS B 1 166 ? 20.312 27.234 -4.652 1 97.12 166 HIS B CA 1
ATOM 5500 C C . HIS B 1 166 ? 19.859 25.797 -4.406 1 97.12 166 HIS B C 1
ATOM 5502 O O . HIS B 1 166 ? 20.609 24.859 -4.676 1 97.12 166 HIS B O 1
ATOM 5508 N N . ALA B 1 167 ? 18.656 25.672 -3.9 1 97 167 ALA B N 1
ATOM 5509 C CA . ALA B 1 167 ? 18.109 24.344 -3.668 1 97 167 ALA B CA 1
ATOM 5510 C C . ALA B 1 167 ? 18.047 23.531 -4.965 1 97 167 ALA B C 1
ATOM 5512 O O . ALA B 1 167 ? 18.172 22.312 -4.945 1 97 167 ALA B O 1
ATOM 5513 N N . GLU B 1 168 ? 17.906 24.172 -6.102 1 95.94 168 GLU B N 1
ATOM 5514 C CA . GLU B 1 168 ? 17.781 23.562 -7.422 1 95.94 168 GLU B CA 1
ATOM 5515 C C . GLU B 1 168 ? 19.047 22.812 -7.805 1 95.94 168 GLU B C 1
ATOM 5517 O O . GLU B 1 168 ? 19.016 21.969 -8.703 1 95.94 168 GLU B O 1
ATOM 5522 N N . GLU B 1 169 ? 20.156 23.109 -7.137 1 96.38 169 GLU B N 1
ATOM 5523 C CA . GLU B 1 169 ? 21.375 22.344 -7.344 1 96.38 169 GLU B CA 1
ATOM 5524 C C . GLU B 1 169 ? 21.188 20.875 -6.969 1 96.38 169 GLU B C 1
ATOM 5526 O O . GLU B 1 169 ? 21.828 20 -7.539 1 96.38 169 GLU B O 1
ATOM 5531 N N . LEU B 1 170 ? 20.297 20.656 -6.07 1 97.56 170 LEU B N 1
ATOM 5532 C CA . LEU B 1 170 ? 20.047 19.312 -5.562 1 97.56 170 LEU B CA 1
ATOM 5533 C C . LEU B 1 170 ? 19.141 18.547 -6.504 1 97.56 170 LEU B C 1
ATOM 5535 O O . LEU B 1 170 ? 18.922 17.344 -6.32 1 97.56 170 LEU B O 1
ATOM 5539 N N . LEU B 1 171 ? 18.594 19.156 -7.508 1 97.44 171 LEU B N 1
ATOM 5540 C CA . LEU B 1 171 ? 17.688 18.531 -8.453 1 97.44 171 LEU B CA 1
ATOM 5541 C C . LEU B 1 171 ? 18.406 18.172 -9.75 1 97.44 171 LEU B C 1
ATOM 5543 O O . LEU B 1 171 ? 17.797 17.625 -10.672 1 97.44 171 LEU B O 1
ATOM 5547 N N . LYS B 1 172 ? 19.656 18.484 -9.805 1 97.5 172 LYS B N 1
ATOM 5548 C CA . LYS B 1 172 ? 20.438 18.203 -11.008 1 97.5 172 LYS B CA 1
ATOM 5549 C C . LYS B 1 172 ? 20.594 16.703 -11.234 1 97.5 172 LYS B C 1
ATOM 5551 O O . LYS B 1 172 ? 20.547 15.922 -10.281 1 97.5 172 LYS B O 1
ATOM 5556 N N . GLU B 1 173 ? 20.812 16.344 -12.477 1 97.56 173 GLU B N 1
ATOM 5557 C CA . GLU B 1 173 ? 20.984 14.945 -12.859 1 97.56 173 GLU B CA 1
ATOM 5558 C C . GLU B 1 173 ? 22.203 14.328 -12.164 1 97.56 173 GLU B C 1
ATOM 5560 O O . GLU B 1 173 ? 23.234 14.984 -12.031 1 97.56 173 GLU B O 1
ATOM 5565 N N . THR B 1 174 ? 22 13.109 -11.711 1 96.81 174 THR B N 1
ATOM 5566 C CA . THR B 1 174 ? 23.078 12.438 -10.992 1 96.81 174 THR B CA 1
ATOM 5567 C C . THR B 1 174 ? 23.734 11.367 -11.859 1 96.81 174 THR B C 1
ATOM 5569 O O . THR B 1 174 ? 24.844 10.93 -11.578 1 96.81 174 THR B O 1
ATOM 5572 N N . GLY B 1 175 ? 23.078 10.844 -12.867 1 94.94 175 GLY B N 1
ATOM 5573 C CA . GLY B 1 175 ? 23.547 9.75 -13.703 1 94.94 175 GLY B CA 1
ATOM 5574 C C . GLY B 1 175 ? 23.266 8.383 -13.109 1 94.94 175 GLY B C 1
ATOM 5575 O O . GLY B 1 175 ? 23.562 7.363 -13.719 1 94.94 175 GLY B O 1
ATOM 5576 N N . ARG B 1 176 ? 22.656 8.328 -11.945 1 92.81 176 ARG B N 1
ATOM 5577 C CA . ARG B 1 176 ? 22.406 7.062 -11.266 1 92.81 176 ARG B CA 1
ATOM 5578 C C . ARG B 1 176 ? 20.938 6.906 -10.93 1 92.81 176 ARG B C 1
ATOM 5580 O O . ARG B 1 176 ? 20.578 6.105 -10.062 1 92.81 176 ARG B O 1
ATOM 5587 N N . GLU B 1 177 ? 20.047 7.68 -11.57 1 94.25 177 GLU B N 1
ATOM 5588 C CA . GLU B 1 177 ? 18.625 7.703 -11.234 1 94.25 177 GLU B CA 1
ATOM 5589 C C . GLU B 1 177 ? 17.984 6.336 -11.461 1 94.25 177 GLU B C 1
ATOM 5591 O O . GLU B 1 177 ? 17.109 5.914 -10.688 1 94.25 177 GLU B O 1
ATOM 5596 N N . GLU B 1 178 ? 18.406 5.578 -12.445 1 85.56 178 GLU B N 1
ATOM 5597 C CA . GLU B 1 178 ? 17.812 4.305 -12.828 1 85.56 178 GLU B CA 1
ATOM 5598 C C . GLU B 1 178 ? 18.094 3.225 -11.789 1 85.56 178 GLU B C 1
ATOM 5600 O O . GLU B 1 178 ? 17.359 2.234 -11.703 1 85.56 178 GLU B O 1
ATOM 5605 N N . SER B 1 179 ? 19.141 3.408 -11.07 1 84.56 179 SER B N 1
ATOM 5606 C CA . SER B 1 179 ? 19.531 2.41 -10.086 1 84.56 179 SER B CA 1
ATOM 5607 C C . SER B 1 179 ? 18.969 2.75 -8.703 1 84.56 179 SER B C 1
ATOM 5609 O O . SER B 1 179 ? 19.328 2.109 -7.711 1 84.56 179 SER B O 1
ATOM 5611 N N . PHE B 1 180 ? 18.125 3.688 -8.672 1 90.38 180 PHE B N 1
ATOM 5612 C CA . PHE B 1 180 ? 17.625 4.172 -7.395 1 90.38 180 PHE B CA 1
ATOM 5613 C C . PHE B 1 180 ? 16.719 3.133 -6.738 1 90.38 180 PHE B C 1
ATOM 5615 O O . PHE B 1 180 ? 15.844 2.562 -7.395 1 90.38 180 PHE B O 1
ATOM 5622 N N . PHE B 1 181 ? 16.969 2.867 -5.457 1 87.38 181 PHE B N 1
ATOM 5623 C CA . PHE B 1 181 ? 16.141 2.096 -4.547 1 87.38 181 PHE B CA 1
ATOM 5624 C C . PHE B 1 181 ? 15.961 2.83 -3.221 1 87.38 181 PHE B C 1
ATOM 5626 O O . PHE B 1 181 ? 16.938 3.236 -2.594 1 87.38 181 PHE B O 1
ATOM 5633 N N . PRO B 1 182 ? 14.711 3.07 -2.893 1 91.81 182 PRO B N 1
ATOM 5634 C CA . PRO B 1 182 ? 14.516 3.83 -1.654 1 91.81 182 PRO B CA 1
ATOM 5635 C C . PRO B 1 182 ? 15.117 3.133 -0.434 1 91.81 182 PRO B C 1
ATOM 5637 O O . PRO B 1 182 ? 14.914 1.929 -0.248 1 91.81 182 PRO B O 1
ATOM 5640 N N . PRO B 1 183 ? 15.789 3.881 0.393 1 92 183 PRO B N 1
ATOM 5641 C CA . PRO B 1 183 ? 16.344 3.293 1.611 1 92 183 PRO B CA 1
ATOM 5642 C C . PRO B 1 183 ? 15.273 2.756 2.555 1 92 183 PRO B C 1
ATOM 5644 O O . PRO B 1 183 ? 14.195 3.352 2.678 1 92 183 PRO B O 1
ATOM 5647 N N . GLN B 1 184 ? 15.617 1.656 3.188 1 91.81 184 GLN B N 1
ATOM 5648 C CA . GLN B 1 184 ? 14.742 1.115 4.227 1 91.81 184 GLN B CA 1
ATOM 5649 C C . GLN B 1 184 ? 15.07 1.718 5.59 1 91.81 184 GLN B C 1
ATOM 5651 O O . GLN B 1 184 ? 16.219 2.062 5.859 1 91.81 184 GLN B O 1
ATOM 5656 N N . ILE B 1 185 ? 14.047 1.939 6.332 1 91.88 185 ILE B N 1
ATOM 5657 C CA . ILE B 1 185 ? 14.195 2.455 7.688 1 91.88 185 ILE B CA 1
ATOM 5658 C C . ILE B 1 185 ? 13.734 1.406 8.695 1 91.88 185 ILE B C 1
ATOM 5660 O O . ILE B 1 185 ? 12.594 0.943 8.641 1 91.88 185 ILE B O 1
ATOM 5664 N N . GLU B 1 186 ? 14.664 1.06 9.547 1 88.12 186 GLU B N 1
ATOM 5665 C CA . GLU B 1 186 ? 14.32 0.102 10.594 1 88.12 186 GLU B CA 1
ATOM 5666 C C . GLU B 1 186 ? 13.492 0.76 11.695 1 88.12 186 GLU B C 1
ATOM 5668 O O . GLU B 1 186 ? 13.617 1.962 11.938 1 88.12 186 GLU B O 1
ATOM 5673 N N . ASN B 1 187 ? 12.594 0.14 12.297 1 90.94 187 ASN B N 1
ATOM 5674 C CA . ASN B 1 187 ? 11.789 0.613 13.414 1 90.94 187 ASN B CA 1
ATOM 5675 C C . ASN B 1 187 ? 10.977 1.85 13.039 1 90.94 187 ASN B C 1
ATOM 5677 O O . ASN B 1 187 ? 11.07 2.883 13.703 1 90.94 187 ASN B O 1
ATOM 5681 N N . SER B 1 188 ? 10.219 1.74 12 1 93.25 188 SER B N 1
ATOM 5682 C CA . SER B 1 188 ? 9.422 2.828 11.438 1 93.25 188 SER B CA 1
ATOM 5683 C C . SER B 1 188 ? 8.562 3.492 12.5 1 93.25 188 SER B C 1
ATOM 5685 O O . SER B 1 188 ? 8.211 4.668 12.383 1 93.25 188 SER B O 1
ATOM 5687 N N . ARG B 1 189 ? 8.227 2.838 13.641 1 93.5 189 ARG B N 1
ATOM 5688 C CA . ARG B 1 189 ? 7.398 3.377 14.711 1 93.5 189 ARG B CA 1
ATOM 5689 C C . ARG B 1 189 ? 8.203 4.32 15.602 1 93.5 189 ARG B C 1
ATOM 5691 O O . ARG B 1 189 ? 7.637 5.207 16.25 1 93.5 189 ARG B O 1
ATOM 5698 N N . GLU B 1 190 ? 9.469 4.133 15.586 1 94.75 190 GLU B N 1
ATOM 5699 C CA . GLU B 1 190 ? 10.328 4.926 16.469 1 94.75 190 GLU B CA 1
ATOM 5700 C C . GLU B 1 190 ? 11.102 5.977 15.672 1 94.75 190 GLU B C 1
ATOM 5702 O O . GLU B 1 190 ? 11.477 7.016 16.219 1 94.75 190 GLU B O 1
ATOM 5707 N N . ALA B 1 191 ? 11.375 5.656 14.398 1 96.12 191 ALA B N 1
ATOM 5708 C CA . ALA B 1 191 ? 12.148 6.574 13.57 1 96.12 191 ALA B CA 1
ATOM 5709 C C . ALA B 1 191 ? 11.359 7.84 13.266 1 96.12 191 ALA B C 1
ATOM 5711 O O . ALA B 1 191 ? 10.336 7.789 12.578 1 96.12 191 ALA B O 1
ATOM 5712 N N . ILE B 1 192 ? 11.805 9.008 13.727 1 97.19 192 ILE B N 1
ATOM 5713 C CA . ILE B 1 192 ? 11.094 10.273 13.578 1 97.19 192 ILE B CA 1
ATOM 5714 C C . ILE B 1 192 ? 11.25 10.789 12.156 1 97.19 192 ILE B C 1
ATOM 5716 O O . ILE B 1 192 ? 12.375 10.898 11.641 1 97.19 192 ILE B O 1
ATOM 5720 N N . SER B 1 193 ? 10.172 11.055 11.547 1 96.81 193 SER B N 1
ATOM 5721 C CA . SER B 1 193 ? 10.164 11.586 10.188 1 96.81 193 SER B CA 1
ATOM 5722 C C . SER B 1 193 ? 9.953 13.094 10.18 1 96.81 193 SER B C 1
ATOM 5724 O O . SER B 1 193 ? 10.484 13.797 9.32 1 96.81 193 SER B O 1
ATOM 5726 N N . LEU B 1 194 ? 9.156 13.57 11.148 1 96.81 194 LEU B N 1
ATOM 5727 C CA . LEU B 1 194 ? 8.773 14.977 11.172 1 96.81 194 LEU B CA 1
ATOM 5728 C C . LEU B 1 194 ? 8.805 15.523 12.594 1 96.81 194 LEU B C 1
ATOM 5730 O O . LEU B 1 194 ? 8.422 14.828 13.539 1 96.81 194 LEU B O 1
ATOM 5734 N N . ILE B 1 195 ? 9.273 16.766 12.703 1 97.31 195 ILE B N 1
ATOM 5735 C CA . ILE B 1 195 ? 9.125 17.562 13.914 1 97.31 195 ILE B CA 1
ATOM 5736 C C . ILE B 1 195 ? 8.305 18.812 13.617 1 97.31 195 ILE B C 1
ATOM 5738 O O . ILE B 1 195 ? 8.836 19.812 13.156 1 97.31 195 ILE B O 1
ATOM 5742 N N . LEU B 1 196 ? 7.031 18.734 13.875 1 94.56 196 LEU B N 1
ATOM 5743 C CA . LEU B 1 196 ? 6.117 19.828 13.57 1 94.56 196 LEU B CA 1
ATOM 5744 C C . LEU B 1 196 ? 6.117 20.859 14.695 1 94.56 196 LEU B C 1
ATOM 5746 O O . LEU B 1 196 ? 6.109 20.5 15.875 1 94.56 196 LEU B O 1
ATOM 5750 N N . CYS B 1 197 ? 6.117 22.062 14.242 1 88.69 197 CYS B N 1
ATOM 5751 C CA . CYS B 1 197 ? 6.125 23.125 15.234 1 88.69 197 CYS B CA 1
ATOM 5752 C C . CYS B 1 197 ? 4.707 23.469 15.688 1 88.69 197 CYS B C 1
ATOM 5754 O O . CYS B 1 197 ? 3.824 23.688 14.859 1 88.69 197 CYS B O 1
ATOM 5756 N N . SER B 1 198 ? 4.484 23.281 16.906 1 80.12 198 SER B N 1
ATOM 5757 C CA . SER B 1 198 ? 3.197 23.656 17.484 1 80.12 198 SER B CA 1
ATOM 5758 C C . SER B 1 198 ? 3.354 24.781 18.5 1 80.12 198 SER B C 1
ATOM 5760 O O . SER B 1 198 ? 4.359 24.859 19.203 1 80.12 198 SER B O 1
ATOM 5762 N N . SER B 1 199 ? 2.461 25.703 18.438 1 62.19 199 SER B N 1
ATOM 5763 C CA . SER B 1 199 ? 2.518 26.844 19.359 1 62.19 199 SER B CA 1
ATOM 5764 C C . SER B 1 199 ? 2.107 26.422 20.766 1 62.19 199 SER B C 1
ATOM 5766 O O . SER B 1 199 ? 1.197 25.609 20.938 1 62.19 199 SER B O 1
ATOM 5768 N N . GLY B 1 200 ? 3.059 26.312 21.703 1 52.47 200 GLY B N 1
ATOM 5769 C CA . GLY B 1 200 ? 2.855 25.812 23.047 1 52.47 200 GLY B CA 1
ATOM 5770 C C . GLY B 1 200 ? 2.127 26.797 23.938 1 52.47 200 GLY B C 1
ATOM 5771 O O . GLY B 1 200 ? 2.057 27.984 23.641 1 52.47 200 GLY B O 1
ATOM 5772 N N . SER B 1 201 ? 1.414 26.219 24.922 1 45.31 201 SER B N 1
ATOM 5773 C CA . SER B 1 201 ? 0.745 26.984 25.953 1 45.31 201 SER B CA 1
ATOM 5774 C C . SER B 1 201 ? 1.727 27.891 26.688 1 45.31 201 SER B C 1
ATOM 5776 O O . SER B 1 201 ? 1.341 28.938 27.203 1 45.31 201 SER B O 1
ATOM 5778 N N . THR B 1 202 ? 2.949 27.391 26.844 1 47.59 202 THR B N 1
ATOM 5779 C CA . THR B 1 202 ? 3.955 28.109 27.609 1 47.59 202 THR B CA 1
ATOM 5780 C C . THR B 1 202 ? 4.625 29.188 26.75 1 47.59 202 THR B C 1
ATOM 5782 O O . THR B 1 202 ? 5.598 29.797 27.172 1 47.59 202 THR B O 1
ATOM 5785 N N . GLY B 1 203 ? 4.184 29.375 25.562 1 59.59 203 GLY B N 1
ATOM 5786 C CA . GLY B 1 203 ? 4.617 30.469 24.703 1 59.59 203 GLY B CA 1
ATOM 5787 C C . GLY B 1 203 ? 5.641 30.031 23.672 1 59.59 203 GLY B C 1
ATOM 5788 O O . GLY B 1 203 ? 5.648 30.547 22.547 1 59.59 203 GLY B O 1
ATOM 5789 N N . LEU B 1 204 ? 6.652 29.094 23.969 1 67.75 204 LEU B N 1
ATOM 5790 C CA . LEU B 1 204 ? 7.625 28.719 22.953 1 67.75 204 LEU B CA 1
ATOM 5791 C C . LEU B 1 204 ? 7.125 27.516 22.141 1 67.75 204 LEU B C 1
ATOM 5793 O O . LEU B 1 204 ? 6.512 26.609 22.688 1 67.75 204 LEU B O 1
ATOM 5797 N N . PRO B 1 205 ? 7.414 27.578 20.938 1 77.75 205 PRO B N 1
ATOM 5798 C CA . PRO B 1 205 ? 6.977 26.469 20.078 1 77.75 205 PRO B CA 1
ATOM 5799 C C . PRO B 1 205 ? 7.594 25.141 20.484 1 77.75 205 PRO B C 1
ATOM 5801 O O . PRO B 1 205 ? 8.742 25.094 20.922 1 77.75 205 PR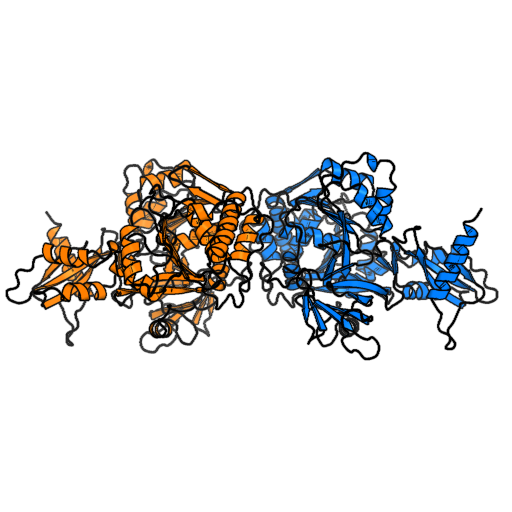O B O 1
ATOM 5804 N N . LYS B 1 206 ? 6.758 24.109 20.484 1 88.06 206 LYS B N 1
ATOM 5805 C CA . LYS B 1 206 ? 7.211 22.734 20.734 1 88.06 206 LYS B CA 1
ATOM 5806 C C . LYS B 1 206 ? 7.273 21.938 19.453 1 88.06 206 LYS B C 1
ATOM 5808 O O . LYS B 1 206 ? 6.543 22.219 18.5 1 88.06 206 LYS B O 1
ATOM 5813 N N . GLY B 1 207 ? 8.211 21 19.438 1 94.56 207 GLY B N 1
ATOM 5814 C CA . GLY B 1 207 ? 8.352 20.125 18.281 1 94.56 207 GLY B CA 1
ATOM 5815 C C . GLY B 1 207 ? 7.613 18.812 18.438 1 94.56 207 GLY B C 1
ATOM 5816 O O . GLY B 1 207 ? 8.062 17.922 19.156 1 94.56 207 GLY B O 1
ATOM 5817 N N . VAL B 1 208 ? 6.488 18.672 17.766 1 95.44 208 VAL B N 1
ATOM 5818 C CA . VAL B 1 208 ? 5.703 17.438 17.781 1 95.44 208 VAL B CA 1
ATOM 5819 C C . VAL B 1 208 ? 6.332 16.406 16.859 1 95.44 208 VAL B C 1
ATOM 5821 O O . VAL B 1 208 ? 6.457 16.641 15.648 1 95.44 208 VAL B O 1
ATOM 5824 N N . CYS B 1 209 ? 6.668 15.234 17.375 1 97.12 209 CYS B N 1
ATOM 5825 C CA . CYS B 1 209 ? 7.383 14.219 16.609 1 97.12 209 CYS B CA 1
ATOM 5826 C C . CYS B 1 209 ? 6.414 13.219 16 1 97.12 209 CYS B C 1
ATOM 5828 O O . CYS B 1 209 ? 5.609 12.617 16.703 1 97.12 209 CYS B O 1
ATOM 5830 N N . TRP B 1 210 ? 6.504 13.125 14.688 1 96 210 TRP B N 1
ATOM 5831 C CA . TRP B 1 210 ? 5.809 12.055 13.969 1 96 210 TRP B CA 1
ATOM 5832 C C . TRP B 1 210 ? 6.797 11.016 13.453 1 96 210 TRP B C 1
ATOM 5834 O O . TRP B 1 210 ? 7.816 11.359 12.852 1 96 210 TRP B O 1
ATOM 5844 N N . SER B 1 211 ? 6.531 9.789 13.711 1 96.81 211 SER B N 1
ATOM 5845 C CA . SER B 1 211 ? 7.324 8.703 13.141 1 96.81 211 SER B CA 1
ATOM 5846 C C . SER B 1 211 ? 6.926 8.43 11.695 1 96.81 211 SER B C 1
ATOM 5848 O O . SER B 1 211 ? 5.93 8.969 11.211 1 96.81 211 SER B O 1
ATOM 5850 N N . HIS B 1 212 ? 7.73 7.602 11 1 96.75 212 HIS B N 1
ATOM 5851 C CA . HIS B 1 212 ? 7.34 7.117 9.68 1 96.75 212 HIS B CA 1
ATOM 5852 C C . HIS B 1 212 ? 6 6.391 9.727 1 96.75 212 HIS B C 1
ATOM 5854 O O . HIS B 1 212 ? 5.121 6.648 8.906 1 96.75 212 HIS B O 1
ATOM 5860 N N . ALA B 1 213 ? 5.836 5.566 10.719 1 95.94 213 ALA B N 1
ATOM 5861 C CA . ALA B 1 213 ? 4.605 4.793 10.859 1 95.94 213 ALA B CA 1
ATOM 5862 C C . ALA B 1 213 ? 3.395 5.711 11.008 1 95.94 213 ALA B C 1
ATOM 5864 O O . ALA B 1 213 ? 2.314 5.414 10.492 1 95.94 213 ALA B O 1
ATOM 5865 N N . HIS B 1 214 ? 3.543 6.816 11.703 1 94.88 214 HIS B N 1
ATOM 5866 C CA . HIS B 1 214 ? 2.447 7.762 11.906 1 94.88 214 HIS B CA 1
ATOM 5867 C C . HIS B 1 214 ? 1.959 8.328 10.578 1 94.88 214 HIS B C 1
ATOM 5869 O O . HIS B 1 214 ? 0.754 8.352 10.312 1 94.88 214 HIS B O 1
ATOM 5875 N N . ILE B 1 215 ? 2.881 8.688 9.727 1 94.38 215 ILE B N 1
ATOM 5876 C CA . ILE B 1 215 ? 2.547 9.25 8.422 1 94.38 215 ILE B CA 1
ATOM 5877 C C . ILE B 1 215 ? 1.889 8.18 7.551 1 94.38 215 ILE B C 1
ATOM 5879 O O . ILE B 1 215 ? 0.89 8.445 6.879 1 94.38 215 ILE B O 1
ATOM 5883 N N . ILE B 1 216 ? 2.395 6.973 7.594 1 94.31 216 ILE B N 1
ATOM 5884 C CA . ILE B 1 216 ? 1.874 5.875 6.785 1 94.31 216 ILE B CA 1
ATOM 5885 C C . ILE B 1 216 ? 0.445 5.551 7.215 1 94.31 216 ILE B C 1
ATOM 5887 O O . ILE B 1 216 ? -0.428 5.336 6.371 1 94.31 216 ILE B O 1
ATOM 5891 N N . ASN B 1 217 ? 0.215 5.543 8.453 1 92.12 217 ASN B N 1
ATOM 5892 C CA . ASN B 1 217 ? -1.121 5.277 8.977 1 92.12 217 ASN B CA 1
ATOM 5893 C C . ASN B 1 217 ? -2.111 6.359 8.562 1 92.12 217 ASN B C 1
ATOM 5895 O O . ASN B 1 217 ? -3.303 6.09 8.398 1 92.12 217 ASN B O 1
ATOM 5899 N N . MET B 1 218 ? -1.63 7.531 8.32 1 89.06 218 MET B N 1
ATOM 5900 C CA . MET B 1 218 ? -2.482 8.625 7.871 1 89.06 218 MET B CA 1
ATOM 5901 C C . MET B 1 218 ? -2.877 8.445 6.41 1 89.06 218 MET B C 1
ATOM 5903 O O . MET B 1 218 ? -3.967 8.852 6 1 89.06 218 MET B O 1
ATOM 5907 N N . LEU B 1 219 ? -2.051 7.855 5.543 1 85.56 219 LEU B N 1
ATOM 5908 C CA . LEU B 1 219 ? -2.312 7.613 4.129 1 85.56 219 LEU B CA 1
ATOM 5909 C C . LEU B 1 219 ? -3.582 6.793 3.943 1 85.56 219 LEU B C 1
ATOM 5911 O O . LEU B 1 219 ? -4.332 7.004 2.988 1 85.56 219 LEU B O 1
ATOM 5915 N N . GLY B 1 220 ? -4.008 5.988 4.793 1 68.25 220 GLY B N 1
ATOM 5916 C CA . GLY B 1 220 ? -5.168 5.121 4.68 1 68.25 220 GLY B CA 1
ATOM 5917 C C . GLY B 1 220 ? -6.422 5.715 5.297 1 68.25 220 GLY B C 1
ATOM 5918 O O . GLY B 1 220 ? -7.484 5.098 5.27 1 68.25 220 GLY B O 1
ATOM 5919 N N . SER B 1 221 ? -6.379 6.891 5.797 1 66.31 221 SER B N 1
ATOM 5920 C CA . SER B 1 221 ? -7.473 7.43 6.594 1 66.31 221 SER B CA 1
ATOM 5921 C C . SER B 1 221 ? -8.195 8.555 5.859 1 66.31 221 SER B C 1
ATOM 5923 O O . SER B 1 221 ? -8.953 9.32 6.465 1 66.31 221 SER B O 1
ATOM 5925 N N . TYR B 1 222 ? -7.961 8.633 4.559 1 62.25 222 TYR B N 1
ATOM 5926 C CA . TYR B 1 222 ? -8.594 9.727 3.826 1 62.25 222 TYR B CA 1
ATOM 5927 C C . TYR B 1 222 ? -9.945 9.289 3.266 1 62.25 222 TYR B C 1
ATOM 5929 O O . TYR B 1 222 ? -10.016 8.359 2.463 1 62.25 222 TYR B O 1
ATOM 5937 N N . PRO B 1 223 ? -10.969 9.719 3.814 1 57.41 223 PRO B N 1
ATOM 5938 C CA . PRO B 1 223 ? -12.305 9.273 3.414 1 57.41 223 PRO B CA 1
ATOM 5939 C C . PRO B 1 223 ? -12.727 9.812 2.053 1 57.41 223 PRO B C 1
ATOM 5941 O O . PRO B 1 223 ? -13.852 9.578 1.611 1 57.41 223 PRO B O 1
ATOM 5944 N N . ILE B 1 224 ? -11.906 10.625 1.341 1 58.12 224 ILE B N 1
ATOM 5945 C CA . ILE B 1 224 ? -12.477 11.352 0.215 1 58.12 224 ILE B CA 1
ATOM 5946 C C . ILE B 1 224 ? -12.211 10.594 -1.083 1 58.12 224 ILE B C 1
ATOM 5948 O O . ILE B 1 224 ? -11.172 10.797 -1.719 1 58.12 224 ILE B O 1
ATOM 5952 N N . ALA B 1 225 ? -12.93 9.516 -1.403 1 56.09 225 ALA B N 1
ATOM 5953 C CA . ALA B 1 225 ? -12.664 8.656 -2.551 1 56.09 225 ALA B CA 1
ATOM 5954 C C . ALA B 1 225 ? -12.852 9.414 -3.861 1 56.09 225 ALA B C 1
ATOM 5956 O O . ALA B 1 225 ? -12.133 9.172 -4.836 1 56.09 225 ALA B O 1
ATOM 5957 N N . ASP B 1 226 ? -13.773 10.375 -3.857 1 59.91 226 ASP B N 1
ATOM 5958 C CA . ASP B 1 226 ? -14.133 10.914 -5.164 1 59.91 226 ASP B CA 1
ATOM 5959 C C . ASP B 1 226 ? -13.438 12.25 -5.426 1 59.91 226 ASP B C 1
ATOM 5961 O O . ASP B 1 226 ? -13.781 12.969 -6.367 1 59.91 226 ASP B O 1
ATOM 5965 N N . SER B 1 227 ? -12.477 12.523 -4.543 1 61.03 227 SER B N 1
ATOM 5966 C CA . SER B 1 227 ? -11.828 13.812 -4.777 1 61.03 227 SER B CA 1
ATOM 5967 C C . SER B 1 227 ? -10.688 13.68 -5.781 1 61.03 227 SER B C 1
ATOM 5969 O O . SER B 1 227 ? -9.789 12.859 -5.605 1 61.03 227 SER B O 1
ATOM 5971 N N . THR B 1 228 ? -10.812 14.664 -6.68 1 76.25 228 THR B N 1
ATOM 5972 C CA . THR B 1 228 ? -9.875 14.586 -7.793 1 76.25 228 THR B CA 1
ATOM 5973 C C . THR B 1 228 ? -8.844 15.711 -7.719 1 76.25 228 THR B C 1
ATOM 5975 O O . THR B 1 228 ? -7.699 15.547 -8.141 1 76.25 228 THR B O 1
ATOM 5978 N N . VAL B 1 229 ? -9.32 16.875 -7.113 1 93.25 229 VAL B N 1
ATOM 5979 C CA . VAL B 1 229 ? -8.422 18.031 -7.02 1 93.25 229 VAL B CA 1
ATOM 5980 C C . VAL B 1 229 ? -8.523 18.656 -5.633 1 93.25 229 VAL B C 1
ATOM 5982 O O . VAL B 1 229 ? -9.594 19.094 -5.219 1 93.25 229 VAL B O 1
ATOM 5985 N N . SER B 1 230 ? -7.402 18.719 -4.922 1 93.06 230 SER B N 1
ATOM 5986 C CA . SER B 1 230 ? -7.379 19.25 -3.561 1 93.06 230 SER B CA 1
ATOM 5987 C C . SER B 1 230 ? -6.645 20.578 -3.494 1 93.06 230 SER B C 1
ATOM 5989 O O . SER B 1 230 ? -5.625 20.766 -4.164 1 93.06 230 SER B O 1
ATOM 5991 N N . PHE B 1 231 ? -7.211 21.453 -2.672 1 92.88 231 PHE B N 1
ATOM 5992 C CA . PHE B 1 231 ? -6.59 22.766 -2.541 1 92.88 231 PHE B CA 1
ATOM 5993 C C . PHE B 1 231 ? -6.555 23.203 -1.084 1 92.88 231 PHE B C 1
ATOM 5995 O O . PHE B 1 231 ? -7.555 23.094 -0.373 1 92.88 231 PHE B O 1
ATOM 6002 N N . SER B 1 232 ? -5.387 23.609 -0.647 1 88.06 232 SER B N 1
ATOM 6003 C CA . SER B 1 232 ? -5.141 24.297 0.615 1 88.06 232 SER B CA 1
ATOM 6004 C C . SER B 1 232 ? -4.051 25.359 0.466 1 88.06 232 SER B C 1
ATOM 6006 O O . SER B 1 232 ? -3.018 25.109 -0.158 1 88.06 232 SER B O 1
ATOM 6008 N N . PHE B 1 233 ? -4.266 26.547 1.003 1 87.19 233 PHE B N 1
ATOM 6009 C CA . PHE B 1 233 ? -3.277 27.625 0.961 1 87.19 233 PHE B CA 1
ATOM 6010 C C . PHE B 1 233 ? -2.102 27.312 1.881 1 87.19 233 PHE B C 1
ATOM 6012 O O . PHE B 1 233 ? -1.042 27.938 1.773 1 87.19 233 PHE B O 1
ATOM 6019 N N . SER B 1 234 ? -2.291 26.375 2.711 1 87.81 234 SER B N 1
ATOM 6020 C CA . SER B 1 234 ? -1.334 26.141 3.785 1 87.81 234 SER B CA 1
ATOM 6021 C C . SER B 1 234 ? -0.024 25.578 3.242 1 87.81 234 SER B C 1
ATOM 6023 O O . SER B 1 234 ? -0.029 24.719 2.352 1 87.81 234 SER B O 1
ATOM 6025 N N . PRO B 1 235 ? 1.082 26.141 3.773 1 91.5 235 PRO B N 1
ATOM 6026 C CA . PRO B 1 235 ? 2.371 25.5 3.496 1 91.5 235 PRO B CA 1
ATOM 6027 C C . PRO B 1 235 ? 2.611 24.266 4.355 1 91.5 235 PRO B C 1
ATOM 6029 O O . PRO B 1 235 ? 1.835 23.984 5.273 1 91.5 235 PRO B O 1
ATOM 6032 N N . LEU B 1 236 ? 3.691 23.578 4.109 1 92.38 236 LEU B N 1
ATOM 6033 C CA . LEU B 1 236 ? 3.93 22.25 4.668 1 92.38 236 LEU B CA 1
ATOM 6034 C C . LEU B 1 236 ? 4.289 22.344 6.145 1 92.38 236 LEU B C 1
ATOM 6036 O O . LEU B 1 236 ? 4.387 21.328 6.828 1 92.38 236 LEU B O 1
ATOM 6040 N N . TYR B 1 237 ? 4.461 23.531 6.719 1 90 237 TYR B N 1
ATOM 6041 C CA . TYR B 1 237 ? 4.707 23.625 8.156 1 90 237 TYR B CA 1
ATOM 6042 C C . TYR B 1 237 ? 3.4 23.562 8.938 1 90 237 TYR B C 1
ATOM 6044 O O . TYR B 1 237 ? 3.41 23.453 10.164 1 90 237 TYR B O 1
ATOM 6052 N N . TRP B 1 238 ? 2.318 23.562 8.148 1 86.88 238 TRP B N 1
ATOM 6053 C CA . TRP B 1 238 ? 1.004 23.344 8.75 1 86.88 238 TRP B CA 1
ATOM 6054 C C . TRP B 1 238 ? 0.521 21.922 8.523 1 86.88 238 TRP B C 1
ATOM 6056 O O . TRP B 1 238 ? 0.736 21.344 7.453 1 86.88 238 TRP B O 1
ATOM 6066 N N . GLY B 1 239 ? -0.21 21.422 9.508 1 87.94 239 GLY B N 1
ATOM 6067 C CA . GLY B 1 239 ? -0.759 20.078 9.398 1 87.94 239 GLY B CA 1
ATOM 6068 C C . GLY B 1 239 ? -1.701 19.906 8.219 1 87.94 239 GLY B C 1
ATOM 6069 O O . GLY B 1 239 ? -1.738 18.844 7.594 1 87.94 239 GLY B O 1
ATOM 6070 N N . SER B 1 240 ? -2.439 20.938 7.898 1 85.94 240 SER B N 1
ATOM 6071 C CA . SER B 1 240 ? -3.406 20.859 6.809 1 85.94 240 SER B CA 1
ATOM 6072 C C . SER B 1 240 ? -2.709 20.625 5.473 1 85.94 240 SER B C 1
ATOM 6074 O O . SER B 1 240 ? -3.219 19.891 4.621 1 85.94 240 SER B O 1
ATOM 6076 N N . ALA B 1 241 ? -1.581 21.297 5.305 1 90 241 ALA B N 1
ATOM 6077 C CA . ALA B 1 241 ? -0.821 21.094 4.074 1 90 241 ALA B CA 1
ATOM 6078 C C . ALA B 1 241 ? -0.251 19.672 4.012 1 90 241 ALA B C 1
ATOM 6080 O O . ALA B 1 241 ? -0.219 19.062 2.943 1 90 241 ALA B O 1
ATOM 6081 N N . LEU B 1 242 ? 0.228 19.234 5.145 1 90.75 242 LEU B N 1
ATOM 6082 C CA . LEU B 1 242 ? 0.74 17.859 5.207 1 90.75 242 LEU B CA 1
ATOM 6083 C C . LEU B 1 242 ? -0.351 16.859 4.855 1 90.75 242 LEU B C 1
ATOM 6085 O O . LEU B 1 242 ? -0.108 15.906 4.109 1 90.75 242 LEU B O 1
ATOM 6089 N N . PHE B 1 243 ? -1.467 17.125 5.316 1 86.69 243 PHE B N 1
ATOM 6090 C CA . PHE B 1 243 ? -2.6 16.25 5.043 1 86.69 243 PHE B CA 1
ATOM 6091 C C . PHE B 1 243 ? -2.924 16.234 3.553 1 86.69 243 PHE B C 1
ATOM 6093 O O . PHE B 1 243 ? -3.201 15.18 2.984 1 86.69 243 PHE B O 1
ATOM 6100 N N . THR B 1 244 ? -2.924 17.391 2.922 1 87.81 244 THR B N 1
ATOM 6101 C CA . THR B 1 244 ? -3.238 17.469 1.499 1 87.81 244 THR B CA 1
ATOM 6102 C C . THR B 1 244 ? -2.146 16.797 0.671 1 87.81 244 THR B C 1
ATOM 6104 O O . THR B 1 244 ? -2.434 16.141 -0.336 1 87.81 244 THR B O 1
ATOM 6107 N N . MET B 1 245 ? -0.93 17 1.124 1 91.38 245 MET B N 1
ATOM 6108 C CA . MET B 1 245 ? 0.179 16.359 0.426 1 91.38 245 MET B CA 1
ATOM 6109 C C . MET B 1 245 ? 0.092 14.836 0.544 1 91.38 245 MET B C 1
ATOM 6111 O O . MET B 1 245 ? 0.139 14.133 -0.462 1 91.38 245 MET B O 1
ATOM 6115 N N . ILE B 1 246 ? -0.111 14.352 1.731 1 89.19 246 ILE B N 1
ATOM 6116 C CA . ILE B 1 246 ? -0.229 12.922 1.979 1 89.19 246 ILE B CA 1
ATOM 6117 C C . ILE B 1 246 ? -1.467 12.375 1.27 1 89.19 246 ILE B C 1
ATOM 6119 O O . ILE B 1 246 ? -1.431 11.289 0.693 1 89.19 246 ILE B O 1
ATOM 6123 N N . GLY B 1 247 ? -2.498 13.172 1.288 1 87.31 247 GLY B N 1
ATOM 6124 C CA . GLY B 1 247 ? -3.727 12.789 0.608 1 87.31 247 GLY B CA 1
ATOM 6125 C C . GLY B 1 247 ? -3.549 12.602 -0.887 1 87.31 247 GLY B C 1
ATOM 6126 O O . GLY B 1 247 ? -4.176 11.727 -1.487 1 87.31 247 GLY B O 1
ATOM 6127 N N . SER B 1 248 ? -2.723 13.414 -1.515 1 88.62 248 SER B N 1
ATOM 6128 C CA . SER B 1 248 ? -2.486 13.297 -2.949 1 88.62 248 SER B CA 1
ATOM 6129 C C . SER B 1 248 ? -1.805 11.977 -3.295 1 88.62 248 SER B C 1
ATOM 6131 O O . SER B 1 248 ? -1.981 11.453 -4.395 1 88.62 248 SER B O 1
ATOM 6133 N N . PHE B 1 249 ? -1.077 11.445 -2.371 1 88.5 249 PHE B N 1
ATOM 6134 C CA . PHE B 1 249 ? -0.479 10.125 -2.561 1 88.5 249 PHE B CA 1
ATOM 6135 C C . PHE B 1 249 ? -1.507 9.023 -2.324 1 88.5 249 PHE B C 1
ATOM 6137 O O . PHE B 1 249 ? -1.579 8.062 -3.09 1 88.5 249 PHE B O 1
ATOM 6144 N N . GLY B 1 250 ? -2.324 9.203 -1.366 1 81.38 250 GLY B N 1
ATOM 6145 C CA . GLY B 1 250 ? -3.252 8.164 -0.948 1 81.38 250 GLY B CA 1
ATOM 6146 C C . GLY B 1 250 ? -4.477 8.062 -1.838 1 81.38 250 GLY B C 1
ATOM 6147 O O . GLY B 1 250 ? -5.105 7.008 -1.922 1 81.38 250 GLY B O 1
ATOM 6148 N N . THR B 1 251 ? -4.984 9.117 -2.496 1 78 251 THR B N 1
ATOM 6149 C CA . THR B 1 251 ? -6.246 9.141 -3.229 1 78 251 THR B CA 1
ATOM 6150 C C . THR B 1 251 ? -6 9.391 -4.715 1 78 251 THR B C 1
ATOM 6152 O O . THR B 1 251 ? -6.949 9.484 -5.496 1 78 251 THR B O 1
ATOM 6155 N N . ALA B 1 252 ? -4.871 9.617 -5.195 1 77.94 252 ALA B N 1
ATOM 6156 C CA . ALA B 1 252 ? -4.512 9.945 -6.57 1 77.94 252 ALA B CA 1
ATOM 6157 C C . ALA B 1 252 ? -5.051 11.32 -6.965 1 77.94 252 ALA B C 1
ATOM 6159 O O . ALA B 1 252 ? -5.297 11.578 -8.148 1 77.94 252 ALA B O 1
ATOM 6160 N N . ALA B 1 253 ? -5.328 12.148 -5.957 1 86.69 253 ALA B N 1
ATOM 6161 C CA . ALA B 1 253 ? -5.785 13.508 -6.227 1 86.69 253 ALA B CA 1
ATOM 6162 C C . ALA B 1 253 ? -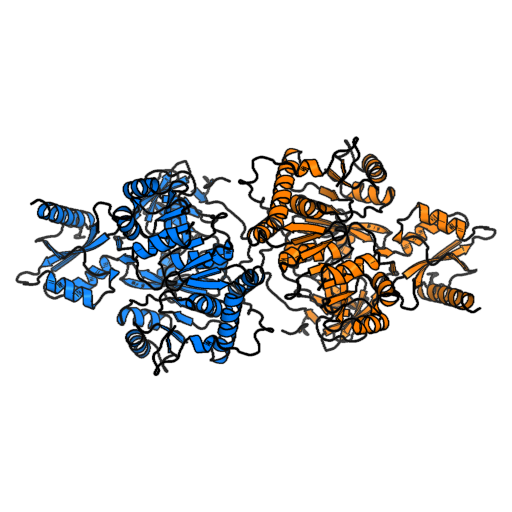4.633 14.391 -6.684 1 86.69 253 ALA B C 1
ATOM 6164 O O . ALA B 1 253 ? -3.469 14.109 -6.391 1 86.69 253 ALA B O 1
ATOM 6165 N N . THR B 1 254 ? -5.02 15.414 -7.469 1 93.69 254 THR B N 1
ATOM 6166 C CA . THR B 1 254 ? -4.086 16.484 -7.805 1 93.69 254 THR B CA 1
ATOM 6167 C C . THR B 1 254 ? -4.094 17.562 -6.73 1 93.69 254 THR B C 1
ATOM 6169 O O . THR B 1 254 ? -5.156 18.047 -6.34 1 93.69 254 THR B O 1
ATOM 6172 N N . ARG B 1 255 ? -2.965 17.891 -6.234 1 94.94 255 ARG B N 1
ATOM 6173 C CA . ARG B 1 255 ? -2.836 18.938 -5.223 1 94.94 255 ARG B CA 1
ATOM 6174 C C . ARG B 1 255 ? -2.539 20.281 -5.867 1 94.94 255 ARG B C 1
ATOM 6176 O O . ARG B 1 255 ? -1.613 20.406 -6.672 1 94.94 255 ARG B O 1
ATOM 6183 N N . LEU B 1 256 ? -3.318 21.25 -5.562 1 96.56 256 LEU B N 1
ATOM 6184 C CA . LEU B 1 256 ? -3.047 22.625 -5.969 1 96.56 256 LEU B CA 1
ATOM 6185 C C . LEU B 1 256 ? -2.213 23.359 -4.918 1 96.56 256 LEU B C 1
ATOM 6187 O O . LEU B 1 256 ? -2.482 23.25 -3.719 1 96.56 256 LEU B O 1
ATOM 6191 N N . ILE B 1 257 ? -1.219 24.047 -5.355 1 95.88 257 ILE B N 1
ATOM 6192 C CA . ILE B 1 257 ? -0.421 24.828 -4.422 1 95.88 257 ILE B CA 1
ATOM 6193 C C . ILE B 1 257 ? -0.353 26.281 -4.895 1 95.88 257 ILE B C 1
ATOM 6195 O O . ILE B 1 257 ? -0.597 26.562 -6.07 1 95.88 257 ILE B O 1
ATOM 6199 N N . THR B 1 258 ? -0.087 27.203 -3.984 1 94.62 258 THR B N 1
ATOM 6200 C CA . THR B 1 258 ? 0.175 28.609 -4.273 1 94.62 258 THR B CA 1
ATOM 6201 C C . THR B 1 258 ? 1.236 29.172 -3.332 1 94.62 258 THR B C 1
ATOM 6203 O O . THR B 1 258 ? 1.317 28.766 -2.17 1 94.62 258 THR B O 1
ATOM 6206 N N . ARG B 1 259 ? 1.996 30.062 -3.838 1 88.88 259 ARG B N 1
ATOM 6207 C CA . ARG B 1 259 ? 3.021 30.719 -3.047 1 88.88 259 ARG B CA 1
ATOM 6208 C C . ARG B 1 259 ? 2.455 31.953 -2.336 1 88.88 259 ARG B C 1
ATOM 6210 O O . ARG B 1 259 ? 3.074 32.469 -1.414 1 88.88 259 ARG B O 1
ATOM 6217 N N . LYS B 1 260 ? 1.352 32.25 -2.688 1 86.69 260 LYS B N 1
ATOM 6218 C CA . LYS B 1 260 ? 0.765 33.5 -2.207 1 86.69 260 LYS B CA 1
ATOM 6219 C C . LYS B 1 260 ? 0.023 33.281 -0.89 1 86.69 260 LYS B C 1
ATOM 6221 O O . LYS B 1 260 ? -0.466 32.188 -0.617 1 86.69 260 LYS B O 1
ATOM 6226 N N . SER B 1 261 ? 0.055 34.406 -0.122 1 82.19 261 SER B N 1
ATOM 6227 C CA . SER B 1 261 ? -0.844 34.406 1.027 1 82.19 261 SER B CA 1
ATOM 6228 C C . SER B 1 261 ? -2.303 34.344 0.589 1 82.19 261 SER B C 1
ATOM 6230 O O . SER B 1 261 ? -2.613 34.531 -0.591 1 82.19 261 SER B O 1
ATOM 6232 N N . PHE B 1 262 ? -3.078 34.125 1.493 1 86 262 PHE B N 1
ATOM 6233 C CA . PHE B 1 262 ? -4.488 33.969 1.156 1 86 262 PHE B CA 1
ATOM 6234 C C . PHE B 1 262 ? -5.012 35.219 0.453 1 86 262 PHE B C 1
ATOM 6236 O O . PHE B 1 262 ? -4.781 36.344 0.91 1 86 262 PHE B O 1
ATOM 6243 N N . CYS B 1 263 ? -5.609 35 -0.637 1 88.56 263 CYS B N 1
ATOM 6244 C CA . CYS B 1 263 ? -6.367 35.969 -1.41 1 88.56 263 CYS B CA 1
ATOM 6245 C C . CYS B 1 263 ? -7.598 35.344 -2.039 1 88.56 263 CYS B C 1
ATOM 6247 O O . CYS B 1 263 ? -7.512 34.25 -2.627 1 88.56 263 CYS B O 1
ATOM 6249 N N . VAL B 1 264 ? -8.703 35.969 -1.868 1 91.94 264 VAL B N 1
ATOM 6250 C CA . VAL B 1 264 ? -9.977 35.406 -2.303 1 91.94 264 VAL B CA 1
ATOM 6251 C C . VAL B 1 264 ? -9.93 35.125 -3.803 1 91.94 264 VAL B C 1
ATOM 6253 O O . VAL B 1 264 ? -10.492 34.125 -4.27 1 91.94 264 VAL B O 1
ATOM 6256 N N . GLU B 1 265 ? -9.234 35.969 -4.531 1 93.5 265 GLU B N 1
ATOM 6257 C CA . GLU B 1 265 ? -9.148 35.781 -5.977 1 93.5 265 GLU B CA 1
ATOM 6258 C C . GLU B 1 265 ? -8.422 34.5 -6.336 1 93.5 265 GLU B C 1
ATOM 6260 O O . GLU B 1 265 ? -8.797 33.812 -7.293 1 93.5 265 GLU B O 1
ATOM 6265 N N . THR B 1 266 ? -7.402 34.188 -5.617 1 94.19 266 THR B N 1
ATOM 6266 C CA . THR B 1 266 ? -6.688 32.938 -5.836 1 94.19 266 THR B CA 1
ATOM 6267 C C . THR B 1 266 ? -7.586 31.734 -5.527 1 94.19 266 THR B C 1
ATOM 6269 O O . THR B 1 266 ? -7.543 30.719 -6.227 1 94.19 266 THR B O 1
ATOM 6272 N N . PHE B 1 267 ? -8.328 31.906 -4.547 1 94.75 267 PHE B N 1
ATOM 6273 C CA . PHE B 1 267 ? -9.305 30.875 -4.211 1 94.75 267 PHE B CA 1
ATOM 6274 C C . PHE B 1 267 ? -10.289 30.656 -5.355 1 94.75 267 PHE B C 1
ATOM 6276 O O . PHE B 1 267 ? -10.555 29.531 -5.758 1 94.75 267 PHE B O 1
ATOM 6283 N N . PHE B 1 268 ? -10.844 31.781 -5.852 1 96.88 268 PHE B N 1
ATOM 6284 C CA . PHE B 1 268 ? -11.781 31.703 -6.969 1 96.88 268 PHE B CA 1
ATOM 6285 C C . PHE B 1 268 ? -11.125 31.047 -8.18 1 96.88 268 PHE B C 1
ATOM 6287 O O . PHE B 1 268 ? -11.75 30.234 -8.867 1 96.88 268 PHE B O 1
ATOM 6294 N N . LYS B 1 269 ? -9.906 31.328 -8.398 1 95.69 269 LYS B N 1
ATOM 6295 C CA . LYS B 1 269 ? -9.172 30.719 -9.5 1 95.69 269 LYS B CA 1
ATOM 6296 C C . LYS B 1 269 ? -9.062 29.203 -9.336 1 95.69 269 LYS B C 1
ATOM 6298 O O . LYS B 1 269 ? -9.273 28.453 -10.289 1 95.69 269 LYS B O 1
ATOM 6303 N N . ALA B 1 270 ? -8.758 28.75 -8.141 1 96 270 ALA B N 1
ATOM 6304 C CA . ALA B 1 270 ? -8.656 27.328 -7.844 1 96 270 ALA B CA 1
ATOM 6305 C C . ALA B 1 270 ? -9.969 26.609 -8.141 1 96 270 ALA B C 1
ATOM 6307 O O . ALA B 1 270 ? -9.969 25.5 -8.672 1 96 270 ALA B O 1
ATOM 6308 N N . VAL B 1 271 ? -11.055 27.25 -7.832 1 96.5 271 VAL B N 1
ATOM 6309 C CA . VAL B 1 271 ? -12.383 26.656 -7.973 1 96.5 271 VAL B CA 1
ATOM 6310 C C . VAL B 1 271 ? -12.82 26.719 -9.438 1 96.5 271 VAL B C 1
ATOM 6312 O O . VAL B 1 271 ? -13.273 25.719 -9.992 1 96.5 271 VAL B O 1
ATOM 6315 N N . GLU B 1 272 ? -12.625 27.828 -10.086 1 96.06 272 GLU B N 1
ATOM 6316 C CA . GLU B 1 272 ? -13.172 28.062 -11.422 1 96.06 272 GLU B CA 1
ATOM 6317 C C . GLU B 1 272 ? -12.305 27.406 -12.492 1 96.06 272 GLU B C 1
ATOM 6319 O O . GLU B 1 272 ? -12.82 26.766 -13.406 1 96.06 272 GLU B O 1
ATOM 6324 N N . GLN B 1 273 ? -11.086 27.609 -12.422 1 95.69 273 GLN B N 1
ATOM 6325 C CA . GLN B 1 273 ? -10.172 27.172 -13.477 1 95.69 273 GLN B CA 1
ATOM 6326 C C . GLN B 1 273 ? -9.734 25.734 -13.266 1 95.69 273 GLN B C 1
ATOM 6328 O O . GLN B 1 273 ? -9.633 24.953 -14.219 1 95.69 273 GLN B O 1
ATOM 6333 N N . TYR B 1 274 ? -9.484 25.359 -12 1 96.06 274 TYR B N 1
ATOM 6334 C CA . TYR B 1 274 ? -8.898 24.047 -11.766 1 96.06 274 TYR B CA 1
ATOM 6335 C C . TYR B 1 274 ? -9.922 23.094 -11.156 1 96.06 274 TYR B C 1
ATOM 6337 O O . TYR B 1 274 ? -9.617 21.938 -10.883 1 96.06 274 TYR B O 1
ATOM 6345 N N . ARG B 1 275 ? -11.07 23.594 -10.883 1 95.56 275 ARG B N 1
ATOM 6346 C CA . ARG B 1 275 ? -12.211 22.781 -10.469 1 95.56 275 ARG B CA 1
ATOM 6347 C C . ARG B 1 275 ? -11.891 22.016 -9.18 1 95.56 275 ARG B C 1
ATOM 6349 O O . ARG B 1 275 ? -12.117 20.812 -9.094 1 95.56 275 ARG B O 1
ATOM 6356 N N . ALA B 1 276 ? -11.336 22.75 -8.203 1 95.56 276 ALA B N 1
ATOM 6357 C CA . ALA B 1 276 ? -11.055 22.156 -6.898 1 95.56 276 ALA B CA 1
ATOM 6358 C C . ALA B 1 276 ? -12.297 21.469 -6.328 1 95.56 276 ALA B C 1
ATOM 6360 O O . ALA B 1 276 ? -13.391 22.047 -6.355 1 95.56 276 ALA B O 1
ATOM 6361 N N . SER B 1 277 ? -12.109 20.234 -5.918 1 93.88 277 SER B N 1
ATOM 6362 C CA . SER B 1 277 ? -13.242 19.469 -5.398 1 93.88 277 SER B CA 1
ATOM 6363 C C . SER B 1 277 ? -13.172 19.344 -3.881 1 93.88 277 SER B C 1
ATOM 6365 O O . SER B 1 277 ? -14.195 19.219 -3.213 1 93.88 277 SER B O 1
ATOM 6367 N N . PHE B 1 278 ? -11.992 19.312 -3.363 1 92.69 278 PHE B N 1
ATOM 6368 C CA . PHE B 1 278 ? -11.75 19.344 -1.925 1 92.69 278 PHE B CA 1
ATOM 6369 C C . PHE B 1 278 ? -10.953 20.578 -1.532 1 92.69 278 PHE B C 1
ATOM 6371 O O . PHE B 1 278 ? -9.875 20.828 -2.084 1 92.69 278 PHE B O 1
ATOM 6378 N N . ILE B 1 279 ? -11.469 21.25 -0.535 1 93.56 279 ILE B N 1
ATOM 6379 C CA . ILE B 1 279 ? -10.797 22.469 -0.08 1 93.56 279 ILE B CA 1
ATOM 6380 C C . ILE B 1 279 ? -10.773 22.5 1.446 1 93.56 279 ILE B C 1
ATOM 6382 O O . ILE B 1 279 ? -11.781 22.203 2.096 1 93.56 279 ILE B O 1
ATOM 6386 N N . PHE B 1 280 ? -9.648 22.844 1.961 1 91.56 280 PHE B N 1
ATOM 6387 C CA . PHE B 1 280 ? -9.539 23.156 3.381 1 91.56 280 PHE B CA 1
ATOM 6388 C C . PHE B 1 280 ? -9.195 24.625 3.584 1 91.56 280 PHE B C 1
ATOM 6390 O O . PHE B 1 280 ? -8.312 25.156 2.91 1 91.56 280 PHE B O 1
ATOM 6397 N N . MET B 1 281 ? -9.898 25.25 4.488 1 89.31 281 MET B N 1
ATOM 6398 C CA . MET B 1 281 ? -9.508 26.609 4.863 1 89.31 281 MET B CA 1
ATOM 6399 C C . MET B 1 281 ? -10.023 26.953 6.258 1 89.31 281 MET B C 1
ATOM 6401 O O . MET B 1 281 ? -11.016 26.375 6.719 1 89.31 281 MET B O 1
ATOM 6405 N N . PRO B 1 282 ? -9.336 27.859 6.918 1 85.5 282 PRO B N 1
ATOM 6406 C CA . PRO B 1 282 ? -9.828 28.344 8.211 1 85.5 282 PRO B CA 1
ATOM 6407 C C . PRO B 1 282 ? -11.086 29.203 8.078 1 85.5 282 PRO B C 1
ATOM 6409 O O . PRO B 1 282 ? -11.32 29.797 7.027 1 85.5 282 PRO B O 1
ATOM 6412 N N . PRO B 1 283 ? -11.883 29.25 9.117 1 82.25 283 PRO B N 1
ATOM 6413 C CA . PRO B 1 283 ? -13.117 30.031 9.078 1 82.25 283 PRO B CA 1
ATOM 6414 C C . PRO B 1 283 ? -12.867 31.5 8.727 1 82.25 283 PRO B C 1
ATOM 6416 O O . PRO B 1 283 ? -13.703 32.125 8.062 1 82.25 283 PRO B O 1
ATOM 6419 N N . SER B 1 284 ? -11.703 32.094 9.133 1 78.69 284 SER B N 1
ATOM 6420 C CA . SER B 1 284 ? -11.398 33.5 8.812 1 78.69 284 SER B CA 1
ATOM 6421 C C . SER B 1 284 ? -11.32 33.719 7.305 1 78.69 284 SER B C 1
ATOM 6423 O O . SER B 1 284 ? -11.805 34.719 6.793 1 78.69 284 SER B O 1
ATOM 6425 N N . TYR B 1 285 ? -10.742 32.75 6.586 1 85.5 285 TYR B N 1
ATOM 6426 C CA . TYR B 1 285 ? -10.664 32.812 5.129 1 85.5 285 TYR B CA 1
ATOM 6427 C C . TYR B 1 285 ? -12.031 32.625 4.5 1 85.5 285 TYR B C 1
ATOM 6429 O O . TYR B 1 285 ? -12.406 33.344 3.566 1 85.5 285 TYR B O 1
ATOM 6437 N N . ALA B 1 286 ? -12.773 31.719 5.066 1 89.12 286 ALA B N 1
ATOM 6438 C CA . ALA B 1 286 ? -14.117 31.438 4.547 1 89.12 286 ALA B CA 1
ATOM 6439 C C . ALA B 1 286 ? -15.016 32.656 4.652 1 89.12 286 ALA B C 1
ATOM 6441 O O . ALA B 1 286 ? -15.797 32.938 3.746 1 89.12 286 ALA B O 1
ATOM 6442 N N . ASN B 1 287 ? -14.875 33.344 5.73 1 82.81 287 ASN B N 1
ATOM 6443 C CA . ASN B 1 287 ? -15.656 34.562 5.934 1 82.81 287 ASN B CA 1
ATOM 6444 C C . ASN B 1 287 ? -15.344 35.594 4.867 1 82.81 287 ASN B C 1
ATOM 6446 O O . ASN B 1 287 ? -16.25 36.312 4.41 1 82.81 287 ASN B O 1
ATOM 6450 N N . GLN B 1 288 ? -14.086 35.688 4.508 1 85.38 288 GLN B N 1
ATOM 6451 C CA . GLN B 1 288 ? -13.688 36.625 3.455 1 85.38 288 GLN B CA 1
ATOM 6452 C C . GLN B 1 288 ? -14.281 36.219 2.111 1 85.38 288 GLN B C 1
ATOM 6454 O O . GLN B 1 288 ? -14.719 37.062 1.332 1 85.38 288 GLN B O 1
ATOM 6459 N N . VAL B 1 289 ? -14.398 35 1.869 1 92.06 289 VAL B N 1
ATOM 6460 C CA . VAL B 1 289 ? -14.922 34.469 0.607 1 92.06 289 VAL B CA 1
ATOM 6461 C C . VAL B 1 289 ? -16.422 34.781 0.507 1 92.06 289 VAL B C 1
ATOM 6463 O O . VAL B 1 289 ? -16.875 35.344 -0.49 1 92.06 289 VAL B O 1
ATOM 6466 N N . VAL B 1 290 ? -17.172 34.5 1.532 1 90.81 290 VAL B N 1
ATOM 6467 C CA . VAL B 1 290 ? -18.625 34.625 1.502 1 90.81 290 VAL B CA 1
ATOM 6468 C C . VAL B 1 290 ? -19.031 36.094 1.386 1 90.81 290 VAL B C 1
ATOM 6470 O O . VAL B 1 290 ? -20.094 36.406 0.844 1 90.81 290 VAL B O 1
ATOM 6473 N N . ARG B 1 291 ? -18.188 36.938 1.812 1 87.38 291 ARG B N 1
ATOM 6474 C CA . ARG B 1 291 ? -18.5 38.375 1.827 1 87.38 291 ARG B CA 1
ATOM 6475 C C . ARG B 1 291 ? -18 39.062 0.561 1 87.38 291 ARG B C 1
ATOM 6477 O O . ARG B 1 291 ? -18.297 40.219 0.322 1 87.38 291 ARG B O 1
ATOM 6484 N N . HIS B 1 292 ? -17.234 38.344 -0.154 1 89.81 292 HIS B N 1
ATOM 6485 C CA . HIS B 1 292 ? -16.641 38.938 -1.344 1 89.81 292 HIS B CA 1
ATOM 6486 C C . HIS B 1 292 ? -17.703 39.312 -2.373 1 89.81 292 HIS B C 1
ATOM 6488 O O . HIS B 1 292 ? -18.672 38.562 -2.559 1 89.81 292 HIS B O 1
ATOM 6494 N N . GLU B 1 293 ? -17.484 40.312 -3.102 1 90.88 293 GLU B N 1
ATOM 6495 C CA . GLU B 1 293 ? -18.469 40.875 -4.035 1 90.88 293 GLU B CA 1
ATOM 6496 C C . GLU B 1 293 ? -18.719 39.906 -5.195 1 90.88 293 GLU B C 1
ATOM 6498 O O . GLU B 1 293 ? -19.828 39.812 -5.719 1 90.88 293 GLU B O 1
ATOM 6503 N N . ARG B 1 294 ? -17.766 39.125 -5.539 1 93.62 294 ARG B N 1
ATOM 6504 C CA . ARG B 1 294 ? -17.844 38.281 -6.719 1 93.62 294 ARG B CA 1
ATOM 6505 C C . ARG B 1 294 ? -18.312 36.875 -6.348 1 93.62 294 ARG B C 1
ATOM 6507 O O . ARG B 1 294 ? -18.438 36 -7.211 1 93.62 294 ARG B O 1
ATOM 6514 N N . VAL B 1 295 ? -18.625 36.625 -5.199 1 93.44 295 VAL B N 1
ATOM 6515 C CA . VAL B 1 295 ? -18.844 35.281 -4.703 1 93.44 295 VAL B CA 1
ATOM 6516 C C . VAL B 1 295 ? -20.016 34.625 -5.449 1 93.44 295 VAL B C 1
ATOM 6518 O O . VAL B 1 295 ? -20 33.438 -5.73 1 93.44 295 VAL B O 1
ATOM 6521 N N . THR B 1 296 ? -21 35.406 -5.855 1 92.19 296 THR B N 1
ATOM 6522 C CA . THR B 1 296 ? -22.203 34.875 -6.492 1 92.19 296 THR B CA 1
ATOM 6523 C C . THR B 1 296 ? -21.953 34.562 -7.965 1 92.19 296 THR B C 1
ATOM 6525 O O . THR B 1 296 ? -22.75 33.875 -8.609 1 92.19 296 THR B O 1
ATOM 6528 N N . GLU B 1 297 ? -20.859 35.062 -8.438 1 95.44 297 GLU B N 1
ATOM 6529 C CA . GLU B 1 297 ? -20.531 34.844 -9.844 1 95.44 297 GLU B CA 1
ATOM 6530 C C . GLU B 1 297 ? -19.688 33.594 -10.023 1 95.44 297 GLU B C 1
ATOM 6532 O O . GLU B 1 297 ? -19.5 33.125 -11.148 1 95.44 297 GLU B O 1
ATOM 6537 N N . VAL B 1 298 ? -19.25 33.094 -9 1 96.06 298 VAL B N 1
ATOM 6538 C CA . VAL B 1 298 ? -18.344 31.953 -9.055 1 96.06 298 VAL B CA 1
ATOM 6539 C C . VAL B 1 298 ? -19.141 30.656 -9.094 1 96.06 298 VAL B C 1
ATOM 6541 O O . VAL B 1 298 ? -20.109 30.5 -8.344 1 96.06 298 VAL B O 1
ATOM 6544 N N . ASP B 1 299 ? -18.781 29.75 -9.977 1 97.19 299 ASP B N 1
ATOM 6545 C CA . ASP B 1 299 ? -19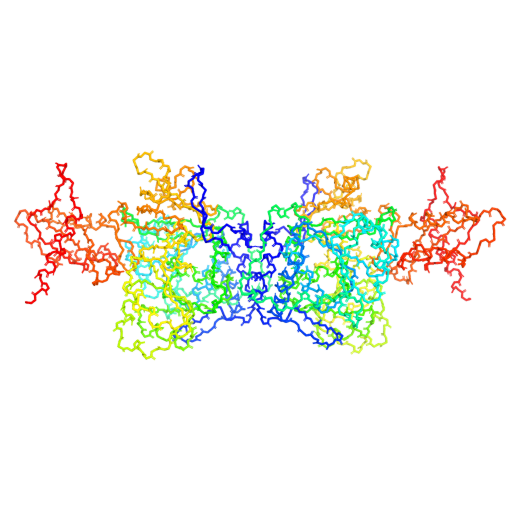.391 28.422 -10.055 1 97.19 299 ASP B CA 1
ATOM 6546 C C . ASP B 1 299 ? -18.734 27.453 -9.078 1 97.19 299 ASP B C 1
ATOM 6548 O O . ASP B 1 299 ? -17.703 26.859 -9.391 1 97.19 299 ASP B O 1
ATOM 6552 N N . PHE B 1 300 ? -19.391 27.188 -8.016 1 97.12 300 PHE B N 1
ATOM 6553 C CA . PHE B 1 300 ? -18.844 26.344 -6.965 1 97.12 300 PHE B CA 1
ATOM 6554 C C . PHE B 1 300 ? -19.266 24.891 -7.168 1 97.12 300 PHE B C 1
ATOM 6556 O O . PHE B 1 300 ? -19.141 24.062 -6.254 1 97.12 300 PHE B O 1
ATOM 6563 N N . SER B 1 301 ? -19.703 24.469 -8.336 1 96.19 301 SER B N 1
ATOM 6564 C CA . SER B 1 301 ? -20.281 23.141 -8.562 1 96.19 301 SER B CA 1
ATOM 6565 C C . SER B 1 301 ? -19.219 22.047 -8.469 1 96.19 301 SER B C 1
ATOM 6567 O O . SER B 1 301 ? -19.531 20.875 -8.32 1 96.19 301 SER B O 1
ATOM 6569 N N . SER B 1 302 ? -17.906 22.406 -8.562 1 94.81 302 SER B N 1
ATOM 6570 C CA . SER B 1 302 ? -16.828 21.422 -8.461 1 94.81 302 SER B CA 1
ATOM 6571 C C . SER B 1 302 ? -16.547 21.078 -7.004 1 94.81 302 SER B C 1
ATOM 6573 O O . SER B 1 302 ? -15.922 20.047 -6.723 1 94.81 302 SER B O 1
ATOM 6575 N N . VAL B 1 303 ? -16.922 21.922 -6.078 1 95.06 303 VAL B N 1
ATOM 6576 C CA . VAL B 1 303 ? -16.578 21.75 -4.672 1 95.06 303 VAL B CA 1
ATOM 6577 C C . VAL B 1 303 ? -17.5 20.703 -4.039 1 95.06 303 VAL B C 1
ATOM 6579 O O . VAL B 1 303 ? -18.688 20.953 -3.848 1 95.06 303 VAL B O 1
ATOM 6582 N N . LYS B 1 304 ? -16.938 19.625 -3.713 1 92.06 304 LYS B N 1
ATOM 6583 C CA . LYS B 1 304 ? -17.703 18.547 -3.086 1 92.06 304 LYS B CA 1
ATOM 6584 C C . LYS B 1 304 ? -17.562 18.594 -1.567 1 92.06 304 LYS B C 1
ATOM 6586 O O . LYS B 1 304 ? -18.516 18.281 -0.846 1 92.06 304 LYS B O 1
ATOM 6591 N N . MET B 1 305 ? -16.406 18.969 -1.141 1 92.69 305 MET B N 1
ATOM 6592 C CA . MET B 1 305 ? -16.109 19.031 0.288 1 92.69 305 MET B CA 1
ATOM 6593 C C . MET B 1 305 ? -15.32 20.297 0.624 1 92.69 305 MET B C 1
ATOM 6595 O O . MET B 1 305 ? -14.188 20.469 0.18 1 92.69 305 MET B O 1
ATOM 6599 N N . LEU B 1 306 ? -15.93 21.125 1.353 1 94.69 306 LEU B N 1
ATOM 6600 C CA . LEU B 1 306 ? -15.25 22.281 1.905 1 94.69 306 LEU B CA 1
ATOM 6601 C C . LEU B 1 306 ? -15.055 22.141 3.41 1 94.69 306 LEU B C 1
ATOM 6603 O O . LEU B 1 306 ? -15.977 22.375 4.191 1 94.69 306 LEU B O 1
ATOM 6607 N N . SER B 1 307 ? -13.883 21.844 3.77 1 93.12 307 SER B N 1
ATOM 6608 C CA . SER B 1 307 ? -13.57 21.562 5.168 1 93.12 307 SER B CA 1
ATOM 6609 C C . SER B 1 307 ? -13.086 22.828 5.887 1 93.12 307 SER B C 1
ATOM 6611 O O . SER B 1 307 ? -12.172 23.5 5.418 1 93.12 307 SER B O 1
ATOM 6613 N N . LEU B 1 308 ? -13.742 23.078 6.965 1 90.88 308 LEU B N 1
ATOM 6614 C CA . LEU B 1 308 ? -13.383 24.203 7.816 1 90.88 308 LEU B CA 1
ATOM 6615 C C . LEU B 1 308 ? -12.812 23.734 9.141 1 90.88 308 LEU B C 1
ATOM 6617 O O . LEU B 1 308 ? -13.289 22.75 9.711 1 90.88 308 LEU B O 1
ATOM 6621 N N . GLY B 1 309 ? -11.727 24.344 9.508 1 86.06 309 GLY B N 1
ATOM 6622 C CA . GLY B 1 309 ? -11.102 23.969 10.766 1 86.06 309 GLY B CA 1
ATOM 6623 C C . GLY B 1 309 ? -9.969 24.906 11.172 1 86.06 309 GLY B C 1
ATOM 6624 O O . GLY B 1 309 ? -9.719 25.906 10.5 1 86.06 309 GLY B O 1
ATOM 6625 N N . GLY B 1 310 ? -9.305 24.562 12.32 1 79 310 GLY B N 1
ATOM 6626 C CA . GLY B 1 310 ? -8.211 25.359 12.852 1 79 310 GLY B CA 1
ATOM 6627 C C . GLY B 1 310 ? -8.648 26.328 13.938 1 79 310 GLY B C 1
ATOM 6628 O O . GLY B 1 310 ? -7.828 26.797 14.727 1 79 310 GLY B O 1
ATOM 6629 N N . SER B 1 311 ? -9.891 26.703 13.898 1 75 311 SER B N 1
ATOM 6630 C CA . SER B 1 311 ? -10.562 27.5 14.914 1 75 311 SER B CA 1
ATOM 6631 C C . SER B 1 311 ? -12.062 27.234 14.922 1 75 311 SER B C 1
ATOM 6633 O O . SER B 1 311 ? -12.547 26.344 14.234 1 75 311 SER B O 1
ATOM 6635 N N . PHE B 1 312 ? -12.75 27.922 15.82 1 74.12 312 PHE B N 1
ATOM 6636 C CA . PHE B 1 312 ? -14.188 27.734 15.953 1 74.12 312 PHE B CA 1
ATOM 6637 C C . PHE B 1 312 ? -14.891 28 14.633 1 74.12 312 PHE B C 1
ATOM 6639 O O . PHE B 1 312 ? -14.617 29.016 13.977 1 74.12 312 PHE B O 1
ATOM 6646 N N . VAL B 1 313 ? -15.75 27.109 14.242 1 82.62 313 VAL B N 1
ATOM 6647 C CA . VAL B 1 313 ? -16.531 27.234 13.016 1 82.62 313 VAL B CA 1
ATOM 6648 C C . VAL B 1 313 ? -17.984 27.531 13.367 1 82.62 313 VAL B C 1
ATOM 6650 O O . VAL B 1 313 ? -18.703 26.672 13.883 1 82.62 313 VAL B O 1
ATOM 6653 N N . SER B 1 314 ? -18.469 28.734 13.039 1 80.31 314 SER B N 1
ATOM 6654 C CA . SER B 1 314 ? -19.844 29.094 13.367 1 80.31 314 SER B CA 1
ATOM 6655 C C . SER B 1 314 ? -20.828 28.438 12.406 1 80.31 314 SER B C 1
ATOM 6657 O O . SER B 1 314 ? -20.531 28.266 11.219 1 80.31 314 SER B O 1
ATOM 6659 N N . GLU B 1 315 ? -22.031 28.156 12.914 1 85.19 315 GLU B N 1
ATOM 6660 C CA . GLU B 1 315 ? -23.094 27.594 12.094 1 85.19 315 GLU B CA 1
ATOM 6661 C C . GLU B 1 315 ? -23.562 28.578 11.023 1 85.19 315 GLU B C 1
ATOM 6663 O O . GLU B 1 315 ? -23.906 28.172 9.914 1 85.19 315 GLU B O 1
ATOM 6668 N N . GLU B 1 316 ? -23.516 29.781 11.344 1 82.69 316 GLU B N 1
ATOM 6669 C CA . GLU B 1 316 ? -23.938 30.812 10.391 1 82.69 316 GLU B CA 1
ATOM 6670 C C . GLU B 1 316 ? -23.016 30.844 9.172 1 82.69 316 GLU B C 1
ATOM 6672 O O . GLU B 1 316 ? -23.484 30.938 8.039 1 82.69 316 GLU B O 1
ATOM 6677 N N . LEU B 1 317 ? -21.734 30.828 9.453 1 86.06 317 LEU B N 1
ATOM 6678 C CA . LEU B 1 317 ? -20.766 30.781 8.359 1 86.06 317 LEU B CA 1
ATOM 6679 C C . LEU B 1 317 ? -21 29.578 7.465 1 86.06 317 LEU B C 1
ATOM 6681 O O . LEU B 1 317 ? -21 29.688 6.238 1 86.06 317 LEU B O 1
ATOM 6685 N N . ARG B 1 318 ? -21.219 28.422 8.062 1 94 318 ARG B N 1
ATOM 6686 C CA . ARG B 1 318 ? -21.469 27.203 7.301 1 94 318 ARG B CA 1
ATOM 6687 C C . ARG B 1 318 ? -22.75 27.312 6.488 1 94 318 ARG B C 1
ATOM 6689 O O . ARG B 1 318 ? -22.797 26.906 5.324 1 94 318 ARG B O 1
ATOM 6696 N N . ASP B 1 319 ? -23.828 27.891 7.102 1 92.81 319 ASP B N 1
ATOM 6697 C CA . ASP B 1 319 ? -25.094 28.078 6.387 1 92.81 319 ASP B CA 1
ATOM 6698 C C . ASP B 1 319 ? -24.891 28.938 5.141 1 92.81 319 ASP B C 1
ATOM 6700 O O . ASP B 1 319 ? -25.391 28.609 4.066 1 92.81 319 ASP B O 1
ATOM 6704 N N . ARG B 1 320 ? -24.188 30.047 5.328 1 91 320 ARG B N 1
ATOM 6705 C CA . ARG B 1 320 ? -23.953 30.969 4.223 1 91 320 ARG B CA 1
ATOM 6706 C C . ARG B 1 320 ? -23.172 30.281 3.105 1 91 320 ARG B C 1
ATOM 6708 O O . ARG B 1 320 ? -23.516 30.422 1.929 1 91 320 ARG B O 1
ATOM 6715 N N . PHE B 1 321 ? -22.141 29.578 3.443 1 95.19 321 PHE B N 1
ATOM 6716 C CA . PHE B 1 321 ? -21.297 28.953 2.43 1 95.19 321 PHE B CA 1
ATOM 6717 C C . PHE B 1 321 ? -22.031 27.797 1.755 1 95.19 321 PHE B C 1
ATOM 6719 O O . PHE B 1 321 ? -21.906 27.594 0.547 1 95.19 321 PHE B O 1
ATOM 6726 N N . ASP B 1 322 ? -22.766 27 2.508 1 96.31 322 ASP B N 1
ATOM 6727 C CA . ASP B 1 322 ? -23.516 25.859 1.975 1 96.31 322 ASP B CA 1
ATOM 6728 C C . ASP B 1 322 ? -24.469 26.297 0.866 1 96.31 322 ASP B C 1
ATOM 6730 O O . ASP B 1 322 ? -24.703 25.547 -0.087 1 96.31 322 ASP B O 1
ATOM 6734 N N . ARG B 1 323 ? -25 27.453 0.946 1 95.06 323 ARG B N 1
ATOM 6735 C CA . ARG B 1 323 ? -25.906 27.969 -0.072 1 95.06 323 ARG B CA 1
ATOM 6736 C C . ARG B 1 323 ? -25.188 28.156 -1.404 1 95.06 323 ARG B C 1
ATOM 6738 O O . ARG B 1 323 ? -25.812 28.141 -2.463 1 95.06 323 ARG B O 1
ATOM 6745 N N . LEU B 1 324 ? -23.859 28.328 -1.339 1 95.81 324 LEU B N 1
ATOM 6746 C CA . LEU B 1 324 ? -23.062 28.547 -2.537 1 95.81 324 LEU B CA 1
ATOM 6747 C C . LEU B 1 324 ? -22.641 27.219 -3.156 1 95.81 324 LEU B C 1
ATOM 6749 O O . LEU B 1 324 ? -22.141 27.188 -4.285 1 95.81 324 LEU B O 1
ATOM 6753 N N . LEU B 1 325 ? -22.828 26.094 -2.467 1 96.62 325 LEU B N 1
ATOM 6754 C CA . LEU B 1 325 ? -22.297 24.797 -2.879 1 96.62 325 LEU B CA 1
ATOM 6755 C C . LEU B 1 325 ? -23.406 23.891 -3.387 1 96.62 325 LEU B C 1
ATOM 6757 O O . LEU B 1 325 ? -23.922 23.047 -2.639 1 96.62 325 LEU B O 1
ATOM 6761 N N . PRO B 1 326 ? -23.703 23.891 -4.625 1 95.38 326 PRO B N 1
ATOM 6762 C CA . PRO B 1 326 ? -24.844 23.125 -5.137 1 95.38 326 PRO B CA 1
ATOM 6763 C C . PRO B 1 326 ? -24.609 21.609 -5.098 1 95.38 326 PRO B C 1
ATOM 6765 O O . PRO B 1 326 ? -25.562 20.828 -5.043 1 95.38 326 PRO B O 1
ATOM 6768 N N . LYS B 1 327 ? -23.375 21.156 -5.129 1 93.12 327 LYS B N 1
ATOM 6769 C CA . LYS B 1 327 ? -23.094 19.719 -5.199 1 93.12 327 LYS B CA 1
ATOM 6770 C C . LYS B 1 327 ? -22.266 19.266 -4.004 1 93.12 327 LYS B C 1
ATOM 6772 O O . LYS B 1 327 ? -21.703 18.172 -4.02 1 93.12 327 LYS B O 1
ATOM 6777 N N . GLY B 1 328 ? -22.094 20.156 -3.078 1 93.44 328 GLY B N 1
ATOM 6778 C CA . GLY B 1 328 ? -21.312 19.844 -1.899 1 93.44 328 GLY B CA 1
ATOM 6779 C C . GLY B 1 328 ? -21.828 20.531 -0.641 1 93.44 328 GLY B C 1
ATOM 6780 O O . GLY B 1 328 ? -22.969 20.953 -0.592 1 93.44 328 GLY B O 1
ATOM 6781 N N . ARG B 1 329 ? -21.016 20.516 0.372 1 94.38 329 ARG B N 1
ATOM 6782 C CA . ARG B 1 329 ? -21.328 21.203 1.612 1 94.38 329 ARG B CA 1
ATOM 6783 C C . ARG B 1 329 ? -20.062 21.469 2.426 1 94.38 329 ARG B C 1
ATOM 6785 O O . ARG B 1 329 ? -18.969 21 2.068 1 94.38 329 ARG B O 1
ATOM 6792 N N . THR B 1 330 ? -20.25 22.234 3.467 1 95.06 330 THR B N 1
ATOM 6793 C CA . THR B 1 330 ? -19.172 22.484 4.398 1 95.06 330 THR B CA 1
ATOM 6794 C C . THR B 1 330 ? -19.062 21.359 5.426 1 95.06 330 THR B C 1
ATOM 6796 O O . THR B 1 330 ? -20.047 20.719 5.762 1 95.06 330 THR B O 1
ATOM 6799 N N . PHE B 1 331 ? -17.875 21.141 5.879 1 94.56 331 PHE B N 1
ATOM 6800 C CA . PHE B 1 331 ? -17.578 20.188 6.938 1 94.56 331 PHE B CA 1
ATOM 6801 C C . PHE B 1 331 ? -16.797 20.844 8.07 1 94.56 331 PHE B C 1
ATOM 6803 O O . PHE B 1 331 ? -15.898 21.656 7.824 1 94.56 331 PHE B O 1
ATOM 6810 N N . ASN B 1 332 ? -17.188 20.594 9.289 1 93.12 332 ASN B N 1
ATOM 6811 C CA . ASN B 1 332 ? -16.422 21 10.461 1 93.12 332 ASN B CA 1
ATOM 6812 C C . ASN B 1 332 ? -15.375 19.953 10.836 1 93.12 332 ASN B C 1
ATOM 6814 O O . ASN B 1 332 ? -15.711 18.781 11.062 1 93.12 332 ASN B O 1
ATOM 6818 N N . THR B 1 333 ? -14.125 20.391 10.883 1 92.12 333 THR B N 1
ATOM 6819 C CA . THR B 1 333 ? -13.039 19.438 11.109 1 92.12 333 THR B CA 1
ATOM 6820 C C . THR B 1 333 ? -12.156 19.891 12.258 1 92.12 333 THR B C 1
ATOM 6822 O O . THR B 1 333 ? -11.859 21.094 12.391 1 92.12 333 THR B O 1
ATOM 6825 N N . ILE B 1 334 ? -11.797 18.906 13.062 1 90.25 334 ILE B N 1
ATOM 6826 C CA . ILE B 1 334 ? -10.867 19.156 14.156 1 90.25 334 ILE B CA 1
ATOM 6827 C C . ILE B 1 334 ? -9.609 18.312 13.953 1 90.25 334 ILE B C 1
ATOM 6829 O O . ILE B 1 334 ? -9.688 17.141 13.562 1 90.25 334 ILE B O 1
ATOM 6833 N N . GLY B 1 335 ? -8.523 18.969 14.07 1 90.56 335 GLY B N 1
ATOM 6834 C CA . GLY B 1 335 ? -7.227 18.297 14.078 1 90.56 335 GLY B CA 1
ATOM 6835 C C . GLY B 1 335 ? -6.262 18.875 15.094 1 90.56 335 GLY B C 1
ATOM 6836 O O . GLY B 1 335 ? -6.367 20.047 15.461 1 90.56 335 GLY B O 1
ATOM 6837 N N . ILE B 1 336 ? -5.395 18.078 15.609 1 88.56 336 ILE B N 1
ATOM 6838 C CA . ILE B 1 336 ? -4.305 18.531 16.469 1 88.56 336 ILE B CA 1
ATOM 6839 C C . ILE B 1 336 ? -2.986 17.922 15.977 1 88.56 336 ILE B C 1
ATOM 6841 O O . ILE B 1 336 ? -2.969 16.844 15.391 1 88.56 336 ILE B O 1
ATOM 6845 N N . SER B 1 337 ? -1.92 18.594 16.141 1 90 337 SER B N 1
ATOM 6846 C CA . SER B 1 337 ? -0.623 18.188 15.609 1 90 337 SER B CA 1
ATOM 6847 C C . SER B 1 337 ? -0.212 16.828 16.141 1 90 337 SER B C 1
ATOM 6849 O O . SER B 1 337 ? 0.469 16.062 15.453 1 90 337 SER B O 1
ATOM 6851 N N . GLU B 1 338 ? -0.666 16.5 17.359 1 92.25 338 GLU B N 1
ATOM 6852 C CA . GLU B 1 338 ? -0.251 15.266 18 1 92.25 338 GLU B CA 1
ATOM 6853 C C . GLU B 1 338 ? -0.909 14.055 17.344 1 92.25 338 GLU B C 1
ATOM 6855 O O . GLU B 1 338 ? -0.379 12.945 17.422 1 92.25 338 GLU B O 1
ATOM 6860 N N . ILE B 1 339 ? -2.059 14.266 16.703 1 90.38 339 ILE B N 1
ATOM 6861 C CA . ILE B 1 339 ? -2.826 13.156 16.141 1 90.38 339 ILE B CA 1
ATOM 6862 C C . ILE B 1 339 ? -3.035 13.367 14.648 1 90.38 339 ILE B C 1
ATOM 6864 O O . ILE B 1 339 ? -2.967 12.414 13.867 1 90.38 339 ILE B O 1
ATOM 6868 N N . ALA B 1 340 ? -3.266 14.469 14.211 1 89.06 340 ALA B N 1
ATOM 6869 C CA . ALA B 1 340 ? -3.65 14.875 12.859 1 89.06 340 ALA B CA 1
ATOM 6870 C C . ALA B 1 340 ? -5.156 15.094 12.758 1 89.06 340 ALA B C 1
ATOM 6872 O O . ALA B 1 340 ? -5.719 15.906 13.492 1 89.06 340 ALA B O 1
ATOM 6873 N N . TRP B 1 341 ? -5.863 14.344 11.977 1 89.12 341 TRP B N 1
ATOM 6874 C CA . TRP B 1 341 ? -7.301 14.5 11.766 1 89.12 341 TRP B CA 1
ATOM 6875 C C . TRP B 1 341 ? -8.086 13.75 12.836 1 89.12 341 TRP B C 1
ATOM 6877 O O . TRP B 1 341 ? -8.023 12.516 12.906 1 89.12 341 TRP B O 1
ATOM 6887 N N . VAL B 1 342 ? -8.875 14.461 13.617 1 92.75 342 VAL B N 1
ATOM 6888 C CA . VAL B 1 342 ? -9.477 13.883 14.82 1 92.75 342 VAL B CA 1
ATOM 6889 C C . VAL B 1 342 ? -10.961 13.625 14.578 1 92.75 342 VAL B C 1
ATOM 6891 O O . VAL B 1 342 ? -11.445 12.508 14.773 1 92.75 342 VAL B O 1
ATOM 6894 N N . THR B 1 343 ? -11.703 14.695 14.227 1 94.19 343 THR B N 1
ATOM 6895 C CA . THR B 1 343 ? -13.133 14.555 13.969 1 94.19 343 THR B CA 1
ATOM 6896 C C . THR B 1 343 ? -13.531 15.32 12.711 1 94.19 343 THR B C 1
ATOM 6898 O O . THR B 1 343 ? -12.828 16.25 12.297 1 94.19 343 THR B O 1
ATOM 6901 N N . CYS B 1 344 ? -14.539 14.922 12.156 1 92.81 344 CYS B N 1
ATOM 6902 C CA . CYS B 1 344 ? -15.188 15.57 11.023 1 92.81 344 CYS B CA 1
ATOM 6903 C C . CYS B 1 344 ? -16.656 15.164 10.93 1 92.81 344 CYS B C 1
ATOM 6905 O O . CYS B 1 344 ? -17.016 14.031 11.25 1 92.81 344 CYS B O 1
ATOM 6907 N N . ASP B 1 345 ? -17.469 16.047 10.586 1 92.94 345 ASP B N 1
ATOM 6908 C CA . ASP B 1 345 ? -18.875 15.68 10.453 1 92.94 345 ASP B CA 1
ATOM 6909 C C . ASP B 1 345 ? -19.172 15.109 9.07 1 92.94 345 ASP B C 1
ATOM 6911 O O . ASP B 1 345 ? -20.062 15.602 8.367 1 92.94 345 ASP B O 1
ATOM 6915 N N . ILE B 1 346 ? -18.562 14.023 8.727 1 88.56 346 ILE B N 1
ATOM 6916 C CA . ILE B 1 346 ? -18.641 13.367 7.43 1 88.56 346 ILE B CA 1
ATOM 6917 C C . ILE B 1 346 ? -20.078 12.914 7.172 1 88.56 346 ILE B C 1
ATOM 6919 O O . ILE B 1 346 ? -20.562 12.945 6.031 1 88.56 346 ILE B O 1
ATOM 6923 N N . GLY B 1 347 ? -20.719 12.461 8.203 1 88.31 347 GLY B N 1
ATOM 6924 C CA . GLY B 1 347 ? -22.125 12.094 8.062 1 88.31 347 GLY B CA 1
ATOM 6925 C C . GLY B 1 347 ? -23.047 13.297 7.988 1 88.31 347 GLY B C 1
ATOM 6926 O O . GLY B 1 347 ? -22.781 14.242 7.242 1 88.31 347 GLY B O 1
ATOM 6927 N N . GLN B 1 348 ? -24.047 13.211 8.75 1 90.31 348 GLN B N 1
ATOM 6928 C CA . GLN B 1 348 ? -25 14.32 8.789 1 90.31 348 GLN B CA 1
ATOM 6929 C C . GLN B 1 348 ? -24.453 15.477 9.625 1 90.31 348 GLN B C 1
ATOM 6931 O O . GLN B 1 348 ? -23.828 15.266 10.664 1 90.31 348 GLN B O 1
ATOM 6936 N N . ARG B 1 349 ? -24.656 16.641 9.086 1 93.12 349 ARG B N 1
ATOM 6937 C CA . ARG B 1 349 ? -24.328 17.828 9.867 1 93.12 349 ARG B CA 1
ATOM 6938 C C . ARG B 1 349 ? -25.234 17.938 11.086 1 93.12 349 ARG B C 1
ATOM 6940 O O . ARG B 1 349 ? -26.469 17.969 10.945 1 93.12 349 ARG B O 1
ATOM 6947 N N . LYS B 1 350 ? -24.688 17.969 12.219 1 92.44 350 LYS B N 1
ATOM 6948 C CA . LYS B 1 350 ? -25.391 18.297 13.461 1 92.44 350 LYS B CA 1
ATOM 6949 C C . LYS B 1 350 ? -24.906 19.609 14.039 1 92.44 350 LYS B C 1
ATOM 6951 O O . LYS B 1 350 ? -23.734 19.75 14.383 1 92.44 350 LYS B O 1
ATOM 6956 N N . ARG B 1 351 ? -25.797 20.516 14.117 1 88.94 351 ARG B N 1
ATOM 6957 C CA . ARG B 1 351 ? -25.438 21.859 14.539 1 88.94 351 ARG B CA 1
ATOM 6958 C C . ARG B 1 351 ? -24.719 21.844 15.883 1 88.94 351 ARG B C 1
ATOM 6960 O O . ARG B 1 351 ? -25.156 21.156 16.812 1 88.94 351 ARG B O 1
ATOM 6967 N N . GLY B 1 352 ? -23.594 22.531 15.906 1 85.38 352 GLY B N 1
ATOM 6968 C CA . GLY B 1 352 ? -22.812 22.672 17.125 1 85.38 352 GLY B CA 1
ATOM 6969 C C . GLY B 1 352 ? -21.781 21.578 17.297 1 85.38 352 GLY B C 1
ATOM 6970 O O . GLY B 1 352 ? -20.844 21.719 18.109 1 85.38 352 GLY B O 1
ATOM 6971 N N . SER B 1 353 ? -21.969 20.453 16.641 1 93.25 353 SER B N 1
ATOM 6972 C CA . SER B 1 353 ? -21.047 19.328 16.75 1 93.25 353 SER B CA 1
ATOM 6973 C C . SER B 1 353 ? -19.812 19.531 15.875 1 93.25 353 SER B C 1
ATOM 6975 O O . SER B 1 353 ? -19.859 20.266 14.891 1 93.25 353 SER B O 1
ATOM 6977 N N . VAL B 1 354 ? -18.781 18.906 16.328 1 93.88 354 VAL B N 1
ATOM 6978 C CA . VAL B 1 354 ? -17.578 18.922 15.5 1 93.88 354 VAL B CA 1
ATOM 6979 C C . VAL B 1 354 ? -17.422 17.578 14.781 1 93.88 354 VAL B C 1
ATOM 6981 O O . VAL B 1 354 ? -16.375 17.297 14.203 1 93.88 354 VAL B O 1
ATOM 6984 N N . GLY B 1 355 ? -18.453 16.766 14.82 1 96 355 GLY B N 1
ATOM 6985 C CA . GLY B 1 355 ? -18.484 15.539 14.039 1 96 355 GLY B CA 1
ATOM 6986 C C . GLY B 1 355 ? -18.094 14.305 14.836 1 96 355 GLY B C 1
ATOM 6987 O O . GLY B 1 355 ? -18.172 14.32 16.062 1 96 355 GLY B O 1
ATOM 6988 N N . THR B 1 356 ? -17.891 13.195 14.172 1 96.62 356 THR B N 1
ATOM 6989 C CA . THR B 1 356 ? -17.547 11.914 14.773 1 96.62 356 THR B CA 1
ATOM 6990 C C . THR B 1 356 ? -16.047 11.648 14.633 1 96.62 356 THR B C 1
ATOM 6992 O O . THR B 1 356 ? -15.375 12.258 13.805 1 96.62 356 THR B O 1
ATOM 6995 N N . PRO B 1 357 ? -15.484 10.773 15.492 1 96.19 357 PRO B N 1
ATOM 6996 C CA . PRO B 1 357 ? -14.07 10.445 15.359 1 96.19 357 PRO B CA 1
ATOM 6997 C C . PRO B 1 357 ? -13.719 9.891 13.977 1 96.19 357 PRO B C 1
ATOM 6999 O O . PRO B 1 357 ? -14.492 9.125 13.398 1 96.19 357 PRO B O 1
ATOM 7002 N N . MET B 1 358 ? -12.602 10.312 13.484 1 94.25 358 MET B N 1
ATOM 7003 C CA . MET B 1 358 ? -12.141 9.891 12.172 1 94.25 358 MET B CA 1
ATOM 7004 C C . MET B 1 358 ? -11.633 8.453 12.211 1 94.25 358 MET B C 1
ATOM 7006 O O . MET B 1 358 ? -11.602 7.828 13.273 1 94.25 358 MET B O 1
ATOM 7010 N N . ILE B 1 359 ? -11.281 7.988 11.07 1 92.31 359 ILE B N 1
ATOM 7011 C CA . ILE B 1 359 ? -10.82 6.613 10.898 1 92.31 359 ILE B CA 1
ATOM 7012 C C . ILE B 1 359 ? -9.656 6.34 11.859 1 92.31 359 ILE B C 1
ATOM 7014 O O . ILE B 1 359 ? -8.68 7.086 11.883 1 92.31 359 ILE B O 1
ATOM 7018 N N . ASN B 1 360 ? -9.82 5.344 12.68 1 93.62 360 ASN B N 1
ATOM 7019 C CA . ASN B 1 360 ? -8.812 4.793 13.578 1 93.62 360 ASN B CA 1
ATOM 7020 C C . ASN B 1 360 ? -8.477 5.762 14.711 1 93.62 360 ASN B C 1
ATOM 7022 O O . ASN B 1 360 ? -7.391 5.703 15.281 1 93.62 360 ASN B O 1
ATOM 7026 N N . VAL B 1 361 ? -9.375 6.66 14.938 1 95.44 361 VAL B N 1
ATOM 7027 C CA . VAL B 1 361 ? -9.273 7.531 16.109 1 95.44 361 VAL B CA 1
ATOM 7028 C C . VAL B 1 361 ? -10.234 7.055 17.188 1 95.44 361 VAL B C 1
ATOM 7030 O O . VAL B 1 361 ? -11.375 6.699 16.906 1 95.44 361 VAL B O 1
ATOM 7033 N N . SER B 1 362 ? -9.75 6.945 18.375 1 96.88 362 SER B N 1
ATOM 7034 C CA . SER B 1 362 ? -10.594 6.676 19.531 1 96.88 362 SER B CA 1
ATOM 7035 C C . SER B 1 362 ? -10.578 7.84 20.516 1 96.88 362 SER B C 1
ATOM 7037 O O . SER B 1 362 ? -9.656 8.656 20.5 1 96.88 362 SER B O 1
ATOM 7039 N N . ALA B 1 363 ? -11.617 7.934 21.234 1 97.5 363 ALA B N 1
ATOM 7040 C CA . ALA B 1 363 ? -11.75 9.055 22.156 1 97.5 363 ALA B CA 1
ATOM 7041 C C . ALA B 1 363 ? -12.344 8.602 23.484 1 97.5 363 ALA B C 1
ATOM 7043 O O . ALA B 1 363 ? -13.086 7.621 23.547 1 97.5 363 ALA B O 1
ATOM 7044 N N . LYS B 1 364 ? -12.016 9.258 24.516 1 97.75 364 LYS B N 1
ATOM 7045 C CA . LYS B 1 364 ? -12.594 9.148 25.844 1 97.75 364 LYS B CA 1
ATOM 7046 C C . LYS B 1 364 ? -12.906 10.523 26.438 1 97.75 364 LYS B C 1
ATOM 7048 O O . LYS B 1 364 ? -12.297 11.516 26.047 1 97.75 364 LYS B O 1
ATOM 7053 N N . ILE B 1 365 ? -13.898 10.523 27.219 1 96.94 365 ILE B N 1
ATOM 7054 C CA . ILE B 1 365 ? -14.18 11.688 28.047 1 96.94 365 ILE B CA 1
ATOM 7055 C C . ILE B 1 365 ? -13.82 11.375 29.5 1 96.94 365 ILE B C 1
ATOM 7057 O O . ILE B 1 365 ? -14.281 10.375 30.062 1 96.94 365 ILE B O 1
ATOM 7061 N N . VAL B 1 366 ? -13.023 12.258 30.047 1 96.19 366 VAL B N 1
ATOM 7062 C CA . VAL B 1 366 ? -12.57 11.961 31.406 1 96.19 366 VAL B CA 1
ATOM 7063 C C . VAL B 1 366 ? -12.914 13.117 32.344 1 96.19 366 VAL B C 1
ATOM 7065 O O . VAL B 1 366 ? -12.82 14.281 31.953 1 96.19 366 VAL B O 1
ATOM 7068 N N . ASP B 1 367 ? -13.258 12.695 33.531 1 91 367 ASP B N 1
ATOM 7069 C CA . ASP B 1 367 ? -13.492 13.695 34.562 1 91 367 ASP B CA 1
ATOM 7070 C C . ASP B 1 367 ? -12.195 14.383 34.969 1 91 367 ASP B C 1
ATOM 7072 O O . ASP B 1 367 ? -11.219 13.711 35.312 1 91 367 ASP B O 1
ATOM 7076 N N . GLU B 1 368 ? -12.195 15.648 34.906 1 81.69 368 GLU B N 1
ATOM 7077 C CA . GLU B 1 368 ? -10.969 16.422 35.156 1 81.69 368 GLU B CA 1
ATOM 7078 C C . GLU B 1 368 ? -10.477 16.234 36.594 1 81.69 368 GLU B C 1
ATOM 7080 O O . GLU B 1 368 ? -9.273 16.344 36.844 1 81.69 368 GLU B O 1
ATOM 7085 N N . VAL B 1 369 ? -11.375 15.992 37.438 1 80.88 369 VAL B N 1
ATOM 7086 C CA . VAL B 1 369 ? -11.039 15.93 38.875 1 80.88 369 VAL B CA 1
ATOM 7087 C C . VAL B 1 369 ? -10.695 14.5 39.25 1 80.88 369 VAL B C 1
ATOM 7089 O O . VAL B 1 369 ? -9.633 14.242 39.844 1 80.88 369 VAL B O 1
ATOM 7092 N N . THR B 1 370 ? -11.531 13.57 38.906 1 87 370 THR B N 1
ATOM 7093 C CA . THR B 1 370 ? -11.383 12.195 39.375 1 87 370 THR B CA 1
ATOM 7094 C C . THR B 1 370 ? -10.547 11.375 38.375 1 87 370 THR B C 1
ATOM 7096 O O . THR B 1 370 ? -10.008 10.328 38.75 1 87 370 THR B O 1
ATOM 7099 N N . GLY B 1 371 ? -10.547 11.812 37.156 1 89.81 371 GLY B N 1
ATOM 7100 C CA . GLY B 1 371 ? -9.836 11.055 36.156 1 89.81 371 GLY B CA 1
ATOM 7101 C C . GLY B 1 371 ? -10.641 9.875 35.625 1 89.81 371 GLY B C 1
ATOM 7102 O O . GLY B 1 371 ? -10.156 9.125 34.781 1 89.81 371 GLY B O 1
ATOM 7103 N N . GLN B 1 372 ? -11.828 9.711 36.094 1 93.25 372 GLN B N 1
ATOM 7104 C CA . GLN B 1 372 ? -12.664 8.586 35.688 1 93.25 372 GLN B CA 1
ATOM 7105 C C . GLN B 1 372 ? -13.211 8.805 34.281 1 93.25 372 GLN B C 1
ATOM 7107 O O . GLN B 1 372 ? -13.562 9.93 33.906 1 93.25 372 GLN B O 1
ATOM 7112 N N . ASP B 1 373 ? -13.281 7.695 33.562 1 97.5 373 ASP B N 1
ATOM 7113 C CA . ASP B 1 373 ? -13.906 7.75 32.25 1 97.5 373 ASP B CA 1
ATOM 7114 C C . ASP B 1 373 ? -15.406 8.023 32.375 1 97.5 373 ASP B C 1
ATOM 7116 O O . ASP B 1 373 ? -16.078 7.438 33.219 1 97.5 373 ASP B O 1
ATOM 7120 N N . LEU B 1 374 ? -15.859 8.898 31.562 1 96.88 374 LEU B N 1
ATOM 7121 C CA . LEU B 1 374 ? -17.266 9.305 31.578 1 96.88 374 LEU B CA 1
ATOM 7122 C C . LEU B 1 374 ? -18.031 8.711 30.406 1 96.88 374 LEU B C 1
ATOM 7124 O O . LEU B 1 374 ? -17.422 8.211 29.453 1 96.88 374 LEU B O 1
ATOM 7128 N N . GLY B 1 375 ? -19.359 8.773 30.5 1 96.12 375 GLY B N 1
ATOM 7129 C CA . GLY B 1 375 ? -20.203 8.164 29.5 1 96.12 375 GLY B CA 1
ATOM 7130 C C . GLY B 1 375 ? -20.844 9.18 28.562 1 96.12 375 GLY B C 1
ATOM 7131 O O . GLY B 1 375 ? -20.438 10.344 28.531 1 96.12 375 GLY B O 1
ATOM 7132 N N . ILE B 1 376 ? -21.859 8.695 27.859 1 97.12 376 ILE B N 1
ATOM 7133 C CA . ILE B 1 376 ? -22.578 9.477 26.844 1 97.12 376 ILE B CA 1
ATOM 7134 C C . ILE B 1 376 ? -23.219 10.695 27.5 1 97.12 376 ILE B C 1
ATOM 7136 O O . ILE B 1 376 ? -23.875 10.578 28.531 1 97.12 376 ILE B O 1
ATOM 7140 N N . GLY B 1 377 ? -22.938 11.844 26.922 1 93.56 377 GLY B N 1
ATOM 7141 C CA . GLY B 1 377 ? -23.578 13.07 27.375 1 93.56 377 GLY B CA 1
ATOM 7142 C C . GLY B 1 377 ? -22.859 13.734 28.531 1 93.56 377 GLY B C 1
ATOM 7143 O O . GLY B 1 377 ? -23.172 14.867 28.891 1 93.56 377 GLY B O 1
ATOM 7144 N N . GLU B 1 378 ? -21.906 13.102 29.062 1 92.94 378 GLU B N 1
ATOM 7145 C CA . GLU B 1 378 ? -21.188 13.633 30.219 1 92.94 378 GLU B CA 1
ATOM 7146 C C . GLU B 1 378 ? -20 14.492 29.797 1 92.94 378 GLU B C 1
ATOM 7148 O O . GLU B 1 378 ? -19.25 14.102 28.891 1 92.94 378 GLU B O 1
ATOM 7153 N N . ARG B 1 379 ? -19.859 15.594 30.453 1 89.75 379 ARG B N 1
ATOM 7154 C CA . ARG B 1 379 ? -18.859 16.594 30.078 1 89.75 379 ARG B CA 1
ATOM 7155 C C . ARG B 1 379 ? -17.547 16.344 30.812 1 89.75 379 ARG B C 1
ATOM 7157 O O . ARG B 1 379 ? -17.531 16.031 32 1 89.75 379 ARG B O 1
ATOM 7164 N N . GLY B 1 380 ? -16.469 16.422 30.062 1 92.44 380 GLY B N 1
ATOM 7165 C CA . GLY B 1 380 ? -15.133 16.266 30.609 1 92.44 380 GLY B CA 1
ATOM 7166 C C . GLY B 1 380 ? -14.039 16.516 29.594 1 92.44 380 GLY B C 1
ATOM 7167 O O . GLY B 1 380 ? -14.297 17.078 28.516 1 92.44 380 GLY B O 1
ATOM 7168 N N . GLU B 1 381 ? -12.773 16.25 29.969 1 93.31 381 GLU B N 1
ATOM 7169 C CA . GLU B 1 381 ? -11.648 16.406 29.062 1 93.31 381 GLU B CA 1
ATOM 7170 C C . GLU B 1 381 ? -11.68 15.367 27.938 1 93.31 381 GLU B C 1
ATOM 7172 O O . GLU B 1 381 ? -11.922 14.188 28.188 1 93.31 381 GLU B O 1
ATOM 7177 N N . VAL B 1 382 ? -11.43 15.859 26.766 1 95.38 382 VAL B N 1
ATOM 7178 C CA . VAL B 1 382 ? -11.406 14.969 25.609 1 95.38 382 VAL B CA 1
ATOM 7179 C C . VAL B 1 382 ? -10.023 14.352 25.453 1 95.38 382 VAL B C 1
ATOM 7181 O O . VAL B 1 382 ? -9.023 15.062 25.297 1 95.38 382 VAL B O 1
ATOM 7184 N N . LEU B 1 383 ? -9.938 13.031 25.562 1 96 383 LEU B N 1
ATOM 7185 C CA . LEU B 1 383 ? -8.734 12.273 25.266 1 96 383 LEU B CA 1
ATOM 7186 C C . LEU B 1 383 ? -8.836 11.609 23.891 1 96 383 LEU B C 1
ATOM 7188 O O . LEU B 1 383 ? -9.906 11.133 23.516 1 96 383 LEU B O 1
ATOM 7192 N N . LEU B 1 384 ? -7.746 11.648 23.219 1 96.69 384 LEU B N 1
ATOM 7193 C CA . LEU B 1 384 ? -7.746 11.133 21.859 1 96.69 384 LEU B CA 1
ATOM 7194 C C . LEU B 1 384 ? -6.594 10.156 21.641 1 96.69 384 LEU B C 1
ATOM 7196 O O . LEU B 1 384 ? -5.531 10.305 22.25 1 96.69 384 LEU B O 1
ATOM 7200 N N . ARG B 1 385 ? -6.844 9.219 20.828 1 95.62 385 ARG B N 1
ATOM 7201 C CA . ARG B 1 385 ? -5.789 8.273 20.469 1 95.62 385 ARG B CA 1
ATOM 7202 C C . ARG B 1 385 ? -5.945 7.812 19.031 1 95.62 385 ARG B C 1
ATOM 7204 O O . ARG B 1 385 ? -7.059 7.566 18.562 1 95.62 385 ARG B O 1
ATOM 7211 N N . PHE B 1 386 ? -4.898 7.906 18.406 1 93.81 386 PHE B N 1
ATOM 7212 C CA . PHE B 1 386 ? -4.805 7.309 17.078 1 93.81 386 PHE B CA 1
ATOM 7213 C C . PHE B 1 386 ? -4.168 5.926 17.156 1 93.81 386 PHE B C 1
ATOM 7215 O O . PHE B 1 386 ? -3.992 5.375 18.234 1 93.81 386 PHE B O 1
ATOM 7222 N N . LEU B 1 387 ? -3.898 5.125 16.062 1 88.56 387 LEU B N 1
ATOM 7223 C CA . LEU B 1 387 ? -3.396 3.756 16.016 1 88.56 387 LEU B CA 1
ATOM 7224 C C . LEU B 1 387 ? -2.234 3.578 17 1 88.56 387 LEU B C 1
ATOM 7226 O O . LEU B 1 387 ? -2.152 2.566 17.688 1 88.56 387 LEU B O 1
ATOM 7230 N N . ALA B 1 388 ? -1.334 4.641 17.094 1 79.94 388 ALA B N 1
ATOM 7231 C CA . ALA B 1 388 ? -0.265 4.734 18.094 1 79.94 388 ALA B CA 1
ATOM 7232 C C . ALA B 1 388 ? -0.094 6.168 18.578 1 79.94 388 ALA B C 1
ATOM 7234 O O . ALA B 1 388 ? -0.46 7.117 17.891 1 79.94 388 ALA B O 1
ATOM 7235 N N . PRO B 1 389 ? 0.282 6.234 19.859 1 85.25 389 PRO B N 1
ATOM 7236 C CA . PRO B 1 389 ? 0.595 7.594 20.297 1 85.25 389 PRO B CA 1
ATOM 7237 C C . PRO B 1 389 ? 1.685 8.25 19.453 1 85.25 389 PRO B C 1
ATOM 7239 O O . PRO B 1 389 ? 2.508 7.559 18.859 1 85.25 389 PRO B O 1
ATOM 7242 N N . PHE B 1 390 ? 1.509 9.578 19.344 1 88.31 390 PHE B N 1
ATOM 7243 C CA . PHE B 1 390 ? 2.605 10.266 18.672 1 88.31 390 PHE B CA 1
ATOM 7244 C C . PHE B 1 390 ? 3.91 10.078 19.438 1 88.31 390 PHE B C 1
ATOM 7246 O O . PHE B 1 390 ? 3.908 9.578 20.578 1 88.31 390 PHE B O 1
ATOM 7253 N N . ASN B 1 391 ? 5.023 10.375 18.891 1 92.81 391 ASN B N 1
ATOM 7254 C CA . ASN B 1 391 ? 6.336 10.023 19.422 1 92.81 391 ASN B CA 1
ATOM 7255 C C . ASN B 1 391 ? 6.844 11.086 20.391 1 92.81 391 ASN B C 1
ATOM 7257 O O . ASN B 1 391 ? 8.047 11.195 20.625 1 92.81 391 ASN B O 1
ATOM 7261 N N . GLY B 1 392 ? 5.992 11.969 20.906 1 95.06 392 GLY B N 1
ATOM 7262 C CA . GLY B 1 392 ? 6.348 12.93 21.938 1 95.06 392 GLY B CA 1
ATOM 7263 C C . GLY B 1 392 ? 6.852 14.242 21.391 1 95.06 392 GLY B C 1
ATOM 7264 O O . GLY B 1 392 ? 6.832 14.461 20.172 1 95.06 392 GLY B O 1
ATOM 7265 N N . TYR B 1 393 ? 7.168 15.148 22.344 1 95.31 393 TYR B N 1
ATOM 7266 C CA . TYR B 1 393 ? 7.754 16.438 22 1 95.31 393 TYR B CA 1
ATOM 7267 C C . TYR B 1 393 ? 9.273 16.359 21.969 1 95.31 393 TYR B C 1
ATOM 7269 O O . TYR B 1 393 ? 9.891 15.898 22.938 1 95.31 393 TYR B O 1
ATOM 7277 N N . TYR B 1 394 ? 9.836 16.812 20.875 1 96.56 394 TYR B N 1
ATOM 7278 C CA . TYR B 1 394 ? 11.281 16.672 20.672 1 96.56 394 TYR B CA 1
ATOM 7279 C C . TYR B 1 394 ? 12.055 17.359 21.797 1 96.56 394 TYR B C 1
ATOM 7281 O O . TYR B 1 394 ? 11.875 18.562 22.031 1 96.56 394 TYR B O 1
ATOM 7289 N N . GLY B 1 395 ? 12.852 16.625 22.516 1 94.38 395 GLY B N 1
ATOM 7290 C CA . GLY B 1 395 ? 13.695 17.172 23.578 1 94.38 395 GLY B CA 1
ATOM 7291 C C . GLY B 1 395 ? 12.898 17.641 24.781 1 94.38 395 GLY B C 1
ATOM 7292 O O . GLY B 1 395 ? 13.398 18.438 25.594 1 94.38 395 GLY B O 1
ATOM 7293 N N . ASN B 1 396 ? 11.719 17.266 24.875 1 93.75 396 ASN B N 1
ATOM 7294 C CA . ASN B 1 396 ? 10.875 17.719 25.969 1 93.75 396 ASN B CA 1
ATOM 7295 C C . ASN B 1 396 ? 10.094 16.562 26.594 1 93.75 396 ASN B C 1
ATOM 7297 O O . ASN B 1 396 ? 8.875 16.484 26.469 1 93.75 396 ASN B O 1
ATOM 7301 N N . PRO B 1 397 ? 10.758 15.75 27.359 1 94.25 397 PRO B N 1
ATOM 7302 C CA . PRO B 1 397 ? 10.117 14.578 27.969 1 94.25 397 PRO B CA 1
ATOM 7303 C C . PRO B 1 397 ? 9.016 14.953 28.953 1 94.25 397 PRO B C 1
ATOM 7305 O O . PRO B 1 397 ? 8.023 14.234 29.078 1 94.25 397 PRO B O 1
ATOM 7308 N N . GLU B 1 398 ? 9.195 16.047 29.641 1 92.69 398 GLU B N 1
ATOM 7309 C CA . GLU B 1 398 ? 8.203 16.453 30.625 1 92.69 398 GLU B CA 1
ATOM 7310 C C . GLU B 1 398 ? 6.875 16.812 29.953 1 92.69 398 GLU B C 1
ATOM 7312 O O . GLU B 1 398 ? 5.816 16.344 30.391 1 92.69 398 GLU B O 1
ATOM 7317 N N . ALA B 1 399 ? 6.938 17.609 28.938 1 90.19 399 ALA B N 1
ATOM 7318 C CA . ALA B 1 399 ? 5.727 17.953 28.188 1 90.19 399 ALA B CA 1
ATOM 7319 C C . ALA B 1 399 ? 5.09 16.703 27.578 1 90.19 399 ALA B C 1
ATOM 7321 O O . ALA B 1 399 ? 3.865 16.594 27.516 1 90.19 399 ALA B O 1
ATOM 7322 N N . THR B 1 400 ? 5.945 15.758 27.172 1 94.69 400 THR B N 1
ATOM 7323 C CA . THR B 1 400 ? 5.465 14.516 26.578 1 94.69 400 THR B CA 1
ATOM 7324 C C . THR B 1 400 ? 4.668 13.703 27.594 1 94.69 400 THR B C 1
ATOM 7326 O O . THR B 1 400 ? 3.547 13.266 27.312 1 94.69 400 THR B O 1
ATOM 7329 N N . LYS B 1 401 ? 5.215 13.578 28.734 1 93.62 401 LYS B N 1
ATOM 7330 C CA . LYS B 1 401 ? 4.57 12.812 29.797 1 93.62 401 LYS B CA 1
ATOM 7331 C C . LYS B 1 401 ? 3.264 13.469 30.234 1 93.62 401 LYS B C 1
ATOM 7333 O O . LYS B 1 401 ? 2.299 12.781 30.578 1 93.62 401 LYS B O 1
ATOM 7338 N N . ALA B 1 402 ? 3.264 14.719 30.219 1 90.19 402 ALA B N 1
ATOM 7339 C CA . ALA B 1 402 ? 2.084 15.469 30.641 1 90.19 402 ALA B CA 1
ATOM 7340 C C . ALA B 1 402 ? 0.954 15.344 29.625 1 90.19 402 ALA B C 1
ATOM 7342 O O . ALA B 1 402 ? -0.224 15.422 29.984 1 90.19 402 ALA B O 1
ATOM 7343 N N . THR B 1 403 ? 1.281 15.156 28.438 1 92.19 403 THR B N 1
ATOM 7344 C CA . THR B 1 403 ? 0.302 15.164 27.344 1 92.19 403 THR B CA 1
ATOM 7345 C C . THR B 1 403 ? -0.208 13.75 27.062 1 92.19 403 THR B C 1
ATOM 7347 O O . THR B 1 403 ? -1.392 13.562 26.781 1 92.19 403 THR B O 1
ATOM 7350 N N . ILE B 1 404 ? 0.67 12.781 27.156 1 94.31 404 ILE B N 1
ATOM 7351 C CA . ILE B 1 404 ? 0.278 11.391 26.922 1 94.31 404 ILE B CA 1
ATOM 7352 C C . ILE B 1 404 ? -0.028 10.711 28.25 1 94.31 404 ILE B C 1
ATOM 7354 O O . ILE B 1 404 ? 0.866 10.523 29.078 1 94.31 404 ILE B O 1
ATOM 7358 N N . GLU B 1 405 ? -1.238 10.352 28.375 1 90.25 405 GLU B N 1
ATOM 7359 C CA . GLU B 1 405 ? -1.62 9.711 29.625 1 90.25 405 GLU B CA 1
ATOM 7360 C C . GLU B 1 405 ? -1.195 8.242 29.641 1 90.25 405 GLU B C 1
ATOM 7362 O O . GLU B 1 405 ? -0.749 7.707 28.625 1 90.25 405 GLU B O 1
ATOM 7367 N N . GLU B 1 406 ? -1.303 7.555 30.703 1 89.31 406 GLU B N 1
ATOM 7368 C CA . GLU B 1 406 ? -0.717 6.242 30.969 1 89.31 406 GLU B CA 1
ATOM 7369 C C . GLU B 1 406 ? -1.286 5.184 30.031 1 89.31 406 GLU B C 1
ATOM 7371 O O . GLU B 1 406 ? -0.602 4.219 29.688 1 89.31 406 GLU B O 1
ATOM 7376 N N . ARG B 1 407 ? -2.51 5.383 29.688 1 93.19 407 ARG B N 1
ATOM 7377 C CA . ARG B 1 407 ? -3.164 4.398 28.828 1 93.19 407 ARG B CA 1
ATOM 7378 C C . ARG B 1 407 ? -2.889 4.684 27.359 1 93.19 407 ARG B C 1
ATOM 7380 O O . ARG B 1 407 ? -3.465 4.039 26.484 1 93.19 407 ARG B O 1
ATOM 7387 N N . GLY B 1 408 ? -2.037 5.738 27.016 1 93.56 408 GLY B N 1
ATOM 7388 C CA . GLY B 1 408 ? -1.614 6.031 25.656 1 93.56 408 GLY B CA 1
ATOM 7389 C C . GLY B 1 408 ? -2.49 7.062 24.969 1 93.56 408 GLY B C 1
ATOM 7390 O O . GLY B 1 408 ? -2.32 7.332 23.781 1 93.56 408 GLY B O 1
ATOM 7391 N N . TYR B 1 409 ? -3.438 7.598 25.656 1 95.94 409 TYR B N 1
ATOM 7392 C CA . TYR B 1 409 ? -4.281 8.648 25.078 1 95.94 409 TYR B CA 1
ATOM 7393 C C . TYR B 1 409 ? -3.613 10.008 25.203 1 95.94 409 TYR B C 1
ATOM 7395 O O . TYR B 1 409 ? -2.941 10.289 26.203 1 95.94 409 TYR B O 1
ATOM 7403 N N . THR B 1 410 ? -3.844 10.836 24.234 1 95.69 410 THR B N 1
ATOM 7404 C CA . THR B 1 410 ? -3.369 12.219 24.219 1 95.69 410 THR B CA 1
ATOM 7405 C C . THR B 1 410 ? -4.406 13.156 24.844 1 95.69 410 THR B C 1
ATOM 7407 O O . THR B 1 410 ? -5.574 13.133 24.453 1 95.69 410 THR B O 1
ATOM 7410 N N . ARG B 1 411 ? -3.967 13.922 25.75 1 92.44 411 ARG B N 1
ATOM 7411 C CA . ARG B 1 411 ? -4.828 14.969 26.297 1 92.44 411 ARG B CA 1
ATOM 7412 C C . ARG B 1 411 ? -4.984 16.125 25.297 1 92.44 411 ARG B C 1
ATOM 7414 O O . ARG B 1 411 ? -4.008 16.781 24.953 1 92.44 411 ARG B O 1
ATOM 7421 N N . SER B 1 412 ? -6.203 16.344 24.906 1 89.5 412 SER B N 1
ATOM 7422 C CA . SER B 1 412 ? -6.422 17.359 23.859 1 89.5 412 SER B CA 1
ATOM 7423 C C . SER B 1 412 ? -6.414 18.766 24.453 1 89.5 412 SER B C 1
ATOM 7425 O O . SER B 1 412 ? -6.211 19.734 23.734 1 89.5 412 SER B O 1
ATOM 7427 N N . GLY B 1 413 ? -6.68 18.844 25.734 1 85.25 413 GLY B N 1
ATOM 7428 C CA . GLY B 1 413 ? -6.848 20.141 26.359 1 85.25 413 GLY B CA 1
ATOM 7429 C C . GLY B 1 413 ? -8.227 20.734 26.141 1 85.25 413 GLY B C 1
ATOM 7430 O O . GLY B 1 413 ? -8.523 21.828 26.625 1 85.25 413 GLY B O 1
ATOM 7431 N N . ASP B 1 414 ? -9.109 20.016 25.484 1 84.5 414 ASP B N 1
ATOM 7432 C CA . ASP B 1 414 ? -10.477 20.469 25.234 1 84.5 414 ASP B CA 1
ATOM 7433 C C . ASP B 1 414 ? -11.461 19.781 26.156 1 84.5 414 ASP B C 1
ATOM 7435 O O . ASP B 1 414 ? -11.25 18.641 26.578 1 84.5 414 ASP B O 1
ATOM 7439 N N . ILE B 1 415 ? -12.5 20.562 26.484 1 86.81 415 ILE B N 1
ATOM 7440 C CA . ILE B 1 415 ? -13.609 20 27.25 1 86.81 415 ILE B CA 1
ATOM 7441 C C . ILE B 1 415 ? -14.812 19.797 26.328 1 86.81 415 ILE B C 1
ATOM 7443 O O . ILE B 1 415 ? -15.156 20.656 25.531 1 86.81 415 ILE B O 1
ATOM 7447 N N . GLY B 1 416 ? -15.352 18.625 26.391 1 92.88 416 GLY B N 1
ATOM 7448 C CA . GLY B 1 416 ? -16.5 18.328 25.547 1 92.88 416 GLY B CA 1
ATOM 7449 C C . GLY B 1 416 ? -17.266 17.094 25.969 1 92.88 416 GLY B C 1
ATOM 7450 O O . GLY B 1 416 ? -17.109 16.625 27.094 1 92.88 416 GLY B O 1
ATOM 7451 N N . TYR B 1 417 ? -18.219 16.656 25.188 1 94.19 417 TYR B N 1
ATOM 7452 C CA . TYR B 1 417 ? -19.016 15.453 25.406 1 94.19 417 TYR B CA 1
ATOM 7453 C C . TYR B 1 417 ? -19.438 14.844 24.078 1 94.19 417 TYR B C 1
ATOM 7455 O O . TYR B 1 417 ? -19.406 15.508 23.047 1 94.19 417 TYR B O 1
ATOM 7463 N N . PHE B 1 418 ? -19.734 13.57 24.094 1 97.56 418 PHE B N 1
ATOM 7464 C CA . PHE B 1 418 ? -20.328 12.883 22.953 1 97.56 418 PHE B CA 1
ATOM 7465 C C . PHE B 1 418 ? -21.828 12.68 23.172 1 97.56 418 PHE B C 1
ATOM 7467 O O . PHE B 1 418 ? -22.266 12.359 24.266 1 97.56 418 PHE B O 1
ATOM 7474 N N . ASP B 1 419 ? -22.594 12.891 22.109 1 95.5 419 ASP B N 1
ATOM 7475 C CA . ASP B 1 419 ? -24.016 12.57 22.219 1 95.5 419 ASP B CA 1
ATOM 7476 C C . ASP B 1 419 ? -24.266 11.094 21.922 1 95.5 419 ASP B C 1
ATOM 7478 O O . ASP B 1 419 ? -23.328 10.312 21.766 1 95.5 419 ASP B O 1
ATOM 7482 N N . LYS B 1 420 ? -25.516 10.656 21.891 1 95 420 LYS B N 1
ATOM 7483 C CA . LYS B 1 420 ? -25.891 9.25 21.766 1 95 420 LYS B CA 1
ATOM 7484 C C . LYS B 1 420 ? -25.547 8.703 20.375 1 95 420 LYS B C 1
ATOM 7486 O O . LYS B 1 420 ? -25.375 7.496 20.203 1 95 420 LYS B O 1
ATOM 7491 N N . ASP B 1 421 ? -25.422 9.656 19.406 1 95.12 421 ASP B N 1
ATOM 7492 C CA . ASP B 1 421 ? -25.141 9.242 18.047 1 95.12 421 ASP B CA 1
ATOM 7493 C C . ASP B 1 421 ? -23.625 9.258 17.766 1 95.12 421 ASP B C 1
ATOM 7495 O O . ASP B 1 421 ? -23.203 8.969 16.641 1 95.12 421 ASP B O 1
ATOM 7499 N N . GLY B 1 422 ? -22.797 9.672 18.75 1 97 422 GLY B N 1
ATOM 7500 C CA . GLY B 1 422 ? -21.359 9.617 18.609 1 97 422 GLY B CA 1
ATOM 7501 C C . GLY B 1 422 ? -20.75 10.914 18.109 1 97 422 GLY B C 1
ATOM 7502 O O . GLY B 1 422 ? -19.609 10.938 17.625 1 97 422 GLY B O 1
ATOM 7503 N N . TYR B 1 423 ? -21.562 11.953 18.125 1 96.75 423 TYR B N 1
ATOM 7504 C CA . TYR B 1 423 ? -21.047 13.258 17.734 1 96.75 423 TYR B CA 1
ATOM 7505 C C . TYR B 1 423 ? -20.391 13.961 18.922 1 96.75 423 TYR B C 1
ATOM 7507 O O . TYR B 1 423 ? -20.953 13.992 20.016 1 96.75 423 TYR B O 1
ATOM 7515 N N . LEU B 1 424 ? -19.266 14.531 18.672 1 97.19 424 LEU B N 1
ATOM 7516 C CA . LEU B 1 424 ? -18.516 15.266 19.688 1 97.19 424 LEU B CA 1
ATOM 7517 C C . LEU B 1 424 ? -18.922 16.734 19.703 1 97.19 424 LEU B C 1
ATOM 7519 O O . LEU B 1 424 ? -19.062 17.359 18.641 1 97.19 424 LEU B O 1
ATOM 7523 N N . TYR B 1 425 ? -19.172 17.219 20.844 1 91.94 425 TYR B N 1
ATOM 7524 C CA . TYR B 1 425 ? -19.406 18.641 21.078 1 91.94 425 TYR B CA 1
ATOM 7525 C C . TYR B 1 425 ? -18.312 19.219 21.969 1 91.94 425 TYR B C 1
ATOM 7527 O O . TYR B 1 425 ? -18.016 18.688 23.047 1 91.94 425 TYR B O 1
ATOM 7535 N N . LEU B 1 426 ? -17.672 20.281 21.469 1 87.81 426 LEU B N 1
ATOM 7536 C CA . LEU B 1 426 ? -16.641 20.953 22.25 1 87.81 426 LEU B CA 1
ATOM 7537 C C . LEU B 1 426 ? -17.219 22.188 22.938 1 87.81 426 LEU B C 1
ATOM 7539 O O . LEU B 1 426 ? -17.906 23 22.297 1 87.81 426 LEU B O 1
ATOM 7543 N N . ILE B 1 427 ? -17.062 22.281 24.172 1 75.44 427 ILE B N 1
ATOM 7544 C CA . ILE B 1 427 ? -17.656 23.359 24.969 1 75.44 427 ILE B CA 1
ATOM 7545 C C . ILE B 1 427 ? -16.594 24.438 25.234 1 75.44 427 ILE B C 1
ATOM 7547 O O . ILE B 1 427 ? -16.875 25.625 25.078 1 75.44 427 ILE B O 1
ATOM 7551 N N . ASP B 1 428 ? -15.508 24.016 25.828 1 66.69 428 ASP B N 1
ATOM 7552 C CA . ASP B 1 428 ? -14.484 24.969 26.25 1 66.69 428 ASP B CA 1
ATOM 7553 C C . ASP B 1 428 ? -13.086 24.359 26.156 1 66.69 428 ASP B C 1
ATOM 7555 O O . ASP B 1 428 ? -12.953 23.156 25.906 1 66.69 428 ASP B O 1
ATOM 7559 N N . ARG B 1 429 ? -12.086 25.328 25.922 1 58.25 429 ARG B N 1
ATOM 7560 C CA . ARG B 1 429 ? -10.719 24.844 26.094 1 58.25 429 ARG B CA 1
ATOM 7561 C C . ARG B 1 429 ? -10.305 24.859 27.562 1 58.25 429 ARG B C 1
ATOM 7563 O O . ARG B 1 429 ? -10.719 25.75 28.312 1 58.25 429 ARG B O 1
ATOM 7570 N N . GLN B 1 430 ? -9.805 23.734 27.922 1 52.72 430 GLN B N 1
ATOM 7571 C CA . GLN B 1 430 ? -9.375 23.703 29.328 1 52.72 430 GLN B CA 1
ATOM 7572 C C . GLN B 1 430 ? -8.516 24.922 29.656 1 52.72 430 GLN B C 1
ATOM 7574 O O . GLN B 1 430 ? -8.648 25.5 30.734 1 52.72 430 GLN B O 1
ATOM 7579 N N . LYS B 1 431 ? -7.469 25.234 28.797 1 55 431 LYS B N 1
ATOM 7580 C CA . LYS B 1 431 ? -6.527 26.312 29.109 1 55 431 LYS B CA 1
ATOM 7581 C C . LYS B 1 431 ? -6.777 27.531 28.25 1 55 431 LYS B C 1
ATOM 7583 O O . LYS B 1 431 ? -7.285 27.422 27.125 1 55 431 LYS B O 1
ATOM 7588 N N . ASP B 1 432 ? -6.914 28.688 28.719 1 56.62 432 ASP B N 1
ATOM 7589 C CA . ASP B 1 432 ? -7.098 30.047 28.234 1 56.62 432 ASP B CA 1
ATOM 7590 C C . ASP B 1 432 ? -6.453 30.219 26.859 1 56.62 432 ASP B C 1
ATOM 7592 O O . ASP B 1 432 ? -6.301 31.344 26.375 1 56.62 432 ASP B O 1
ATOM 7596 N N . ILE B 1 433 ? -6.211 29.141 26.047 1 61.31 433 ILE B N 1
ATOM 7597 C CA . ILE B 1 433 ? -5.559 29.266 24.75 1 61.31 433 ILE B CA 1
ATOM 7598 C C . ILE B 1 433 ? -6.609 29.469 23.672 1 61.31 433 ILE B C 1
ATOM 7600 O O . ILE B 1 433 ? -7.672 28.844 23.688 1 61.31 433 ILE B O 1
ATOM 7604 N N . PHE B 1 434 ? -6.383 30.641 22.859 1 70.31 434 PHE B N 1
ATOM 7605 C CA . PHE B 1 434 ? -7.32 30.891 21.766 1 70.31 434 PHE B CA 1
ATOM 7606 C C . PHE B 1 434 ? -6.598 30.922 20.422 1 70.31 434 PHE B C 1
ATOM 7608 O O . PHE B 1 434 ? -5.383 30.734 20.359 1 70.31 434 PHE B O 1
ATOM 7615 N N . LYS B 1 435 ? -7.305 30.859 19.297 1 74.75 435 LYS B N 1
ATOM 7616 C CA . LYS B 1 435 ? -6.691 30.766 17.984 1 74.75 435 LYS B CA 1
ATOM 7617 C C . LYS B 1 435 ? -6.93 32.031 17.156 1 74.75 435 LYS B C 1
ATOM 7619 O O . LYS B 1 435 ? -8.055 32.531 17.094 1 74.75 435 LYS B O 1
ATOM 7624 N N . TYR B 1 436 ? -5.828 32.656 16.594 1 78.44 436 TYR B N 1
ATOM 7625 C CA . TYR B 1 436 ? -5.887 33.719 15.586 1 78.44 436 TYR B CA 1
ATOM 7626 C C . TYR B 1 436 ? -5.535 33.188 14.211 1 78.44 436 TYR B C 1
ATOM 7628 O O . TYR B 1 436 ? -4.367 32.875 13.93 1 78.44 436 TYR B O 1
ATOM 7636 N N . ARG B 1 437 ? -6.523 32.938 13.383 1 68.81 437 ARG B N 1
ATOM 7637 C CA . ARG B 1 437 ? -6.379 32.5 12.008 1 68.81 437 ARG B CA 1
ATOM 7638 C C . ARG B 1 437 ? -5.613 31.172 11.938 1 68.81 437 ARG B C 1
ATOM 7640 O O . ARG B 1 437 ? -4.656 31.047 11.164 1 68.81 437 ARG B O 1
ATOM 7647 N N . GLY B 1 438 ? -5.961 30.359 12.828 1 65.38 438 GLY B N 1
ATOM 7648 C CA . GLY B 1 438 ? -5.434 29 12.797 1 65.38 438 GLY B CA 1
ATOM 7649 C C . GLY B 1 438 ? -4.23 28.812 13.695 1 65.38 438 GLY B C 1
ATOM 7650 O O . GLY B 1 438 ? -3.785 27.688 13.914 1 65.38 438 GLY B O 1
ATOM 7651 N N . PHE B 1 439 ? -3.596 29.984 14.148 1 67.56 439 PHE B N 1
ATOM 7652 C CA . PHE B 1 439 ? -2.436 29.906 15.031 1 67.56 439 PHE B CA 1
ATOM 7653 C C . PHE B 1 439 ? -2.859 29.969 16.5 1 67.56 439 PHE B C 1
ATOM 7655 O O . PHE B 1 439 ? -3.713 30.781 16.859 1 67.56 439 PHE B O 1
ATOM 7662 N N . HIS B 1 440 ? -2.35 29.078 17.297 1 69.69 440 HIS B N 1
ATOM 7663 C CA . HIS B 1 440 ? -2.613 29.109 18.734 1 69.69 440 HIS B CA 1
ATOM 7664 C C . HIS B 1 440 ? -1.929 30.312 19.391 1 69.69 440 HIS B C 1
ATOM 7666 O O . HIS B 1 440 ? -0.766 30.594 19.109 1 69.69 440 HIS B O 1
ATOM 7672 N N . VAL B 1 441 ? -2.701 31.031 20.156 1 75.31 441 VAL B N 1
ATOM 7673 C CA . VAL B 1 441 ? -2.17 32.156 20.906 1 75.31 441 VAL B CA 1
ATOM 7674 C C . VAL B 1 441 ? -2.301 31.906 22.406 1 75.31 441 VAL B C 1
ATOM 7676 O O . VAL B 1 441 ? -3.393 31.609 22.891 1 75.31 441 VAL B O 1
ATOM 7679 N N . SER B 1 442 ? -1.308 31.734 23 1 70.69 442 SER B N 1
ATOM 7680 C CA . SER B 1 442 ? -1.277 31.578 24.453 1 70.69 442 SER B CA 1
ATOM 7681 C C . SER B 1 442 ? -1.381 32.938 25.141 1 70.69 442 SER B C 1
ATOM 7683 O O . SER B 1 442 ? -0.45 33.75 25.094 1 70.69 442 SER B O 1
ATOM 7685 N N . PRO B 1 443 ? -2.539 33.188 25.797 1 80.62 443 PRO B N 1
ATOM 7686 C CA . PRO B 1 443 ? -2.654 34.469 26.5 1 80.62 443 PRO B CA 1
ATOM 7687 C C . PRO B 1 443 ? -1.53 34.656 27.516 1 80.62 443 PRO B C 1
ATOM 7689 O O . PRO B 1 443 ? -1.008 35.781 27.641 1 80.62 443 PRO B O 1
ATOM 7692 N N . SER B 1 444 ? -1.111 33.562 28.109 1 69.5 444 SER B N 1
ATOM 7693 C CA . SER B 1 444 ? -0.085 33.688 29.141 1 69.5 444 SER B CA 1
ATOM 7694 C C . SER B 1 444 ? 1.249 34.125 28.531 1 69.5 444 SER B C 1
ATOM 7696 O O . SER B 1 444 ? 2 34.875 29.156 1 69.5 444 SER B O 1
ATOM 7698 N N . GLU B 1 445 ? 1.47 33.656 27.359 1 73.56 445 GLU B N 1
ATOM 7699 C CA . GLU B 1 445 ? 2.684 34.062 26.672 1 73.56 445 GLU B CA 1
ATOM 7700 C C . GLU B 1 445 ? 2.67 35.594 26.422 1 73.56 445 GLU B C 1
ATOM 7702 O O . GLU B 1 445 ? 3.652 36.281 26.719 1 73.56 445 GLU B O 1
ATOM 7707 N N . LEU B 1 446 ? 1.684 36.031 25.938 1 86.06 446 LEU B N 1
ATOM 7708 C CA . LEU B 1 446 ? 1.569 37.469 25.641 1 86.06 446 LEU B CA 1
ATOM 7709 C C . LEU B 1 446 ? 1.575 38.281 26.938 1 86.06 446 LEU B C 1
ATOM 7711 O O . LEU B 1 446 ? 2.168 39.344 26.984 1 86.06 446 LEU B O 1
ATOM 7715 N N . GLU B 1 447 ? 0.96 37.781 27.969 1 81.88 447 GLU B N 1
ATOM 7716 C CA . GLU B 1 447 ? 0.956 38.438 29.266 1 81.88 447 GLU B CA 1
ATOM 7717 C C . GLU B 1 447 ? 2.369 38.594 29.828 1 81.88 447 GLU B C 1
ATOM 7719 O O . GLU B 1 447 ? 2.746 39.656 30.328 1 81.88 447 GLU B O 1
ATOM 7724 N N . SER B 1 448 ? 3.094 37.5 29.609 1 77.06 448 SER B N 1
ATOM 7725 C CA . SER B 1 448 ? 4.473 37.531 30.078 1 77.06 448 SER B CA 1
ATOM 7726 C C . SER B 1 448 ? 5.277 38.625 29.359 1 77.06 448 SER B C 1
ATOM 7728 O O . SER B 1 448 ? 6.145 39.25 29.953 1 77.06 448 SER B O 1
ATOM 7730 N N . ILE B 1 449 ? 5.031 38.781 28.172 1 83.44 449 ILE B N 1
ATOM 7731 C CA . ILE B 1 449 ? 5.719 39.781 27.391 1 83.44 449 ILE B CA 1
ATOM 7732 C C . ILE B 1 449 ? 5.289 41.188 27.844 1 83.44 449 ILE B C 1
ATOM 7734 O O . ILE B 1 449 ? 6.129 42.031 28.109 1 83.44 449 ILE B O 1
ATOM 7738 N N . VAL B 1 450 ? 4.051 41.438 27.984 1 90 450 VAL B N 1
ATOM 7739 C CA . VAL B 1 450 ? 3.506 42.75 28.344 1 90 450 VAL B CA 1
ATOM 7740 C C . VAL B 1 450 ? 3.949 43.125 29.75 1 90 450 VAL B C 1
ATOM 7742 O O . VAL B 1 450 ? 4.227 44.281 30.031 1 90 450 VAL B O 1
ATOM 7745 N N . GLU B 1 451 ? 4.078 42.094 30.578 1 80.06 451 GLU B N 1
ATOM 7746 C CA . GLU B 1 451 ? 4.449 42.312 31.969 1 80.06 451 GLU B CA 1
ATOM 7747 C C . GLU B 1 451 ? 5.859 42.906 32.062 1 80.06 451 GLU B C 1
ATOM 7749 O O . GLU B 1 451 ? 6.215 43.5 33.094 1 80.06 451 GLU B O 1
ATOM 7754 N N . ARG B 1 452 ? 6.594 42.688 31.094 1 79.56 452 ARG B N 1
ATOM 7755 C CA . ARG B 1 452 ? 7.965 43.188 31.125 1 79.56 452 ARG B CA 1
ATOM 7756 C C . ARG B 1 452 ? 8 44.719 30.922 1 79.56 452 ARG B C 1
ATOM 7758 O O . ARG B 1 452 ? 9.031 45.344 31.141 1 79.56 452 ARG B O 1
ATOM 7765 N N . LEU B 1 453 ? 7.008 45.25 30.5 1 83.88 453 LEU B N 1
ATOM 7766 C CA . LEU B 1 453 ? 6.945 46.688 30.266 1 83.88 453 LEU B CA 1
ATOM 7767 C C . LEU B 1 453 ? 6.789 47.438 31.578 1 83.88 453 LEU B C 1
ATOM 7769 O O . LEU B 1 453 ? 5.91 47.125 32.375 1 83.88 453 LEU B O 1
ATOM 7773 N N . ASP B 1 454 ? 7.629 48.406 31.672 1 84 454 ASP B N 1
ATOM 7774 C CA . ASP B 1 454 ? 7.512 49.281 32.844 1 84 454 ASP B CA 1
ATOM 7775 C C . ASP B 1 454 ? 6.195 50.062 32.812 1 84 454 ASP B C 1
ATOM 7777 O O . ASP B 1 454 ? 5.777 50.562 31.781 1 84 454 ASP B O 1
ATOM 7781 N N . GLY B 1 455 ? 5.457 50 33.938 1 85.25 455 GLY B N 1
ATOM 7782 C CA . GLY B 1 455 ? 4.207 50.75 34.031 1 85.25 455 GLY B CA 1
ATOM 7783 C C . GLY B 1 455 ? 2.982 49.844 34.031 1 85.25 455 GLY B C 1
ATOM 7784 O O . GLY B 1 455 ? 1.857 50.312 34.188 1 85.25 455 GLY B O 1
ATOM 7785 N N . VAL B 1 456 ? 3.215 48.594 33.75 1 88.38 456 VAL B N 1
ATOM 7786 C CA . VAL B 1 456 ? 2.119 47.656 33.781 1 88.38 456 VAL B CA 1
ATOM 7787 C C . VAL B 1 456 ? 2.01 47 35.156 1 88.38 456 VAL B C 1
ATOM 7789 O O . VAL B 1 456 ? 2.959 46.375 35.625 1 88.38 456 VAL B O 1
ATOM 7792 N N . ARG B 1 457 ? 0.907 47.156 35.812 1 81.06 457 ARG B N 1
ATOM 7793 C CA . ARG B 1 457 ? 0.647 46.531 37.125 1 81.06 457 ARG B CA 1
ATOM 7794 C C . ARG B 1 457 ? 0.08 45.125 36.938 1 81.06 457 ARG B C 1
ATOM 7796 O O . ARG B 1 457 ? 0.548 44.188 37.562 1 81.06 457 ARG B O 1
ATOM 7803 N N . GLU B 1 458 ? -0.965 45.062 36.094 1 82.88 458 GLU B N 1
ATOM 7804 C CA . GLU B 1 458 ? -1.602 43.781 35.75 1 82.88 458 GLU B CA 1
ATOM 7805 C C . GLU B 1 458 ? -1.955 43.719 34.281 1 82.88 458 GLU B C 1
ATOM 7807 O O . GLU B 1 458 ? -2.211 44.75 33.656 1 82.88 458 GLU B O 1
ATOM 7812 N N . VAL B 1 459 ? -1.854 42.594 33.781 1 88.38 459 VAL B N 1
ATOM 7813 C CA . VAL B 1 459 ? -2.25 42.375 32.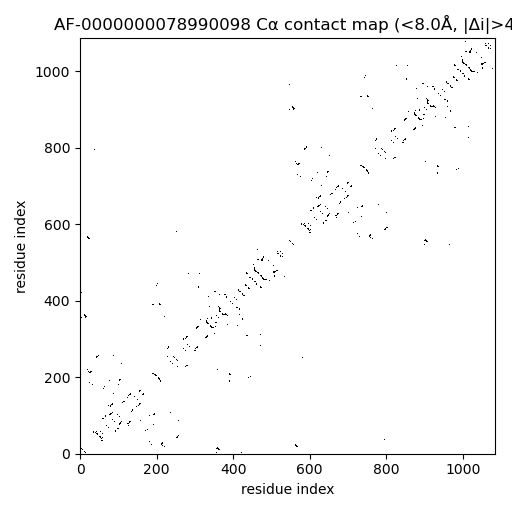375 1 88.38 459 VAL B CA 1
ATOM 7814 C C . VAL B 1 459 ? -3.037 41.094 32.281 1 88.38 459 VAL B C 1
ATOM 7816 O O . VAL B 1 459 ? -2.75 40.125 32.969 1 88.38 459 VAL B O 1
ATOM 7819 N N . CYS B 1 460 ? -4.113 41.062 31.453 1 86.44 460 CYS B N 1
ATOM 7820 C CA . CYS B 1 460 ? -4.895 39.906 31.031 1 86.44 460 CYS B CA 1
ATOM 7821 C C . CYS B 1 460 ? -5.156 39.938 29.531 1 86.44 460 CYS B C 1
ATOM 7823 O O . CYS B 1 460 ? -5.754 40.875 29.016 1 86.44 460 CYS B O 1
ATOM 7825 N N . VAL B 1 461 ? -4.621 38.938 28.906 1 88.88 461 VAL B N 1
ATOM 7826 C CA . VAL B 1 461 ? -4.871 38.844 27.469 1 88.88 461 VAL B CA 1
ATOM 7827 C C . VAL B 1 461 ? -6.117 38 27.219 1 88.88 461 VAL B C 1
ATOM 7829 O O . VAL B 1 461 ? -6.27 36.938 27.781 1 88.88 461 VAL B O 1
ATOM 7832 N N . VAL B 1 462 ? -6.977 38.562 26.453 1 87.06 462 VAL B N 1
ATOM 7833 C CA . VAL B 1 462 ? -8.234 37.875 26.141 1 87.06 462 VAL B CA 1
ATOM 7834 C C . VAL B 1 462 ? -8.445 37.875 24.625 1 87.06 462 VAL B C 1
ATOM 7836 O O . VAL B 1 462 ? -7.773 38.594 23.891 1 87.06 462 VAL B O 1
ATOM 7839 N N . ALA B 1 463 ? -9.219 36.969 24.359 1 86.69 463 ALA B N 1
ATOM 7840 C CA . ALA B 1 463 ? -9.57 36.875 22.953 1 86.69 463 ALA B CA 1
ATOM 7841 C C . ALA B 1 463 ? -10.742 37.781 22.609 1 86.69 463 ALA B C 1
ATOM 7843 O O . ALA B 1 463 ? -11.734 37.812 23.344 1 86.69 463 ALA B O 1
ATOM 7844 N N . VAL B 1 464 ? -10.492 38.656 21.578 1 87.69 464 VAL B N 1
ATOM 7845 C CA . VAL B 1 464 ? -11.562 39.469 21 1 87.69 464 VAL B CA 1
ATOM 7846 C C . VAL B 1 464 ? -11.922 38.938 19.609 1 87.69 464 VAL B C 1
ATOM 7848 O O . VAL B 1 464 ? -11.031 38.688 18.797 1 87.69 464 VAL B O 1
ATOM 7851 N N . PRO B 1 465 ? -13.18 38.656 19.438 1 86.12 465 PRO B N 1
ATOM 7852 C CA . PRO B 1 465 ? -13.57 38.188 18.109 1 86.12 465 PRO B CA 1
ATOM 7853 C C . PRO B 1 465 ? -13.148 39.125 16.984 1 86.12 465 PRO B C 1
ATOM 7855 O O . PRO B 1 465 ? -13.289 40.344 17.109 1 86.12 465 PRO B O 1
ATOM 7858 N N . GLU B 1 466 ? -12.531 38.5 15.953 1 80.62 466 GLU B N 1
ATOM 7859 C CA . GLU B 1 466 ? -12.125 39.281 14.789 1 80.62 466 GLU B CA 1
ATOM 7860 C C . GLU B 1 466 ? -13.344 39.75 13.992 1 80.62 466 GLU B C 1
ATOM 7862 O O . GLU B 1 466 ? -13.297 40.781 13.328 1 80.62 466 GLU B O 1
ATOM 7867 N N . ASP B 1 467 ? -14.359 38.938 14.07 1 75.94 467 ASP B N 1
ATOM 7868 C CA . ASP B 1 467 ? -15.602 39.219 13.352 1 75.94 467 ASP B CA 1
ATOM 7869 C C . ASP B 1 467 ? -16.812 38.781 14.164 1 75.94 467 ASP B C 1
ATOM 7871 O O . ASP B 1 467 ? -16.672 38.156 15.219 1 75.94 467 ASP B O 1
ATOM 7875 N N . ALA B 1 468 ? -17.969 39.25 13.758 1 75.75 468 ALA B N 1
ATOM 7876 C CA . ALA B 1 468 ? -19.203 38.969 14.484 1 75.75 468 ALA B CA 1
ATOM 7877 C C . ALA B 1 468 ? -19.438 37.469 14.57 1 75.75 468 ALA B C 1
ATOM 7879 O O . ALA B 1 468 ? -20.109 37 15.5 1 75.75 468 ALA B O 1
ATOM 7880 N N . GLU B 1 469 ? -18.719 36.719 13.68 1 69.12 469 GLU B N 1
ATOM 7881 C CA . GLU B 1 469 ? -18.938 35.281 13.625 1 69.12 469 GLU B CA 1
ATOM 7882 C C . GLU B 1 469 ? -17.875 34.531 14.43 1 69.12 469 GLU B C 1
ATOM 7884 O O . GLU B 1 469 ? -17.906 33.312 14.508 1 69.12 469 GLU B O 1
ATOM 7889 N N . ASN B 1 470 ? -16.984 35.219 15.07 1 72.94 470 ASN B N 1
ATOM 7890 C CA . ASN B 1 470 ? -15.938 34.688 15.922 1 72.94 470 ASN B CA 1
ATOM 7891 C C . ASN B 1 470 ? -15.133 33.625 15.188 1 72.94 470 ASN B C 1
ATOM 7893 O O . ASN B 1 470 ? -14.859 32.531 15.742 1 72.94 470 ASN B O 1
ATOM 7897 N N . THR B 1 471 ? -14.82 33.875 13.875 1 69.12 471 THR B N 1
ATOM 7898 C CA . THR B 1 471 ? -14.078 32.938 13.055 1 69.12 471 THR B CA 1
ATOM 7899 C C . THR B 1 471 ? -12.609 32.906 13.453 1 69.12 471 THR B C 1
ATOM 7901 O O . THR B 1 471 ? -11.875 31.984 13.086 1 69.12 471 THR B O 1
ATOM 7904 N N . SER B 1 472 ? -12.195 33.969 14.039 1 80.06 472 SER B N 1
ATOM 7905 C CA . SER B 1 472 ? -10.852 34.125 14.586 1 80.06 472 SER B CA 1
ATOM 7906 C C . SER B 1 472 ? -10.836 35.062 15.789 1 80.06 472 SER B C 1
ATOM 7908 O O . SER B 1 472 ? -11.781 35.812 16 1 80.06 472 SER B O 1
ATOM 7910 N N . GLU B 1 473 ? -9.938 34.844 16.656 1 84.19 473 GLU B N 1
ATOM 7911 C CA . GLU B 1 473 ? -9.828 35.656 17.875 1 84.19 473 GLU B CA 1
ATOM 7912 C C . GLU B 1 473 ? -8.5 36.406 17.922 1 84.19 473 GLU B C 1
ATOM 7914 O O . GLU B 1 473 ? -7.441 35.812 17.672 1 84.19 473 GLU B O 1
ATOM 7919 N N . MET B 1 474 ? -8.68 37.656 18.016 1 90.69 474 MET B N 1
ATOM 7920 C CA . MET B 1 474 ? -7.508 38.531 18.109 1 90.69 474 MET B CA 1
ATOM 7921 C C . MET B 1 474 ? -7.102 38.719 19.562 1 90.69 474 MET B C 1
ATOM 7923 O O . MET B 1 474 ? -7.957 38.875 20.438 1 90.69 474 MET B O 1
ATOM 7927 N N . PRO B 1 475 ? -5.848 38.656 19.781 1 91.06 475 PRO B N 1
ATOM 7928 C CA . PRO B 1 475 ? -5.414 38.906 21.156 1 91.06 475 PRO B CA 1
ATOM 7929 C C . PRO B 1 475 ? -5.598 40.375 21.562 1 91.06 475 PRO B C 1
ATOM 7931 O O . PRO B 1 475 ? -5.227 41.281 20.812 1 91.06 475 PRO B O 1
ATOM 7934 N N . ALA B 1 476 ? -6.277 40.594 22.641 1 93.5 476 ALA B N 1
ATOM 7935 C CA . ALA B 1 476 ? -6.395 41.906 23.266 1 93.5 476 ALA B CA 1
ATOM 7936 C C . ALA B 1 476 ? -5.777 41.906 24.656 1 93.5 476 ALA B C 1
ATOM 7938 O O . ALA B 1 476 ? -5.938 40.969 25.422 1 93.5 476 ALA B O 1
ATOM 7939 N N . ALA B 1 477 ? -5.008 42.875 24.844 1 93.75 477 ALA B N 1
ATOM 7940 C CA . ALA B 1 477 ? -4.434 43 26.172 1 93.75 477 ALA B CA 1
ATOM 7941 C C . ALA B 1 477 ? -5.258 43.969 27.031 1 93.75 477 ALA B C 1
ATOM 7943 O O . ALA B 1 477 ? -5.523 45.094 26.625 1 93.75 477 ALA B O 1
ATOM 7944 N N . VAL B 1 478 ? -5.664 43.438 28.094 1 92.69 478 VAL B N 1
ATOM 7945 C CA . VAL B 1 478 ? -6.328 44.25 29.109 1 92.69 478 VAL B CA 1
ATOM 7946 C C . VAL B 1 478 ? -5.344 44.594 30.219 1 92.69 478 VAL B C 1
ATOM 7948 O O . VAL B 1 478 ? -4.797 43.719 30.875 1 92.69 478 VAL B O 1
ATOM 7951 N N . ILE B 1 479 ? -5.152 45.938 30.406 1 92.31 479 ILE B N 1
ATOM 7952 C CA . ILE B 1 479 ? -4.02 46.344 31.219 1 92.31 479 ILE B CA 1
ATOM 7953 C C . ILE B 1 479 ? -4.508 47.25 32.375 1 92.31 479 ILE B C 1
ATOM 7955 O O . ILE B 1 479 ? -5.383 48.094 32.156 1 92.31 479 ILE B O 1
ATOM 7959 N N . VAL B 1 480 ? -4.02 46.969 33.562 1 87.88 480 VAL B N 1
ATOM 7960 C CA . VAL B 1 480 ? -4.051 47.906 34.656 1 87.88 480 VAL B CA 1
ATOM 7961 C C . VAL B 1 480 ? -2.691 48.594 34.812 1 87.88 480 VAL B C 1
ATOM 7963 O O . VAL B 1 480 ? -1.67 47.906 35 1 87.88 480 VAL B O 1
ATOM 7966 N N . ARG B 1 481 ? -2.703 49.844 34.719 1 88.94 481 ARG B N 1
ATOM 7967 C CA . ARG B 1 481 ? -1.464 50.625 34.781 1 88.94 481 ARG B CA 1
ATOM 7968 C C . ARG B 1 481 ? -0.955 50.719 36.219 1 88.94 481 ARG B C 1
ATOM 7970 O O . ARG B 1 481 ? -1.745 50.688 37.188 1 88.94 481 ARG B O 1
ATOM 7977 N N . GLN B 1 482 ? 0.375 50.75 36.25 1 83.88 482 GLN B N 1
ATOM 7978 C CA . GLN B 1 482 ? 0.933 51.188 37.531 1 83.88 482 GLN B CA 1
ATOM 7979 C C . GLN B 1 482 ? 0.556 52.656 37.844 1 83.88 482 GLN B C 1
ATOM 7981 O O . GLN B 1 482 ? 0.296 53.438 36.906 1 83.88 482 GLN B O 1
ATOM 7986 N N . ASP B 1 483 ? 0.534 52.938 39.156 1 79.94 483 ASP B N 1
ATOM 7987 C CA . ASP B 1 483 ? 0.225 54.312 39.531 1 79.94 483 ASP B CA 1
ATOM 7988 C C . ASP B 1 483 ? 1.203 55.312 38.906 1 79.94 483 ASP B C 1
ATOM 7990 O O . ASP B 1 483 ? 2.42 55.125 38.969 1 79.94 483 ASP B O 1
ATOM 7994 N N . GLY B 1 484 ? 0.698 56.281 38.188 1 84.19 484 GLY B N 1
ATOM 7995 C CA . GLY B 1 484 ? 1.532 57.312 37.594 1 84.19 484 GLY B CA 1
ATOM 7996 C C . GLY B 1 484 ? 2.039 56.938 36.219 1 84.19 484 GLY B C 1
ATOM 7997 O O . GLY B 1 484 ? 2.674 57.75 35.562 1 84.19 484 GLY B O 1
ATOM 7998 N N . SER B 1 485 ? 1.709 55.719 35.844 1 86 485 SER B N 1
ATOM 7999 C CA . SER B 1 485 ? 2.209 55.25 34.562 1 86 485 SER B CA 1
ATOM 8000 C C . SER B 1 485 ? 1.488 55.969 33.406 1 86 485 SER B C 1
ATOM 8002 O O . SER B 1 485 ? 0.28 56.188 33.469 1 86 485 SER B O 1
ATOM 8004 N N . THR B 1 486 ? 2.244 56.406 32.312 1 87.81 486 THR B N 1
ATOM 8005 C CA . THR B 1 486 ? 1.681 57.062 31.125 1 87.81 486 THR B CA 1
ATOM 8006 C C . THR B 1 486 ? 1.718 56.125 29.922 1 87.81 486 THR B C 1
ATOM 8008 O O . THR B 1 486 ? 1.634 56.594 28.781 1 87.81 486 THR B O 1
ATOM 8011 N N . LEU B 1 487 ? 1.799 54.938 30.281 1 87.81 487 LEU B N 1
ATOM 8012 C CA . LEU B 1 487 ? 1.864 53.938 29.203 1 87.81 487 LEU B CA 1
ATOM 8013 C C . LEU B 1 487 ? 0.616 54 28.344 1 87.81 487 LEU B C 1
ATOM 8015 O O . LEU B 1 487 ? -0.505 54.031 28.844 1 87.81 487 LEU B O 1
ATOM 8019 N N . ASP B 1 488 ? 0.81 54.156 27.031 1 90.69 488 ASP B N 1
ATOM 8020 C CA . ASP B 1 488 ? -0.355 54.156 26.156 1 90.69 488 ASP B CA 1
ATOM 8021 C C . ASP B 1 488 ? -0.433 52.875 25.312 1 90.69 488 ASP B C 1
ATOM 8023 O O . ASP B 1 488 ? 0.482 52.062 25.344 1 90.69 488 ASP B O 1
ATOM 8027 N N . ALA B 1 489 ? -1.555 52.781 24.656 1 93.44 489 ALA B N 1
ATOM 8028 C CA . ALA B 1 489 ? -1.859 51.562 23.891 1 93.44 489 ALA B CA 1
ATOM 8029 C C . ALA B 1 489 ? -0.847 51.344 22.766 1 93.44 489 ALA B C 1
ATOM 8031 O O . ALA B 1 489 ? -0.411 50.219 22.516 1 93.44 489 ALA B O 1
ATOM 8032 N N . ALA B 1 490 ? -0.433 52.406 22.141 1 93.12 490 ALA B N 1
ATOM 8033 C CA . ALA B 1 490 ? 0.495 52.312 21.016 1 93.12 490 ALA B CA 1
ATOM 8034 C C . ALA B 1 490 ? 1.856 51.812 21.469 1 93.12 490 ALA B C 1
ATOM 8036 O O . ALA B 1 490 ? 2.494 51.031 20.766 1 93.12 490 ALA B O 1
ATOM 8037 N N . GLN B 1 491 ? 2.285 52.219 22.609 1 90.19 491 GLN B N 1
ATOM 8038 C CA . GLN B 1 491 ? 3.553 51.75 23.172 1 90.19 491 GLN B CA 1
ATOM 8039 C C . GLN B 1 491 ? 3.52 50.25 23.438 1 90.19 491 GLN B C 1
ATOM 8041 O O . GLN B 1 491 ? 4.477 49.562 23.141 1 90.19 491 GLN B O 1
ATOM 8046 N N . ILE B 1 492 ? 2.467 49.844 23.922 1 92.69 492 ILE B N 1
ATOM 8047 C CA . ILE B 1 492 ? 2.326 48.406 24.281 1 92.69 492 ILE B CA 1
ATOM 8048 C C . ILE B 1 492 ? 2.268 47.562 23 1 92.69 492 ILE B C 1
ATOM 8050 O O . ILE B 1 492 ? 2.949 46.562 22.891 1 92.69 492 ILE B O 1
ATOM 8054 N N . VAL B 1 493 ? 1.526 48.031 22.078 1 93.94 493 VAL B N 1
ATOM 8055 C CA . VAL B 1 493 ? 1.394 47.312 20.812 1 93.94 493 VAL B CA 1
ATOM 8056 C C . VAL B 1 493 ? 2.758 47.219 20.141 1 93.94 493 VAL B C 1
ATOM 8058 O O . VAL B 1 493 ? 3.156 46.125 19.703 1 93.94 493 VAL B O 1
ATOM 8061 N N . ARG B 1 494 ? 3.504 48.25 20.125 1 90.69 494 ARG B N 1
ATOM 8062 C CA . ARG B 1 494 ? 4.828 48.25 19.516 1 90.69 494 ARG B CA 1
ATOM 8063 C C . ARG B 1 494 ? 5.777 47.312 20.25 1 90.69 494 ARG B C 1
ATOM 8065 O O . ARG B 1 494 ? 6.539 46.562 19.625 1 90.69 494 ARG B O 1
ATOM 8072 N N . PHE B 1 495 ? 5.723 47.438 21.531 1 87.38 495 PHE B N 1
ATOM 8073 C CA . PHE B 1 495 ? 6.586 46.594 22.359 1 87.38 495 PHE B CA 1
ATOM 8074 C C . PHE B 1 495 ? 6.324 45.125 22.078 1 87.38 495 PHE B C 1
ATOM 8076 O O . PHE B 1 495 ? 7.266 44.344 21.922 1 87.38 495 PHE B O 1
ATOM 8083 N N . VAL B 1 496 ? 5.094 44.719 22 1 90.44 496 VAL B N 1
ATOM 8084 C CA . VAL B 1 496 ? 4.719 43.312 21.781 1 90.44 496 VAL B CA 1
ATOM 8085 C C . VAL B 1 496 ? 5.059 42.938 20.344 1 90.44 496 VAL B C 1
ATOM 8087 O O . VAL B 1 496 ? 5.609 41.844 20.109 1 90.44 496 VAL B O 1
ATOM 8090 N N . GLU B 1 497 ? 4.82 43.781 19.422 1 88.62 497 GLU B N 1
ATOM 8091 C CA . GLU B 1 497 ? 5.047 43.5 18 1 88.62 497 GLU B CA 1
ATOM 8092 C C . GLU B 1 497 ? 6.516 43.188 17.734 1 88.62 497 GLU B C 1
ATOM 8094 O O . GLU B 1 497 ? 6.832 42.375 16.859 1 88.62 497 GLU B O 1
ATOM 8099 N N . GLU B 1 498 ? 7.332 43.688 18.516 1 80.75 498 GLU B N 1
ATOM 8100 C CA . GLU B 1 498 ? 8.773 43.5 18.359 1 80.75 498 GLU B CA 1
ATOM 8101 C C . GLU B 1 498 ? 9.219 42.156 18.906 1 80.75 498 GLU B C 1
ATOM 8103 O O . GLU B 1 498 ? 10.305 41.688 18.562 1 80.75 498 GLU B O 1
ATOM 8108 N N . GLN B 1 499 ? 8.383 41.531 19.594 1 77.25 499 GLN B N 1
ATOM 8109 C CA . GLN B 1 499 ? 8.828 40.344 20.344 1 77.25 499 GLN B CA 1
ATOM 8110 C C . GLN B 1 499 ? 8.078 39.094 19.891 1 77.25 499 GLN B C 1
ATOM 8112 O O . GLN B 1 499 ? 8.43 38 20.281 1 77.25 499 GLN B O 1
ATOM 8117 N N . VAL B 1 500 ? 7.062 39.344 19.109 1 81 500 VAL B N 1
ATOM 8118 C CA . VAL B 1 500 ? 6.223 38.188 18.828 1 81 500 VAL B CA 1
ATOM 8119 C C . VAL B 1 500 ? 6.012 38.062 17.312 1 81 500 VAL B C 1
ATOM 8121 O O . VAL B 1 500 ? 6.223 39.031 16.578 1 81 500 VAL B O 1
ATOM 8124 N N . SER B 1 501 ? 5.73 36.875 16.859 1 80.62 501 SER B N 1
ATOM 8125 C CA . SER B 1 501 ? 5.336 36.625 15.477 1 80.62 501 SER B CA 1
ATOM 8126 C C . SER B 1 501 ? 4.02 37.312 15.148 1 80.62 501 SER B C 1
ATOM 8128 O O . SER B 1 501 ? 3.246 37.656 16.047 1 80.62 501 SER B O 1
ATOM 8130 N N . ASP B 1 502 ? 3.85 37.562 13.898 1 79.94 502 ASP B N 1
ATOM 8131 C CA . ASP B 1 502 ? 2.719 38.312 13.391 1 79.94 502 ASP B CA 1
ATOM 8132 C C . ASP B 1 502 ? 1.401 37.812 13.984 1 79.94 502 ASP B C 1
ATOM 8134 O O . ASP B 1 502 ? 0.572 38.625 14.43 1 79.94 502 ASP B O 1
ATOM 8138 N N . PHE B 1 503 ? 1.21 36.594 14.086 1 76.06 503 PHE B N 1
ATOM 8139 C CA . PHE B 1 503 ? -0.078 36.031 14.484 1 76.06 503 PHE B CA 1
ATOM 8140 C C . PHE B 1 503 ? -0.309 36.219 15.977 1 76.06 503 PHE B C 1
ATOM 8142 O O . PHE B 1 503 ? -1.407 35.969 16.484 1 76.06 503 PHE B O 1
ATOM 8149 N N . LYS B 1 504 ? 0.647 36.719 16.703 1 81.75 504 LYS B N 1
ATOM 8150 C CA . LYS B 1 504 ? 0.539 36.906 18.156 1 81.75 504 LYS B CA 1
ATOM 8151 C C . LYS B 1 504 ? 0.365 38.375 18.484 1 81.75 504 LYS B C 1
ATOM 8153 O O . LYS B 1 504 ? 0.218 38.75 19.656 1 81.75 504 LYS B O 1
ATOM 8158 N N . ARG B 1 505 ? 0.301 39.219 17.469 1 89.56 505 ARG B N 1
ATOM 8159 C CA . ARG B 1 505 ? 0.23 40.656 17.719 1 89.56 505 ARG B CA 1
ATOM 8160 C C . ARG B 1 505 ? -1.11 41.031 18.328 1 89.56 505 ARG B C 1
ATOM 8162 O O . ARG B 1 505 ? -2.129 40.406 18.062 1 89.56 505 ARG B O 1
ATOM 8169 N N . LEU B 1 506 ? -1.193 42.125 19.125 1 92.81 506 LEU B N 1
ATOM 8170 C CA . LEU B 1 506 ? -2.359 42.562 19.875 1 92.81 506 LEU B CA 1
ATOM 8171 C C . LEU B 1 506 ? -3.35 43.281 18.969 1 92.81 506 LEU B C 1
ATOM 8173 O O . LEU B 1 506 ? -3.723 44.438 19.234 1 92.81 506 LEU B O 1
ATOM 8177 N N . ARG B 1 507 ? -3.838 42.5 18.062 1 91.5 507 ARG B N 1
ATOM 8178 C CA . ARG B 1 507 ? -4.75 43.062 17.078 1 91.5 507 ARG B CA 1
ATOM 8179 C C . ARG B 1 507 ? -6.109 43.375 17.703 1 91.5 507 ARG B C 1
ATOM 8181 O O . ARG B 1 507 ? -6.895 44.125 17.156 1 91.5 507 ARG B O 1
ATOM 8188 N N . GLY B 1 508 ? -6.453 42.75 18.766 1 92.06 508 GLY B N 1
ATOM 8189 C CA . GLY B 1 508 ? -7.676 43.031 19.5 1 92.06 508 GLY B CA 1
ATOM 8190 C C . GLY B 1 508 ? -7.598 44.312 20.312 1 92.06 508 GLY B C 1
ATOM 8191 O O . GLY B 1 508 ? -8.578 44.719 20.953 1 92.06 508 GLY B O 1
ATOM 8192 N N . GLY B 1 509 ? -6.418 44.875 20.312 1 91.88 509 GLY B N 1
ATOM 8193 C CA . GLY B 1 509 ? -6.242 46.156 20.969 1 91.88 509 GLY B CA 1
ATOM 8194 C C . GLY B 1 509 ? -5.715 46.031 22.391 1 91.88 509 GLY B C 1
ATOM 8195 O O . GLY B 1 509 ? -5.457 44.938 22.859 1 91.88 509 GLY B O 1
ATOM 8196 N N . VAL B 1 510 ? -5.391 47.219 22.891 1 94.12 510 VAL B N 1
ATOM 8197 C CA . VAL B 1 510 ? -4.996 47.375 24.297 1 94.12 510 VAL B CA 1
ATOM 8198 C C . VAL B 1 510 ? -6.043 48.188 25.047 1 94.12 510 VAL B C 1
ATOM 8200 O O . VAL B 1 510 ? -6.41 49.281 24.609 1 94.12 510 VAL B O 1
ATOM 8203 N N . HIS B 1 511 ? -6.59 47.531 26.016 1 93.5 511 HIS B N 1
ATOM 8204 C CA . HIS B 1 511 ? -7.641 48.156 26.797 1 93.5 511 HIS B CA 1
ATOM 8205 C C . HIS B 1 511 ? -7.195 48.375 28.25 1 93.5 511 HIS B C 1
ATOM 8207 O O . HIS B 1 511 ? -6.711 47.438 28.891 1 93.5 511 HIS B O 1
ATOM 8213 N N . PHE B 1 512 ? -7.375 49.656 28.703 1 92.38 512 PHE B N 1
ATOM 8214 C CA . PHE B 1 512 ? -6.953 49.969 30.062 1 92.38 512 PHE B CA 1
ATOM 8215 C C . PHE B 1 512 ? -8.141 49.969 31.016 1 92.38 512 PHE B C 1
ATOM 8217 O O . PHE B 1 512 ? -9.227 50.438 30.672 1 92.38 512 PHE B O 1
ATOM 8224 N N . PHE B 1 513 ? -7.953 49.281 32.062 1 89.12 513 PHE B N 1
ATOM 8225 C CA . PHE B 1 513 ? -8.93 49.281 33.156 1 89.12 513 PHE B CA 1
ATOM 8226 C C . PHE B 1 513 ? -8.266 49.625 34.469 1 89.12 513 PHE B C 1
ATOM 8228 O O . PHE B 1 513 ? -7.051 49.5 34.625 1 89.12 513 PHE B O 1
ATOM 8235 N N . GLU B 1 514 ? -9.094 50.125 35.469 1 87.19 514 GLU B N 1
ATOM 8236 C CA . GLU B 1 514 ? -8.57 50.469 36.781 1 87.19 514 GLU B CA 1
ATOM 8237 C C . GLU B 1 514 ? -8.273 49.188 37.594 1 87.19 514 GLU B C 1
ATOM 8239 O O . GLU B 1 514 ? -7.32 49.156 38.375 1 87.19 514 GLU B O 1
ATOM 8244 N N . GLU B 1 515 ? -9.07 48.219 37.438 1 83.94 515 GLU B N 1
ATOM 8245 C CA . GLU B 1 515 ? -8.922 46.938 38.125 1 83.94 515 GLU B CA 1
ATOM 8246 C C . GLU B 1 515 ? -9.461 45.812 37.25 1 83.94 515 GLU B C 1
ATOM 8248 O O . GLU B 1 515 ? -10.297 46 36.375 1 83.94 515 GLU B O 1
ATOM 8253 N N . LEU B 1 516 ? -8.844 44.656 37.5 1 85.12 516 LEU B N 1
ATOM 8254 C CA . LEU B 1 516 ? -9.32 43.438 36.812 1 85.12 516 LEU B CA 1
ATOM 8255 C C . LEU B 1 516 ? -10.055 42.531 37.781 1 85.12 516 LEU B C 1
ATOM 8257 O O . LEU B 1 516 ? -9.664 42.406 38.969 1 85.12 516 LEU B O 1
ATOM 8261 N N . PRO B 1 517 ? -11.141 41.969 37.281 1 82.62 517 PRO B N 1
ATOM 8262 C CA . PRO B 1 517 ? -11.859 41.031 38.156 1 82.62 517 PRO B CA 1
ATOM 8263 C C . PRO B 1 517 ? -11.008 39.812 38.562 1 82.62 517 PRO B C 1
ATOM 8265 O O . PRO B 1 517 ? -10.328 39.25 37.719 1 82.62 517 PRO B O 1
ATOM 8268 N N . LYS B 1 518 ? -10.977 39.625 39.875 1 73.19 518 LYS B N 1
ATOM 8269 C CA . LYS B 1 518 ? -10.18 38.531 40.438 1 73.19 518 LYS B CA 1
ATOM 8270 C C . LYS B 1 518 ? -11.023 37.625 41.344 1 73.19 518 LYS B C 1
ATOM 8272 O O . LYS B 1 518 ? -12.07 38.062 41.812 1 73.19 518 LYS B O 1
ATOM 8277 N N . THR B 1 519 ? -10.602 36.406 41.375 1 61.59 519 THR B N 1
ATOM 8278 C CA . THR B 1 519 ? -11.195 35.531 42.406 1 61.59 519 THR B CA 1
ATOM 8279 C C . THR B 1 519 ? -10.805 36 43.812 1 61.59 519 THR B C 1
ATOM 8281 O O . THR B 1 519 ? -9.992 36.906 43.969 1 61.59 519 THR B O 1
ATOM 8284 N N . GLN B 1 520 ? -11.438 35.406 44.781 1 59 520 GLN B N 1
ATOM 8285 C CA . GLN B 1 520 ? -11.094 35.688 46.188 1 59 520 GLN B CA 1
ATOM 8286 C C . GLN B 1 520 ? -9.625 35.406 46.469 1 59 520 GLN B C 1
ATOM 8288 O O . GLN B 1 520 ? -8.992 36.062 47.281 1 59 520 GLN B O 1
ATOM 8293 N N . SER B 1 521 ? -9.008 34.406 45.719 1 52.47 521 SER B N 1
ATOM 8294 C CA . SER B 1 521 ? -7.613 34.031 45.875 1 52.47 521 SER B CA 1
ATOM 8295 C C . SER B 1 521 ? -6.688 34.938 45.094 1 52.47 521 SER B C 1
ATOM 8297 O O . SER B 1 521 ? -5.465 34.781 45.125 1 52.47 521 SER B O 1
ATOM 8299 N N . GLY B 1 522 ? -7.207 35.844 44.344 1 58 522 GLY B N 1
ATOM 8300 C CA . GLY B 1 522 ? -6.406 36.812 43.625 1 58 522 GLY B CA 1
ATOM 8301 C C . GLY B 1 522 ? -6.164 36.5 42.188 1 58 522 GLY B C 1
ATOM 8302 O O . GLY B 1 522 ? -5.422 37.188 41.5 1 58 522 GLY B O 1
ATOM 8303 N N . LYS B 1 523 ? -6.789 35.406 41.75 1 61.69 523 LYS B N 1
ATOM 8304 C CA . LYS B 1 523 ? -6.582 35.031 40.375 1 61.69 523 LYS B CA 1
ATOM 8305 C C . LYS B 1 523 ? -7.488 35.812 39.438 1 61.69 523 LYS B C 1
ATOM 8307 O O . LYS B 1 523 ? -8.672 36 39.719 1 61.69 523 LYS B O 1
ATOM 8312 N N . ILE B 1 524 ? -6.855 36.312 38.281 1 72.81 524 ILE B N 1
ATOM 8313 C CA . ILE B 1 524 ? -7.625 37.094 37.312 1 72.81 524 ILE B CA 1
ATOM 8314 C C . ILE B 1 524 ? -8.656 36.188 36.625 1 72.81 524 ILE B C 1
ATOM 8316 O O . ILE B 1 524 ? -8.344 35.094 36.219 1 72.81 524 ILE B O 1
ATOM 8320 N N . LEU B 1 525 ? -9.93 36.562 36.625 1 72.31 525 LEU B N 1
ATOM 8321 C CA . LEU B 1 525 ? -11.016 35.906 35.906 1 72.31 525 LEU B CA 1
ATOM 8322 C C . LEU B 1 525 ? -11.039 36.312 34.438 1 72.31 525 LEU B C 1
ATOM 8324 O O . LEU B 1 525 ? -11.734 37.25 34.062 1 72.31 525 LEU B O 1
ATOM 8328 N N . ARG B 1 526 ? -10.336 35.562 33.594 1 79.06 526 ARG B N 1
ATOM 8329 C CA . ARG B 1 526 ? -10.125 35.906 32.219 1 79.06 526 ARG B CA 1
ATOM 8330 C C . ARG B 1 526 ? -11.461 36.031 31.469 1 79.06 526 ARG B C 1
ATOM 8332 O O . ARG B 1 526 ? -11.625 36.938 30.625 1 79.06 526 ARG B O 1
ATOM 8339 N N . ARG B 1 527 ? -12.297 35.188 31.797 1 75.81 527 ARG B N 1
ATOM 8340 C CA . ARG B 1 527 ? -13.594 35.219 31.141 1 75.81 527 ARG B CA 1
ATOM 8341 C C . ARG B 1 527 ? -14.305 36.562 31.406 1 75.81 527 ARG B C 1
ATOM 8343 O O . ARG B 1 527 ? -14.891 37.125 30.484 1 75.81 527 ARG B O 1
ATOM 8350 N N . LYS B 1 528 ? -14.281 36.938 32.625 1 76.69 528 LYS B N 1
ATOM 8351 C CA . LYS B 1 528 ? -14.906 38.188 33 1 76.69 528 LYS B CA 1
ATOM 8352 C C . LYS B 1 528 ? -14.18 39.375 32.344 1 76.69 528 LYS B C 1
ATOM 8354 O O . LYS B 1 528 ? -14.82 40.344 31.906 1 76.69 528 LYS B O 1
ATOM 8359 N N . VAL B 1 529 ? -12.867 39.219 32.312 1 84.94 529 VAL B N 1
ATOM 8360 C CA . VAL B 1 529 ? -12.078 40.25 31.641 1 84.94 529 VAL B CA 1
ATOM 8361 C C . VAL B 1 529 ? -12.469 40.344 30.172 1 84.94 529 VAL B C 1
ATOM 8363 O O . VAL B 1 529 ? -12.633 41.438 29.625 1 84.94 529 VAL B O 1
ATOM 8366 N N . GLN B 1 530 ? -12.617 39.188 29.609 1 85.25 530 GLN B N 1
ATOM 8367 C CA . GLN B 1 530 ? -13.016 39.156 28.203 1 85.25 530 GLN B CA 1
ATOM 8368 C C . GLN B 1 530 ? -14.375 39.812 28 1 85.25 530 GLN B C 1
ATOM 8370 O O . GLN B 1 530 ? -14.547 40.625 27.062 1 85.25 530 GLN B O 1
ATOM 8375 N N . GLU B 1 531 ? -15.25 39.531 28.891 1 84.75 531 GLU B N 1
ATOM 8376 C CA . GLU B 1 531 ? -16.562 40.156 28.828 1 84.75 531 GLU B CA 1
ATOM 8377 C C . GLU B 1 531 ? -16.469 41.656 28.953 1 84.75 531 GLU B C 1
ATOM 8379 O O . GLU B 1 531 ? -17.172 42.406 28.25 1 84.75 531 GLU B O 1
ATOM 8384 N N . MET B 1 532 ? -15.609 42.125 29.844 1 84.31 532 MET B N 1
ATOM 8385 C CA . MET B 1 532 ? -15.406 43.562 30.062 1 84.31 532 MET B CA 1
ATOM 8386 C C . MET B 1 532 ? -14.914 44.25 28.781 1 84.31 532 MET B C 1
ATOM 8388 O O . MET B 1 532 ? -15.391 45.312 28.406 1 84.31 532 MET B O 1
ATOM 8392 N N . VAL B 1 533 ? -14.016 43.562 28.188 1 88 533 VAL B N 1
ATOM 8393 C CA . VAL B 1 533 ? -13.43 44.125 26.969 1 88 533 VAL B CA 1
ATOM 8394 C C . VAL B 1 533 ? -14.469 44.125 25.859 1 88 533 VAL B C 1
ATOM 8396 O O . VAL B 1 533 ? -14.602 45.094 25.125 1 88 533 VAL B O 1
ATOM 8399 N N . LEU B 1 534 ? -15.234 43.094 25.781 1 86.94 534 LEU B N 1
ATOM 8400 C CA . LEU B 1 534 ? -16.25 43 24.734 1 86.94 534 LEU B CA 1
ATOM 8401 C C . LEU B 1 534 ? -17.344 44.062 24.938 1 86.94 534 LEU B C 1
ATOM 8403 O O . LEU B 1 534 ? -17.812 44.656 23.969 1 86.94 534 LEU B O 1
ATOM 8407 N N . ALA B 1 535 ? -17.688 44.312 26.172 1 83.06 535 ALA B N 1
ATOM 8408 C CA . ALA B 1 535 ? -18.656 45.344 26.484 1 83.06 535 ALA B CA 1
ATOM 8409 C C . ALA B 1 535 ? -18.109 46.75 26.109 1 83.06 535 ALA B C 1
ATOM 8411 O O . ALA B 1 535 ? -18.859 47.594 25.609 1 83.06 535 ALA B O 1
ATOM 8412 N N . LYS B 1 536 ? -16.875 46.875 26.359 1 82.38 536 LYS B N 1
ATOM 8413 C CA . LYS B 1 536 ? -16.234 48.156 26.031 1 82.38 536 LYS B CA 1
ATOM 8414 C C . LYS B 1 536 ? -16.156 48.375 24.531 1 82.38 536 LYS B C 1
ATOM 8416 O O . LYS B 1 536 ? -16.375 49.469 24.047 1 82.38 536 LYS B O 1
ATOM 8421 N N . ILE B 1 537 ? -15.875 47.312 23.828 1 80.06 537 ILE B N 1
ATOM 8422 C CA . ILE B 1 537 ? -15.75 47.406 22.375 1 80.06 537 ILE B CA 1
ATOM 8423 C C . ILE B 1 537 ? -17.125 47.656 21.75 1 80.06 537 ILE B C 1
ATOM 8425 O O . ILE B 1 537 ? -17.25 48.438 20.812 1 80.06 537 ILE B O 1
ATOM 8429 N N . CYS B 1 538 ? -18.094 46.969 22.25 1 71.31 538 CYS B N 1
ATOM 8430 C CA . CYS B 1 538 ? -19.453 47.156 21.75 1 71.31 538 CYS B CA 1
ATOM 8431 C C . CYS B 1 538 ? -19.953 48.562 22.062 1 71.31 538 CYS B C 1
ATOM 8433 O O . CYS B 1 538 ? -20.688 49.156 21.266 1 71.31 538 CYS B O 1
ATOM 8435 N N . ASN B 1 539 ? -19.656 49.062 23.219 1 62.75 539 ASN B N 1
ATOM 8436 C CA . ASN B 1 539 ? -20.078 50.406 23.578 1 62.75 539 ASN B CA 1
ATOM 8437 C C . ASN B 1 539 ? -19.359 51.469 22.734 1 62.75 539 ASN B C 1
ATOM 8439 O O . ASN B 1 539 ? -19.938 52.531 22.438 1 62.75 539 ASN B O 1
ATOM 8443 N N . ASN B 1 540 ? -18.219 51.156 22.375 1 56.44 540 ASN B N 1
ATOM 8444 C CA . ASN B 1 540 ? -17.5 52.094 21.531 1 56.44 540 ASN B CA 1
ATOM 8445 C C . ASN B 1 540 ? -17.953 52 20.078 1 56.44 540 ASN B C 1
ATOM 8447 O O . ASN B 1 540 ? -17.625 52.844 19.25 1 56.44 540 ASN B O 1
ATOM 8451 N N . SER B 1 541 ? -18.516 50.906 19.625 1 47.59 541 SER B N 1
ATOM 8452 C CA . SER B 1 541 ? -19.016 50.719 18.266 1 47.59 541 SER B CA 1
ATOM 8453 C C . SER B 1 541 ? -20.391 51.344 18.094 1 47.59 541 SER B C 1
ATOM 8455 O O . SER B 1 541 ? -20.953 51.344 17 1 47.59 541 SER B O 1
ATOM 8457 N N . THR B 1 542 ? -21.234 51.656 19.031 1 36.72 542 THR B N 1
ATOM 8458 C CA . THR B 1 542 ? -22.438 52.438 18.812 1 36.72 542 THR B CA 1
ATOM 8459 C C . THR B 1 542 ? -22.094 53.906 18.5 1 36.72 542 THR B C 1
ATOM 8461 O O . THR B 1 542 ? -21.469 54.562 19.312 1 36.72 542 THR B O 1
ATOM 8464 N N . PRO B 1 543 ? -22.422 54.375 17.234 1 42.06 543 PRO B N 1
ATOM 8465 C CA . PRO B 1 543 ? -22.344 55.781 16.938 1 42.06 543 PRO B CA 1
ATOM 8466 C C . PRO B 1 543 ? -23.328 56.625 17.766 1 42.06 543 PRO B C 1
ATOM 8468 O O . PRO B 1 543 ? -24.422 56.156 18.062 1 42.06 543 PRO B O 1
#

Foldseek 3Di:
DAQWDADPVQRKIAGAADDFPDDLQWFLLQLLLVLLVVFQAFFLEAELVPRDTDGSVNLNLQLLLLLVLCVVVPDAAAAEEEEAAFDDDNVLSNLSSCSLRNYEYEYDHVQDALVLLLVVCLQRQGQEYEHAPVRVVSNVVSQVPRHPDDRHAYEHEPDPDPPHHHSCVSRDDDPCSVVDDGDTDGPQQQRWHYFAWAQDLQGHTWTFTAGRSLLSLLLRFDPCQPFAEEEDAGGPSDLVNSSSSSPCSNRVHHYYYYRDDDDLVSVLSCCAVVNGQHYEFFLVSLVCLLPDPCNQVGQNASHAEYEYDLADDAPVSQVSVQVNYPNHGYKQWDADPFRRTFAIQPDDDDHQFSHAGTHQKMKFFAAPVPRDTDHAPDKHWIWMDGPATGNAIRPCVPRRDVQQDPVRTGGPQWMWGAHPSRTIHTDDRNAQWHFARSHIANQVNLQVQLVVDAFFPGKTWHWDQPDPRSSGTAIEIETATDVPGPDDFVNSQVSSPVPDRPSHGRPLTYHYDNDADADPVGHGPNVVVNVVSNVVVVVVPPD/DAQWDADPVQRKIAGAADDFPDDLQWFLLQLLLVLLVVFQAFFLEAELVPRDTDGSVNLNLQLLLLLVLCVVVPDAAAAEEEEAAFDDPNVLSNLSSCSLRNYEYEYDHVQDALVLLLVVCLQRQGQEYEHAPVNVVSNVVSQVPRHPDDRHAYEHEPDPDPPHHHSCVSRDDDVCSVVDDGDTDGPQQQRWHYFAWAQDLQGHTWTFTAGSSLLSRLLRFDPPQPFAEEEDAGGPSDLVNSSLSSPCSNRVHHYYYYRDDDDLVSVLSCCAVVLGAHYEFFLVSLVCLLPDPCNQVGQNASHAEYEYDLADDAPVSQVSVQVNYPNHGYKQWDADPFRRTFAIQPDDDDHQFSHAGTHQKMKFFAAPPPRDTDHAPDKHWIWMDGPAGGNAIRPCVPRRDVQQDPVRTGGPQWIWGAHPSRTIHTDDRNAQWHFARSHIANQVNLQVQLVVDAFFPGKTWHWDQPDPRSSGTAIEIETATDVPGPDDFVNSQVSSPVPGGPSHGRPVTYHYDNDADADPVGHGPNVVVNVVSNVVVVVVPPD

Secondary structure (DSSP, 8-state):
--S-EEETTTTEEE------SB-TTS-HHHHHHHHHHH-TTSEEEEETTT--EEEHHHHHHHHHHHHHHHHHTT--TT-EEEE-----TTHHHHHHHHHHHTPEEEE--TT--HHHHHHHHHHH--SEEEE-GGGHHHHHHHHHHHS-SSPPPEEETT---SSSEEGGGGGS--S-GGG--PPP-S-TTTSEEEEEEE--TTSS-EEEEEEHHHHHHHHTT---TT--EEEE---TTSHHHHHHHHHHHHH-PEEEE-SSPP-HHHHHHHHHTT---EEEE-HHHHHHHHHSTTGGGS-GGG-SEEEE-SS---HHHHHHHHTT-TT-EEEEEEEETTTEEEEE--SS--TT--BEE-TT-EEEEE-TTT--B--TT--EEEEEE-SS----BTT-HHHHHHHB-TTSPEEEEEEEEE-TTS-EEEEEESSS-EEETTEEE-HHHHHHHHHTSTTEEEEEEEEEESSTT-SSEEEEEEEEEPTT----HHHHHHHHHTTS-GGGS-TTEEEE-S---B-TTS-B-HHHHHHHHHHHHHHHS--/--S-EEETTTTEEE------SB-TTS-HHHHHHHHHHH-TTSEEEEETTT--EEEHHHHHHHHHHHHHHHHHTT--TT-EEEE-----TTHHHHHHHHHHHTPEEEE--TT--HHHHHHHHHHH--SEEEE-GGGHHHHHHHHHHHSSSSPPPEEETT---SSSEEGGGGGS--S-GGG--PPP-S-TTTSEEEEEEE--TTSS-EEEEEEHHHHHHHHTT---TT--EEEE---TTSHHHHHHHHHHHHS-PEEEE-SSPP-HHHHHHHHHTT---EEEE-HHHHHHHHHSTTGGGS-GGG-SEEEEESS---HHHHHHHHTT-TT-EEEEEEEETTTEEEEE--SS--TT--BEE-TT-EEEEE-TTT--B--TT--EEEEEE-SS----BTT-HHHHHHHB-TTSPEEEEEEEEE-TTS-EEEEEESSS-EEETTEEE-HHHHHHHHTTSTTEEEEEEEEEESSTT-SSEEEEEEEEEPTT----HHHHHHHHHTTS-GGGS-TTEEEE-S---B-TTS-B-HHHHHHHHHHHHHHHH--

Sequence (1086 aa):
MALCTYDEQSRTWYGPRVTPVYNPAASVGQIFNDILLRSPNRIIQIDVDTGAQLSCAEFRKRMIRAVQNLASVGLAKGDIVALANGNSENVGPLFCALLTLGATVNPLAPGFNKQDMAHMLRLTQPKMIFCEDSNYEIVKAASAEAIQGNSPPLFVVESERKDVRHAEELLKETGREESFFPPQIENSREAISLILCSSGSTGLPKGVCWSHAHIINMLGSYPIADSTVSFSFSPLYWGSALFTMIGSFGTAATRLITRKSFCVETFFKAVEQYRASFIFMPPSYANQVVRHERVTEVDFSSVKMLSLGGSFVSEELRDRFDRLLPKGRTFNTIGISEIAWVTCDIGQRKRGSVGTPMINVSAKIVDEVTGQDLGIGERGEVLLRFLAPFNGYYGNPEATKATIEERGYTRSGDIGYFDKDGYLYLIDRQKDIFKYRGFHVSPSELESIVERLDGVREVCVVAVPEDAENTSEMPAAVIVRQDGSTLDAAQIVRFVEEQVSDFKRLRGGVHFFEELPKTQSGKILRRKVQEMVLAKICNNSTPMALCTYDEQSRTWYGPRVTPVYNPAASVGQIFNDILLRSPNRIIQIDVDTGAQLSCAEFRKRMIRAVQNLASVGLAKGDIVALANGNSENVGPLFCALLTLGATVNPLAPGFNKQDMAHMLRLTQPKMIFCEDSNYEIVKAASAEAIQGNSPPLFVVESERKDVRHAEELLKETGREESFFPPQIENSREAISLILCSSGSTGLPKGVCWSHAHIINMLGSYPIADSTVSFSFSPLYWGSALFTMIGSFGTAATRLITRKSFCVETFFKAVEQYRASFIFMPPSYANQVVRHERVTEVDFSSVKMLSLGGSFVSEELRDRFDRLLPKGRTFNTIGISEIAWVTCDIGQRKRGSVGTPMINVSAKIVDEVTGQDLGIGERGEVLLRFLAPFNGYYGNPEATKATIEERGYTRSGDIGYFDKDGYLYLIDRQKDIFKYRGFHVSPSELESIVERLDGVREVCVVAVPEDAENTSEMPAAVIVRQDGSTLDAAQIVRFVEEQVSDFKRLRGGVHFFEELPKTQSGKILRRKVQEMVLAKICNNSTP

pLDDT: mean 88.81, std 10.3, range [36.62, 98.62]